Protein AF-0000000081622664 (afdb_homodimer)

Nearest PDB structures (foldseek):
  3owa-assembly2_D  TM=8.105E-01  e=1.044E-22  Bacillus anthracis str. 'Ames Ancestor'
  8sgr-assembly1_A  TM=9.263E-01  e=8.700E-18  Homo sapiens
  2pg0-assembly1_A  TM=8.957E-01  e=1.720E-17  Geobacillus kaustophilus HTA426
  8w0u-assembly1_B  TM=8.775E-01  e=6.999E-16  Homo sapiens
  8w0z-assembly2_H  TM=8.684E-01  e=8.660E-16  Homo sapiens

pLDDT: mean 84.76, std 18.82, range [15.02, 98.69]

Foldseek 3Di:
DPPPDPPDDDDPPPPDPDDDDPPPPPDPPPPPPPPQPQEADDWDDFAAADPAALLCLLVLDHDLVVLAQFDRGDPRRVVSLVVLCVVVLVVLVPDDLVPDDPVNLVVVCLVSLNLQQCADVVQPHHVQFLLSLLQSLLRNLSNPLRLVQCVFFGNLVRVLCVVFNDPVSSNPVSVCRSNPVFGEGEFEADPPAGLNLQDAAWAWEADPVRWKIWIWDKTWQIKPPVVGFKYKYKHFYDDPPDGSLQGIWIFIAGCVLDQKDWDDWDADDLSRNITITMIGHDRRIGTNSRTTHDGSNSNVSSCVLLQAARLSLLSSLLSLLVVLLVVLVVVQQPDDDDPGRSCPDPLNVVLSLVSVLLSLLLSLLSSSLSSSPSRHDPYPCSLSRLLNLLSSLVVSLVSLVSSCVSVPPQCVDPPDPSVSSNSSSVCSQVPSDDSLVSLLVNLVVSLVSVVVVLVVVLVVPVVNVPCVVVSLVVSLPQDQNDPQSCVSFPVLCNLLVVLLSVLSSLSNNLSSVLCNLQPPNSSVVSVLSNLSSLSSSLSSSLSSLRSVLRNCVVVVHPPSVVSSVSSNVSSVVSSVSSVVSSVVSVCCSPVVVCVVVVVLVVQQVVVVHDDDDDPVDDPD/DACPVNPDDPPPPPPDPDDPDPPPPPDPPPPPPPPQPQEADDWDDFAAADPAALLCLLVLDHDLVVLAQFDRGDPRRVVSLVVLCVVVLVVLVPDDLVPDDPVNLVVVCLVSQNLQQCADVVQPHHVQFLLSLLVSLLRNLSNPLRLVQCVFFGNLVRVLCVVFNDPVSSNPVSVCRSNPNFGEGEFEADPPAGLNLQDAAWEWEADPVRWKIWIWDKTWQIKPPVVGFKYKYKHFYDDPPDGSLQGIWIFIAGCVLDQKDWDDFDADDLSRNITITMIGHDRRIGTNSRTTHDGSNRNVSSCVLLQAARLSLLSSLLSLLVVLLVVLVVVQQPDDDDPGRSCPDPLNVVLSLVSVLLSLLLSLLSSSLSSSPSRHDPYPCSLSRLLNLLSSLVVSLVSLVSSCVSVPPQCVDPPDPSVSSNSSSVCSQVPSDDSLVSLLVNLVVSLVSVVVVLVVVLVPPVVNPPCVLVSLVVSLPQDQNDPCSCVSFPVLCNLLSVLLSVLSSLSNNLSSVLCNLQPPNSSVVSVLSNLSSLSSSLSSSLSSLRSVLRNCVVVVHPPSVVSSVSSNVSSVVSSVSSVVSSVVSVCCSPVVVCVVVVVLVVQCVVVVHDDDDDPVDDPD

Organism: Polistes dominula (NCBI:txid743375)

Secondary structure (DSSP, 8-state):
-TTSSTT--------------------TT-----------PPPPPPEEPPPPHHHHHTTT---GGGGSPP----HHHHHHHHHHHHHHHHHHHH--TTT--HHHHHHHHHHTT-TTTTS-GGGT-----HHHHHHHHHHHTTSHHHHHHHIIIIIHHHHHHHHH--HHHHHHHHHHHHTTS--EEEE--BTTTBT-GGG---EEEE-TTSSEEEEEEEEEEEETGGG-SEEEEEEE-S-TTS-GGGTEEEEEEEGGGS-EEEEEEEEBSS-TT-EEEEEEEEEEEEEGGGEESSTT-HHHHHHHHH-S--HHHHHHHHHHHHHHHHHHHHHHHT-EETTEEGGGSHHHHHHHHHHHHHHHHHHHHHHHHHHHHHHEET---HHHHHHHHHHHHHHHHHHHHHHHHHHGGGGGBTT-HHHHHHHHHHHHHHHS--HHHHHHHHHHHHHHHHHHHHHHHHHH-TTTTS-HHHHHHHHTS-------GGGGS-GGGHHHHHHHHHHHHHHHHHHHHHHHHHGGGGGG-HHHHHHHHHHHHHHHHHHHHHHHHHHHHHHT-TTHHHHHHHHHHHHHHHHHHHHHHHHHHHHHHHH-THHHHHHHHHHHHHTTS--SPPTT----/-TT-BTBS-------------------TT-----------PPPPPPEEPPPPHHHHHTTT---GGGGSPP----HHHHHHHHHHHHHHHHHHHH--TTT--HHHHHHHHHHTT-TTTTS-GGGT-----HHHHHHHHHHHTTSHHHHHHHIIIIIHHHHHHHHH--HHHHHHHHHHHHTTS--EEEE--BTTTBT-GGG---EEEE-TTSSEEEEEEEEEEEETGGG-SEEEEEEE-S-TTS-GGGTEEEEEEEGGGS-EEEEEEEEBSS-TT-EEEEEEEEEEEEEGGGEESSTT-HHHHHHHHH-S--HHHHHHHHHHHHHHHHHHHHHHHT-EETTEEGGGSHHHHHHHHHHHHHHHHHHHHHHHHHHHHHHEET---HHHHHHHHHHHHHHHHHHHHHHHHHHGGGGGBTT-HHHHHHHHHHHHHHHS--HHHHHHHHHHHHHHHHHHHHHHHHHH-TTTTS-HHHHHHHHTS-------GGGGS-GGGHHHHHHHHHHHHHHHHHHHHHHHHHGGGGGG-HHHHHHHHHHHHHHHHHHHHHHHHHHHHHHT-TTHHHHHHHHHHHHHHHHHHHHHHHHHHHHHHHH-THHHHHHHHHHHHHTTS--SPPTT----

Sequence (1240 aa):
MLTRKICHNGRRYIPTCIYMSKRNIQNIDDIDVYEAKTKLSVPSAKLTKREPFVKNLFLGKFDFELMAFPEPQSVDRYNQFFEWIKPIENYMSSVNRNELSKKEAFQALKDLDVLRARINSKYGGLDMSDAETVKVLEILVSVPWLATCFIKNNLMPIDLISKFGNEWQKEYYLPKIGNGELLPTVCITEILTGPNMKNIETEASLSKCDKYWTINGRKEFVTNGIDSNLFLIVARSEEKNLPMHQSLSAFLVESKHGGITCSNAINTMNQREIHLCTVDFKDTCIPKENLLSELCDGNNVLLDVYAPGTNRIAGESIGILRNFLSLMNKNILGRKHLDKNMHEFEAIQEIVGHISSRLYCMESVALFTSSLNDIYDGQDLEIEKAITENYCSNECVKQIQKGLQVIGVESYMENNPYMQLYQDALGLSLFDGSSIDEKIFIALLGLQYVGKDIHEDIKKSRNILQNPLYMFKQFMSHKKVNLNLFEYAHLSLKVACTAIEEAIEILVNTSALLLDVYGSEISSKHIVLQKFADIVIQLYVAITVVSRASRSYCTGMRNNDQERYIAVYVARQMHKSIQLLKDDIQECCVLYSDRALDTVSKSAFENKGYMCEHPLIRNVMLTRKICHNGRRYIPTCIYMSKRNIQNIDDIDVYEAKTKLSVPSAKLTKREPFVKNLFLGKFDFELMAFPEPQSVDRYNQFFEWIKPIENYMSSVNRNELSKKEAFQALKDLDVLRARINSKYGGLDMSDAETVKVLEILVSVPWLATCFIKNNLMPIDLISKFGNEWQKEYYLPKIGNGELLPTVCITEILTGPNMKNIETEASLSKCDKYWTINGRKEFVTNGIDSNLFLIVARSEEKNLPMHQSLSAFLVESKHGGITCSNAINTMNQREIHLCTVDFKDTCIPKENLLSELCDGNNVLLDVYAPGTNRIAGESIGILRNFLSLMNKNILGRKHLDKNMHEFEAIQEIVGHISSRLYCMESVALFTSSLNDIYDGQDLEIEKAITENYCSNECVKQIQKGLQVIGVESYMENNPYMQLYQDALGLSLFDGSSIDEKIFIALLGLQYVGKDIHEDIKKSRNILQNPLYMFKQFMSHKKVNLNLFEYAHLSLKVACTAIEEAIEILVNTSALLLDVYGSEISSKHIVLQKFADIVIQLYVAITVVSRASRSYCTGMRNNDQERYIAVYVARQMHKSIQLLKDDIQECCVLYSDRALDTVSKSAFENKGYMCEHPLIRNV

Radius of gyration: 33.2 Å; Cα contacts (8 Å, |Δi|>4): 2131; chains: 2; bounding box: 66×108×94 Å

Structure (mmCIF, N/CA/C/O backbone):
data_AF-0000000081622664-model_v1
#
loop_
_entity.id
_entity.type
_entity.pdbx_description
1 polymer 'Acyl-CoA dehydrogenase family member 9, mitochondrial'
#
loop_
_atom_site.group_PDB
_atom_site.id
_atom_site.type_symbol
_atom_site.label_atom_id
_atom_site.label_alt_id
_atom_site.label_comp_id
_atom_site.label_asym_id
_atom_site.label_entity_id
_atom_site.label_seq_id
_atom_site.pdbx_PDB_ins_code
_atom_site.Cartn_x
_atom_site.Cartn_y
_atom_site.Cartn_z
_atom_site.occupancy
_atom_site.B_iso_or_equiv
_atom_site.auth_seq_id
_atom_site.auth_comp_id
_atom_site.auth_asym_id
_atom_site.auth_atom_id
_atom_site.pdbx_PDB_model_num
ATOM 1 N N . MET A 1 1 ? -26.531 4.637 -28.203 1 16.61 1 MET A N 1
ATOM 2 C CA . MET A 1 1 ? -26.531 5.086 -29.594 1 16.61 1 MET A CA 1
ATOM 3 C C . MET A 1 1 ? -26.125 6.555 -29.688 1 16.61 1 MET A C 1
ATOM 5 O O . MET A 1 1 ? -25.969 7.09 -30.781 1 16.61 1 MET A O 1
ATOM 9 N N . LEU A 1 2 ? -26.219 7.195 -28.609 1 16.48 2 LEU A N 1
ATOM 10 C CA . LEU A 1 2 ? -26.453 8.633 -28.578 1 16.48 2 LEU A CA 1
ATOM 11 C C . LEU A 1 2 ? -25.188 9.406 -28.938 1 16.48 2 LEU A C 1
ATOM 13 O O . LEU A 1 2 ? -25.156 10.633 -28.828 1 16.48 2 LEU A O 1
ATOM 17 N N . THR A 1 3 ? -23.984 8.656 -29.375 1 17.17 3 THR A N 1
ATOM 18 C CA . THR A 1 3 ? -22.641 9.109 -29.703 1 17.17 3 THR A CA 1
ATOM 19 C C . THR A 1 3 ? -22.656 9.906 -31.016 1 17.17 3 THR A C 1
ATOM 21 O O . THR A 1 3 ? -21.609 10.344 -31.484 1 17.17 3 THR A O 1
ATOM 24 N N . ARG A 1 4 ? -23.797 9.875 -31.703 1 18.7 4 ARG A N 1
ATOM 25 C CA . ARG A 1 4 ? -23.656 10.008 -33.156 1 18.7 4 ARG A CA 1
ATOM 26 C C . ARG A 1 4 ? -23.344 11.453 -33.531 1 18.7 4 ARG A C 1
ATOM 28 O O . ARG A 1 4 ? -22.484 11.695 -34.375 1 18.7 4 ARG A O 1
ATOM 35 N N . LYS A 1 5 ? -24.219 12.406 -33.219 1 18.28 5 LYS A N 1
ATOM 36 C CA . LYS A 1 5 ? -24.516 13.43 -34.219 1 18.28 5 LYS A CA 1
ATOM 37 C C . LYS A 1 5 ? -23.594 14.648 -34.062 1 18.28 5 LYS A C 1
ATOM 39 O O . LYS A 1 5 ? -23.688 15.609 -34.844 1 18.28 5 LYS A O 1
ATOM 44 N N . ILE A 1 6 ? -22.984 14.93 -32.906 1 19.47 6 ILE A N 1
ATOM 45 C CA . ILE A 1 6 ? -22.859 16.359 -32.625 1 19.47 6 ILE A CA 1
ATOM 46 C C . ILE A 1 6 ? -21.656 16.922 -33.375 1 19.47 6 ILE A C 1
ATOM 48 O O . ILE A 1 6 ? -21 17.859 -32.875 1 19.47 6 ILE A O 1
ATOM 52 N N . CYS A 1 7 ? -21.188 16.188 -34.562 1 21.09 7 CYS A N 1
ATOM 53 C CA . CYS A 1 7 ? -19.938 16.5 -35.25 1 21.09 7 CYS A CA 1
ATOM 54 C C . CYS A 1 7 ? -20.062 17.797 -36.031 1 21.09 7 CYS A C 1
ATOM 56 O O . CYS A 1 7 ? -19.172 18.156 -36.812 1 21.09 7 CYS A O 1
ATOM 58 N N . HIS A 1 8 ? -21.266 18.328 -36.188 1 18.47 8 HIS A N 1
ATOM 59 C CA . HIS A 1 8 ? -21.297 18.984 -37.5 1 18.47 8 HIS A CA 1
ATOM 60 C C . HIS A 1 8 ? -20.312 20.141 -37.562 1 18.47 8 HIS A C 1
ATOM 62 O O . HIS A 1 8 ? -19.5 20.219 -38.469 1 18.47 8 HIS A O 1
ATOM 68 N N . ASN A 1 9 ? -20.828 21.375 -37.594 1 18.86 9 ASN A N 1
ATOM 69 C CA . ASN A 1 9 ? -20.438 22.562 -38.375 1 18.86 9 ASN A CA 1
ATOM 70 C C . ASN A 1 9 ? -19.266 23.297 -37.75 1 18.86 9 ASN A C 1
ATOM 72 O O . ASN A 1 9 ? -19.156 23.359 -36.531 1 18.86 9 ASN A O 1
ATOM 76 N N . GLY A 1 10 ? -18.125 23.547 -38.406 1 21.03 10 GLY A N 1
ATOM 77 C CA . GLY A 1 10 ? -16.719 23.906 -38.344 1 21.03 10 GLY A CA 1
ATOM 78 C C . GLY A 1 10 ? -16.484 25.266 -37.688 1 21.03 10 GLY A C 1
ATOM 79 O O . GLY A 1 10 ? -15.336 25.641 -37.438 1 21.03 10 GLY A O 1
ATOM 80 N N . ARG A 1 11 ? -17.328 26.203 -37.969 1 20.42 11 ARG A N 1
ATOM 81 C CA . ARG A 1 11 ? -16.875 27.594 -38.062 1 20.42 11 ARG A CA 1
ATOM 82 C C . ARG A 1 11 ? -16.547 28.125 -36.688 1 20.42 11 ARG A C 1
ATOM 84 O O . ARG A 1 11 ? -17.359 28.062 -35.75 1 20.42 11 ARG A O 1
ATOM 91 N N . ARG A 1 12 ? -15.289 28.328 -36.469 1 21.52 12 ARG A N 1
ATOM 92 C CA . ARG A 1 12 ? -14.477 28.719 -35.312 1 21.52 12 ARG A CA 1
ATOM 93 C C . ARG A 1 12 ? -14.867 30.109 -34.812 1 21.52 12 ARG A C 1
ATOM 95 O O . ARG A 1 12 ? -14.516 31.109 -35.438 1 21.52 12 ARG A O 1
ATOM 102 N N . TYR A 1 13 ? -16.219 30.422 -34.594 1 18.19 13 TYR A N 1
ATOM 103 C CA . TYR A 1 13 ? -16.531 31.844 -34.438 1 18.19 13 TYR A CA 1
ATOM 104 C C . TYR A 1 13 ? -15.664 32.469 -33.344 1 18.19 13 TYR A C 1
ATOM 106 O O . TYR A 1 13 ? -15.594 31.953 -32.219 1 18.19 13 TYR A O 1
ATOM 114 N N . ILE A 1 14 ? -14.594 33.156 -33.781 1 20.34 14 ILE A N 1
ATOM 115 C CA . ILE A 1 14 ? -13.555 33.938 -33.125 1 20.34 14 ILE A CA 1
ATOM 116 C C . ILE A 1 14 ? -14.188 35.094 -32.344 1 20.34 14 ILE A C 1
ATOM 118 O O . ILE A 1 14 ? -14.758 36 -32.938 1 20.34 14 ILE A O 1
ATOM 122 N N . PRO A 1 15 ? -15.016 34.906 -31.328 1 19.44 15 PRO A N 1
ATOM 123 C CA . PRO A 1 15 ? -15.719 36.094 -30.875 1 19.44 15 PRO A CA 1
ATOM 124 C C . PRO A 1 15 ? -14.758 37.219 -30.5 1 19.44 15 PRO A C 1
ATOM 126 O O . PRO A 1 15 ? -13.75 37 -29.844 1 19.44 15 PRO A O 1
ATOM 129 N N . THR A 1 16 ? -14.562 38.25 -31.312 1 19.25 16 THR A N 1
ATOM 130 C CA . THR A 1 16 ? -13.812 39.5 -31.281 1 19.25 16 THR A CA 1
ATOM 131 C C . THR A 1 16 ? -14.102 40.25 -30 1 19.25 16 THR A C 1
ATOM 133 O O . THR A 1 16 ? -15.266 40.531 -29.688 1 19.25 16 THR A O 1
ATOM 136 N N . CYS A 1 17 ? -13.391 40.094 -28.938 1 19.19 17 CYS A N 1
ATOM 137 C CA . CYS A 1 17 ? -13.531 40.781 -27.656 1 19.19 17 CYS A CA 1
ATOM 138 C C . CYS A 1 17 ? -13.469 42.312 -27.859 1 19.19 17 CYS A C 1
ATOM 140 O O . CYS A 1 17 ? -12.414 42.844 -28.203 1 19.19 17 CYS A O 1
ATOM 142 N N . ILE A 1 18 ? -14.477 42.969 -28.375 1 18.7 18 ILE A N 1
ATOM 143 C CA . ILE A 1 18 ? -14.656 44.375 -28.609 1 18.7 18 ILE A CA 1
ATOM 144 C C . ILE A 1 18 ? -14.117 45.188 -27.438 1 18.7 18 ILE A C 1
ATOM 146 O O . ILE A 1 18 ? -13.93 44.656 -26.344 1 18.7 18 ILE A O 1
ATOM 150 N N . TYR A 1 19 ? -14.758 46.5 -27.125 1 17.92 19 TYR A N 1
ATOM 151 C CA . TYR A 1 19 ? -14.516 47.906 -26.844 1 17.92 19 TYR A CA 1
ATOM 152 C C . TYR A 1 19 ? -14.461 48.156 -25.344 1 17.92 19 TYR A C 1
ATOM 154 O O . TYR A 1 19 ? -14.375 49.312 -24.891 1 17.92 19 TYR A O 1
ATOM 162 N N . MET A 1 20 ? -14.383 47.375 -24.359 1 19.64 20 MET A N 1
ATOM 163 C CA . MET A 1 20 ? -14.898 48.031 -23.141 1 19.64 20 MET A CA 1
ATOM 164 C C . MET A 1 20 ? -14.062 49.25 -22.781 1 19.64 20 MET A C 1
ATOM 166 O O . MET A 1 20 ? -12.844 49.156 -22.641 1 19.64 20 MET A O 1
ATOM 170 N N . SER A 1 21 ? -14.477 50.438 -22.969 1 19.78 21 SER A N 1
ATOM 171 C CA . SER A 1 21 ? -14.055 51.812 -22.656 1 19.78 21 SER A CA 1
ATOM 172 C C . SER A 1 21 ? -13.703 51.938 -21.188 1 19.78 21 SER A C 1
ATOM 174 O O . SER A 1 21 ? -14.211 51.219 -20.344 1 19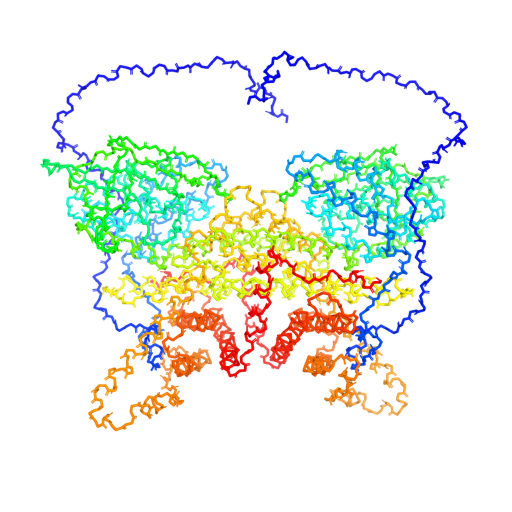.78 21 SER A O 1
ATOM 176 N N . LYS A 1 22 ? -12.672 52.781 -20.734 1 21.95 22 LYS A N 1
ATOM 177 C CA . LYS A 1 22 ? -12 53.344 -19.562 1 21.95 22 LYS A CA 1
ATOM 178 C C . LYS A 1 22 ? -12.992 54.031 -18.625 1 21.95 22 LYS A C 1
ATOM 180 O O . LYS A 1 22 ? -13.219 55.219 -18.734 1 21.95 22 LYS A O 1
ATOM 185 N N . ARG A 1 23 ? -14.219 53.438 -18.484 1 22.66 23 ARG A N 1
ATOM 186 C CA . ARG A 1 23 ? -15 54.281 -17.578 1 22.66 23 ARG A CA 1
ATOM 187 C C . ARG A 1 23 ? -14.281 54.469 -16.25 1 22.66 23 ARG A C 1
ATOM 189 O O . ARG A 1 23 ? -13.75 53.5 -15.688 1 22.66 23 ARG A O 1
ATOM 196 N N . ASN A 1 24 ? -13.93 55.688 -15.922 1 21.75 24 ASN A N 1
ATOM 197 C CA . ASN A 1 24 ? -13.312 56.344 -14.773 1 21.75 24 ASN A CA 1
ATOM 198 C C . ASN A 1 24 ? -13.984 55.938 -13.469 1 21.75 24 ASN A C 1
ATOM 200 O O . ASN A 1 24 ? -15.141 56.281 -13.234 1 21.75 24 ASN A O 1
ATOM 204 N N . ILE A 1 25 ? -13.977 54.688 -13.109 1 24.64 25 ILE A N 1
ATOM 205 C CA . ILE A 1 25 ? -14.758 54.281 -11.938 1 24.64 25 ILE A CA 1
ATOM 206 C C . ILE A 1 25 ? -14.406 55.188 -10.766 1 24.64 25 ILE A C 1
ATOM 208 O O . ILE A 1 25 ? -13.258 55.25 -10.32 1 24.64 25 ILE A O 1
ATOM 212 N N . GLN A 1 26 ? -15.156 56.219 -10.562 1 25.02 26 GLN A N 1
ATOM 213 C CA . GLN A 1 26 ? -15.148 57.188 -9.469 1 25.02 26 GLN A CA 1
ATOM 214 C C . GLN A 1 26 ? -14.945 56.5 -8.125 1 25.02 26 GLN A C 1
ATOM 216 O O . GLN A 1 26 ? -14.953 55.281 -8.047 1 25.02 26 GLN A O 1
ATOM 221 N N . ASN A 1 27 ? -15.812 57 -7.066 1 25.34 27 ASN A N 1
ATOM 222 C CA . ASN A 1 27 ? -15.617 56.969 -5.621 1 25.34 27 ASN A CA 1
ATOM 223 C C . ASN A 1 27 ? -15.773 55.562 -5.047 1 25.34 27 ASN A C 1
ATOM 225 O O . ASN A 1 27 ? -16.797 54.906 -5.266 1 25.34 27 ASN A O 1
ATOM 229 N N . ILE A 1 28 ? -14.844 54.781 -4.859 1 29.41 28 ILE A N 1
ATOM 230 C CA . ILE A 1 28 ? -14.594 53.438 -4.34 1 29.41 28 ILE A CA 1
ATOM 231 C C . ILE A 1 28 ? -15.32 53.25 -3.006 1 29.41 28 ILE A C 1
ATOM 233 O O . ILE A 1 28 ? -15.117 52.25 -2.311 1 29.41 28 ILE A O 1
ATOM 237 N N . ASP A 1 29 ? -16.062 54.281 -2.477 1 28.97 29 ASP A N 1
ATOM 238 C CA . ASP A 1 29 ? -16.672 54.219 -1.148 1 28.97 29 ASP A CA 1
ATOM 239 C C . ASP A 1 29 ? -17.703 53.125 -1.061 1 28.97 29 ASP A C 1
ATOM 241 O O . ASP A 1 29 ? -18.141 52.75 0.034 1 28.97 29 ASP A O 1
ATOM 245 N N . ASP A 1 30 ? -18.5 52.969 -2.104 1 28.16 30 ASP A N 1
ATOM 246 C CA . ASP A 1 30 ? -19.688 52.125 -1.873 1 28.16 30 ASP A CA 1
ATOM 247 C C . ASP A 1 30 ? -19.328 50.656 -1.851 1 28.16 30 ASP A C 1
ATOM 249 O O . ASP A 1 30 ? -19.5 49.938 -2.848 1 28.16 30 ASP A O 1
ATOM 253 N N . ILE A 1 31 ? -18.203 50.188 -1.471 1 31.28 31 ILE A N 1
ATOM 254 C CA . ILE A 1 31 ? -18 48.75 -1.342 1 31.28 31 ILE A CA 1
ATOM 255 C C . ILE A 1 31 ? -19.188 48.125 -0.604 1 31.28 31 ILE A C 1
ATOM 257 O O . ILE A 1 31 ? -19.453 48.469 0.555 1 31.28 31 ILE A O 1
ATOM 261 N N . ASP A 1 32 ? -20.203 47.875 -1.269 1 32.44 32 ASP A N 1
ATOM 262 C CA . ASP A 1 32 ? -21.297 47.062 -0.737 1 32.44 32 ASP A CA 1
ATOM 263 C C . ASP A 1 32 ? -20.781 45.938 0.136 1 32.44 32 ASP A C 1
ATOM 265 O O . ASP A 1 32 ? -20.031 45.062 -0.336 1 32.44 32 ASP A O 1
ATOM 269 N N . VAL A 1 33 ? -20.484 46.094 1.37 1 34.16 33 VAL A N 1
ATOM 270 C CA . VAL A 1 33 ? -20.25 45.125 2.416 1 34.16 33 VAL A CA 1
ATOM 271 C C . VAL A 1 33 ? -21.156 43.906 2.178 1 34.16 33 VAL A C 1
ATOM 273 O O . VAL A 1 33 ? -22.375 44.031 2.098 1 34.16 33 VAL A O 1
ATOM 276 N N . TYR A 1 34 ? -20.781 42.938 1.366 1 36.38 34 TYR A N 1
ATOM 277 C CA . TYR A 1 34 ? -21.422 41.625 1.339 1 36.38 34 TYR A CA 1
ATOM 278 C C . TYR A 1 34 ? -22.078 41.312 2.68 1 36.38 34 TYR A C 1
ATOM 280 O O . TYR A 1 34 ? -21.406 41.25 3.707 1 36.38 34 TYR A O 1
ATOM 288 N N . GLU A 1 35 ? -23.25 41.75 2.924 1 42.78 35 GLU A N 1
ATOM 289 C CA . GLU A 1 35 ? -24.016 41.375 4.105 1 42.78 35 GLU A CA 1
ATOM 290 C C . GLU A 1 35 ? -23.953 39.875 4.34 1 42.78 35 GLU A C 1
ATOM 292 O O . GLU A 1 35 ? -24.578 39.094 3.617 1 42.78 35 GLU A O 1
ATOM 297 N N . ALA A 1 36 ? -22.891 39.406 4.824 1 53.12 36 ALA A N 1
ATOM 298 C CA . ALA A 1 36 ? -22.594 38.031 5.27 1 53.12 36 ALA A CA 1
ATOM 299 C C . ALA A 1 36 ? -23.75 37.5 6.105 1 53.12 36 ALA A C 1
ATOM 301 O O . ALA A 1 36 ? -24.094 38.062 7.148 1 53.12 36 ALA A O 1
ATOM 302 N N . LYS A 1 37 ? -24.641 36.656 5.473 1 60.5 37 LYS A N 1
ATOM 303 C CA . LYS A 1 37 ? -25.844 36.125 6.105 1 60.5 37 LYS A CA 1
ATOM 304 C C . LYS A 1 37 ? -25.484 35.219 7.285 1 60.5 37 LYS A C 1
ATOM 306 O O . LYS A 1 37 ? -26.109 35.281 8.344 1 60.5 37 LYS A O 1
ATOM 311 N N . THR A 1 38 ? -24.344 34.375 7.145 1 75.44 38 THR A N 1
ATOM 312 C CA . THR A 1 38 ? -24.078 33.438 8.227 1 75.44 38 THR A CA 1
ATOM 313 C C . THR A 1 38 ? -23.094 34.031 9.227 1 75.44 38 THR A C 1
ATOM 315 O O . THR A 1 38 ? -22.094 34.625 8.836 1 75.44 38 THR A O 1
ATOM 318 N N . LYS A 1 39 ? -23.531 34.125 10.406 1 83.25 39 LYS A N 1
ATOM 319 C CA . LYS A 1 39 ? -22.625 34.5 11.492 1 83.25 39 LYS A CA 1
ATOM 320 C C . LYS A 1 39 ? -22.531 33.406 12.547 1 83.25 39 LYS A C 1
ATOM 322 O O . LYS A 1 39 ? -23.547 32.812 12.93 1 83.25 39 LYS A O 1
ATOM 327 N N . LEU A 1 40 ? -21.234 33.031 12.828 1 89.44 40 LEU A N 1
ATOM 328 C CA . LEU A 1 40 ? -20.984 32.094 13.93 1 89.44 40 LEU A CA 1
ATOM 329 C C . LEU A 1 40 ? -20.391 32.844 15.133 1 89.44 40 LEU A C 1
ATOM 331 O O . LEU A 1 40 ? -19.688 33.844 14.969 1 89.44 40 LEU A O 1
ATOM 335 N N . SER A 1 41 ? -20.719 32.344 16.281 1 86.94 41 SER A N 1
ATOM 336 C CA . SER A 1 41 ? -20.156 32.938 17.484 1 86.94 41 SER A CA 1
ATOM 337 C C . SER A 1 41 ? -18.625 32.906 17.469 1 86.94 41 SER A C 1
ATOM 339 O O . SER A 1 41 ? -18.031 31.938 16.984 1 86.94 41 SER A O 1
ATOM 341 N N . VAL A 1 42 ? -18.109 34 17.984 1 86.06 42 VAL A N 1
ATOM 342 C CA . VAL A 1 42 ? -16.641 34.062 18.062 1 86.06 42 VAL A CA 1
ATOM 343 C C . VAL A 1 42 ? -16.125 33.031 19.047 1 86.06 42 VAL A C 1
ATOM 345 O O . VAL A 1 42 ? -16.734 32.781 20.094 1 86.06 42 VAL A O 1
ATOM 348 N N . PRO A 1 43 ? -15.078 32.406 18.641 1 87.44 43 PRO A N 1
ATOM 349 C CA . PRO A 1 43 ? -14.5 31.406 19.531 1 87.44 43 PRO A CA 1
ATOM 350 C C . PRO A 1 43 ? -14.062 31.984 20.875 1 87.44 43 PRO A C 1
ATOM 352 O O . PRO A 1 43 ? -13.773 33.188 20.969 1 87.44 43 PRO A O 1
ATOM 355 N N . SER A 1 44 ? -14.031 31.141 21.844 1 85.62 44 SER A N 1
ATOM 356 C CA . SER A 1 44 ? -13.578 31.531 23.172 1 85.62 44 SER A CA 1
ATOM 357 C C . SER A 1 44 ? -12.133 32 23.141 1 85.62 44 SER A C 1
ATOM 359 O O . SER A 1 44 ? -11.344 31.578 22.297 1 85.62 44 SER A O 1
ATOM 361 N N . ALA A 1 45 ? -11.867 32.906 24.062 1 89.62 45 ALA A N 1
ATOM 362 C CA . ALA A 1 45 ? -10.484 33.375 24.188 1 89.62 45 ALA A CA 1
ATOM 363 C C . ALA A 1 45 ? -9.555 32.188 24.5 1 89.62 45 ALA A C 1
ATOM 365 O O . ALA A 1 45 ? -9.898 31.312 25.281 1 89.62 45 ALA A O 1
ATOM 366 N N . LYS A 1 46 ? -8.461 32.219 23.891 1 93.56 46 LYS A N 1
ATOM 367 C CA . LYS A 1 46 ? -7.512 31.125 24.094 1 93.56 46 LYS A CA 1
ATOM 368 C C . LYS A 1 46 ? -6.879 31.203 25.484 1 93.56 46 LYS A C 1
ATOM 370 O O . LYS A 1 46 ? -6.672 32.281 26.016 1 93.56 46 LYS A O 1
ATOM 375 N N . LEU A 1 47 ? -6.578 30.062 26 1 95.06 47 LEU A N 1
ATOM 376 C CA . LEU A 1 47 ? -5.91 29.938 27.297 1 95.06 47 LEU A CA 1
ATOM 377 C C . LEU A 1 47 ? -4.398 30.031 27.125 1 95.06 47 LEU A C 1
ATOM 379 O O . LEU A 1 47 ? -3.879 29.938 26.016 1 95.06 47 LEU A O 1
ATOM 383 N N . THR A 1 48 ? -3.76 30.312 28.234 1 95.38 48 THR A N 1
ATOM 384 C CA . THR A 1 48 ? -2.301 30.344 28.234 1 95.38 48 THR A CA 1
ATOM 385 C C . THR A 1 48 ? -1.731 28.984 27.875 1 95.38 48 THR A C 1
ATOM 387 O O . THR A 1 48 ? -2.254 27.953 28.297 1 95.38 48 THR A O 1
ATOM 390 N N . LYS A 1 49 ? -0.706 29 27.172 1 94.81 49 LYS A N 1
ATOM 391 C CA . LYS A 1 49 ? -0.116 27.75 26.688 1 94.81 49 LYS A CA 1
ATOM 392 C C . LYS A 1 49 ? 0.344 26.875 27.844 1 94.81 49 LYS A C 1
ATOM 394 O O . LYS A 1 49 ? 0.733 27.375 28.906 1 94.81 49 LYS A O 1
ATOM 399 N N . ARG A 1 50 ? 0.324 25.656 27.578 1 95.25 50 ARG A N 1
ATOM 400 C CA . ARG A 1 50 ? 0.848 24.656 28.484 1 95.25 50 ARG A CA 1
ATOM 401 C C . ARG A 1 50 ? 2.252 24.219 28.078 1 95.25 50 ARG A C 1
ATOM 403 O O . ARG A 1 50 ? 2.748 24.609 27.031 1 95.25 50 ARG A O 1
ATOM 410 N N . GLU A 1 51 ? 2.848 23.453 28.969 1 95.88 51 GLU A N 1
ATOM 411 C CA . GLU A 1 51 ? 4.113 22.844 28.562 1 95.88 51 GLU A CA 1
ATOM 412 C C . GLU A 1 51 ? 3.924 21.938 27.344 1 95.88 51 GLU A C 1
ATOM 414 O O . GLU A 1 51 ? 2.848 21.375 27.141 1 95.88 51 GLU A O 1
ATOM 419 N N . PRO A 1 52 ? 5.02 21.906 26.578 1 96.31 52 PRO A N 1
ATOM 420 C CA . PRO A 1 52 ? 4.891 20.984 25.453 1 96.31 52 PRO A CA 1
ATOM 421 C C . PRO A 1 52 ? 4.527 19.562 25.875 1 96.31 52 PRO A C 1
ATOM 423 O O . PRO A 1 52 ? 5.113 19.031 26.828 1 96.31 52 PRO A O 1
ATOM 426 N N . PHE A 1 53 ? 3.656 18.938 25.188 1 97.19 53 PHE A N 1
ATOM 427 C CA . PHE A 1 53 ? 3.121 17.672 25.656 1 97.19 53 PHE A CA 1
ATOM 428 C C . PHE A 1 53 ? 3.992 16.516 25.188 1 97.19 53 PHE A C 1
ATOM 430 O O . PHE A 1 53 ? 4.648 15.852 26 1 97.19 53 PHE A O 1
ATOM 437 N N . VAL A 1 54 ? 4.078 16.281 23.922 1 98 54 VAL A N 1
ATOM 438 C CA . VAL A 1 54 ? 4.797 15.125 23.391 1 98 54 VAL A CA 1
ATOM 439 C C . VAL A 1 54 ? 6.281 15.242 23.734 1 98 54 VAL A C 1
ATOM 441 O O . VAL A 1 54 ? 6.93 14.242 24.062 1 98 54 VAL A O 1
ATOM 444 N N . LYS A 1 55 ? 6.863 16.469 23.594 1 97.31 55 LYS A N 1
ATOM 445 C CA . LYS A 1 55 ? 8.266 16.656 23.953 1 97.31 55 LYS A CA 1
ATOM 446 C C . LYS A 1 55 ? 8.531 16.219 25.391 1 97.31 55 LYS A C 1
ATOM 448 O O . LYS A 1 55 ? 9.57 15.617 25.688 1 97.31 55 LYS A O 1
ATOM 453 N N . ASN A 1 56 ? 7.621 16.5 26.25 1 96.56 56 ASN A N 1
ATOM 454 C CA . ASN A 1 56 ? 7.797 16.141 27.656 1 96.56 56 ASN A CA 1
ATOM 455 C C . ASN A 1 56 ? 7.676 14.633 27.875 1 96.56 56 ASN A C 1
ATOM 457 O O . ASN A 1 56 ? 8.195 14.094 28.859 1 96.56 56 ASN A O 1
ATOM 461 N N . LEU A 1 57 ? 6.977 13.922 27 1 97.38 57 LEU A N 1
ATOM 462 C CA . LEU A 1 57 ? 6.918 12.469 27.094 1 97.38 57 LEU A CA 1
ATOM 463 C C . LEU A 1 57 ? 8.312 11.859 26.984 1 97.38 57 LEU A C 1
ATOM 465 O O . LEU A 1 57 ? 8.594 10.828 27.594 1 97.38 57 LEU A O 1
ATOM 469 N N . PHE A 1 58 ? 9.148 12.492 26.156 1 96.69 58 PHE A N 1
ATOM 470 C CA . PHE A 1 58 ? 10.523 12.016 26 1 96.69 58 PHE A CA 1
ATOM 471 C C . PHE A 1 58 ? 11.266 12.07 27.328 1 96.69 58 PHE A C 1
ATOM 473 O O . PHE A 1 58 ? 12.289 11.398 27.5 1 96.69 58 PHE A O 1
ATOM 480 N N . LEU A 1 59 ? 10.836 12.93 28.25 1 93.5 59 LEU A N 1
ATOM 481 C CA . LEU A 1 59 ? 11.453 13.094 29.562 1 93.5 59 LEU A CA 1
ATOM 482 C C . LEU A 1 59 ? 10.711 12.281 30.625 1 93.5 59 LEU A C 1
ATOM 484 O O . LEU A 1 59 ? 11.031 12.359 31.812 1 93.5 59 LEU A O 1
ATOM 488 N N . GLY A 1 60 ? 9.664 11.562 30.203 1 93.56 60 GLY A N 1
ATOM 489 C CA . GLY A 1 60 ? 8.875 10.758 31.125 1 93.56 60 GLY A CA 1
ATOM 490 C C . GLY A 1 60 ? 7.84 11.562 31.891 1 93.56 60 GLY A C 1
ATOM 491 O O . GLY A 1 60 ? 7.324 11.109 32.906 1 93.56 60 GLY A O 1
ATOM 492 N N . LYS A 1 61 ? 7.586 12.719 31.453 1 94.31 61 LYS A N 1
ATOM 493 C CA . LYS A 1 61 ? 6.582 13.586 32.062 1 94.31 61 LYS A CA 1
ATOM 494 C C . LYS A 1 61 ? 5.262 13.531 31.297 1 94.31 61 LYS A C 1
ATOM 496 O O . LYS A 1 61 ? 5.258 13.359 30.078 1 94.31 61 LYS A O 1
ATOM 501 N N . PHE A 1 62 ? 4.184 13.617 32.031 1 96.12 62 PHE A N 1
ATOM 502 C CA . PHE A 1 62 ? 2.865 13.523 31.422 1 96.12 62 PHE A CA 1
ATOM 503 C C . PHE A 1 62 ? 1.947 14.633 31.938 1 96.12 62 PHE A C 1
ATOM 505 O O . PHE A 1 62 ? 1.904 14.898 33.156 1 96.12 62 PHE A O 1
ATOM 512 N N . ASP A 1 63 ? 1.313 15.328 31.016 1 95.69 63 ASP A N 1
ATOM 513 C CA . ASP A 1 63 ? 0.281 16.281 31.391 1 95.69 63 ASP A CA 1
ATOM 514 C C . ASP A 1 63 ? -1.063 15.602 31.594 1 95.69 63 ASP A C 1
ATOM 516 O O . ASP A 1 63 ? -1.788 15.328 30.641 1 95.69 63 ASP A O 1
ATOM 520 N N . PHE A 1 64 ? -1.508 15.445 32.781 1 94.12 64 PHE A N 1
ATOM 521 C CA . PHE A 1 64 ? -2.656 14.625 33.156 1 94.12 64 PHE A CA 1
ATOM 522 C C . PHE A 1 64 ? -3.957 15.281 32.688 1 94.12 64 PHE A C 1
ATOM 524 O O . PHE A 1 64 ? -4.984 14.617 32.562 1 94.12 64 PHE A O 1
ATOM 531 N N . GLU A 1 65 ? -3.977 16.547 32.469 1 92 65 GLU A N 1
ATOM 532 C CA . GLU A 1 65 ? -5.16 17.25 32 1 92 65 GLU A CA 1
ATOM 533 C C . GLU A 1 65 ? -5.574 16.75 30.609 1 92 65 GLU A C 1
ATOM 535 O O . GLU A 1 65 ? -6.746 16.828 30.234 1 92 65 GLU A O 1
ATOM 540 N N . LEU A 1 66 ? -4.664 16.219 30 1 94 66 LEU A N 1
ATOM 541 C CA . LEU A 1 66 ? -4.902 15.82 28.625 1 94 66 LEU A CA 1
ATOM 542 C C . LEU A 1 66 ? -5.492 14.414 28.547 1 94 66 LEU A C 1
ATOM 544 O O . LEU A 1 66 ? -5.816 13.922 27.469 1 94 66 LEU A O 1
ATOM 548 N N . MET A 1 67 ? -5.672 13.797 29.641 1 93.06 67 MET A N 1
ATOM 549 C CA . MET A 1 67 ? -6.445 12.555 29.688 1 93.06 67 MET A CA 1
ATOM 550 C C . MET A 1 67 ? -7.93 12.836 29.469 1 93.06 67 MET A C 1
ATOM 552 O O . MET A 1 67 ? -8.703 11.922 29.188 1 93.06 67 MET A O 1
ATOM 556 N N . ALA A 1 68 ? -8.281 14.047 29.656 1 91.62 68 ALA A N 1
ATOM 557 C CA . ALA A 1 68 ? -9.578 14.516 29.188 1 91.62 68 ALA A CA 1
ATOM 558 C C . ALA A 1 68 ? -9.5 15.023 27.75 1 91.62 68 ALA A C 1
ATOM 560 O O . ALA A 1 68 ? -8.742 15.945 27.453 1 91.62 68 ALA A O 1
ATOM 561 N N . PHE A 1 69 ? -10.195 14.367 26.906 1 95.06 69 PHE A N 1
ATOM 562 C CA . PHE A 1 69 ? -10.156 14.742 25.5 1 95.06 69 PHE A CA 1
ATOM 563 C C . PHE A 1 69 ? -10.578 16.188 25.312 1 95.06 69 PHE A C 1
ATOM 565 O O . PHE A 1 69 ? -11.648 16.594 25.766 1 95.06 69 PHE A O 1
ATOM 572 N N . PRO A 1 70 ? -9.805 17 24.672 1 94.94 70 PRO A N 1
ATOM 573 C CA . PRO A 1 70 ? -10.078 18.438 24.594 1 94.94 70 PRO A CA 1
ATOM 574 C C . PRO A 1 70 ? -11.336 18.766 23.797 1 94.94 70 PRO A C 1
ATOM 576 O O . PRO A 1 70 ? -11.609 18.109 22.781 1 94.94 70 PRO A O 1
ATOM 579 N N . GLU A 1 71 ? -12.055 19.719 24.25 1 92.44 71 GLU A N 1
ATOM 580 C CA . GLU A 1 71 ? -13.242 20.25 23.578 1 92.44 71 GLU A CA 1
ATOM 581 C C . GLU A 1 71 ? -13.102 21.75 23.297 1 92.44 71 GLU A C 1
ATOM 583 O O . GLU A 1 71 ? -13.391 22.578 24.172 1 92.44 71 GLU A O 1
ATOM 588 N N . PRO A 1 72 ? -12.859 22.094 22.109 1 93.12 72 PRO A N 1
ATOM 589 C CA . PRO A 1 72 ? -12.453 23.469 21.797 1 93.12 72 PRO A CA 1
ATOM 590 C C . PRO A 1 72 ? -13.641 24.406 21.641 1 93.12 72 PRO A C 1
ATOM 592 O O . PRO A 1 72 ? -13.477 25.625 21.719 1 93.12 72 PRO A O 1
ATOM 595 N N . GLN A 1 73 ? -14.867 23.969 21.484 1 93.12 73 GLN A N 1
ATOM 596 C CA . GLN A 1 73 ? -16 24.812 21.156 1 93.12 73 GLN A CA 1
ATOM 597 C C . GLN A 1 73 ? -16.828 25.125 22.391 1 93.12 73 GLN A C 1
ATOM 599 O O . GLN A 1 73 ? -17.047 24.266 23.234 1 93.12 73 GLN A O 1
ATOM 604 N N . SER A 1 74 ? -17.266 26.438 22.453 1 92.38 74 SER A N 1
ATOM 605 C CA . SER A 1 74 ? -18.359 26.719 23.375 1 92.38 74 SER A CA 1
ATOM 606 C C . SER A 1 74 ? -19.656 26.062 22.922 1 92.38 74 SER A C 1
ATOM 608 O O . SER A 1 74 ? -19.766 25.625 21.781 1 92.38 74 SER A O 1
ATOM 610 N N . VAL A 1 75 ? -20.625 25.953 23.797 1 91.19 75 VAL A N 1
ATOM 611 C CA . VAL A 1 75 ? -21.906 25.328 23.484 1 91.19 75 VAL A CA 1
ATOM 612 C C . VAL A 1 75 ? -22.578 26.078 22.328 1 91.19 75 VAL A C 1
ATOM 614 O O . VAL A 1 75 ? -23.109 25.453 21.406 1 91.19 75 VAL A O 1
ATOM 617 N N . ASP A 1 76 ? -22.547 27.406 22.422 1 92.5 76 ASP A N 1
ATOM 618 C CA . ASP A 1 76 ? -23.156 28.234 21.391 1 92.5 76 ASP A CA 1
ATOM 619 C C . ASP A 1 76 ? -22.469 28.016 20.047 1 92.5 76 ASP A C 1
ATOM 621 O O . ASP A 1 76 ? -23.125 27.859 19.016 1 92.5 76 ASP A O 1
ATOM 625 N N . ARG A 1 77 ? -21.156 28.016 20.078 1 94.31 77 ARG A N 1
ATOM 626 C CA . ARG A 1 77 ? -20.391 27.812 18.859 1 94.31 77 ARG A CA 1
ATOM 627 C C . ARG A 1 77 ? -20.656 26.438 18.266 1 94.31 77 ARG A C 1
ATOM 629 O O . ARG A 1 77 ? -20.797 26.297 17.047 1 94.31 77 ARG A O 1
ATOM 636 N N . TYR A 1 78 ? -20.703 25.469 19.109 1 94 78 TYR A N 1
ATOM 637 C CA . TYR A 1 78 ? -20.984 24.094 18.703 1 94 78 TYR A CA 1
ATOM 638 C C . TYR A 1 78 ? -22.312 24.016 17.953 1 94 78 TYR A C 1
ATOM 640 O O . TYR A 1 78 ? -22.375 23.5 16.844 1 94 78 TYR A O 1
ATOM 648 N N . ASN A 1 79 ? -23.375 24.531 18.484 1 94.56 79 ASN A N 1
ATOM 649 C CA . ASN A 1 79 ? -24.703 24.469 17.875 1 94.56 79 ASN A CA 1
ATOM 650 C C . ASN A 1 79 ? -24.766 25.203 16.547 1 94.56 79 ASN A C 1
ATOM 652 O O . ASN A 1 79 ? -25.312 24.703 15.57 1 94.56 79 ASN A O 1
ATOM 656 N N . GLN A 1 80 ? -24.188 26.375 16.531 1 95.19 80 GLN A N 1
ATOM 657 C CA . GLN A 1 80 ? -24.188 27.172 15.312 1 95.19 80 GLN A CA 1
ATOM 658 C C . GLN A 1 80 ? -23.391 26.516 14.203 1 95.19 80 GLN A C 1
ATOM 660 O O . GLN A 1 80 ? -23.797 26.531 13.039 1 95.19 80 GLN A O 1
ATOM 665 N N . PHE A 1 81 ? -22.25 26.016 14.547 1 95.88 81 PHE A N 1
ATOM 666 C CA . PHE A 1 81 ? -21.391 25.359 13.57 1 95.88 81 PHE A CA 1
ATOM 667 C C . PHE A 1 81 ? -22.094 24.172 12.93 1 95.88 81 PHE A C 1
ATOM 669 O O . PHE A 1 81 ? -22.094 24.031 11.703 1 95.88 81 PHE A O 1
ATOM 676 N N . PHE A 1 82 ? -22.75 23.312 13.688 1 95.62 82 PHE A N 1
ATOM 677 C CA . PHE A 1 82 ? -23.375 22.109 13.172 1 95.62 82 PHE A CA 1
ATOM 678 C C . PHE A 1 82 ? -24.641 22.453 12.391 1 95.62 82 PHE A C 1
ATOM 680 O O . PHE A 1 82 ? -25.062 21.688 11.508 1 95.62 82 PHE A O 1
ATOM 687 N N . GLU A 1 83 ? -25.203 23.547 12.719 1 95.38 83 GLU A N 1
ATOM 688 C CA . GLU A 1 83 ? -26.297 24.031 11.875 1 95.38 83 GLU A CA 1
ATOM 689 C C . GLU A 1 83 ? -25.766 24.516 10.523 1 95.38 83 GLU A C 1
ATOM 691 O O . GLU A 1 83 ? -26.375 24.25 9.484 1 95.38 83 GLU A O 1
ATOM 696 N N . TRP A 1 84 ? -24.656 25.188 10.555 1 96.56 84 TRP A N 1
ATOM 697 C CA . TRP A 1 84 ? -24.062 25.781 9.352 1 96.56 84 TRP A CA 1
ATOM 698 C C . TRP A 1 84 ? -23.594 24.688 8.391 1 96.56 84 TRP A C 1
ATOM 700 O O . TRP A 1 84 ? -23.672 24.859 7.176 1 96.56 84 TRP A O 1
ATOM 710 N N . ILE A 1 85 ? -23.094 23.594 8.859 1 96.75 85 ILE A N 1
ATOM 711 C CA . ILE A 1 85 ? -22.453 22.625 7.973 1 96.75 85 ILE A CA 1
ATOM 712 C C . ILE A 1 85 ? -23.531 21.766 7.316 1 96.75 85 ILE A C 1
ATOM 714 O O . ILE A 1 85 ? -23.25 21.062 6.344 1 96.75 85 ILE A O 1
ATOM 718 N N . LYS A 1 86 ? -24.75 21.75 7.773 1 96.38 86 LYS A N 1
ATOM 719 C CA . LYS A 1 86 ? -25.812 20.891 7.246 1 96.38 86 LYS A CA 1
ATOM 720 C C . LYS A 1 86 ? -26.031 21.141 5.754 1 96.38 86 LYS A C 1
ATOM 722 O O . LYS A 1 86 ? -26.047 20.203 4.961 1 96.38 86 LYS A O 1
ATOM 727 N N . PRO A 1 87 ? -26.203 22.406 5.379 1 96.5 87 PRO A N 1
ATOM 728 C CA . PRO A 1 87 ? -26.375 22.641 3.943 1 96.5 87 PRO A CA 1
ATOM 729 C C . PRO A 1 87 ? -25.156 22.234 3.125 1 96.5 87 PRO A C 1
ATOM 731 O O . PRO A 1 87 ? -25.281 21.859 1.959 1 96.5 87 PRO A O 1
ATOM 734 N N . ILE A 1 88 ? -24 22.375 3.678 1 97.38 88 ILE A N 1
ATOM 735 C CA . ILE A 1 88 ? -22.781 21.938 2.998 1 97.38 88 ILE A CA 1
ATOM 736 C C . ILE A 1 88 ? -22.812 20.438 2.777 1 97.38 88 ILE A C 1
ATOM 738 O O . ILE A 1 88 ? -22.516 19.953 1.682 1 97.38 88 ILE A O 1
ATOM 742 N N . GLU A 1 89 ? -23.141 19.688 3.828 1 96.44 89 GLU A N 1
ATOM 743 C CA . GLU A 1 89 ? -23.266 18.234 3.734 1 96.44 89 GLU A CA 1
ATOM 744 C C . GLU A 1 89 ? -24.281 17.844 2.654 1 96.44 89 GLU A C 1
ATOM 746 O O . GLU A 1 89 ? -24.031 16.922 1.879 1 96.44 89 GLU A O 1
ATOM 751 N N . ASN A 1 90 ? -25.391 18.516 2.637 1 96.06 90 ASN A N 1
ATOM 752 C CA . ASN A 1 90 ? -26.438 18.234 1.65 1 96.06 90 ASN A CA 1
ATOM 753 C C . ASN A 1 90 ? -25.938 18.484 0.229 1 96.06 90 ASN A C 1
ATOM 755 O O . ASN A 1 90 ? -26.188 17.688 -0.669 1 96.06 90 ASN A O 1
ATOM 759 N N . TYR A 1 91 ? -25.281 19.562 0.074 1 96 91 TYR A N 1
ATOM 760 C CA . TYR A 1 91 ? -24.734 19.875 -1.244 1 96 91 TYR A CA 1
ATOM 761 C C . TYR A 1 91 ? -23.734 18.797 -1.689 1 96 91 TYR A C 1
ATOM 763 O O . TYR A 1 91 ? -23.828 18.297 -2.812 1 96 91 TYR A O 1
ATOM 771 N N . MET A 1 92 ? -22.859 18.453 -0.844 1 95.88 92 MET A N 1
ATOM 772 C CA . MET A 1 92 ? -21.812 17.516 -1.188 1 95.88 92 MET A CA 1
ATOM 773 C C . MET A 1 92 ? -22.391 16.125 -1.484 1 95.88 92 MET A C 1
ATOM 775 O O . MET A 1 92 ? -21.844 15.383 -2.295 1 95.88 92 MET A O 1
ATOM 779 N N . SER A 1 93 ? -23.453 15.797 -0.84 1 92.31 93 SER A N 1
ATOM 780 C CA . SER A 1 93 ? -24.125 14.523 -1.088 1 92.31 93 SER A CA 1
ATOM 781 C C . SER A 1 93 ? -24.828 14.523 -2.439 1 92.31 93 SER A C 1
ATOM 783 O O . SER A 1 93 ? -25.125 13.461 -2.996 1 92.31 93 SER A O 1
ATOM 785 N N . SER A 1 94 ? -25.047 15.672 -2.996 1 93.12 94 SER A N 1
ATOM 786 C CA . SER A 1 94 ? -25.844 15.789 -4.215 1 93.12 94 SER A CA 1
ATOM 787 C C . SER A 1 94 ? -24.953 15.875 -5.449 1 93.12 94 SER A C 1
ATOM 789 O O . SER A 1 94 ? -25.438 15.75 -6.578 1 93.12 94 SER A O 1
ATOM 791 N N . VAL A 1 95 ? -23.734 16.031 -5.281 1 93 95 VAL A N 1
ATOM 792 C CA . VAL A 1 95 ? -22.859 16.234 -6.43 1 93 95 VAL A CA 1
ATOM 793 C C . VAL A 1 95 ? -22 14.992 -6.656 1 93 95 VAL A C 1
ATOM 795 O O . VAL A 1 95 ? -21.828 14.18 -5.75 1 93 95 VAL A O 1
ATOM 798 N N . ASN A 1 96 ? -21.562 14.914 -7.953 1 88.44 96 ASN A N 1
ATOM 799 C CA . ASN A 1 96 ? -20.688 13.82 -8.375 1 88.44 96 ASN A CA 1
ATOM 800 C C . ASN A 1 96 ? -19.297 14.328 -8.734 1 88.44 96 ASN A C 1
ATOM 802 O O . ASN A 1 96 ? -19.141 15.227 -9.562 1 88.44 96 ASN A O 1
ATOM 806 N N . ARG A 1 97 ? -18.312 13.695 -8.203 1 85.94 97 ARG A N 1
ATOM 807 C CA . ARG A 1 97 ? -16.938 14.125 -8.359 1 85.94 97 ARG A CA 1
ATOM 808 C C . ARG A 1 97 ? -16.531 14.164 -9.828 1 85.94 97 ARG A C 1
ATOM 810 O O . ARG A 1 97 ? -15.672 14.953 -10.219 1 85.94 97 ARG A O 1
ATOM 817 N N . ASN A 1 98 ? -17.047 13.305 -10.633 1 82.38 98 ASN A N 1
ATOM 818 C CA . ASN A 1 98 ? -16.609 13.164 -12.023 1 82.38 98 ASN A CA 1
ATOM 819 C C . ASN A 1 98 ? -17.344 14.156 -12.93 1 82.38 98 ASN A C 1
ATOM 821 O O . ASN A 1 98 ? -16.906 14.391 -14.062 1 82.38 98 ASN A O 1
ATOM 825 N N . GLU A 1 99 ? -18.375 14.836 -12.43 1 87.12 99 GLU A N 1
ATOM 826 C CA . GLU A 1 99 ? -19.188 15.719 -13.25 1 87.12 99 GLU A CA 1
ATOM 827 C C . GLU A 1 99 ? -19.109 17.156 -12.773 1 87.12 99 GLU A C 1
ATOM 829 O O . GLU A 1 99 ? -19.406 18.094 -13.523 1 87.12 99 GLU A O 1
ATOM 834 N N . LEU A 1 100 ? -18.688 17.344 -11.602 1 91.06 100 LEU A N 1
ATOM 835 C CA . LEU A 1 100 ? -18.656 18.672 -10.992 1 91.06 100 LEU A CA 1
ATOM 836 C C . LEU A 1 100 ? -17.484 19.484 -11.539 1 91.06 100 LEU A C 1
ATOM 838 O O . LEU A 1 100 ? -16.344 19.031 -11.5 1 91.06 100 LEU A O 1
ATOM 842 N N . SER A 1 101 ? -17.797 20.609 -12.07 1 90.44 101 SER A N 1
ATOM 843 C CA . SER A 1 101 ? -16.75 21.5 -12.555 1 90.44 101 SER A CA 1
ATOM 844 C C . SER A 1 101 ? -16.172 22.359 -11.43 1 90.44 101 SER A C 1
ATOM 846 O O . SER A 1 101 ? -16.859 22.609 -10.43 1 90.44 101 SER A O 1
ATOM 848 N N . LYS A 1 102 ? -15.047 22.859 -11.625 1 89.62 102 LYS A N 1
ATOM 849 C CA . LYS A 1 102 ? -14.391 23.719 -10.633 1 89.62 102 LYS A CA 1
ATOM 850 C C . LYS A 1 102 ? -15.18 25 -10.406 1 89.62 102 LYS A C 1
ATOM 852 O O . LYS A 1 102 ? -15.352 25.438 -9.273 1 89.62 102 LYS A O 1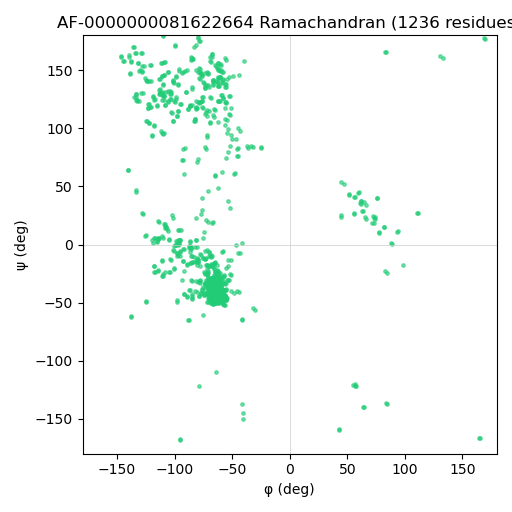
ATOM 857 N N . LYS A 1 103 ? -15.602 25.594 -11.453 1 89.94 103 LYS A N 1
ATOM 858 C CA . LYS A 1 103 ? -16.344 26.844 -11.375 1 89.94 103 LYS A CA 1
ATOM 859 C C . LYS A 1 103 ? -17.625 26.672 -10.562 1 89.94 103 LYS A C 1
ATOM 861 O O . LYS A 1 103 ? -17.922 27.484 -9.68 1 89.94 103 LYS A O 1
ATOM 866 N N . GLU A 1 104 ? -18.312 25.625 -10.852 1 93.31 104 GLU A N 1
ATOM 867 C CA . GLU A 1 104 ? -19.547 25.344 -10.133 1 93.31 104 GLU A CA 1
ATOM 868 C C . GLU A 1 104 ? -19.266 25.062 -8.656 1 93.31 104 GLU A C 1
ATOM 870 O O . GLU A 1 104 ? -20 25.531 -7.785 1 93.31 104 GLU A O 1
ATOM 875 N N . ALA A 1 105 ? -18.297 24.359 -8.422 1 94 105 ALA A N 1
ATOM 876 C CA . ALA A 1 105 ? -17.953 23.969 -7.051 1 94 105 ALA A CA 1
ATOM 877 C C . ALA A 1 105 ? -17.578 25.203 -6.219 1 94 105 ALA A C 1
ATOM 879 O O . ALA A 1 105 ? -18.047 25.344 -5.086 1 94 105 ALA A O 1
ATOM 880 N N . PHE A 1 106 ? -16.797 26.109 -6.758 1 93.25 106 PHE A N 1
ATOM 881 C CA . PHE A 1 106 ? -16.344 27.281 -6.02 1 93.25 106 PHE A CA 1
ATOM 882 C C . PHE A 1 106 ? -17.5 28.266 -5.801 1 93.25 106 PHE A C 1
ATOM 884 O O . PHE A 1 106 ? -17.562 28.922 -4.766 1 93.25 106 PHE A O 1
ATOM 891 N N . GLN A 1 107 ? -18.297 28.328 -6.738 1 94.94 107 GLN A N 1
ATOM 892 C CA . GLN A 1 107 ? -19.484 29.141 -6.551 1 94.94 107 GLN A CA 1
ATOM 893 C C . GLN A 1 107 ? -20.344 28.625 -5.406 1 94.94 107 GLN A C 1
ATOM 895 O O . GLN A 1 107 ? -20.828 29.391 -4.578 1 94.94 107 GLN A O 1
ATOM 900 N N . ALA A 1 108 ? -20.531 27.328 -5.43 1 95.88 108 ALA A N 1
ATOM 901 C CA . ALA A 1 108 ? -21.312 26.734 -4.352 1 95.88 108 ALA A CA 1
ATOM 902 C C . ALA A 1 108 ? -20.656 26.984 -2.996 1 95.88 108 ALA A C 1
ATOM 904 O O . ALA A 1 108 ? -21.344 27.266 -2.014 1 95.88 108 ALA A O 1
ATOM 905 N N . LEU A 1 109 ? -19.344 26.875 -2.902 1 96.88 109 LEU A N 1
ATOM 906 C CA . LEU A 1 109 ? -18.625 27.094 -1.652 1 96.88 109 LEU A CA 1
ATOM 907 C C . LEU A 1 109 ? -18.766 28.547 -1.206 1 96.88 109 LEU A C 1
ATOM 909 O O . LEU A 1 109 ? -18.859 28.828 -0.009 1 96.88 109 LEU A O 1
ATOM 913 N N . LYS A 1 110 ? -18.703 29.406 -2.158 1 96.31 110 LYS A N 1
ATOM 914 C CA . LYS A 1 110 ? -18.906 30.828 -1.864 1 96.31 110 LYS A CA 1
ATOM 915 C C . LYS A 1 110 ? -20.297 31.062 -1.285 1 96.31 110 LYS A C 1
ATOM 917 O O . LYS A 1 110 ? -20.438 31.688 -0.234 1 96.31 110 LYS A O 1
ATOM 922 N N . ASP A 1 111 ? -21.266 30.469 -1.941 1 96.31 111 ASP A N 1
ATOM 923 C CA . ASP A 1 111 ? -22.656 30.672 -1.547 1 96.31 111 ASP A CA 1
ATOM 924 C C . ASP A 1 111 ? -22.938 30.078 -0.166 1 96.31 111 ASP A C 1
ATOM 926 O O . ASP A 1 111 ? -23.797 30.578 0.568 1 96.31 111 ASP A O 1
ATOM 930 N N . LEU A 1 112 ? -22.188 29.109 0.173 1 97.06 112 LEU A N 1
ATOM 931 C CA . LEU A 1 112 ? -22.375 28.422 1.442 1 97.06 112 LEU A CA 1
ATOM 932 C C . LEU A 1 112 ? -21.438 28.969 2.512 1 97.06 112 LEU A C 1
ATOM 934 O O . LEU A 1 112 ? -21.344 28.406 3.605 1 97.06 112 LEU A O 1
ATOM 938 N N . ASP A 1 113 ? -20.656 30.031 2.189 1 97 113 ASP A N 1
ATOM 939 C CA . ASP A 1 113 ? -19.781 30.766 3.094 1 97 113 ASP A CA 1
ATOM 940 C C . ASP A 1 113 ? -18.562 29.938 3.486 1 97 113 ASP A C 1
ATOM 942 O O . ASP A 1 113 ? -17.938 30.203 4.516 1 97 113 ASP A O 1
ATOM 946 N N . VAL A 1 114 ? -18.297 28.953 2.723 1 98.12 114 VAL A N 1
ATOM 947 C CA . VAL A 1 114 ? -17.172 28.078 3.037 1 98.12 114 VAL A CA 1
ATOM 948 C C . VAL A 1 114 ? -15.859 28.797 2.725 1 98.12 114 VAL A C 1
ATOM 950 O O . VAL A 1 114 ? -14.883 28.672 3.469 1 98.12 114 VAL A O 1
ATOM 953 N N . LEU A 1 115 ? -15.781 29.625 1.725 1 98 115 LEU A N 1
ATOM 954 C CA . LEU A 1 115 ? -14.547 30.266 1.283 1 98 115 LEU A CA 1
ATOM 955 C C . LEU A 1 115 ? -14.07 31.281 2.318 1 98 115 LEU A C 1
ATOM 957 O O . LEU A 1 115 ? -12.867 31.531 2.441 1 98 115 LEU A O 1
ATOM 961 N N . ARG A 1 116 ? -14.945 31.875 3.053 1 97.75 116 ARG A N 1
ATOM 962 C CA . ARG A 1 116 ? -14.555 32.875 4.02 1 97.75 116 ARG A CA 1
ATOM 963 C C . ARG A 1 116 ? -14.477 32.312 5.43 1 97.75 116 ARG A C 1
ATOM 965 O O . ARG A 1 116 ? -14.219 33.031 6.391 1 97.75 116 ARG A O 1
ATOM 972 N N . ALA A 1 117 ? -14.773 31.047 5.57 1 97.75 117 ALA A N 1
ATOM 973 C CA . ALA A 1 117 ? -14.969 30.438 6.883 1 97.75 117 ALA A CA 1
ATOM 974 C C . ALA A 1 117 ? -13.711 30.578 7.742 1 97.75 117 ALA A C 1
ATOM 976 O O . ALA A 1 117 ? -13.805 30.828 8.945 1 97.75 117 ALA A O 1
ATOM 977 N N . ARG A 1 118 ? -12.555 30.453 7.121 1 96.94 118 ARG A N 1
ATOM 978 C CA . ARG A 1 118 ? -11.289 30.438 7.852 1 96.94 118 ARG A CA 1
ATOM 979 C C . ARG A 1 118 ? -10.844 31.859 8.195 1 96.94 118 ARG A C 1
ATOM 981 O O . ARG A 1 118 ? -9.992 32.062 9.062 1 96.94 118 ARG A O 1
ATOM 988 N N . ILE A 1 119 ? -11.422 32.844 7.66 1 97.75 119 ILE A N 1
ATOM 989 C CA . ILE A 1 119 ? -11.047 34.25 7.832 1 97.75 119 ILE A CA 1
ATOM 990 C C . ILE A 1 119 ? -11.578 34.75 9.172 1 97.75 119 ILE A C 1
ATOM 992 O O . ILE A 1 119 ? -12.688 34.438 9.578 1 97.75 119 ILE A O 1
ATOM 996 N N . ASN A 1 120 ? -10.773 35.594 9.789 1 96.25 120 ASN A N 1
ATOM 997 C CA . ASN A 1 120 ? -11.195 36.25 11.023 1 96.25 120 ASN A CA 1
ATOM 998 C C . ASN A 1 120 ? -12.445 37.094 10.812 1 96.25 120 ASN A C 1
ATOM 1000 O O . ASN A 1 120 ? -12.586 37.75 9.781 1 96.25 120 ASN A O 1
ATOM 1004 N N . SER A 1 121 ? -13.273 37.094 11.828 1 94.75 121 SER A N 1
ATOM 1005 C CA . SER A 1 121 ? -14.531 37.812 11.734 1 94.75 121 SER A CA 1
ATOM 1006 C C . SER A 1 121 ? -14.297 39.312 11.539 1 94.75 121 SER A C 1
ATOM 1008 O O . SER A 1 121 ? -15.117 40 10.93 1 94.75 121 SER A O 1
ATOM 1010 N N . LYS A 1 122 ? -13.148 39.812 12.016 1 94.38 122 LYS A N 1
ATOM 1011 C CA . LYS A 1 122 ? -12.758 41.219 11.797 1 94.38 122 LYS A CA 1
ATOM 1012 C C . LYS A 1 122 ? -12.719 41.531 10.312 1 94.38 122 LYS A C 1
ATOM 1014 O O . LYS A 1 122 ? -12.969 42.688 9.914 1 94.38 122 LYS A O 1
ATOM 1019 N N . TYR A 1 123 ? -12.469 40.531 9.531 1 96.75 123 TYR A N 1
ATOM 1020 C CA . TYR A 1 123 ? -12.344 40.75 8.094 1 96.75 123 TYR A CA 1
ATOM 1021 C C . TYR A 1 123 ? -13.477 40.062 7.344 1 96.75 123 TYR A C 1
ATOM 1023 O O . TYR A 1 123 ? -13.32 39.688 6.18 1 96.75 123 TYR A O 1
ATOM 1031 N N . GLY A 1 124 ? -14.516 39.781 8.086 1 94.62 124 GLY A N 1
ATOM 1032 C CA . GLY A 1 124 ? -15.719 39.281 7.438 1 94.62 124 GLY A CA 1
ATOM 1033 C C . GLY A 1 124 ? -15.797 37.781 7.398 1 94.62 124 GLY A C 1
ATOM 1034 O O . GLY A 1 124 ? -16.641 37.219 6.695 1 94.62 124 GLY A O 1
ATOM 1035 N N . GLY A 1 125 ? -15 37.094 8.086 1 97.19 125 GLY A N 1
ATOM 1036 C CA . GLY A 1 125 ? -15.008 35.656 8.07 1 97.19 125 GLY A CA 1
ATOM 1037 C C . GLY A 1 125 ? -15.828 35.031 9.195 1 97.19 125 GLY A C 1
ATOM 1038 O O . GLY A 1 125 ? -16.703 35.719 9.758 1 97.19 125 GLY A O 1
ATOM 1039 N N . LEU A 1 126 ? -15.648 33.688 9.367 1 97.25 126 LEU A N 1
ATOM 1040 C CA . LEU A 1 126 ? -16.438 32.969 10.359 1 97.25 126 LEU A CA 1
ATOM 1041 C C . LEU A 1 126 ? -15.562 32.438 11.492 1 97.25 126 LEU A C 1
ATOM 1043 O O . LEU A 1 126 ? -16.031 31.703 12.359 1 97.25 126 LEU A O 1
ATOM 1047 N N . ASP A 1 127 ? -14.32 32.75 11.508 1 96.81 127 ASP A N 1
ATOM 1048 C CA . ASP A 1 127 ? -13.375 32.344 12.539 1 96.81 127 ASP A CA 1
ATOM 1049 C C . ASP A 1 127 ? -13.352 30.812 12.688 1 96.81 127 ASP A C 1
ATOM 1051 O O . ASP A 1 127 ? -13.344 30.281 13.797 1 96.81 127 ASP A O 1
ATOM 1055 N N . MET A 1 128 ? -13.391 30.141 11.578 1 96.19 128 MET A N 1
ATOM 1056 C CA . MET A 1 128 ? -13.367 28.688 11.625 1 96.19 128 MET A CA 1
ATOM 1057 C C . MET A 1 128 ? -12.062 28.188 12.242 1 96.19 128 MET A C 1
ATOM 1059 O O . MET A 1 128 ? -10.977 28.531 11.773 1 96.19 128 MET A O 1
ATOM 1063 N N . SER A 1 129 ? -12.203 27.406 13.305 1 95.19 129 SER A N 1
ATOM 1064 C CA . SER A 1 129 ? -11.055 26.906 14.055 1 95.19 129 SER A CA 1
ATOM 1065 C C . SER A 1 129 ? -10.398 25.734 13.344 1 95.19 129 SER A C 1
ATOM 1067 O O . SER A 1 129 ? -10.875 25.297 12.289 1 95.19 129 SER A O 1
ATOM 1069 N N . ASP A 1 130 ? -9.258 25.25 13.906 1 95.06 130 ASP A N 1
ATOM 1070 C CA . ASP A 1 130 ? -8.555 24.109 13.328 1 95.06 130 ASP A CA 1
ATOM 1071 C C . ASP A 1 130 ? -9.414 22.844 13.414 1 95.06 130 ASP A C 1
ATOM 1073 O O . ASP A 1 130 ? -9.484 22.078 12.461 1 95.06 130 ASP A O 1
ATOM 1077 N N . ALA A 1 131 ? -10.031 22.594 14.523 1 96.06 131 ALA A N 1
ATOM 1078 C CA . ALA A 1 131 ? -10.875 21.406 14.703 1 96.06 131 ALA A CA 1
ATOM 1079 C C . ALA A 1 131 ? -12.07 21.438 13.75 1 96.06 131 ALA A C 1
ATOM 1081 O O . ALA A 1 131 ? -12.445 20.422 13.18 1 96.06 131 ALA A O 1
ATOM 1082 N N . GLU A 1 132 ? -12.672 22.625 13.633 1 96.5 132 GLU A N 1
ATOM 1083 C CA . GLU A 1 132 ? -13.789 22.797 12.703 1 96.5 132 GLU A CA 1
ATOM 1084 C C . GLU A 1 132 ? -13.344 22.578 11.258 1 96.5 132 GLU A C 1
ATOM 1086 O O . GLU A 1 132 ? -14.102 22.047 10.445 1 96.5 132 GLU A O 1
ATOM 1091 N N . THR A 1 133 ? -12.148 23.047 10.984 1 96.62 133 THR A N 1
ATOM 1092 C CA . THR A 1 133 ? -11.586 22.859 9.648 1 96.62 133 THR A CA 1
ATOM 1093 C C . THR A 1 133 ? -11.469 21.375 9.32 1 96.62 133 THR A C 1
ATOM 1095 O O . THR A 1 133 ? -11.766 20.969 8.195 1 96.62 133 THR A O 1
ATOM 1098 N N . VAL A 1 134 ? -11.008 20.562 10.234 1 96.75 134 VAL A N 1
ATOM 1099 C CA . VAL A 1 134 ? -10.914 19.125 10.047 1 96.75 134 VAL A CA 1
ATOM 1100 C C . VAL A 1 134 ? -12.273 18.562 9.641 1 96.75 134 VAL A C 1
ATOM 1102 O O . VAL A 1 134 ? -12.383 17.797 8.68 1 96.75 134 VAL A O 1
ATOM 1105 N N . LYS A 1 135 ? -13.32 18.969 10.336 1 96.81 135 LYS A N 1
ATOM 1106 C CA . LYS A 1 135 ? -14.672 18.469 10.086 1 96.81 135 LYS A CA 1
ATOM 1107 C C . LYS A 1 135 ? -15.156 18.891 8.703 1 96.81 135 LYS A C 1
ATOM 1109 O O . LYS A 1 135 ? -15.758 18.094 7.98 1 96.81 135 LYS A O 1
ATOM 1114 N N . VAL A 1 136 ? -14.938 20.109 8.352 1 97.38 136 VAL A N 1
ATOM 1115 C CA . VAL A 1 136 ? -15.391 20.609 7.062 1 97.38 136 VAL A CA 1
ATOM 1116 C C . VAL A 1 136 ? -14.672 19.859 5.938 1 97.38 136 VAL A C 1
ATOM 1118 O O . VAL A 1 136 ? -15.289 19.531 4.922 1 97.38 136 VAL A O 1
ATOM 1121 N N . LEU A 1 137 ? -13.414 19.609 6.113 1 96.94 137 LEU A N 1
ATOM 1122 C CA . LEU A 1 137 ? -12.648 18.891 5.105 1 96.94 137 LEU A CA 1
ATOM 1123 C C . LEU A 1 137 ? -13.148 17.453 4.961 1 96.94 137 LEU A C 1
ATOM 1125 O O . LEU A 1 137 ? -13.172 16.906 3.855 1 96.94 137 LEU A O 1
ATOM 1129 N N . GLU A 1 138 ? -13.555 16.812 6.07 1 96.38 138 GLU A N 1
ATOM 1130 C CA . GLU A 1 138 ? -14.156 15.477 6.012 1 96.38 138 GLU A CA 1
ATOM 1131 C C . GLU A 1 138 ? -15.383 15.469 5.105 1 96.38 138 GLU A C 1
ATOM 1133 O O . GLU A 1 138 ? -15.664 14.461 4.453 1 96.38 138 GLU A O 1
ATOM 1138 N N . ILE A 1 139 ? -16.078 16.578 5.102 1 96.44 139 ILE A N 1
ATOM 1139 C CA . ILE A 1 139 ? -17.297 16.688 4.312 1 96.44 139 ILE A CA 1
ATOM 1140 C C . ILE A 1 139 ? -16.953 16.938 2.848 1 96.44 139 ILE A C 1
ATOM 1142 O O . ILE A 1 139 ? -17.469 16.266 1.954 1 96.44 139 ILE A O 1
ATOM 1146 N N . LEU A 1 140 ? -16.031 17.812 2.605 1 96.75 140 LEU A N 1
ATOM 1147 C CA . LEU A 1 140 ? -15.703 18.234 1.253 1 96.75 140 LEU A CA 1
ATOM 1148 C C . LEU A 1 140 ? -15.039 17.109 0.468 1 96.75 140 LEU A C 1
ATOM 1150 O O . LEU A 1 140 ? -15.07 17.109 -0.765 1 96.75 140 LEU A O 1
ATOM 1154 N N . VAL A 1 141 ? -14.547 16.156 1.104 1 94.88 141 VAL A N 1
ATOM 1155 C CA . VAL A 1 141 ? -13.703 15.141 0.466 1 94.88 141 VAL A CA 1
ATOM 1156 C C . VAL A 1 141 ? -14.578 14.164 -0.315 1 94.88 141 VAL A C 1
ATOM 1158 O O . VAL A 1 141 ? -14.062 13.328 -1.069 1 94.88 141 VAL A O 1
ATOM 1161 N N . SER A 1 142 ? -15.914 14.266 -0.137 1 93.38 142 SER A N 1
ATOM 1162 C CA . SER A 1 142 ? -16.75 13.531 -1.087 1 93.38 142 SER A CA 1
ATOM 1163 C C . SER A 1 142 ? -16.344 13.852 -2.525 1 93.38 142 SER A C 1
ATOM 1165 O O . SER A 1 142 ? -16.562 13.039 -3.426 1 93.38 142 SER A O 1
ATOM 1167 N N . VAL A 1 143 ? -15.805 14.961 -2.699 1 93.69 143 VAL A N 1
ATOM 1168 C CA . VAL A 1 143 ? -15.102 15.359 -3.91 1 93.69 143 VAL A CA 1
ATOM 1169 C C . VAL A 1 143 ? -13.648 15.688 -3.574 1 93.69 143 VAL A C 1
ATOM 1171 O O . VAL A 1 143 ? -13.305 16.844 -3.336 1 93.69 143 VAL A O 1
ATOM 1174 N N . PRO A 1 144 ? -12.773 14.719 -3.717 1 91.94 144 PRO A N 1
ATOM 1175 C CA . PRO A 1 144 ? -11.422 14.852 -3.168 1 91.94 144 PRO A CA 1
ATOM 1176 C C . PRO A 1 144 ? -10.648 16.016 -3.791 1 91.94 144 PRO A C 1
ATOM 1178 O O . PRO A 1 144 ? -9.93 16.719 -3.088 1 91.94 144 PRO A O 1
ATOM 1181 N N . TRP A 1 145 ? -10.781 16.219 -5.066 1 91.5 145 TRP A N 1
ATOM 1182 C CA . TRP A 1 145 ? -10.047 17.312 -5.684 1 91.5 145 TRP A CA 1
ATOM 1183 C C . TRP A 1 145 ? -10.516 18.656 -5.137 1 91.5 145 TRP A C 1
ATOM 1185 O O . TRP A 1 145 ? -9.734 19.609 -5.043 1 91.5 145 TRP A O 1
ATOM 1195 N N . LEU A 1 146 ? -11.742 18.828 -4.777 1 94.81 146 LEU A N 1
ATOM 1196 C CA . LEU A 1 146 ? -12.273 20.062 -4.199 1 94.81 146 LEU A CA 1
ATOM 1197 C C . LEU A 1 146 ? -11.672 20.312 -2.826 1 94.81 146 LEU A C 1
ATOM 1199 O O . LEU A 1 146 ? -11.336 21.453 -2.5 1 94.81 146 LEU A O 1
ATOM 1203 N N . ALA A 1 147 ? -11.586 19.25 -2.008 1 94.31 147 ALA A N 1
ATOM 1204 C CA . ALA A 1 147 ? -10.945 19.391 -0.7 1 94.31 147 ALA A CA 1
ATOM 1205 C C . ALA A 1 147 ? -9.492 19.828 -0.84 1 94.31 147 ALA A C 1
ATOM 1207 O O . ALA A 1 147 ? -9.016 20.688 -0.086 1 94.31 147 ALA A O 1
ATOM 1208 N N . THR A 1 148 ? -8.836 19.266 -1.793 1 91.88 148 THR A N 1
ATOM 1209 C CA . THR A 1 148 ? -7.445 19.625 -2.037 1 91.88 148 THR A CA 1
ATOM 1210 C C . THR A 1 148 ? -7.336 21.078 -2.48 1 91.88 148 THR A C 1
ATOM 1212 O O . THR A 1 148 ? -6.449 21.797 -2.029 1 91.88 148 THR A O 1
ATOM 1215 N N . CYS A 1 149 ? -8.195 21.5 -3.32 1 92.88 149 CYS A N 1
ATOM 1216 C CA . CYS A 1 149 ? -8.219 22.906 -3.746 1 92.88 149 CYS A CA 1
ATOM 1217 C C . CYS A 1 149 ? -8.477 23.828 -2.564 1 92.88 149 CYS A C 1
ATOM 1219 O O . CYS A 1 149 ? -7.859 24.891 -2.455 1 92.88 149 CYS A O 1
ATOM 1221 N N . PHE A 1 150 ? -9.406 23.422 -1.791 1 95.38 150 PHE A N 1
ATOM 1222 C CA . PHE A 1 150 ? -9.742 24.219 -0.616 1 95.38 150 PHE A CA 1
ATOM 1223 C C . PHE A 1 150 ? -8.531 24.359 0.299 1 95.38 150 PHE A C 1
ATOM 1225 O O . PHE A 1 150 ? -8.289 25.438 0.855 1 95.38 150 PHE A O 1
ATOM 1232 N N . ILE A 1 151 ? -7.746 23.328 0.409 1 93.31 151 ILE A N 1
ATOM 1233 C CA . ILE A 1 151 ? -6.566 23.344 1.267 1 93.31 151 ILE A CA 1
ATOM 1234 C C . ILE A 1 151 ? -5.492 24.234 0.652 1 93.31 151 ILE A C 1
ATOM 1236 O O . ILE A 1 151 ? -4.969 25.125 1.317 1 93.31 151 ILE A O 1
ATOM 1240 N N . LYS A 1 152 ? -5.23 24.031 -0.582 1 91.94 152 LYS A N 1
ATOM 1241 C CA . LYS A 1 152 ? -4.051 24.609 -1.214 1 91.94 152 LYS A CA 1
ATOM 1242 C C . LYS A 1 152 ? -4.34 26.031 -1.697 1 91.94 152 LYS A C 1
ATOM 1244 O O . LYS A 1 152 ? -3.449 26.891 -1.701 1 91.94 152 LYS A O 1
ATOM 1249 N N . ASN A 1 153 ? -5.574 26.312 -2.078 1 95.12 153 ASN A N 1
ATOM 1250 C CA . ASN A 1 153 ? -5.879 27.578 -2.736 1 95.12 153 ASN A CA 1
ATOM 1251 C C . ASN A 1 153 ? -6.797 28.438 -1.878 1 95.12 153 ASN A C 1
ATOM 1253 O O . ASN A 1 153 ? -7.27 29.484 -2.328 1 95.12 153 ASN A O 1
ATOM 1257 N N . ASN A 1 154 ? -7.055 28.016 -0.729 1 96.44 154 ASN A N 1
ATOM 1258 C CA . ASN A 1 154 ? -7.902 28.812 0.154 1 96.44 154 ASN A CA 1
ATOM 1259 C C . ASN A 1 154 ? -7.359 28.828 1.581 1 96.44 154 ASN A C 1
ATOM 1261 O O . ASN A 1 154 ? -6.836 29.844 2.037 1 96.44 154 ASN A O 1
ATOM 1265 N N . LEU A 1 155 ? -7.273 27.688 2.23 1 95.56 155 LEU A N 1
ATOM 1266 C CA . LEU A 1 155 ? -6.883 27.609 3.635 1 95.56 155 LEU A CA 1
ATOM 1267 C C . LEU A 1 155 ? -5.438 28.062 3.82 1 95.56 155 LEU A C 1
ATOM 1269 O O . LEU A 1 155 ? -5.156 28.922 4.668 1 95.56 155 LEU A O 1
ATOM 1273 N N . MET A 1 156 ? -4.59 27.547 3.053 1 93.56 156 MET A N 1
ATOM 1274 C CA . MET A 1 156 ? -3.168 27.812 3.238 1 93.56 156 MET A CA 1
ATOM 1275 C C . MET A 1 156 ? -2.859 29.281 2.99 1 93.56 156 MET A C 1
ATOM 1277 O O . MET A 1 156 ? -2.26 29.953 3.838 1 93.56 156 MET A O 1
ATOM 1281 N N . PRO A 1 157 ? -3.277 29.859 1.921 1 96.12 157 PRO A N 1
ATOM 1282 C CA . PRO A 1 157 ? -3.016 31.281 1.7 1 96.12 157 PRO A CA 1
ATOM 1283 C C . PRO A 1 157 ? -3.65 32.156 2.768 1 96.12 157 PRO A C 1
ATOM 1285 O O . PRO A 1 157 ? -3.039 33.156 3.205 1 96.12 157 PRO A O 1
ATOM 1288 N N . ILE A 1 158 ? -4.84 31.859 3.15 1 97.06 158 ILE A N 1
ATOM 1289 C CA . ILE A 1 158 ? -5.523 32.656 4.172 1 97.06 158 ILE A CA 1
ATOM 1290 C C . ILE A 1 158 ? -4.719 32.625 5.469 1 97.06 158 ILE A C 1
ATOM 1292 O O . ILE A 1 158 ? -4.523 33.656 6.109 1 97.06 158 ILE A O 1
ATOM 1296 N N . ASP A 1 159 ? -4.238 31.469 5.852 1 94.88 159 ASP A N 1
ATOM 1297 C CA . ASP A 1 159 ? -3.475 31.344 7.09 1 94.88 159 ASP A CA 1
ATOM 1298 C C . ASP A 1 159 ? -2.164 32.125 7.012 1 94.88 159 ASP A C 1
ATOM 1300 O O . ASP A 1 159 ? -1.741 32.719 7.992 1 94.88 159 ASP A O 1
ATOM 1304 N N . LEU A 1 160 ? -1.544 32.094 5.891 1 95.5 160 LEU A N 1
ATOM 1305 C CA . LEU A 1 160 ? -0.273 32.781 5.719 1 95.5 160 LEU A CA 1
ATOM 1306 C C . LEU A 1 160 ? -0.468 34.281 5.766 1 95.5 160 LEU A C 1
ATOM 1308 O O . LEU A 1 160 ? 0.294 35 6.43 1 95.5 160 LEU A O 1
ATOM 1312 N N . ILE A 1 161 ? -1.465 34.781 5.086 1 97.62 161 ILE A N 1
ATOM 1313 C CA . ILE A 1 161 ? -1.735 36.219 5.082 1 97.62 161 ILE A CA 1
ATOM 1314 C C . ILE A 1 161 ? -2.17 36.656 6.477 1 97.62 161 ILE A C 1
ATOM 1316 O O . ILE A 1 161 ? -1.803 37.75 6.93 1 97.62 161 ILE A O 1
ATOM 1320 N N . SER A 1 162 ? -2.926 35.844 7.082 1 96.94 162 SER A N 1
ATOM 1321 C CA . SER A 1 162 ? -3.379 36.156 8.438 1 96.94 162 SER A CA 1
ATOM 1322 C C . SER A 1 162 ? -2.205 36.25 9.406 1 96.94 162 SER A C 1
ATOM 1324 O O . SER A 1 162 ? -2.195 37.094 10.297 1 96.94 162 SER A O 1
ATOM 1326 N N . LYS A 1 163 ? -1.272 35.406 9.281 1 94.44 163 LYS A N 1
ATOM 1327 C CA . LYS A 1 163 ? -0.151 35.312 10.211 1 94.44 163 LYS A CA 1
ATOM 1328 C C . LYS A 1 163 ? 0.907 36.375 9.883 1 94.44 163 LYS A C 1
ATOM 1330 O O . LYS A 1 163 ? 1.458 37 10.781 1 94.44 163 LYS A O 1
ATOM 1335 N N . PHE A 1 164 ? 1.185 36.594 8.641 1 96.81 164 PHE A N 1
ATOM 1336 C CA . PHE A 1 164 ? 2.367 37.344 8.266 1 96.81 164 PHE A CA 1
ATOM 1337 C C . PHE A 1 164 ? 1.974 38.688 7.668 1 96.81 164 PHE A C 1
ATOM 1339 O O . PHE A 1 164 ? 2.812 39.594 7.531 1 96.81 164 PHE A O 1
ATOM 1346 N N . GLY A 1 165 ? 0.742 38.875 7.312 1 97.5 165 GLY A N 1
ATOM 1347 C CA . GLY A 1 165 ? 0.299 40.094 6.691 1 97.5 165 GLY A CA 1
ATOM 1348 C C . GLY A 1 165 ? 0.133 41.25 7.68 1 97.5 165 GLY A C 1
ATOM 1349 O O . GLY A 1 165 ? -0.196 41 8.844 1 97.5 165 GLY A O 1
ATOM 1350 N N . ASN A 1 166 ? 0.377 42.406 7.203 1 95.88 166 ASN A N 1
ATOM 1351 C CA . ASN A 1 166 ? 0.039 43.562 8.008 1 95.88 166 ASN A CA 1
ATOM 1352 C C . ASN A 1 166 ? -1.451 43.906 7.934 1 95.88 166 ASN A C 1
ATOM 1354 O O . ASN A 1 166 ? -2.199 43.219 7.219 1 95.88 166 ASN A O 1
ATOM 1358 N N . GLU A 1 167 ? -1.845 44.875 8.625 1 96.5 167 GLU A N 1
ATOM 1359 C CA . GLU A 1 167 ? -3.271 45.156 8.742 1 96.5 167 GLU A CA 1
ATOM 1360 C C . GLU A 1 167 ? -3.869 45.531 7.391 1 96.5 167 GLU A C 1
ATOM 1362 O O . GLU A 1 167 ? -4.988 45.125 7.066 1 96.5 167 GLU A O 1
ATOM 1367 N N . TRP A 1 168 ? -3.186 46.344 6.676 1 96.06 168 TRP A N 1
ATOM 1368 C CA . TRP A 1 168 ? -3.676 46.75 5.355 1 96.06 168 TRP A CA 1
ATOM 1369 C C . TRP A 1 168 ? -3.846 45.531 4.457 1 96.06 168 TRP A C 1
ATOM 1371 O O . TRP A 1 168 ? -4.852 45.406 3.754 1 96.06 168 TRP A O 1
ATOM 1381 N N . GLN A 1 169 ? -2.885 44.719 4.391 1 97.75 169 GLN A N 1
ATOM 1382 C CA . GLN A 1 169 ? -2.924 43.5 3.555 1 97.75 169 GLN A CA 1
ATOM 1383 C C . GLN A 1 169 ? -4.086 42.594 3.945 1 97.75 169 GLN A C 1
ATOM 1385 O O . GLN A 1 169 ? -4.777 42.062 3.078 1 97.75 169 GLN A O 1
ATOM 1390 N N . LYS A 1 170 ? -4.277 42.375 5.23 1 98.19 170 LYS A N 1
ATOM 1391 C CA . LYS A 1 170 ? -5.383 41.531 5.699 1 98.19 170 LYS A CA 1
ATOM 1392 C C . LYS A 1 170 ? -6.727 42.125 5.266 1 98.19 170 LYS A C 1
ATOM 1394 O O . LYS A 1 170 ? -7.586 41.375 4.766 1 98.19 170 LYS A O 1
ATOM 1399 N N . GLU A 1 171 ? -6.852 43.406 5.418 1 97.38 171 GLU A N 1
ATOM 1400 C CA . GLU A 1 171 ? -8.094 44.062 5.062 1 97.38 171 GLU A CA 1
ATOM 1401 C C . GLU A 1 171 ? -8.344 44.031 3.559 1 97.38 171 GLU A C 1
ATOM 1403 O O . GLU A 1 171 ? -9.492 43.969 3.115 1 97.38 171 GLU A O 1
ATOM 1408 N N . TYR A 1 172 ? -7.289 44.031 2.838 1 97.12 172 TYR A N 1
ATOM 1409 C CA . TYR A 1 172 ? -7.406 44.094 1.385 1 97.12 172 TYR A CA 1
ATOM 1410 C C . TYR A 1 172 ? -7.613 42.688 0.805 1 97.12 172 TYR A C 1
ATOM 1412 O O . TYR A 1 172 ? -8.492 42.5 -0.041 1 97.12 172 TYR A O 1
ATOM 1420 N N . TYR A 1 173 ? -6.891 41.75 1.186 1 98.19 173 TYR A N 1
ATOM 1421 C CA . TYR A 1 173 ? -6.812 40.469 0.492 1 98.19 173 TYR A CA 1
ATOM 1422 C C . TYR A 1 173 ? -7.82 39.469 1.06 1 98.19 173 TYR A C 1
ATOM 1424 O O . TYR A 1 173 ? -8.445 38.719 0.312 1 98.19 173 TYR A O 1
ATOM 1432 N N . LEU A 1 174 ? -8.016 39.344 2.355 1 98.56 174 LEU A N 1
ATOM 1433 C CA . LEU A 1 174 ? -8.781 38.281 2.986 1 98.56 174 LEU A CA 1
ATOM 1434 C C . LEU A 1 174 ? -10.234 38.312 2.547 1 98.56 174 LEU A C 1
ATOM 1436 O O . LEU A 1 174 ? -10.789 37.281 2.127 1 98.56 174 LEU A O 1
ATOM 1440 N N . PRO A 1 175 ? -10.906 39.469 2.582 1 97.75 175 PRO A N 1
ATOM 1441 C CA . PRO A 1 175 ? -12.297 39.5 2.113 1 97.75 175 PRO A CA 1
ATOM 1442 C C . PRO A 1 175 ? -12.43 39.125 0.638 1 97.75 175 PRO A C 1
ATOM 1444 O O . PRO A 1 175 ? -13.406 38.5 0.24 1 97.75 175 PRO A O 1
ATOM 1447 N N . LYS A 1 176 ? -11.453 39.5 -0.145 1 97.81 176 LYS A N 1
ATOM 1448 C CA . LYS A 1 176 ? -11.484 39.219 -1.577 1 97.81 176 LYS A CA 1
ATOM 1449 C C . LYS A 1 176 ? -11.305 37.719 -1.851 1 97.81 176 LYS A C 1
ATOM 1451 O O . LYS A 1 176 ? -11.875 37.188 -2.805 1 97.81 176 LYS A O 1
ATOM 1456 N N . ILE A 1 177 ? -10.531 37.062 -1.036 1 97.94 177 ILE A N 1
ATOM 1457 C CA . ILE A 1 177 ? -10.414 35.625 -1.128 1 97.94 177 ILE A CA 1
ATOM 1458 C C . ILE A 1 177 ? -11.727 34.969 -0.699 1 97.94 177 ILE A C 1
ATOM 1460 O O . ILE A 1 177 ? -12.211 34.031 -1.354 1 97.94 177 ILE A O 1
ATOM 1464 N N . GLY A 1 178 ? -12.312 35.469 0.343 1 97.31 178 GLY A N 1
ATOM 1465 C CA . GLY A 1 178 ? -13.539 34.906 0.896 1 97.31 178 GLY A CA 1
ATOM 1466 C C . GLY A 1 178 ? -14.719 35.031 -0.047 1 97.31 178 GLY A C 1
ATOM 1467 O O . GLY A 1 178 ? -15.633 34.188 -0.009 1 97.31 178 GLY A O 1
ATOM 1468 N N . ASN A 1 179 ? -14.703 36.031 -0.862 1 95.19 179 ASN A N 1
ATOM 1469 C CA . ASN A 1 179 ? -15.828 36.219 -1.77 1 95.19 179 ASN A CA 1
ATOM 1470 C C . ASN A 1 179 ? -15.531 35.656 -3.158 1 95.19 179 ASN A C 1
ATOM 1472 O O . ASN A 1 179 ? -16.328 35.812 -4.082 1 95.19 179 ASN A O 1
ATOM 1476 N N . GLY A 1 180 ? -14.359 35.062 -3.305 1 94.81 180 GLY A N 1
ATOM 1477 C CA . GLY A 1 180 ? -14.039 34.344 -4.523 1 94.81 180 GLY A CA 1
ATOM 1478 C C . GLY A 1 180 ? -13.438 35.219 -5.602 1 94.81 180 GLY A C 1
ATOM 1479 O O . GLY A 1 180 ? -13.117 34.75 -6.691 1 94.81 180 GLY A O 1
ATOM 1480 N N . GLU A 1 181 ? -13.242 36.5 -5.32 1 95.19 181 GLU A N 1
ATOM 1481 C CA . GLU A 1 181 ? -12.609 37.406 -6.281 1 95.19 181 GLU A CA 1
ATOM 1482 C C . GLU A 1 181 ? -11.148 37.031 -6.52 1 95.19 181 GLU A C 1
ATOM 1484 O O . GLU A 1 181 ? -10.664 37.062 -7.652 1 95.19 181 GLU A O 1
ATOM 1489 N N . LEU A 1 182 ? -10.484 36.75 -5.484 1 97.12 182 LEU A N 1
ATOM 1490 C CA . LEU A 1 182 ? -9.102 36.312 -5.578 1 97.12 182 LEU A CA 1
ATOM 1491 C C . LEU A 1 182 ? -9.008 34.812 -5.348 1 97.12 182 LEU A C 1
ATOM 1493 O O . LEU A 1 182 ? -9.641 34.281 -4.426 1 97.12 182 LEU A O 1
ATOM 1497 N N . LEU A 1 183 ? -8.359 34.156 -6.23 1 96.88 183 LEU A N 1
ATOM 1498 C CA . LEU A 1 183 ? -8.031 32.75 -6.129 1 96.88 183 LEU A CA 1
ATOM 1499 C C . LEU A 1 183 ? -6.527 32.531 -5.922 1 96.88 183 LEU A C 1
ATOM 1501 O O . LEU A 1 183 ? -5.781 32.375 -6.891 1 96.88 183 LEU A O 1
ATOM 1505 N N . PRO A 1 184 ? -6.145 32.375 -4.703 1 97.75 184 PRO A N 1
ATOM 1506 C CA . PRO A 1 184 ? -4.711 32.375 -4.398 1 97.75 184 PRO A CA 1
ATOM 1507 C C . PRO A 1 184 ? -4.062 31 -4.586 1 97.75 184 PRO A C 1
ATOM 1509 O O . PRO A 1 184 ? -4.762 29.984 -4.633 1 97.75 184 PRO A O 1
ATOM 1512 N N . THR A 1 185 ? -2.797 30.953 -4.742 1 96.44 185 THR A N 1
ATOM 1513 C CA . THR A 1 185 ? -1.94 29.781 -4.672 1 96.44 185 THR A CA 1
ATOM 1514 C C . THR A 1 185 ? -0.568 30.141 -4.113 1 96.44 185 THR A C 1
ATOM 1516 O O . THR A 1 185 ? -0.249 31.328 -3.949 1 96.44 185 THR A O 1
ATOM 1519 N N . VAL A 1 186 ? 0.144 29.141 -3.67 1 93.94 186 VAL A N 1
ATOM 1520 C CA . VAL A 1 186 ? 1.469 29.344 -3.088 1 93.94 186 VAL A CA 1
ATOM 1521 C C . VAL A 1 186 ? 2.533 28.781 -4.031 1 93.94 186 VAL A C 1
ATOM 1523 O O . VAL A 1 186 ? 2.455 27.625 -4.457 1 93.94 186 VAL A O 1
ATOM 1526 N N . CYS A 1 187 ? 3.514 29.562 -4.359 1 92.19 187 CYS A N 1
ATOM 1527 C CA . CYS A 1 187 ? 4.566 29.234 -5.309 1 92.19 187 CYS A CA 1
ATOM 1528 C C . CYS A 1 187 ? 5.934 29.219 -4.633 1 92.19 187 CYS A C 1
ATOM 1530 O O . CYS A 1 187 ? 6.602 30.25 -4.57 1 92.19 187 CYS A O 1
ATOM 1532 N N . ILE A 1 188 ? 6.422 28.062 -4.355 1 87.19 188 ILE A N 1
ATOM 1533 C CA . ILE A 1 188 ? 7.676 28.016 -3.607 1 87.19 188 ILE A CA 1
ATOM 1534 C C . ILE A 1 188 ? 8.703 27.188 -4.375 1 87.19 188 ILE A C 1
ATOM 1536 O O . ILE A 1 188 ? 9.82 27.656 -4.625 1 87.19 188 ILE A O 1
ATOM 1540 N N . THR A 1 189 ? 8.344 26.016 -4.809 1 82 189 THR A N 1
ATOM 1541 C CA . THR A 1 189 ? 9.258 24.984 -5.293 1 82 189 THR A CA 1
ATOM 1542 C C . THR A 1 189 ? 9.867 25.391 -6.629 1 82 189 THR A C 1
ATOM 1544 O O . THR A 1 189 ? 9.188 25.953 -7.488 1 82 189 THR A O 1
ATOM 1547 N N . GLU A 1 190 ? 11.172 25.172 -6.738 1 82.38 190 GLU A N 1
ATOM 1548 C CA . GLU A 1 190 ? 11.922 25.391 -7.977 1 82.38 190 GLU A CA 1
ATOM 1549 C C . GLU A 1 190 ? 12.68 24.125 -8.391 1 82.38 190 GLU A C 1
ATOM 1551 O O . GLU A 1 190 ? 12.922 23.25 -7.559 1 82.38 190 GLU A O 1
ATOM 1556 N N . ILE A 1 191 ? 12.789 23.75 -9.719 1 64.88 191 ILE A N 1
ATOM 1557 C CA . ILE A 1 191 ? 13.266 22.5 -10.305 1 64.88 191 ILE A CA 1
ATOM 1558 C C . ILE A 1 191 ? 14.5 22.016 -9.555 1 64.88 191 ILE A C 1
ATOM 1560 O O . ILE A 1 191 ? 14.609 20.828 -9.227 1 64.88 191 ILE A O 1
ATOM 1564 N N . LEU A 1 192 ? 15.578 22.797 -9.617 1 53.69 192 LEU A N 1
ATOM 1565 C CA . LEU A 1 192 ? 16.875 22.219 -9.273 1 53.69 192 LEU A CA 1
ATOM 1566 C C . LEU A 1 192 ? 16.938 21.859 -7.789 1 53.69 192 LEU A C 1
ATOM 1568 O O . LEU A 1 192 ? 17.766 21.047 -7.371 1 53.69 192 LEU A O 1
ATOM 1572 N N . THR A 1 193 ? 16.078 22.391 -7.086 1 50.38 193 THR A N 1
ATOM 1573 C CA . THR A 1 193 ? 16.453 22.406 -5.676 1 50.38 193 THR A CA 1
ATOM 1574 C C . THR A 1 193 ? 15.484 21.547 -4.855 1 50.38 193 THR A C 1
ATOM 1576 O O . THR A 1 193 ? 15.828 21.094 -3.766 1 50.38 193 THR A O 1
ATOM 1579 N N . GLY A 1 194 ? 14.547 20.922 -5.465 1 53.41 194 GLY A N 1
ATOM 1580 C CA . GLY A 1 194 ? 13.57 20.312 -4.582 1 53.41 194 GLY A CA 1
ATOM 1581 C C . GLY A 1 194 ? 13.156 21.203 -3.434 1 53.41 194 GLY A C 1
ATOM 1582 O O . GLY A 1 194 ? 13.219 22.438 -3.543 1 53.41 194 GLY A O 1
ATOM 1583 N N . PRO A 1 195 ? 12.609 20.688 -2.328 1 51.12 195 PRO A N 1
ATOM 1584 C CA . PRO A 1 195 ? 12.203 21.484 -1.167 1 51.12 195 PRO A CA 1
ATOM 1585 C C . PRO A 1 195 ? 13.391 22.125 -0.444 1 51.12 195 PRO A C 1
ATOM 1587 O O . PRO A 1 195 ? 13.25 22.609 0.678 1 51.12 195 PRO A O 1
ATOM 1590 N N . ASN A 1 196 ? 14.477 22.188 -1.187 1 54.81 196 ASN A N 1
ATOM 1591 C CA . ASN A 1 196 ? 15.641 22.719 -0.49 1 54.81 196 ASN A CA 1
ATOM 1592 C C . ASN A 1 196 ? 15.633 24.25 -0.467 1 54.81 196 ASN A C 1
ATOM 1594 O O . ASN A 1 196 ? 15.711 24.891 -1.517 1 54.81 196 ASN A O 1
ATOM 1598 N N . MET A 1 197 ? 15.375 24.781 0.691 1 59.06 197 MET A N 1
ATOM 1599 C CA . MET A 1 197 ? 15.289 26.219 0.979 1 59.06 197 MET A CA 1
ATOM 1600 C C . MET A 1 197 ? 16.594 26.922 0.642 1 59.06 197 MET A C 1
ATOM 1602 O O . MET A 1 197 ? 16.641 28.156 0.555 1 59.06 197 MET A O 1
ATOM 1606 N N . LYS A 1 198 ? 17.562 26.094 0.301 1 61.47 198 LYS A N 1
ATOM 1607 C CA . LYS A 1 198 ? 18.859 26.75 0.203 1 61.47 198 LYS A CA 1
ATOM 1608 C C . LYS A 1 198 ? 19.125 27.234 -1.221 1 61.47 198 LYS A C 1
ATOM 1610 O O . LYS A 1 198 ? 20.062 28 -1.454 1 61.47 198 LYS A O 1
ATOM 1615 N N . ASN A 1 199 ? 18.188 26.891 -2.088 1 71.88 199 ASN A N 1
ATOM 1616 C CA . ASN A 1 199 ? 18.609 27.234 -3.445 1 71.88 199 ASN A CA 1
ATOM 1617 C C . ASN A 1 199 ? 17.484 27.938 -4.207 1 71.88 199 ASN A C 1
ATOM 1619 O O . ASN A 1 199 ? 17.312 27.734 -5.41 1 71.88 199 ASN A O 1
ATOM 1623 N N . ILE A 1 200 ? 16.922 28.828 -3.605 1 82.75 200 ILE A N 1
ATOM 1624 C CA . ILE A 1 200 ? 15.891 29.594 -4.309 1 82.75 200 ILE A CA 1
ATOM 1625 C C . ILE A 1 200 ? 16.547 30.578 -5.27 1 82.75 200 ILE A C 1
ATOM 1627 O O . ILE A 1 200 ? 17.406 31.375 -4.871 1 82.75 200 ILE A O 1
ATOM 1631 N N . GLU A 1 201 ? 16.172 30.578 -6.559 1 85.44 201 GLU A N 1
ATOM 1632 C CA . GLU A 1 201 ? 16.781 31.375 -7.613 1 85.44 201 GLU A CA 1
ATOM 1633 C C . GLU A 1 201 ? 15.906 32.562 -7.984 1 85.44 201 GLU A C 1
ATOM 1635 O O . GLU A 1 201 ? 16.391 33.562 -8.531 1 85.44 201 GLU A O 1
ATOM 1640 N N . THR A 1 202 ? 14.641 32.469 -7.73 1 92.56 202 THR A N 1
ATOM 1641 C CA . THR A 1 202 ? 13.758 33.594 -8 1 92.56 202 THR A CA 1
ATOM 1642 C C . THR A 1 202 ? 14.25 34.844 -7.281 1 92.56 202 THR A C 1
ATOM 1644 O O . THR A 1 202 ? 14.617 34.812 -6.102 1 92.56 202 THR A O 1
ATOM 1647 N N . GLU A 1 203 ? 14.227 35.969 -8.07 1 93.5 203 GLU A N 1
ATOM 1648 C CA . GLU A 1 203 ? 14.773 37.188 -7.512 1 93.5 203 GLU A CA 1
ATOM 1649 C C . GLU A 1 203 ? 13.734 38.312 -7.492 1 93.5 203 GLU A C 1
ATOM 1651 O O . GLU A 1 203 ? 12.93 38.438 -8.422 1 93.5 203 GLU A O 1
ATOM 1656 N N . ALA A 1 204 ? 13.766 39.062 -6.418 1 95.56 204 ALA A N 1
ATOM 1657 C CA . ALA A 1 204 ? 13 40.281 -6.285 1 95.56 204 ALA A CA 1
ATOM 1658 C C . ALA A 1 204 ? 13.914 41.5 -6.043 1 95.56 204 ALA A C 1
ATOM 1660 O O . ALA A 1 204 ? 14.656 41.531 -5.059 1 95.56 204 ALA A O 1
ATOM 1661 N N . SER A 1 205 ? 13.891 42.438 -6.938 1 94.56 205 SER A N 1
ATOM 1662 C CA . SER A 1 205 ? 14.742 43.594 -6.824 1 94.56 205 SER A CA 1
ATOM 1663 C C . SER A 1 205 ? 13.922 44.875 -6.59 1 94.56 205 SER A C 1
ATOM 1665 O O . SER A 1 205 ? 12.945 45.125 -7.305 1 94.56 205 SER A O 1
ATOM 1667 N N . LEU A 1 206 ? 14.367 45.562 -5.566 1 93.88 206 LEU A N 1
ATOM 1668 C CA . LEU A 1 206 ? 13.695 46.844 -5.285 1 93.88 206 LEU A CA 1
ATOM 1669 C C . LEU A 1 206 ? 14.102 47.906 -6.289 1 93.88 206 LEU A C 1
ATOM 1671 O O . LEU A 1 206 ? 15.273 48 -6.641 1 93.88 206 LEU A O 1
ATOM 1675 N N . SER A 1 207 ? 13.109 48.656 -6.676 1 92.25 207 SER A N 1
ATOM 1676 C CA . SER A 1 207 ? 13.383 49.719 -7.633 1 92.25 207 SER A CA 1
ATOM 1677 C C . SER A 1 207 ? 14.227 50.844 -7.008 1 92.25 207 SER A C 1
ATOM 1679 O O . SER A 1 207 ? 14.211 51.031 -5.789 1 92.25 207 SER A O 1
ATOM 1681 N N . LYS A 1 208 ? 14.82 51.625 -7.918 1 90.81 208 LYS A N 1
ATOM 1682 C CA . LYS A 1 208 ? 15.648 52.75 -7.453 1 90.81 208 LYS A CA 1
ATOM 1683 C C . LYS A 1 208 ? 14.797 53.812 -6.773 1 90.81 208 LYS A C 1
ATOM 1685 O O . LYS A 1 208 ? 15.25 54.469 -5.832 1 90.81 208 LYS A O 1
ATOM 1690 N N . CYS A 1 209 ? 13.594 53.906 -7.195 1 92.62 209 CYS A N 1
ATOM 1691 C CA . CYS A 1 209 ? 12.695 54.906 -6.625 1 92.62 209 CYS A CA 1
ATOM 1692 C C . CYS A 1 209 ? 12.016 54.375 -5.363 1 92.62 209 CYS A C 1
ATOM 1694 O O . CYS A 1 209 ? 11.227 55.094 -4.734 1 92.62 209 CYS A O 1
ATOM 1696 N N . ASP A 1 210 ? 12.25 53.125 -5 1 92 210 ASP A N 1
ATOM 1697 C CA . ASP A 1 210 ? 11.789 52.5 -3.768 1 92 210 ASP A CA 1
ATOM 1698 C C . ASP A 1 210 ? 10.266 52.375 -3.74 1 92 210 ASP A C 1
ATOM 1700 O O . ASP A 1 210 ? 9.648 52.562 -2.693 1 92 210 ASP A O 1
ATOM 1704 N N . LYS A 1 211 ? 9.711 52.156 -4.871 1 92.5 211 LYS A N 1
ATOM 1705 C CA . LYS A 1 211 ? 8.258 52.125 -4.922 1 92.5 211 LYS A CA 1
ATOM 1706 C C . LYS A 1 211 ? 7.746 50.75 -5.359 1 92.5 211 LYS A C 1
ATOM 1708 O O . LYS A 1 211 ? 6.586 50.406 -5.125 1 92.5 211 LYS A O 1
ATOM 1713 N N . TYR A 1 212 ? 8.594 50.094 -6.016 1 95.12 212 TYR A N 1
ATOM 1714 C CA . TYR A 1 212 ? 8.102 48.812 -6.496 1 95.12 212 TYR A CA 1
ATOM 1715 C C . TYR A 1 212 ? 9.211 47.75 -6.469 1 95.12 212 TYR A C 1
ATOM 1717 O O . TYR A 1 212 ? 10.391 48.094 -6.402 1 95.12 212 TYR A O 1
ATOM 1725 N N . TRP A 1 213 ? 8.812 46.469 -6.441 1 96.44 213 TRP A N 1
ATOM 1726 C CA . TRP A 1 213 ? 9.68 45.281 -6.625 1 96.44 213 TRP A CA 1
ATOM 1727 C C . TRP A 1 213 ? 9.547 44.719 -8.031 1 96.44 213 TRP A C 1
ATOM 1729 O O . TRP A 1 213 ? 8.453 44.719 -8.602 1 96.44 213 TRP A O 1
ATOM 1739 N N . THR A 1 214 ? 10.641 44.312 -8.57 1 97.31 214 THR A N 1
ATOM 1740 C CA . THR A 1 214 ? 10.625 43.531 -9.812 1 97.31 214 THR A CA 1
ATOM 1741 C C . THR A 1 214 ? 11.016 42.094 -9.57 1 97.31 214 THR A C 1
ATOM 1743 O O . THR A 1 214 ? 12.094 41.812 -9.039 1 97.31 214 THR A O 1
ATOM 1746 N N . ILE A 1 215 ? 10.133 41.219 -9.977 1 97.25 215 ILE A N 1
ATOM 1747 C CA . ILE A 1 215 ? 10.336 39.812 -9.688 1 97.25 215 ILE A CA 1
ATOM 1748 C C . ILE A 1 215 ? 10.648 39.062 -10.984 1 97.25 215 ILE A C 1
ATOM 1750 O O . ILE A 1 215 ? 9.969 39.25 -11.992 1 97.25 215 ILE A O 1
ATOM 1754 N N . ASN A 1 216 ? 11.695 38.25 -11.016 1 96.88 216 ASN A N 1
ATOM 1755 C CA . ASN A 1 216 ? 12.094 37.344 -12.086 1 96.88 216 ASN A CA 1
ATOM 1756 C C . ASN A 1 216 ? 12.398 35.938 -11.555 1 96.88 216 ASN A C 1
ATOM 1758 O O . ASN A 1 216 ? 13.125 35.812 -10.57 1 96.88 216 ASN A O 1
ATOM 1762 N N . GLY A 1 217 ? 11.75 35.031 -12.07 1 94.81 217 GLY A N 1
ATOM 1763 C CA . GLY A 1 217 ? 12.031 33.656 -11.641 1 94.81 217 GLY A CA 1
ATOM 1764 C C . GLY A 1 217 ? 11.008 32.656 -12.148 1 94.81 217 GLY A C 1
ATOM 1765 O O . GLY A 1 217 ? 10.133 33 -12.945 1 94.81 217 GLY A O 1
ATOM 1766 N N . ARG A 1 218 ? 11.258 31.391 -11.836 1 93.06 218 ARG A N 1
ATOM 1767 C CA . ARG A 1 218 ? 10.422 30.281 -12.273 1 93.06 218 ARG A CA 1
ATOM 1768 C C . ARG A 1 218 ? 10.109 29.344 -11.109 1 93.06 218 ARG A C 1
ATOM 1770 O O . ARG A 1 218 ? 11.016 28.906 -10.398 1 93.06 218 ARG A O 1
ATOM 1777 N N . LYS A 1 219 ? 8.844 29.125 -10.883 1 91.88 219 LYS A N 1
ATOM 1778 C CA . LYS A 1 219 ? 8.375 28.188 -9.867 1 91.88 219 LYS A CA 1
ATOM 1779 C C . LYS A 1 219 ? 7.727 26.969 -10.508 1 91.88 219 LYS A C 1
ATOM 1781 O O . LYS A 1 219 ? 7.047 27.078 -11.531 1 91.88 219 LYS A O 1
ATOM 1786 N N . GLU A 1 220 ? 7.918 25.797 -9.859 1 87.12 220 GLU A N 1
ATOM 1787 C CA . GLU A 1 220 ? 7.43 24.531 -10.406 1 87.12 220 GLU A CA 1
ATOM 1788 C C . GLU A 1 220 ? 6.461 23.859 -9.438 1 87.12 220 GLU A C 1
ATOM 1790 O O . GLU A 1 220 ? 6.48 24.125 -8.242 1 87.12 220 GLU A O 1
ATOM 1795 N N . PHE A 1 221 ? 5.562 23.016 -10 1 85.56 221 PHE A N 1
ATOM 1796 C CA . PHE A 1 221 ? 4.602 22.203 -9.266 1 85.56 221 PHE A CA 1
ATOM 1797 C C . PHE A 1 221 ? 3.639 23.094 -8.477 1 85.56 221 PHE A C 1
ATOM 1799 O O . PHE A 1 221 ? 3.354 22.812 -7.309 1 85.56 221 PHE A O 1
ATOM 1806 N N . VAL A 1 222 ? 3.311 24.156 -9.062 1 91.75 222 VAL A N 1
ATOM 1807 C CA . VAL A 1 222 ? 2.361 25.062 -8.43 1 91.75 222 VAL A CA 1
ATOM 1808 C C . VAL A 1 222 ? 0.939 24.547 -8.617 1 91.75 222 VAL A C 1
ATOM 1810 O O . VAL A 1 222 ? 0.499 24.328 -9.742 1 91.75 222 VAL A O 1
ATOM 1813 N N . THR A 1 223 ? 0.283 24.328 -7.504 1 90.25 223 THR A N 1
ATOM 1814 C CA . THR A 1 223 ? -1.062 23.766 -7.547 1 90.25 223 THR A CA 1
ATOM 1815 C C . THR A 1 223 ? -2.055 24.781 -8.102 1 90.25 223 THR A C 1
ATOM 1817 O O . THR A 1 223 ? -2.246 25.859 -7.52 1 90.25 223 THR A O 1
ATOM 1820 N N . ASN A 1 224 ? -2.635 24.5 -9.25 1 92.12 224 ASN A N 1
ATOM 1821 C CA . ASN A 1 224 ? -3.707 25.266 -9.891 1 92.12 224 ASN A CA 1
ATOM 1822 C C . ASN A 1 224 ? -3.268 26.688 -10.227 1 92.12 224 ASN A C 1
ATOM 1824 O O . ASN A 1 224 ? -4.047 27.625 -10.086 1 92.12 224 ASN A O 1
ATOM 1828 N N . GLY A 1 225 ? -2.033 26.828 -10.586 1 92.56 225 GLY A N 1
ATOM 1829 C CA . GLY A 1 225 ? -1.521 28.125 -10.984 1 92.56 225 GLY A CA 1
ATOM 1830 C C . GLY A 1 225 ? -2.27 28.734 -12.156 1 92.56 225 GLY A C 1
ATOM 1831 O O . GLY A 1 225 ? -2.428 29.953 -12.234 1 92.56 225 GLY A O 1
ATOM 1832 N N . ILE A 1 226 ? -2.812 27.938 -12.969 1 89.94 226 ILE A N 1
ATOM 1833 C CA . ILE A 1 226 ? -3.479 28.375 -14.188 1 89.94 226 ILE A CA 1
ATOM 1834 C C . ILE A 1 226 ? -4.777 29.094 -13.836 1 89.94 226 ILE A C 1
ATOM 1836 O O . ILE A 1 226 ? -5.188 30.031 -14.531 1 89.94 226 ILE A O 1
ATOM 1840 N N . ASP A 1 227 ? -5.383 28.703 -12.789 1 90.12 227 ASP A N 1
ATOM 1841 C CA . ASP A 1 227 ? -6.672 29.25 -12.383 1 90.12 227 ASP A CA 1
ATOM 1842 C C . ASP A 1 227 ? -6.496 30.375 -11.367 1 90.12 227 ASP A C 1
ATOM 1844 O O . ASP A 1 227 ? -7.453 31.078 -11.031 1 90.12 227 ASP A O 1
ATOM 1848 N N . SER A 1 228 ? -5.27 30.562 -10.953 1 95.31 228 SER A N 1
ATOM 1849 C CA . SER A 1 228 ? -5.043 31.469 -9.836 1 95.31 228 SER A CA 1
ATOM 1850 C C . SER A 1 228 ? -4.75 32.875 -10.328 1 95.31 228 SER A C 1
ATOM 1852 O O . SER A 1 228 ? -4.23 33.062 -11.43 1 95.31 228 SER A O 1
ATOM 1854 N N . ASN A 1 229 ? -5.172 33.875 -9.5 1 97.12 229 ASN A N 1
ATOM 1855 C CA . ASN A 1 229 ? -4.859 35.25 -9.828 1 97.12 229 ASN A CA 1
ATOM 1856 C C . ASN A 1 229 ? -4.156 35.938 -8.664 1 97.12 229 ASN A C 1
ATOM 1858 O O . ASN A 1 229 ? -3.986 37.156 -8.68 1 97.12 229 ASN A O 1
ATOM 1862 N N . LEU A 1 230 ? -3.814 35.281 -7.672 1 98.19 230 LEU A N 1
ATOM 1863 C CA . LEU A 1 230 ? -2.971 35.719 -6.566 1 98.19 230 LEU A CA 1
ATOM 1864 C C . LEU A 1 230 ? -1.91 34.688 -6.238 1 98.19 230 LEU A C 1
ATOM 1866 O O . LEU A 1 230 ? -2.232 33.5 -6 1 98.19 230 LEU A O 1
ATOM 1870 N N . PHE A 1 231 ? -0.672 35.125 -6.203 1 98.19 231 PHE A N 1
ATOM 1871 C CA . PHE A 1 231 ? 0.46 34.219 -6.016 1 98.19 231 PHE A CA 1
ATOM 1872 C C . PHE A 1 231 ? 1.289 34.625 -4.809 1 98.19 231 PHE A C 1
ATOM 1874 O O . PHE A 1 231 ? 1.802 35.75 -4.758 1 98.19 231 PHE A O 1
ATOM 1881 N N . LEU A 1 232 ? 1.367 33.812 -3.848 1 97.38 232 LEU A N 1
ATOM 1882 C CA . LEU A 1 232 ? 2.318 34 -2.758 1 97.38 232 LEU A CA 1
ATOM 1883 C C . LEU A 1 232 ? 3.67 33.375 -3.102 1 97.38 232 LEU A C 1
ATOM 1885 O O . LEU A 1 232 ? 3.775 32.156 -3.293 1 97.38 232 LEU A O 1
ATOM 1889 N N . ILE A 1 233 ? 4.711 34.219 -3.133 1 95.75 233 ILE A N 1
ATOM 1890 C CA . ILE A 1 233 ? 6.004 33.75 -3.615 1 95.75 233 ILE A CA 1
ATOM 1891 C C . ILE A 1 233 ? 7.09 34.094 -2.6 1 95.75 233 ILE A C 1
ATOM 1893 O O . ILE A 1 233 ? 6.957 35.031 -1.838 1 95.75 233 ILE A O 1
ATOM 1897 N N . VAL A 1 234 ? 8.078 33.25 -2.539 1 92.88 234 VAL A N 1
ATOM 1898 C CA . VAL A 1 234 ? 9.312 33.531 -1.814 1 92.88 234 VAL A CA 1
ATOM 1899 C C . VAL A 1 234 ? 10.461 33.75 -2.805 1 92.88 234 VAL A C 1
ATOM 1901 O O . VAL A 1 234 ? 10.641 32.938 -3.717 1 92.88 234 VAL A O 1
ATOM 1904 N N . ALA A 1 235 ? 11.133 34.812 -2.652 1 92.94 235 ALA A N 1
ATOM 1905 C CA . ALA A 1 235 ? 12.211 35.188 -3.574 1 92.94 235 ALA A CA 1
ATOM 1906 C C . ALA A 1 235 ? 13.406 35.781 -2.824 1 92.94 235 ALA A C 1
ATOM 1908 O O . ALA A 1 235 ? 13.266 36.219 -1.691 1 92.94 235 ALA A O 1
ATOM 1909 N N . ARG A 1 236 ? 14.469 35.75 -3.549 1 91.75 236 ARG A N 1
ATOM 1910 C CA . ARG A 1 236 ? 15.664 36.406 -3.039 1 91.75 236 ARG A CA 1
ATOM 1911 C C . ARG A 1 236 ? 15.57 37.906 -3.23 1 91.75 236 ARG A C 1
ATOM 1913 O O . ARG A 1 236 ? 15.367 38.406 -4.348 1 91.75 236 ARG A O 1
ATOM 1920 N N . SER A 1 237 ? 15.672 38.719 -2.162 1 89 237 SER A N 1
ATOM 1921 C CA . SER A 1 237 ? 15.484 40.156 -2.23 1 89 237 SER A CA 1
ATOM 1922 C C . SER A 1 237 ? 16.781 40.906 -1.911 1 89 237 SER A C 1
ATOM 1924 O O . SER A 1 237 ? 16.844 42.125 -2.051 1 89 237 SER A O 1
ATOM 1926 N N . GLU A 1 238 ? 17.625 40.375 -1.294 1 75.75 238 GLU A N 1
ATOM 1927 C CA . GLU A 1 238 ? 18.859 41.062 -0.981 1 75.75 238 GLU A CA 1
ATOM 1928 C C . GLU A 1 238 ? 20.031 40.469 -1.752 1 75.75 238 GLU A C 1
ATOM 1930 O O . GLU A 1 238 ? 19.891 39.469 -2.449 1 75.75 238 GLU A O 1
ATOM 1935 N N . GLU A 1 239 ? 21.062 41.125 -1.428 1 65.94 239 GLU A N 1
ATOM 1936 C CA . GLU A 1 239 ? 22.281 40.812 -2.164 1 65.94 239 GLU A CA 1
ATOM 1937 C C . GLU A 1 239 ? 22.703 39.375 -1.937 1 65.94 239 GLU A C 1
ATOM 1939 O O . GLU A 1 239 ? 22.531 38.844 -0.842 1 65.94 239 GLU A O 1
ATOM 1944 N N . LYS A 1 240 ? 23.078 38.875 -2.957 1 62.19 240 LYS A N 1
ATOM 1945 C CA . LYS A 1 240 ? 23.484 37.5 -3.154 1 62.19 240 LYS A CA 1
ATOM 1946 C C . LYS A 1 240 ? 24.562 37.094 -2.152 1 62.19 240 LYS A C 1
ATOM 1948 O O . LYS A 1 240 ? 24.766 35.906 -1.89 1 62.19 240 LYS A O 1
ATOM 1953 N N . ASN A 1 241 ? 25.141 38.094 -1.486 1 65 241 ASN A N 1
ATOM 1954 C CA . ASN A 1 241 ? 26.266 37.719 -0.639 1 65 241 ASN A CA 1
ATOM 1955 C C . ASN A 1 241 ? 25.812 37.312 0.753 1 65 241 ASN A C 1
ATOM 1957 O O . ASN A 1 241 ? 26.625 36.844 1.559 1 65 241 ASN A O 1
ATOM 1961 N N . LEU A 1 242 ? 24.656 37.375 1.04 1 72.88 242 LEU A N 1
ATOM 1962 C CA . LEU A 1 242 ? 24.156 36.938 2.33 1 72.88 242 LEU A CA 1
ATOM 1963 C C . LEU A 1 242 ? 23.75 35.469 2.266 1 72.88 242 LEU A C 1
ATOM 1965 O O . LEU A 1 242 ? 23.422 34.938 1.192 1 72.88 242 LEU A O 1
ATOM 1969 N N . PRO A 1 243 ? 23.938 34.875 3.506 1 77.81 243 PRO A N 1
ATOM 1970 C CA . PRO A 1 243 ? 23.391 33.531 3.539 1 77.81 243 PRO A CA 1
ATOM 1971 C C . PRO A 1 243 ? 21.938 33.469 3.094 1 77.81 243 PRO A C 1
ATOM 1973 O O . PRO A 1 243 ? 21.188 34.406 3.297 1 77.81 243 PRO A O 1
ATOM 1976 N N . MET A 1 244 ? 21.594 32.438 2.428 1 74.69 244 MET A N 1
ATOM 1977 C CA . MET A 1 244 ? 20.281 32.281 1.803 1 74.69 244 MET A CA 1
ATOM 1978 C C . MET A 1 244 ? 19.172 32.562 2.797 1 74.69 244 MET A C 1
ATOM 1980 O O . MET A 1 244 ? 18.188 33.219 2.453 1 74.69 244 MET A O 1
ATOM 1984 N N . HIS A 1 245 ? 19.328 32.125 4.012 1 75.88 245 HIS A N 1
ATOM 1985 C CA . HIS A 1 245 ? 18.266 32.281 4.988 1 75.88 245 HIS A CA 1
ATOM 1986 C C . HIS A 1 245 ? 18.094 33.719 5.387 1 75.88 245 HIS A C 1
ATOM 1988 O O . HIS A 1 245 ? 17.031 34.125 5.898 1 75.88 245 HIS A O 1
ATOM 1994 N N . GLN A 1 246 ? 19 34.531 4.973 1 79.69 246 GLN A N 1
ATOM 1995 C CA . GLN A 1 246 ? 18.922 35.938 5.312 1 79.69 246 GLN A CA 1
ATOM 1996 C C . GLN A 1 246 ? 18.609 36.781 4.078 1 79.69 246 GLN A C 1
ATOM 1998 O O . GLN A 1 246 ? 18.547 38 4.164 1 79.69 246 GLN A O 1
ATOM 2003 N N . SER A 1 247 ? 18.344 36.062 3.049 1 87.25 247 SER A N 1
ATOM 2004 C CA . SER A 1 247 ? 18.172 36.812 1.819 1 87.25 247 SER A CA 1
ATOM 2005 C C . SER A 1 247 ? 16.766 36.625 1.248 1 87.25 247 SER A C 1
ATOM 2007 O O . SER A 1 247 ? 16.406 37.219 0.228 1 87.25 247 SER A O 1
ATOM 2009 N N . LEU A 1 248 ? 15.953 35.875 1.933 1 91.5 248 LEU A N 1
ATOM 2010 C CA . LEU A 1 248 ? 14.656 35.5 1.366 1 91.5 248 LEU A CA 1
ATOM 2011 C C . LEU A 1 248 ? 13.562 36.438 1.883 1 91.5 248 LEU A C 1
ATOM 2013 O O . LEU A 1 248 ? 13.57 36.812 3.053 1 91.5 248 LEU A O 1
ATOM 2017 N N . SER A 1 249 ? 12.742 36.812 1.037 1 94.19 249 SER A N 1
ATOM 2018 C CA . SER A 1 249 ? 11.531 37.562 1.374 1 94.19 249 SER A CA 1
ATOM 2019 C C . SER A 1 249 ? 10.305 36.969 0.698 1 94.19 249 SER A C 1
ATOM 2021 O O . SER A 1 249 ? 10.422 36.219 -0.293 1 94.19 249 SER A O 1
ATOM 2023 N N . ALA A 1 250 ? 9.156 37.219 1.284 1 96.25 250 ALA A N 1
ATOM 2024 C CA . ALA A 1 250 ? 7.895 36.719 0.734 1 96.25 250 ALA A CA 1
ATOM 2025 C C . ALA A 1 250 ? 7.062 37.844 0.152 1 96.25 250 ALA A C 1
ATOM 2027 O O . ALA A 1 250 ? 7.105 39 0.652 1 96.25 250 ALA A O 1
ATOM 2028 N N . PHE A 1 251 ? 6.324 37.562 -0.926 1 97.75 251 PHE A N 1
ATOM 2029 C CA . PHE A 1 251 ? 5.574 38.625 -1.631 1 97.75 251 PHE A CA 1
ATOM 2030 C C . PHE A 1 251 ? 4.191 38.094 -2.023 1 97.75 251 PHE A C 1
ATOM 2032 O O . PHE A 1 251 ? 4.008 36.906 -2.256 1 97.75 251 PHE A O 1
ATOM 2039 N N . LEU A 1 252 ? 3.207 39 -2.035 1 98.25 252 LEU A N 1
ATOM 2040 C CA . LEU A 1 252 ? 1.903 38.781 -2.652 1 98.25 252 LEU A CA 1
ATOM 2041 C C . LEU A 1 252 ? 1.856 39.375 -4.051 1 98.25 252 LEU A C 1
ATOM 2043 O O . LEU A 1 252 ? 1.953 40.594 -4.211 1 98.25 252 LEU A O 1
ATOM 2047 N N . VAL A 1 253 ? 1.711 38.562 -5.051 1 98.19 253 VAL A N 1
ATOM 2048 C CA . VAL A 1 253 ? 1.748 39 -6.441 1 98.19 253 VAL A CA 1
ATOM 2049 C C . VAL A 1 253 ? 0.403 38.719 -7.109 1 98.19 253 VAL A C 1
ATOM 2051 O O . VAL A 1 253 ? -0.079 37.594 -7.102 1 98.19 253 VAL A O 1
ATOM 2054 N N . GLU A 1 254 ? -0.231 39.688 -7.672 1 97.88 254 GLU A N 1
ATOM 2055 C CA . GLU A 1 254 ? -1.489 39.5 -8.391 1 97.88 254 GLU A CA 1
ATOM 2056 C C . GLU A 1 254 ? -1.253 39.344 -9.891 1 97.88 254 GLU A C 1
ATOM 2058 O O . GLU A 1 254 ? -0.318 39.938 -10.438 1 97.88 254 GLU A O 1
ATOM 2063 N N . SER A 1 255 ? -2.119 38.625 -10.516 1 96.12 255 SER A N 1
ATOM 2064 C CA . SER A 1 255 ? -1.991 38.406 -11.953 1 96.12 255 SER A CA 1
ATOM 2065 C C . SER A 1 255 ? -2.031 39.719 -12.711 1 96.12 255 SER A C 1
ATOM 2067 O O . SER A 1 255 ? -1.412 39.844 -13.766 1 96.12 255 SER A O 1
ATOM 2069 N N . LYS A 1 256 ? -2.701 40.688 -12.266 1 94 256 LYS A N 1
ATOM 2070 C CA . LYS A 1 256 ? -2.881 41.969 -12.938 1 94 256 LYS A CA 1
ATOM 2071 C C . LYS A 1 256 ? -1.56 42.719 -13.047 1 94 256 LYS A C 1
ATOM 2073 O O . LYS A 1 256 ? -1.435 43.656 -13.836 1 94 256 LYS A O 1
ATOM 2078 N N . HIS A 1 257 ? -0.6 42.375 -12.219 1 95.25 257 HIS A N 1
ATOM 2079 C CA . HIS A 1 257 ? 0.687 43.062 -12.234 1 95.25 257 HIS A CA 1
ATOM 2080 C C . HIS A 1 257 ? 1.459 42.75 -13.516 1 95.25 257 HIS A C 1
ATOM 2082 O O . HIS A 1 257 ? 2.426 43.438 -13.844 1 95.25 257 HIS A O 1
ATOM 2088 N N . GLY A 1 258 ? 1.066 41.656 -14.273 1 94.56 258 GLY A N 1
ATOM 2089 C CA . GLY A 1 258 ? 1.672 41.312 -15.547 1 94.56 258 GLY A CA 1
ATOM 2090 C C . GLY A 1 258 ? 2.961 40.531 -15.414 1 94.56 258 GLY A C 1
ATOM 2091 O O . GLY A 1 258 ? 3.504 40.406 -14.312 1 94.56 258 GLY A O 1
ATOM 2092 N N . GLY A 1 259 ? 3.391 39.938 -16.547 1 96.75 259 GLY A N 1
ATOM 2093 C CA . GLY A 1 259 ? 4.641 39.188 -16.594 1 96.75 259 GLY A CA 1
ATOM 2094 C C . GLY A 1 259 ? 4.527 37.812 -15.984 1 96.75 259 GLY A C 1
ATOM 2095 O O . GLY A 1 259 ? 5.543 37.188 -15.664 1 96.75 259 GLY A O 1
ATOM 2096 N N . ILE A 1 260 ? 3.377 37.406 -15.711 1 97.12 260 ILE A N 1
ATOM 2097 C CA . ILE A 1 260 ? 3.152 36.094 -15.102 1 97.12 260 ILE A CA 1
ATOM 2098 C C . ILE A 1 260 ? 2.596 35.125 -16.141 1 97.12 260 ILE A C 1
ATOM 2100 O O . ILE A 1 260 ? 1.58 35.438 -16.781 1 97.12 260 ILE A O 1
ATOM 2104 N N . THR A 1 261 ? 3.293 34 -16.359 1 95.44 261 THR A N 1
ATOM 2105 C CA . THR A 1 261 ? 2.834 32.969 -17.297 1 95.44 261 THR A CA 1
ATOM 2106 C C . THR A 1 261 ? 2.803 31.594 -16.625 1 95.44 261 THR A C 1
ATOM 2108 O O . THR A 1 261 ? 3.74 31.219 -15.922 1 95.44 261 THR A O 1
ATOM 2111 N N . CYS A 1 262 ? 1.697 30.953 -16.797 1 92.31 262 CYS A N 1
ATOM 2112 C CA . CYS A 1 262 ? 1.55 29.578 -16.328 1 92.31 262 CYS A CA 1
ATOM 2113 C C . CYS A 1 262 ? 1.639 28.594 -17.484 1 92.31 262 CYS A C 1
ATOM 2115 O O . CYS A 1 262 ? 0.925 28.734 -18.484 1 92.31 262 CYS A O 1
ATOM 2117 N N . SER A 1 263 ? 2.551 27.594 -17.422 1 88.12 263 SER A N 1
ATOM 2118 C CA . SER A 1 263 ? 2.75 26.609 -18.484 1 88.12 263 SER A CA 1
ATOM 2119 C C . SER A 1 263 ? 2.877 25.203 -17.922 1 88.12 263 SER A C 1
ATOM 2121 O O . SER A 1 263 ? 2.873 25 -16.703 1 88.12 263 SER A O 1
ATOM 2123 N N . ASN A 1 264 ? 2.846 24.188 -18.812 1 75.94 264 ASN A N 1
ATOM 2124 C CA . ASN A 1 264 ? 3.121 22.797 -18.531 1 75.94 264 ASN A CA 1
ATOM 2125 C C . ASN A 1 264 ? 2.154 22.234 -17.484 1 75.94 264 ASN A C 1
ATOM 2127 O O . ASN A 1 264 ? 2.578 21.625 -16.5 1 75.94 264 ASN A O 1
ATOM 2131 N N . ALA A 1 265 ? 0.979 22.578 -17.734 1 76.31 265 ALA A N 1
ATOM 2132 C CA . ALA A 1 265 ? -0.013 22.047 -16.797 1 76.31 265 ALA A CA 1
ATOM 2133 C C . ALA A 1 265 ? -0.123 20.531 -16.922 1 76.31 265 ALA A C 1
ATOM 2135 O O . ALA A 1 265 ? -0.415 20.016 -18 1 76.31 265 ALA A O 1
ATOM 2136 N N . ILE A 1 266 ? 0.367 19.859 -15.805 1 78.88 266 ILE A N 1
ATOM 2137 C CA . ILE A 1 266 ? 0.282 18.406 -15.773 1 78.88 266 ILE A CA 1
ATOM 2138 C C . ILE A 1 266 ? -0.799 17.969 -14.781 1 78.88 266 ILE A C 1
ATOM 2140 O O . ILE A 1 266 ? -0.836 18.453 -13.648 1 78.88 266 ILE A O 1
ATOM 2144 N N . ASN A 1 267 ? -1.572 17.109 -15.312 1 80.38 267 ASN A N 1
ATOM 2145 C CA . ASN A 1 267 ? -2.623 16.594 -14.453 1 80.38 267 ASN A CA 1
ATOM 2146 C C . ASN A 1 267 ? -2.068 15.586 -13.445 1 80.38 267 ASN A C 1
ATOM 2148 O O . ASN A 1 267 ? -1.071 14.914 -13.719 1 80.38 267 ASN A O 1
ATOM 2152 N N . THR A 1 268 ? -2.682 15.625 -12.297 1 82.62 268 THR A N 1
ATOM 2153 C CA . THR A 1 268 ? -2.383 14.594 -11.312 1 82.62 268 THR A CA 1
ATOM 2154 C C . THR A 1 268 ? -3.197 13.336 -11.586 1 82.62 268 THR A C 1
ATOM 2156 O O . THR A 1 268 ? -4.117 13.352 -12.406 1 82.62 268 THR A O 1
ATOM 2159 N N . MET A 1 269 ? -2.738 12.359 -10.797 1 79.38 269 MET A N 1
ATOM 2160 C CA . MET A 1 269 ? -3.451 11.102 -10.977 1 79.38 269 MET A CA 1
ATOM 2161 C C . MET A 1 269 ? -4.852 11.18 -10.375 1 79.38 269 MET A C 1
ATOM 2163 O O . MET A 1 269 ? -5.008 11.438 -9.18 1 79.38 269 MET A O 1
ATOM 2167 N N . ASN A 1 270 ? -5.871 11.125 -11.062 1 74.88 270 ASN A N 1
ATOM 2168 C CA . ASN A 1 270 ? -7.266 10.922 -10.68 1 74.88 270 ASN A CA 1
ATOM 2169 C C . ASN A 1 270 ? -7.914 12.227 -10.227 1 74.88 270 ASN A C 1
ATOM 2171 O O . ASN A 1 270 ? -9.133 12.297 -10.078 1 74.88 270 ASN A O 1
ATOM 2175 N N . GLN A 1 271 ? -7.102 13.172 -9.797 1 80.44 271 GLN A N 1
ATOM 2176 C CA . GLN A 1 271 ? -7.691 14.469 -9.477 1 80.44 271 GLN A CA 1
ATOM 2177 C C . GLN A 1 271 ? -7.641 15.414 -10.672 1 80.44 271 GLN A C 1
ATOM 2179 O O . GLN A 1 271 ? -6.805 16.312 -10.727 1 80.44 271 GLN A O 1
ATOM 2184 N N . ARG A 1 272 ? -8.539 15.273 -11.492 1 75.88 272 ARG A N 1
ATOM 2185 C CA . ARG A 1 272 ? -8.523 15.875 -12.82 1 75.88 272 ARG A CA 1
ATOM 2186 C C . ARG A 1 272 ? -8.562 17.391 -12.734 1 75.88 272 ARG A C 1
ATOM 2188 O O . ARG A 1 272 ? -8.125 18.078 -13.648 1 75.88 272 ARG A O 1
ATOM 2195 N N . GLU A 1 273 ? -9.078 17.875 -11.625 1 81.88 273 GLU A N 1
ATOM 2196 C CA . GLU A 1 273 ? -9.227 19.328 -11.523 1 81.88 273 GLU A CA 1
ATOM 2197 C C . GLU A 1 273 ? -8.047 19.953 -10.789 1 81.88 273 GLU A C 1
ATOM 2199 O O . GLU A 1 273 ? -8.031 21.156 -10.555 1 81.88 273 GLU A O 1
ATOM 2204 N N . ILE A 1 274 ? -7.105 19.172 -10.383 1 87.25 274 ILE A N 1
ATOM 2205 C CA . ILE A 1 274 ? -5.879 19.656 -9.766 1 87.25 274 ILE A CA 1
ATOM 2206 C C . ILE A 1 274 ? -4.734 19.609 -10.773 1 87.25 274 ILE A C 1
ATOM 2208 O O . ILE A 1 274 ? -4.254 18.531 -11.117 1 87.25 274 ILE A O 1
ATOM 2212 N N . HIS A 1 275 ? -4.301 20.766 -11.117 1 87.81 275 HIS A N 1
ATOM 2213 C CA . HIS A 1 275 ? -3.205 20.875 -12.07 1 87.81 275 HIS A CA 1
ATOM 2214 C C . HIS A 1 275 ? -1.952 21.438 -11.414 1 87.81 275 HIS A C 1
ATOM 2216 O O . HIS A 1 275 ? -2.037 22.375 -10.609 1 87.81 275 HIS A O 1
ATOM 2222 N N . LEU A 1 276 ? -0.872 20.766 -11.711 1 87.25 276 LEU A N 1
ATOM 2223 C CA . LEU A 1 276 ? 0.426 21.312 -11.328 1 87.25 276 LEU A CA 1
ATOM 2224 C C . LEU A 1 276 ? 1.087 22.016 -12.508 1 87.25 276 LEU A C 1
ATOM 2226 O O . LEU A 1 276 ? 1.144 21.469 -13.609 1 87.25 276 LEU A O 1
ATOM 2230 N N . CYS A 1 277 ? 1.457 23.219 -12.273 1 90.62 277 CYS A N 1
ATOM 2231 C CA . CYS A 1 277 ? 1.992 23.953 -13.414 1 90.62 277 CYS A CA 1
ATOM 2232 C C . CYS A 1 277 ? 3.268 24.688 -13.039 1 90.62 277 CYS A C 1
ATOM 2234 O O . CYS A 1 277 ? 3.646 24.734 -11.867 1 90.62 277 CYS A O 1
ATOM 2236 N N . THR A 1 278 ? 3.934 25.094 -14.07 1 92.62 278 THR A N 1
ATOM 2237 C CA . THR A 1 278 ? 5.059 26.016 -13.945 1 92.62 278 THR A CA 1
ATOM 2238 C C . THR A 1 278 ? 4.59 27.469 -14.031 1 92.62 278 THR A C 1
ATOM 2240 O O . THR A 1 278 ? 3.787 27.812 -14.898 1 92.62 278 THR A O 1
ATOM 2243 N N . VAL A 1 279 ? 5.031 28.266 -13.109 1 95.69 279 VAL A N 1
ATOM 2244 C CA . VAL A 1 279 ? 4.707 29.688 -13.133 1 95.69 279 VAL A CA 1
ATOM 2245 C C . VAL A 1 279 ? 5.98 30.5 -13.336 1 95.69 279 VAL A C 1
ATOM 2247 O O . VAL A 1 279 ? 6.902 30.438 -12.523 1 95.69 279 VAL A O 1
ATOM 2250 N N . ASP A 1 280 ? 5.977 31.219 -14.406 1 96.31 280 ASP A N 1
ATOM 2251 C CA . ASP A 1 280 ? 7.102 32.094 -14.727 1 96.31 280 ASP A CA 1
ATOM 2252 C C . ASP A 1 280 ? 6.781 33.562 -14.422 1 96.31 280 ASP A C 1
ATOM 2254 O O . ASP A 1 280 ? 5.691 34.031 -14.742 1 96.31 280 ASP A O 1
ATOM 2258 N N . PHE A 1 281 ? 7.715 34.156 -13.742 1 97.38 281 PHE A N 1
ATOM 2259 C CA . PHE A 1 281 ? 7.68 35.625 -13.523 1 97.38 281 PHE A CA 1
ATOM 2260 C C . PHE A 1 281 ? 8.758 36.312 -14.344 1 97.38 281 PHE A C 1
ATOM 2262 O O . PHE A 1 281 ? 9.945 36.031 -14.188 1 97.38 281 PHE A O 1
ATOM 2269 N N . LYS A 1 282 ? 8.32 37.188 -15.203 1 97.69 282 LYS A N 1
ATOM 2270 C CA . LYS A 1 282 ? 9.242 37.938 -16.047 1 97.69 282 LYS A CA 1
ATOM 2271 C C . LYS A 1 282 ? 9.023 39.438 -15.875 1 97.69 282 LYS A C 1
ATOM 2273 O O . LYS A 1 282 ? 8.109 40.031 -16.469 1 97.69 282 LYS A O 1
ATOM 2278 N N . ASP A 1 283 ? 9.883 40 -15.242 1 97.06 283 ASP A N 1
ATOM 2279 C CA . ASP A 1 283 ? 9.844 41.438 -14.984 1 97.06 283 ASP A CA 1
ATOM 2280 C C . ASP A 1 283 ? 8.492 41.875 -14.406 1 97.06 283 ASP A C 1
ATOM 2282 O O . ASP A 1 283 ? 7.875 42.812 -14.891 1 97.06 283 ASP A O 1
ATOM 2286 N N . THR A 1 284 ? 8.031 41.094 -13.523 1 97.81 284 THR A N 1
ATOM 2287 C CA . THR A 1 284 ? 6.773 41.406 -12.844 1 97.81 284 THR A CA 1
ATOM 2288 C C . THR A 1 284 ? 6.965 42.5 -11.812 1 97.81 284 THR A C 1
ATOM 2290 O O . THR A 1 284 ? 7.691 42.344 -10.836 1 97.81 284 THR A O 1
ATOM 2293 N N . CYS A 1 285 ? 6.285 43.594 -12.039 1 96.81 285 CYS A N 1
ATOM 2294 C CA . CYS A 1 285 ? 6.422 44.75 -11.164 1 96.81 285 CYS A CA 1
ATOM 2295 C C . CYS A 1 285 ? 5.273 44.812 -10.164 1 96.81 285 CYS A C 1
ATOM 2297 O O . CYS A 1 285 ? 4.105 44.875 -10.555 1 96.81 285 CYS A O 1
ATOM 2299 N N . ILE A 1 286 ? 5.613 44.812 -8.914 1 97.25 286 ILE A N 1
ATOM 2300 C CA . ILE A 1 286 ? 4.582 44.875 -7.883 1 97.25 286 ILE A CA 1
ATOM 2301 C C . ILE A 1 286 ? 4.871 46.031 -6.93 1 97.25 286 ILE A C 1
ATOM 2303 O O . ILE A 1 286 ? 6.027 46.406 -6.738 1 97.25 286 ILE A O 1
ATOM 2307 N N . PRO A 1 287 ? 3.863 46.531 -6.328 1 96.25 287 PRO A N 1
ATOM 2308 C CA . PRO A 1 287 ? 4.082 47.625 -5.371 1 96.25 287 PRO A CA 1
ATOM 2309 C C . PRO A 1 287 ? 4.945 47.219 -4.184 1 96.25 287 PRO A C 1
ATOM 2311 O O . PRO A 1 287 ? 4.938 46.031 -3.801 1 96.25 287 PRO A O 1
ATOM 2314 N N . LYS A 1 288 ? 5.586 48.156 -3.555 1 95.44 288 LYS A N 1
ATOM 2315 C CA . LYS A 1 288 ? 6.457 47.906 -2.408 1 95.44 288 LYS A CA 1
ATOM 2316 C C . LYS A 1 288 ? 5.676 47.281 -1.246 1 95.44 288 LYS A C 1
ATOM 2318 O O . LYS A 1 288 ? 6.199 46.469 -0.505 1 95.44 288 LYS A O 1
ATOM 2323 N N . GLU A 1 289 ? 4.414 47.656 -1.106 1 94.12 289 GLU A N 1
ATOM 2324 C CA . GLU A 1 289 ? 3.559 47.25 0.004 1 94.12 289 GLU A CA 1
ATOM 2325 C C . GLU A 1 289 ? 3.172 45.781 -0.113 1 94.12 289 GLU A C 1
ATOM 2327 O O . GLU A 1 289 ? 2.662 45.188 0.841 1 94.12 289 GLU A O 1
ATOM 2332 N N . ASN A 1 290 ? 3.568 45.188 -1.201 1 96.69 290 ASN A N 1
ATOM 2333 C CA . ASN A 1 290 ? 3.209 43.781 -1.416 1 96.69 290 ASN A CA 1
ATOM 2334 C C . ASN A 1 290 ? 4.219 42.844 -0.771 1 96.69 290 ASN A C 1
ATOM 2336 O O . ASN A 1 290 ? 4.062 41.625 -0.832 1 96.69 290 ASN A O 1
ATOM 2340 N N . LEU A 1 291 ? 5.18 43.375 -0.115 1 96.56 291 LEU A N 1
ATOM 2341 C CA . LEU A 1 291 ? 6.066 42.594 0.746 1 96.56 291 LEU A CA 1
ATOM 2342 C C . LEU A 1 291 ? 5.301 42 1.927 1 96.56 291 LEU A C 1
ATOM 2344 O O . LEU A 1 291 ? 4.664 42.75 2.688 1 96.56 291 LEU A O 1
ATOM 2348 N N . LEU A 1 292 ? 5.262 40.719 1.934 1 96.62 292 LEU A N 1
ATOM 2349 C CA . LEU A 1 292 ? 4.613 40.031 3.033 1 96.62 292 LEU A CA 1
ATOM 2350 C C . LEU A 1 292 ? 5.57 39.844 4.203 1 96.62 292 LEU A C 1
ATOM 2352 O O . LEU A 1 292 ? 6.695 39.375 4.023 1 96.62 292 LEU A O 1
ATOM 2356 N N . SER A 1 293 ? 5.145 40.094 5.34 1 95 293 SER A N 1
ATOM 2357 C CA . SER A 1 293 ? 6.004 40.094 6.516 1 95 293 SER A CA 1
ATOM 2358 C C . SER A 1 293 ? 7.062 41.188 6.41 1 95 293 SER A C 1
ATOM 2360 O O . SER A 1 293 ? 6.766 42.312 6.008 1 95 293 SER A O 1
ATOM 2362 N N . GLU A 1 294 ? 8.32 40.875 6.848 1 93.69 294 GLU A N 1
ATOM 2363 C CA . GLU A 1 294 ? 9.406 41.844 6.781 1 93.69 294 GLU A CA 1
ATOM 2364 C C . GLU A 1 294 ? 10.445 41.438 5.742 1 93.69 294 GLU A C 1
ATOM 2366 O O . GLU A 1 294 ? 10.469 40.312 5.289 1 93.69 294 GLU A O 1
ATOM 2371 N N . LEU A 1 295 ? 11.141 42.531 5.301 1 92.5 295 LEU A N 1
ATOM 2372 C CA . LEU A 1 295 ? 12.25 42.281 4.391 1 92.5 295 LEU A CA 1
ATOM 2373 C C . LEU A 1 295 ? 13.195 41.219 4.977 1 92.5 295 LEU A C 1
ATOM 2375 O O . LEU A 1 295 ? 13.539 41.281 6.156 1 92.5 295 LEU A O 1
ATOM 2379 N N . CYS A 1 296 ? 13.539 40.156 4.254 1 90.38 296 CYS A N 1
ATOM 2380 C CA . CYS A 1 296 ? 14.469 39.094 4.605 1 90.38 296 CYS A CA 1
ATOM 2381 C C . CYS A 1 296 ? 13.859 38.156 5.645 1 90.38 296 CYS A C 1
ATOM 2383 O O . CYS A 1 296 ? 14.578 37.5 6.375 1 90.38 296 CYS A O 1
ATOM 2385 N N . ASP A 1 297 ? 12.578 38.188 5.676 1 91.62 297 ASP A N 1
ATOM 2386 C CA . ASP A 1 297 ? 11.898 37.312 6.609 1 91.62 297 ASP A CA 1
ATOM 2387 C C . ASP A 1 297 ? 11.219 36.156 5.875 1 91.62 297 ASP A C 1
ATOM 2389 O O . ASP A 1 297 ? 10.312 35.5 6.414 1 91.62 297 ASP A O 1
ATOM 2393 N N . GLY A 1 298 ? 11.609 36 4.691 1 90.19 298 GLY A N 1
ATOM 2394 C CA . GLY A 1 298 ? 11.016 34.969 3.854 1 90.19 298 GLY A CA 1
ATOM 2395 C C . GLY A 1 298 ? 11.227 33.562 4.387 1 90.19 298 GLY A C 1
ATOM 2396 O O . GLY A 1 298 ? 10.406 32.656 4.16 1 90.19 298 GLY A O 1
ATOM 2397 N N . ASN A 1 299 ? 12.281 33.406 5.105 1 87.06 299 ASN A N 1
ATOM 2398 C CA . ASN A 1 299 ? 12.57 32.094 5.68 1 87.06 299 ASN A CA 1
ATOM 2399 C C . ASN A 1 299 ? 11.508 31.656 6.684 1 87.06 299 ASN A C 1
ATOM 2401 O O . ASN A 1 299 ? 11.148 30.484 6.754 1 87.06 299 ASN A O 1
ATOM 2405 N N . ASN A 1 300 ? 11.062 32.562 7.426 1 87.12 300 ASN A N 1
ATOM 2406 C CA . ASN A 1 300 ? 10.016 32.25 8.391 1 87.12 300 ASN A CA 1
ATOM 2407 C C . ASN A 1 300 ? 8.711 31.844 7.699 1 87.12 300 ASN A C 1
ATOM 2409 O O . ASN A 1 300 ? 7.996 30.953 8.18 1 87.12 300 ASN A O 1
ATOM 2413 N N . VAL A 1 301 ? 8.445 32.438 6.648 1 88.75 301 VAL A N 1
ATOM 2414 C CA . VAL A 1 301 ? 7.266 32.094 5.859 1 88.75 301 VAL A CA 1
ATOM 2415 C C . VAL A 1 301 ? 7.414 30.688 5.297 1 88.75 301 VAL A C 1
ATOM 2417 O O . VAL A 1 301 ? 6.477 29.891 5.352 1 88.75 301 VAL A O 1
ATOM 2420 N N . LEU A 1 302 ? 8.625 30.453 4.887 1 85.44 302 LEU A N 1
ATOM 2421 C CA . LEU A 1 302 ? 8.906 29.125 4.32 1 85.44 302 LEU A CA 1
ATOM 2422 C C . LEU A 1 302 ? 8.75 28.047 5.371 1 85.44 302 LEU A C 1
ATOM 2424 O O . LEU A 1 302 ? 8.227 26.953 5.078 1 85.44 302 LEU A O 1
ATOM 2428 N N . LEU A 1 303 ? 9.234 28.328 6.473 1 79.25 303 LEU A N 1
ATOM 2429 C CA . LEU A 1 303 ? 9.141 27.359 7.559 1 79.25 303 LEU A CA 1
ATOM 2430 C C . LEU A 1 303 ? 7.684 27.062 7.898 1 79.25 303 LEU A C 1
ATOM 2432 O O . LEU A 1 303 ? 7.34 25.922 8.234 1 79.25 303 LEU A O 1
ATOM 2436 N N . ASP A 1 304 ? 6.914 28.031 7.812 1 82.25 304 ASP A N 1
ATOM 2437 C CA . ASP A 1 304 ? 5.496 27.844 8.094 1 82.25 304 ASP A CA 1
ATOM 2438 C C . ASP A 1 304 ? 4.816 27.031 6.996 1 82.25 304 ASP A C 1
ATOM 2440 O O . ASP A 1 304 ? 3.938 26.219 7.273 1 82.25 304 ASP A O 1
ATOM 2444 N N . VAL A 1 305 ? 5.207 27.219 5.824 1 79.38 305 VAL A N 1
ATOM 2445 C CA . VAL A 1 305 ? 4.645 26.516 4.676 1 79.38 305 VAL A CA 1
ATOM 2446 C C . VAL A 1 305 ? 5.027 25.047 4.738 1 79.38 305 VAL A C 1
ATOM 2448 O O . VAL A 1 305 ? 4.207 24.172 4.449 1 79.38 305 VAL A O 1
ATOM 2451 N N . TYR A 1 306 ? 6.211 24.797 5.137 1 74.5 306 TYR A N 1
ATOM 2452 C CA . TYR A 1 306 ? 6.727 23.438 5.078 1 74.5 306 TYR A CA 1
ATOM 2453 C C . TYR A 1 306 ? 6.48 22.703 6.391 1 74.5 306 TYR A C 1
ATOM 2455 O O . TYR A 1 306 ? 6.684 21.484 6.477 1 74.5 306 TYR A O 1
ATOM 2463 N N . ALA A 1 307 ? 6.16 23.453 7.352 1 73 307 ALA A N 1
ATOM 2464 C CA . ALA A 1 307 ? 5.926 22.781 8.625 1 73 307 ALA A CA 1
ATOM 2465 C C . ALA A 1 307 ? 4.875 21.688 8.477 1 73 307 ALA A C 1
ATOM 2467 O O . ALA A 1 307 ? 3.82 21.906 7.875 1 73 307 ALA A O 1
ATOM 2468 N N . PRO A 1 308 ? 5.527 20.438 8.914 1 59.97 308 PRO A N 1
ATOM 2469 C CA . PRO A 1 308 ? 4.527 19.359 8.828 1 59.97 308 PRO A CA 1
ATOM 2470 C C . PRO A 1 308 ? 3.273 19.672 9.648 1 59.97 308 PRO A C 1
ATOM 2472 O O . PRO A 1 308 ? 3.324 20.469 10.594 1 59.97 308 PRO A O 1
ATOM 2475 N N . GLY A 1 309 ? 2.178 18.984 9.32 1 61.44 309 GLY A N 1
ATOM 2476 C CA . GLY A 1 309 ? 1.195 18.875 10.383 1 61.44 309 GLY A CA 1
ATOM 2477 C C . GLY A 1 309 ? -0.068 19.672 10.109 1 61.44 309 GLY A C 1
ATOM 2478 O O . GLY A 1 309 ? -0.716 20.156 11.039 1 61.44 309 GLY A O 1
ATOM 2479 N N . THR A 1 310 ? -0.162 19.734 8.82 1 64.62 310 THR A N 1
ATOM 2480 C CA . THR A 1 310 ? -1.422 20.469 8.758 1 64.62 310 THR A CA 1
ATOM 2481 C C . THR A 1 310 ? -2.605 19.531 8.961 1 64.62 310 THR A C 1
ATOM 2483 O O . THR A 1 310 ? -2.662 18.453 8.359 1 64.62 310 THR A O 1
ATOM 2486 N N . ASN A 1 311 ? -3.273 19.781 9.969 1 83.12 311 ASN A N 1
ATOM 2487 C CA . ASN A 1 311 ? -4.523 19.094 10.273 1 83.12 311 ASN A CA 1
ATOM 2488 C C . ASN A 1 311 ? -5.414 18.984 9.039 1 83.12 311 ASN A C 1
ATOM 2490 O O . ASN A 1 311 ? -6.371 18.203 9.023 1 83.12 311 ASN A O 1
ATOM 2494 N N . ARG A 1 312 ? -4.961 19.625 8.047 1 90 312 ARG A N 1
ATOM 2495 C CA . ARG A 1 312 ? -5.777 19.641 6.832 1 90 312 ARG A CA 1
ATOM 2496 C C . ARG A 1 312 ? -5.711 18.297 6.105 1 90 312 ARG A C 1
ATOM 2498 O O . ARG A 1 312 ? -6.746 17.734 5.742 1 90 312 ARG A O 1
ATOM 2505 N N . ILE A 1 313 ? -4.488 17.781 6.027 1 91.69 313 ILE A N 1
ATOM 2506 C CA . ILE A 1 313 ? -4.301 16.5 5.363 1 91.69 313 ILE A CA 1
ATOM 2507 C C . ILE A 1 313 ? -5 15.398 6.164 1 91.69 313 ILE A C 1
ATOM 2509 O O . ILE A 1 313 ? -5.551 14.461 5.586 1 91.69 313 ILE A O 1
ATOM 2513 N N . ALA A 1 314 ? -4.973 15.594 7.441 1 94.88 314 ALA A N 1
ATOM 2514 C CA . ALA A 1 314 ? -5.637 14.617 8.305 1 94.88 314 ALA A CA 1
ATOM 2515 C C . ALA A 1 314 ? -7.141 14.594 8.039 1 94.88 314 ALA A C 1
ATOM 2517 O O . ALA A 1 314 ? -7.742 13.523 7.957 1 94.88 314 ALA A O 1
ATOM 2518 N N . GLY A 1 315 ? -7.746 15.766 7.93 1 96.12 315 GLY A N 1
ATOM 2519 C CA . GLY A 1 315 ? -9.172 15.828 7.641 1 96.12 315 GLY A CA 1
ATOM 2520 C C . GLY A 1 315 ? -9.547 15.141 6.344 1 96.12 315 GLY A C 1
ATOM 2521 O O . GLY A 1 315 ? -10.531 14.398 6.293 1 96.12 315 GLY A O 1
ATOM 2522 N N . GLU A 1 316 ? -8.797 15.383 5.359 1 95.06 316 GLU A N 1
ATOM 2523 C CA . GLU A 1 316 ? -9.031 14.75 4.066 1 95.06 316 GLU A CA 1
ATOM 2524 C C . GLU A 1 316 ? -8.875 13.234 4.156 1 95.06 316 GLU A C 1
ATOM 2526 O O . GLU A 1 316 ? -9.688 12.484 3.609 1 95.06 316 GLU A O 1
ATOM 2531 N N . SER A 1 317 ? -7.828 12.766 4.805 1 96.25 317 SER A N 1
ATOM 2532 C CA . SER A 1 317 ? -7.555 11.344 4.949 1 96.25 317 SER A CA 1
ATOM 2533 C C . SER A 1 317 ? -8.695 10.625 5.668 1 96.25 317 SER A C 1
ATOM 2535 O O . SER A 1 317 ? -9.086 9.523 5.281 1 96.25 317 SER A O 1
ATOM 2537 N N . ILE A 1 318 ? -9.188 11.281 6.707 1 97.25 318 ILE A N 1
ATOM 2538 C CA . ILE A 1 318 ? -10.273 10.719 7.5 1 97.25 318 ILE A CA 1
ATOM 2539 C C . ILE A 1 318 ? -11.516 10.547 6.629 1 97.25 318 ILE A C 1
ATOM 2541 O O . ILE A 1 318 ? -12.148 9.492 6.641 1 97.25 318 ILE A O 1
ATOM 2545 N N . GLY A 1 319 ? -11.836 11.602 5.895 1 96.56 319 GLY A N 1
ATOM 2546 C CA . GLY A 1 319 ? -13 11.531 5.023 1 96.56 319 GLY A CA 1
ATOM 2547 C C . GLY A 1 319 ? -12.875 10.469 3.949 1 96.56 319 GLY A C 1
ATOM 2548 O O . GLY A 1 319 ? -13.836 9.758 3.66 1 96.56 319 GLY A O 1
ATOM 2549 N N . ILE A 1 320 ? -11.703 10.344 3.383 1 96.38 320 ILE A N 1
ATOM 2550 C CA . ILE A 1 320 ? -11.461 9.359 2.336 1 96.38 320 ILE A CA 1
ATOM 2551 C C . ILE A 1 320 ? -11.656 7.949 2.898 1 96.38 320 ILE A C 1
ATOM 2553 O O . ILE A 1 320 ? -12.352 7.129 2.299 1 96.38 320 ILE A O 1
ATOM 2557 N N . LEU A 1 321 ? -11.039 7.66 4.027 1 97.12 321 LEU A N 1
ATOM 2558 C CA . LEU A 1 321 ? -11.141 6.324 4.609 1 97.12 321 LEU A CA 1
ATOM 2559 C C . LEU A 1 321 ? -12.578 6.02 5.016 1 97.12 321 LEU A C 1
ATOM 2561 O O . LEU A 1 321 ? -13.047 4.891 4.852 1 97.12 321 LEU A O 1
ATOM 2565 N N . ARG A 1 322 ? -13.258 7.016 5.602 1 95.44 322 ARG A N 1
ATOM 2566 C CA . ARG A 1 322 ? -14.648 6.844 5.992 1 95.44 322 ARG A CA 1
ATOM 2567 C C . ARG A 1 322 ? -15.516 6.496 4.785 1 95.44 322 ARG A C 1
ATOM 2569 O O . ARG A 1 322 ? -16.359 5.594 4.859 1 95.44 322 ARG A O 1
ATOM 2576 N N . ASN A 1 323 ? -15.375 7.25 3.734 1 94.12 323 ASN A N 1
ATOM 2577 C CA . ASN A 1 323 ? -16.125 6.984 2.51 1 94.12 323 ASN A CA 1
ATOM 2578 C C . ASN A 1 323 ? -15.805 5.598 1.953 1 94.12 323 ASN A C 1
ATOM 2580 O O . ASN A 1 323 ? -16.703 4.898 1.477 1 94.12 323 ASN A O 1
ATOM 2584 N N . PHE A 1 324 ? -14.531 5.188 1.958 1 95.69 324 PHE A N 1
ATOM 2585 C CA . PHE A 1 324 ? -14.133 3.865 1.486 1 95.69 324 PHE A CA 1
ATOM 2586 C C . PHE A 1 324 ? -14.805 2.771 2.307 1 95.69 324 PHE A C 1
ATOM 2588 O O . PHE A 1 324 ? -15.336 1.807 1.748 1 95.69 324 PHE A O 1
ATOM 2595 N N . LEU A 1 325 ? -14.734 2.934 3.643 1 94.19 325 LEU A N 1
ATOM 2596 C CA . LEU A 1 325 ? -15.344 1.956 4.535 1 94.19 325 LEU A CA 1
ATOM 2597 C C . LEU A 1 325 ? -16.844 1.813 4.25 1 94.19 325 LEU A C 1
ATOM 2599 O O . LEU A 1 325 ? -17.375 0.701 4.238 1 94.19 325 LEU A O 1
ATOM 2603 N N . SER A 1 326 ? -17.484 2.922 4.07 1 92.25 326 SER A N 1
ATOM 2604 C CA . SER A 1 326 ? -18.906 2.912 3.77 1 92.25 326 SER A CA 1
ATOM 2605 C C . SER A 1 326 ? -19.203 2.145 2.482 1 92.25 326 SER A C 1
ATOM 2607 O O . SER A 1 326 ? -20.109 1.315 2.438 1 92.25 326 SER A O 1
ATOM 2609 N N . LEU A 1 327 ? -18.484 2.416 1.452 1 91.38 327 LEU A N 1
ATOM 2610 C CA . LEU A 1 327 ? -18.656 1.735 0.173 1 91.38 327 LEU A CA 1
ATOM 2611 C C . LEU A 1 327 ? -18.375 0.243 0.311 1 91.38 327 LEU A C 1
ATOM 2613 O O . LEU A 1 327 ? -19.094 -0.585 -0.255 1 91.38 327 LEU A O 1
ATOM 2617 N N . MET A 1 328 ? -17.266 -0.095 0.939 1 92.12 328 MET A N 1
ATOM 2618 C CA . MET A 1 328 ? -16.875 -1.487 1.133 1 92.12 328 MET A CA 1
ATOM 2619 C C . MET A 1 328 ? -17.953 -2.262 1.878 1 92.12 328 MET A C 1
ATOM 2621 O O . MET A 1 328 ? -18.281 -3.389 1.504 1 92.12 328 MET A O 1
ATOM 2625 N N . ASN A 1 329 ? -18.5 -1.65 2.955 1 90.69 329 ASN A N 1
ATOM 2626 C CA . ASN A 1 329 ? -19.547 -2.305 3.738 1 90.69 329 ASN A CA 1
ATOM 2627 C C . ASN A 1 329 ? -20.781 -2.586 2.896 1 90.69 329 ASN A C 1
ATOM 2629 O O . ASN A 1 329 ? -21.391 -3.646 3.023 1 90.69 329 ASN A O 1
ATOM 2633 N N . LYS A 1 330 ? -21.156 -1.657 2.107 1 87.81 330 LYS A N 1
ATOM 2634 C CA . LYS A 1 330 ? -22.297 -1.853 1.214 1 87.81 330 LYS A CA 1
ATOM 2635 C C . LYS A 1 330 ? -22.047 -3.02 0.262 1 87.81 330 LYS A C 1
ATOM 2637 O O . LYS A 1 330 ? -22.969 -3.787 -0.033 1 87.81 330 LYS A O 1
ATOM 2642 N N . ASN A 1 331 ? -20.891 -3.102 -0.257 1 86.38 331 ASN A N 1
ATOM 2643 C CA . ASN A 1 331 ? -20.5 -4.191 -1.151 1 86.38 331 ASN A CA 1
ATOM 2644 C C . ASN A 1 331 ? -20.547 -5.539 -0.444 1 86.38 331 ASN A C 1
ATOM 2646 O O . ASN A 1 331 ? -21.047 -6.523 -1.001 1 86.38 331 ASN A O 1
ATOM 2650 N N . ILE A 1 332 ? -20.078 -5.625 0.755 1 87.12 332 ILE A N 1
ATOM 2651 C CA . ILE A 1 332 ? -19.953 -6.855 1.525 1 87.12 332 ILE A CA 1
ATOM 2652 C C . ILE A 1 332 ? -21.344 -7.371 1.9 1 87.12 332 ILE A C 1
ATOM 2654 O O . ILE A 1 332 ? -21.625 -8.57 1.799 1 87.12 332 ILE A O 1
ATOM 2658 N N . LEU A 1 333 ? -22.203 -6.539 2.422 1 84.38 333 LEU A N 1
ATOM 2659 C CA . LEU A 1 333 ? -23.5 -6.934 2.936 1 84.38 333 LEU A CA 1
ATOM 2660 C C . LEU A 1 333 ? -24.391 -7.469 1.815 1 84.38 333 LEU A C 1
ATOM 2662 O O . LEU A 1 333 ? -25.281 -8.273 2.061 1 84.38 333 LEU A O 1
ATOM 2666 N N . GLY A 1 334 ? -24.141 -7.293 0.65 1 75.75 334 GLY A N 1
ATOM 2667 C CA . GLY A 1 334 ? -24.969 -7.754 -0.461 1 75.75 334 GLY A CA 1
ATOM 2668 C C . GLY A 1 334 ? -24.359 -8.938 -1.192 1 75.75 334 GLY A C 1
ATOM 2669 O O . GLY A 1 334 ? -24.891 -9.383 -2.211 1 75.75 334 GLY A O 1
ATOM 2670 N N . ARG A 1 335 ? -23.328 -9.578 -0.595 1 78.38 335 ARG A N 1
ATOM 2671 C CA . ARG A 1 335 ? -22.609 -10.586 -1.371 1 78.38 335 ARG A CA 1
ATOM 2672 C C . ARG A 1 335 ? -22.453 -11.875 -0.576 1 78.38 335 ARG A C 1
ATOM 2674 O O . ARG A 1 335 ? -22.422 -11.852 0.656 1 78.38 335 ARG A O 1
ATOM 2681 N N . LYS A 1 336 ? -22.422 -12.875 -1.29 1 75.31 336 LYS A N 1
ATOM 2682 C CA . LYS A 1 336 ? -22.141 -14.188 -0.722 1 75.31 336 LYS A CA 1
ATOM 2683 C C . LYS A 1 336 ? -20.812 -14.727 -1.216 1 75.31 336 LYS A C 1
ATOM 2685 O O . LYS A 1 336 ? -20.344 -14.367 -2.303 1 75.31 336 LYS A O 1
ATOM 2690 N N . HIS A 1 337 ? -20.109 -15.375 -0.362 1 71.81 337 HIS A N 1
ATOM 2691 C CA . HIS A 1 337 ? -18.906 -16.141 -0.68 1 71.81 337 HIS A CA 1
ATOM 2692 C C . HIS A 1 337 ? -19.062 -17.609 -0.26 1 71.81 337 HIS A C 1
ATOM 2694 O O . HIS A 1 337 ? -19.312 -17.891 0.913 1 71.81 337 HIS A O 1
ATOM 2700 N N . LEU A 1 338 ? -18.922 -18.391 -1.313 1 67.19 338 LEU A N 1
ATOM 2701 C CA . LEU A 1 338 ? -19.219 -19.797 -1.084 1 67.19 338 LEU A CA 1
ATOM 2702 C C . LEU A 1 338 ? -20.641 -19.969 -0.536 1 67.19 338 LEU A C 1
ATOM 2704 O O . LEU A 1 338 ? -21.594 -19.516 -1.15 1 67.19 338 LEU A O 1
ATOM 2708 N N . ASP A 1 339 ? -20.859 -20.547 0.674 1 68.56 339 ASP A N 1
ATOM 2709 C CA . ASP A 1 339 ? -22.203 -20.844 1.173 1 68.56 339 ASP A CA 1
ATOM 2710 C C . ASP A 1 339 ? -22.578 -19.922 2.324 1 68.56 339 ASP A C 1
ATOM 2712 O O . ASP A 1 339 ? -23.547 -20.172 3.043 1 68.56 339 ASP A O 1
ATOM 2716 N N . LYS A 1 340 ? -21.828 -18.875 2.369 1 79.06 340 LYS A N 1
ATOM 2717 C CA . LYS A 1 340 ? -22.109 -17.953 3.475 1 79.06 340 LYS A CA 1
ATOM 2718 C C . LYS A 1 340 ? -22.062 -16.5 3.014 1 79.06 340 LYS A C 1
ATOM 2720 O O . LYS A 1 340 ? -21.484 -16.203 1.96 1 79.06 340 LYS A O 1
ATOM 2725 N N . ASN A 1 341 ? -22.766 -15.742 3.857 1 83.94 341 ASN A N 1
ATOM 2726 C CA . ASN A 1 341 ? -22.656 -14.312 3.594 1 83.94 341 ASN A CA 1
ATOM 2727 C C . ASN A 1 341 ? -21.234 -13.805 3.861 1 83.94 341 ASN A C 1
ATOM 2729 O O . ASN A 1 341 ? -20.578 -14.25 4.809 1 83.94 341 ASN A O 1
ATOM 2733 N N . MET A 1 342 ? -20.797 -12.969 3.059 1 85.38 342 MET A N 1
ATOM 2734 C CA . MET A 1 342 ? -19.422 -12.492 3.123 1 85.38 342 MET A CA 1
ATOM 2735 C C . MET A 1 342 ? -19.109 -11.906 4.496 1 85.38 342 MET A C 1
ATOM 2737 O O . MET A 1 342 ? -18 -12.055 5.008 1 85.38 342 MET A O 1
ATOM 2741 N N . HIS A 1 343 ? -20.094 -11.172 5.094 1 87.06 343 HIS A N 1
ATOM 2742 C CA . HIS A 1 343 ? -19.844 -10.484 6.355 1 87.06 343 HIS A CA 1
ATOM 2743 C C . HIS A 1 343 ? -19.703 -11.477 7.508 1 87.06 343 HIS A C 1
ATOM 2745 O O . HIS A 1 343 ? -19.266 -11.102 8.602 1 87.06 343 HIS A O 1
ATOM 2751 N N . GLU A 1 344 ? -19.938 -12.758 7.262 1 86.31 344 GLU A N 1
ATOM 2752 C CA . GLU A 1 344 ? -19.875 -13.781 8.297 1 86.31 344 GLU A CA 1
ATOM 2753 C C . GLU A 1 344 ? -18.469 -14.359 8.414 1 86.31 344 GLU A C 1
ATOM 2755 O O . GLU A 1 344 ? -18.125 -15.008 9.406 1 86.31 344 GLU A O 1
ATOM 2760 N N . PHE A 1 345 ? -17.719 -14.148 7.438 1 85.69 345 PHE A N 1
ATOM 2761 C CA . PHE A 1 345 ? -16.359 -14.68 7.461 1 85.69 345 PHE A CA 1
ATOM 2762 C C . PHE A 1 345 ? -15.477 -13.883 8.414 1 85.69 345 PHE A C 1
ATOM 2764 O O . PHE A 1 345 ? -15.477 -12.648 8.383 1 85.69 345 PHE A O 1
ATOM 2771 N N . GLU A 1 346 ? -14.703 -14.617 9.219 1 88.25 346 GLU A N 1
ATOM 2772 C CA . GLU A 1 346 ? -13.844 -13.984 10.219 1 88.25 346 GLU A CA 1
ATOM 2773 C C . GLU A 1 346 ? -12.805 -13.078 9.555 1 88.25 346 GLU A C 1
ATOM 2775 O O . GLU A 1 346 ? -12.469 -12.016 10.086 1 88.25 346 GLU A O 1
ATOM 2780 N N . ALA A 1 347 ? -12.328 -13.461 8.445 1 87.88 347 ALA A N 1
ATOM 2781 C CA . ALA A 1 347 ? -11.32 -12.664 7.742 1 87.88 347 ALA A CA 1
ATOM 2782 C C . ALA A 1 347 ? -11.875 -11.297 7.355 1 87.88 347 ALA A C 1
ATOM 2784 O O . ALA A 1 347 ? -11.172 -10.289 7.43 1 87.88 347 ALA A O 1
ATOM 2785 N N . ILE A 1 348 ? -13.078 -11.305 6.941 1 89.44 348 ILE A N 1
ATOM 2786 C CA . ILE A 1 348 ? -13.742 -10.078 6.523 1 89.44 348 ILE A CA 1
ATOM 2787 C C . ILE A 1 348 ? -14.023 -9.203 7.742 1 89.44 348 ILE A C 1
ATOM 2789 O O . ILE A 1 348 ? -13.805 -7.984 7.707 1 89.44 348 ILE A O 1
ATOM 2793 N N . GLN A 1 349 ? -14.453 -9.836 8.758 1 88.75 349 GLN A N 1
ATOM 2794 C CA . GLN A 1 349 ? -14.719 -9.117 10 1 88.75 349 GLN A CA 1
ATOM 2795 C C . GLN A 1 349 ? -13.453 -8.461 10.539 1 88.75 349 GLN A C 1
ATOM 2797 O O . GLN A 1 349 ? -13.5 -7.34 11.047 1 88.75 349 GLN A O 1
ATOM 2802 N N . GLU A 1 350 ? -12.391 -9.133 10.398 1 88.31 350 GLU A N 1
ATOM 2803 C CA . GLU A 1 350 ? -11.109 -8.602 10.867 1 88.31 350 GLU A CA 1
ATOM 2804 C C . GLU A 1 350 ? -10.734 -7.332 10.102 1 88.31 350 GLU A C 1
ATOM 2806 O O . GLU A 1 350 ? -10.297 -6.352 10.711 1 88.31 350 GLU A O 1
ATOM 2811 N N . ILE A 1 351 ? -10.898 -7.391 8.844 1 91.38 351 ILE A N 1
ATOM 2812 C CA . ILE A 1 351 ? -10.5 -6.266 8.008 1 91.38 351 ILE A CA 1
ATOM 2813 C C . ILE A 1 351 ? -11.406 -5.066 8.297 1 91.38 351 ILE A C 1
ATOM 2815 O O . ILE A 1 351 ? -10.922 -3.945 8.469 1 91.38 351 ILE A O 1
ATOM 2819 N N . VAL A 1 352 ? -12.695 -5.297 8.422 1 91.94 352 VAL A N 1
ATOM 2820 C CA . VAL A 1 352 ? -13.641 -4.223 8.695 1 91.94 352 VAL A CA 1
ATOM 2821 C C . VAL A 1 352 ? -13.383 -3.656 10.094 1 91.94 352 VAL A C 1
ATOM 2823 O O . VAL A 1 352 ? -13.422 -2.439 10.289 1 91.94 352 VAL A O 1
ATOM 2826 N N . GLY A 1 353 ? -13.102 -4.57 11.031 1 90.69 353 GLY A N 1
ATOM 2827 C CA . GLY A 1 353 ? -12.789 -4.133 12.375 1 90.69 353 GLY A CA 1
ATOM 2828 C C . GLY A 1 353 ? -11.516 -3.307 12.453 1 90.69 353 GLY A C 1
ATOM 2829 O O . GLY A 1 353 ? -11.461 -2.307 13.172 1 90.69 353 GLY A O 1
ATOM 2830 N N . HIS A 1 354 ? -10.539 -3.721 11.75 1 91.75 354 HIS A N 1
ATOM 2831 C CA . HIS A 1 354 ? -9.273 -3.008 11.719 1 91.75 354 HIS A CA 1
ATOM 2832 C C . HIS A 1 354 ? -9.43 -1.62 11.109 1 91.75 354 HIS A C 1
ATOM 2834 O O . HIS A 1 354 ? -8.945 -0.632 11.664 1 91.75 354 HIS A O 1
ATOM 2840 N N . ILE A 1 355 ? -10.102 -1.552 9.992 1 94.25 355 ILE A N 1
ATOM 2841 C CA . ILE A 1 355 ? -10.281 -0.275 9.312 1 94.25 355 ILE A CA 1
ATOM 2842 C C . ILE A 1 355 ? -11.078 0.676 10.203 1 94.25 355 ILE A C 1
ATOM 2844 O O . ILE A 1 355 ? -10.734 1.854 10.328 1 94.25 355 ILE A O 1
ATOM 2848 N N . SER A 1 356 ? -12.094 0.176 10.836 1 93.62 356 SER A N 1
ATOM 2849 C CA . SER A 1 356 ? -12.914 0.994 11.727 1 93.62 356 SER A CA 1
ATOM 2850 C C . SER A 1 356 ? -12.094 1.508 12.914 1 93.62 356 SER A C 1
ATOM 2852 O O . SER A 1 356 ? -12.211 2.676 13.289 1 93.62 356 SER A O 1
ATOM 2854 N N . SER A 1 357 ? -11.305 0.627 13.469 1 93.88 357 SER A N 1
ATOM 2855 C CA . SER A 1 357 ? -10.477 1.007 14.609 1 93.88 357 SER A CA 1
ATOM 2856 C C . SER A 1 357 ? -9.453 2.07 14.219 1 93.88 357 SER A C 1
ATOM 2858 O O . SER A 1 357 ? -9.203 3.006 14.977 1 93.88 357 SER A O 1
ATOM 2860 N N . ARG A 1 358 ? -8.891 1.901 13.055 1 96.62 358 ARG A N 1
ATOM 2861 C CA . ARG A 1 358 ? -7.871 2.852 12.625 1 96.62 358 ARG A CA 1
ATOM 2862 C C . ARG A 1 358 ? -8.492 4.184 12.227 1 96.62 358 ARG A C 1
ATOM 2864 O O . ARG A 1 358 ? -7.887 5.242 12.422 1 96.62 358 ARG A O 1
ATOM 2871 N N . LEU A 1 359 ? -9.703 4.137 11.68 1 96.38 359 LEU A N 1
ATOM 2872 C CA . LEU A 1 359 ? -10.43 5.383 11.453 1 96.38 359 LEU A CA 1
ATOM 2873 C C . LEU A 1 359 ? -10.656 6.129 12.758 1 96.38 359 LEU A C 1
ATOM 2875 O O . LEU A 1 359 ? -10.484 7.352 12.82 1 96.38 359 LEU A O 1
ATOM 2879 N N . TYR A 1 360 ? -10.992 5.387 13.797 1 96.25 360 TYR A N 1
ATOM 2880 C CA . TYR A 1 360 ? -11.148 5.949 15.133 1 96.25 360 TYR A CA 1
ATOM 2881 C C . TYR A 1 360 ? -9.852 6.598 15.609 1 96.25 360 TYR A C 1
ATOM 2883 O O . TYR A 1 360 ? -9.867 7.684 16.188 1 96.25 360 TYR A O 1
ATOM 2891 N N . CYS A 1 361 ? -8.789 5.918 15.375 1 97.81 361 CYS A N 1
ATOM 2892 C CA . CYS A 1 361 ? -7.48 6.438 15.75 1 97.81 361 CYS A CA 1
ATOM 2893 C C . CYS A 1 361 ? -7.18 7.742 15.023 1 97.81 361 CYS A C 1
ATOM 2895 O O . CYS A 1 361 ? -6.742 8.719 15.633 1 97.81 361 CYS A O 1
ATOM 2897 N N . MET A 1 362 ? -7.445 7.773 13.742 1 97.88 362 MET A N 1
ATOM 2898 C CA . MET A 1 362 ? -7.156 8.945 12.922 1 97.88 362 MET A CA 1
ATOM 2899 C C . MET A 1 362 ? -7.969 10.148 13.383 1 97.88 362 MET A C 1
ATOM 2901 O O . MET A 1 362 ? -7.43 11.25 13.539 1 97.88 362 MET A O 1
ATOM 2905 N N . GLU A 1 363 ? -9.227 9.938 13.609 1 97.31 363 GLU A N 1
ATOM 2906 C CA . GLU A 1 363 ? -10.086 11 14.117 1 97.31 363 GLU A CA 1
ATOM 2907 C C . GLU A 1 363 ? -9.586 11.531 15.453 1 97.31 363 GLU A C 1
ATOM 2909 O O . GLU A 1 363 ? -9.578 12.742 15.688 1 97.31 363 GLU A O 1
ATOM 2914 N N . SER A 1 364 ? -9.211 10.602 16.297 1 97.75 364 SER A N 1
ATOM 2915 C CA . SER A 1 364 ? -8.758 10.969 17.625 1 97.75 364 SER A CA 1
ATOM 2916 C C . SER A 1 364 ? -7.504 11.828 17.578 1 97.75 364 SER A C 1
ATOM 2918 O O . SER A 1 364 ? -7.426 12.867 18.234 1 97.75 364 SER A O 1
ATOM 2920 N N . VAL A 1 365 ? -6.59 11.422 16.797 1 97.75 365 VAL A N 1
ATOM 2921 C CA . VAL A 1 365 ? -5.316 12.125 16.688 1 97.75 365 VAL A CA 1
ATOM 2922 C C . VAL A 1 365 ? -5.539 13.508 16.094 1 97.75 365 VAL A C 1
ATOM 2924 O O . VAL A 1 365 ? -5.031 14.508 16.594 1 97.75 365 VAL A O 1
ATOM 2927 N N . ALA A 1 366 ? -6.273 13.594 15.031 1 97.25 366 ALA A N 1
ATOM 2928 C CA . ALA A 1 366 ? -6.496 14.844 14.305 1 97.25 366 ALA A CA 1
ATOM 2929 C C . ALA A 1 366 ? -7.23 15.859 15.18 1 97.25 366 ALA A C 1
ATOM 2931 O O . ALA A 1 366 ? -6.832 17.031 15.25 1 97.25 366 ALA A O 1
ATOM 2932 N N . LEU A 1 367 ? -8.242 15.422 15.844 1 97.19 367 LEU A N 1
ATOM 2933 C CA . LEU A 1 367 ? -9.07 16.359 16.594 1 97.19 367 LEU A CA 1
ATOM 2934 C C . LEU A 1 367 ? -8.43 16.688 17.938 1 97.19 367 LEU A C 1
ATOM 2936 O O . LEU A 1 367 ? -8.594 17.781 18.453 1 97.19 367 LEU A O 1
ATOM 2940 N N . PHE A 1 368 ? -7.695 15.727 18.531 1 97.62 368 PHE A N 1
ATOM 2941 C CA . PHE A 1 368 ? -6.926 16.016 19.734 1 97.62 368 PHE A CA 1
ATOM 2942 C C . PHE A 1 368 ? -5.918 17.141 19.469 1 97.62 368 PHE A C 1
ATOM 2944 O O . PHE A 1 368 ? -5.883 18.125 20.203 1 97.62 368 PHE A O 1
ATOM 2951 N N . THR A 1 369 ? -5.199 17.031 18.438 1 97.06 369 THR A N 1
ATOM 2952 C CA . THR A 1 369 ? -4.145 17.984 18.094 1 97.06 369 THR A CA 1
ATOM 2953 C C . THR A 1 369 ? -4.734 19.328 17.703 1 97.06 369 THR A C 1
ATOM 2955 O O . THR A 1 369 ? -4.273 20.375 18.172 1 97.06 369 THR A O 1
ATOM 2958 N N . SER A 1 370 ? -5.727 19.328 16.875 1 96.38 370 SER A N 1
ATOM 2959 C CA . SER A 1 370 ? -6.336 20.578 16.438 1 96.38 370 SER A CA 1
ATOM 2960 C C . SER A 1 370 ? -7.016 21.297 17.594 1 96.38 370 SER A C 1
ATOM 2962 O O . SER A 1 370 ? -6.996 22.531 17.656 1 96.38 370 SER A O 1
ATOM 2964 N N . SER A 1 371 ? -7.613 20.578 18.484 1 96.44 371 SER A N 1
ATOM 2965 C CA . SER A 1 371 ? -8.281 21.172 19.641 1 96.44 371 SER A CA 1
ATOM 2966 C C . SER A 1 371 ? -7.277 21.844 20.562 1 96.44 371 SER A C 1
ATOM 2968 O O . SER A 1 371 ? -7.543 22.922 21.109 1 96.44 371 SER A O 1
ATOM 2970 N N . LEU A 1 372 ? -6.191 21.188 20.766 1 96.56 372 LEU A N 1
ATOM 2971 C CA . LEU A 1 372 ? -5.156 21.812 21.578 1 96.56 372 LEU A CA 1
ATOM 2972 C C . LEU A 1 372 ? -4.703 23.125 20.969 1 96.56 372 LEU A C 1
ATOM 2974 O O . LEU A 1 372 ? -4.477 24.109 21.672 1 96.56 372 LEU A O 1
ATOM 2978 N N . ASN A 1 373 ? -4.582 23.109 19.688 1 94.12 373 ASN A N 1
ATOM 2979 C CA . ASN A 1 373 ? -4.188 24.328 18.984 1 94.12 373 ASN A CA 1
ATOM 2980 C C . ASN A 1 373 ? -5.238 25.422 19.125 1 94.12 373 ASN A C 1
ATOM 2982 O O . ASN A 1 373 ? -4.906 26.609 19.141 1 94.12 373 ASN A O 1
ATOM 2986 N N . ASP A 1 374 ? -6.477 25.047 19.188 1 95.38 374 ASP A N 1
ATOM 2987 C CA . ASP A 1 374 ? -7.586 26 19.281 1 95.38 374 ASP A CA 1
ATOM 2988 C C . ASP A 1 374 ? -7.738 26.531 20.703 1 95.38 374 ASP A C 1
ATOM 2990 O O . ASP A 1 374 ? -8.148 27.672 20.906 1 95.38 374 ASP A O 1
ATOM 2994 N N . ILE A 1 375 ? -7.41 25.75 21.672 1 96.12 375 ILE A N 1
ATOM 2995 C CA . ILE A 1 375 ? -7.684 26.078 23.078 1 96.12 375 ILE A CA 1
ATOM 2996 C C . ILE A 1 375 ? -6.551 26.922 23.641 1 96.12 375 ILE A C 1
ATOM 2998 O O . ILE A 1 375 ? -6.789 27.859 24.406 1 96.12 375 ILE A O 1
ATOM 3002 N N . TYR A 1 376 ? -5.375 26.578 23.25 1 95.88 376 TYR A N 1
ATOM 3003 C CA . TYR A 1 376 ? -4.234 27.234 23.891 1 95.88 376 TYR A CA 1
ATOM 3004 C C . TYR A 1 376 ? -3.527 28.172 22.906 1 95.88 376 TYR A C 1
ATOM 3006 O O . TYR A 1 376 ? -3.332 27.828 21.75 1 95.88 376 TYR A O 1
ATOM 3014 N N . ASP A 1 377 ? -3.17 29.297 23.406 1 94.06 377 ASP A N 1
ATOM 3015 C CA . ASP A 1 377 ? -2.484 30.297 22.594 1 94.06 377 ASP A CA 1
ATOM 3016 C C . ASP A 1 377 ? -0.993 29.984 22.484 1 94.06 377 ASP A C 1
ATOM 3018 O O . ASP A 1 377 ? -0.292 29.922 23.5 1 94.06 377 ASP A O 1
ATOM 3022 N N . GLY A 1 378 ? -0.545 29.734 21.297 1 92.06 378 GLY A N 1
ATOM 3023 C CA . GLY A 1 378 ? 0.873 29.516 21.062 1 92.06 378 GLY A CA 1
ATOM 3024 C C . GLY A 1 378 ? 1.363 28.172 21.562 1 92.06 378 GLY A C 1
ATOM 3025 O O . GLY A 1 378 ? 2.543 28.016 21.891 1 92.06 378 GLY A O 1
ATOM 3026 N N . GLN A 1 379 ? 0.538 27.25 21.703 1 94.19 379 GLN A N 1
ATOM 3027 C CA . GLN A 1 379 ? 0.903 25.922 22.188 1 94.19 379 GLN A CA 1
ATOM 3028 C C . GLN A 1 379 ? 1.95 25.266 21.297 1 94.19 379 GLN A C 1
ATOM 3030 O O . GLN A 1 379 ? 1.854 25.344 20.062 1 94.19 379 GLN A O 1
ATOM 3035 N N . ASP A 1 380 ? 3.068 24.766 21.906 1 94.69 380 ASP A N 1
ATOM 3036 C CA . ASP A 1 380 ? 4.062 24 21.156 1 94.69 380 ASP A CA 1
ATOM 3037 C C . ASP A 1 380 ? 3.508 22.641 20.734 1 94.69 380 ASP A C 1
ATOM 3039 O O . ASP A 1 380 ? 3.422 21.719 21.547 1 94.69 380 ASP A O 1
ATOM 3043 N N . LEU A 1 381 ? 3.197 22.578 19.453 1 95.06 381 LEU A N 1
ATOM 3044 C CA . LEU A 1 381 ? 2.609 21.344 18.906 1 95.06 381 LEU A CA 1
ATOM 3045 C C . LEU A 1 381 ? 3.381 20.859 17.688 1 95.06 381 LEU A C 1
ATOM 3047 O O . LEU A 1 381 ? 2.812 20.219 16.812 1 95.06 381 LEU A O 1
ATOM 3051 N N . GLU A 1 382 ? 4.641 21.188 17.594 1 92.38 382 GLU A N 1
ATOM 3052 C CA . GLU A 1 382 ? 5.426 20.875 16.406 1 92.38 382 GLU A CA 1
ATOM 3053 C C . GLU A 1 382 ? 5.445 19.375 16.141 1 92.38 382 GLU A C 1
ATOM 3055 O O . GLU A 1 382 ? 5.184 18.938 15.023 1 92.38 382 GLU A O 1
ATOM 3060 N N . ILE A 1 383 ? 5.695 18.594 17.156 1 95.81 383 ILE A N 1
ATOM 3061 C CA . ILE A 1 383 ? 5.797 17.156 16.984 1 95.81 383 ILE A CA 1
ATOM 3062 C C . ILE A 1 383 ? 4.41 16.562 16.75 1 95.81 383 ILE A C 1
ATOM 3064 O O . ILE A 1 383 ? 4.234 15.695 15.891 1 95.81 383 ILE A O 1
ATOM 3068 N N . GLU A 1 384 ? 3.402 17.016 17.5 1 96.69 384 GLU A N 1
ATOM 3069 C CA . GLU A 1 384 ? 2.039 16.516 17.406 1 96.69 384 GLU A CA 1
ATOM 3070 C C . GLU A 1 384 ? 1.477 16.719 16 1 96.69 384 GLU A C 1
ATOM 3072 O O . GLU A 1 384 ? 0.827 15.836 15.445 1 96.69 384 GLU A O 1
ATOM 3077 N N . LYS A 1 385 ? 1.756 17.891 15.484 1 94.5 385 LYS A N 1
ATOM 3078 C CA . LYS A 1 385 ? 1.278 18.203 14.141 1 94.5 385 LYS A CA 1
ATOM 3079 C C . LYS A 1 385 ? 1.94 17.297 13.102 1 94.5 385 LYS A C 1
ATOM 3081 O O . LYS A 1 385 ? 1.281 16.828 12.172 1 94.5 385 LYS A O 1
ATOM 3086 N N . ALA A 1 386 ? 3.225 17.109 13.242 1 93.25 386 ALA A N 1
ATOM 3087 C CA . ALA A 1 386 ? 3.947 16.203 12.344 1 93.25 386 ALA A CA 1
ATOM 3088 C C . ALA A 1 386 ? 3.404 14.781 12.438 1 93.25 386 ALA A C 1
ATOM 3090 O O . ALA A 1 386 ? 3.238 14.102 11.422 1 93.25 386 ALA A O 1
ATOM 3091 N N . ILE A 1 387 ? 3.104 14.312 13.641 1 96.5 387 ILE A N 1
ATOM 3092 C CA . ILE A 1 387 ? 2.551 12.984 13.867 1 96.5 387 ILE A CA 1
ATOM 3093 C C . ILE A 1 387 ? 1.194 12.867 13.172 1 96.5 387 ILE A C 1
ATOM 3095 O O . ILE A 1 387 ? 0.919 11.867 12.508 1 96.5 387 ILE A O 1
ATOM 3099 N N . THR A 1 388 ? 0.382 13.836 13.352 1 96 388 THR A N 1
ATOM 3100 C CA . THR A 1 388 ? -0.982 13.82 12.836 1 96 388 THR A CA 1
ATOM 3101 C C . THR A 1 388 ? -0.984 13.664 11.32 1 96 388 THR A C 1
ATOM 3103 O O . THR A 1 388 ? -1.7 12.82 10.781 1 96 388 THR A O 1
ATOM 3106 N N . GLU A 1 389 ? -0.212 14.469 10.711 1 93.44 389 GLU A N 1
ATOM 3107 C CA . GLU A 1 389 ? -0.136 14.414 9.258 1 93.44 389 GLU A CA 1
ATOM 3108 C C . GLU A 1 389 ? 0.43 13.078 8.781 1 93.44 389 GLU A C 1
ATOM 3110 O O . GLU A 1 389 ? -0.15 12.422 7.91 1 93.44 389 GLU A O 1
ATOM 3115 N N . ASN A 1 390 ? 1.513 12.656 9.336 1 93.56 390 ASN A N 1
ATOM 3116 C CA . ASN A 1 390 ? 2.189 11.422 8.953 1 93.56 390 ASN A CA 1
ATOM 3117 C C . ASN A 1 390 ? 1.3 10.203 9.172 1 93.56 390 ASN A C 1
ATOM 3119 O O . ASN A 1 390 ? 1.146 9.375 8.273 1 93.56 390 ASN A O 1
ATOM 3123 N N . TYR A 1 391 ? 0.746 10.102 10.328 1 96.44 391 TYR A N 1
ATOM 3124 C CA . TYR A 1 391 ? -0.04 8.93 10.703 1 96.44 391 TYR A CA 1
ATOM 3125 C C . TYR A 1 391 ? -1.298 8.82 9.852 1 96.44 391 TYR A C 1
ATOM 3127 O O . TYR A 1 391 ? -1.598 7.758 9.305 1 96.44 391 TYR A O 1
ATOM 3135 N N . CYS A 1 392 ? -2.039 9.922 9.758 1 96.25 392 CYS A N 1
ATOM 3136 C CA . CYS A 1 392 ? -3.338 9.867 9.094 1 96.25 392 CYS A CA 1
ATOM 3137 C C . CYS A 1 392 ? -3.18 9.57 7.609 1 96.25 392 CYS A C 1
ATOM 3139 O O . CYS A 1 392 ? -3.908 8.75 7.059 1 96.25 392 CYS A O 1
ATOM 3141 N N . SER A 1 393 ? -2.268 10.258 6.957 1 94 393 SER A N 1
ATOM 3142 C CA . SER A 1 393 ? -2.08 10.031 5.527 1 94 393 SER A CA 1
ATOM 3143 C C . SER A 1 393 ? -1.62 8.609 5.25 1 94 393 SER A C 1
ATOM 3145 O O . SER A 1 393 ? -2.168 7.93 4.379 1 94 393 SER A O 1
ATOM 3147 N N . ASN A 1 394 ? -0.696 8.094 5.988 1 93.94 394 ASN A N 1
ATOM 3148 C CA . ASN A 1 394 ? -0.148 6.762 5.758 1 93.94 394 ASN A CA 1
ATOM 3149 C C . ASN A 1 394 ? -1.131 5.668 6.176 1 93.94 394 ASN A C 1
ATOM 3151 O O . ASN A 1 394 ? -1.239 4.637 5.508 1 93.94 394 ASN A O 1
ATOM 3155 N N . GLU A 1 395 ? -1.738 5.902 7.281 1 96.44 395 GLU A N 1
ATOM 3156 C CA . GLU A 1 395 ? -2.703 4.914 7.758 1 96.44 395 GLU A CA 1
ATOM 3157 C C . GLU A 1 395 ? -3.867 4.77 6.781 1 96.44 395 GLU A C 1
ATOM 3159 O O . GLU A 1 395 ? -4.367 3.662 6.57 1 96.44 395 GLU A O 1
ATOM 3164 N N . CYS A 1 396 ? -4.309 5.875 6.254 1 96.69 396 CYS A N 1
ATOM 3165 C CA . CYS A 1 396 ? -5.383 5.852 5.27 1 96.69 396 CYS A CA 1
ATOM 3166 C C . CYS A 1 396 ? -5.031 4.953 4.094 1 96.69 396 CYS A C 1
ATOM 3168 O O . CYS A 1 396 ? -5.816 4.086 3.709 1 96.69 396 CYS A O 1
ATOM 3170 N N . VAL A 1 397 ? -3.867 5.094 3.551 1 95.06 397 VAL A N 1
ATOM 3171 C CA . VAL A 1 397 ? -3.408 4.309 2.412 1 95.06 397 VAL A CA 1
ATOM 3172 C C . VAL A 1 397 ? -3.357 2.828 2.791 1 95.06 397 VAL A C 1
ATOM 3174 O O . VAL A 1 397 ? -3.85 1.974 2.051 1 95.06 397 VAL A O 1
ATOM 3177 N N . LYS A 1 398 ? -2.809 2.582 3.879 1 95 398 LYS A N 1
ATOM 3178 C CA . LYS A 1 398 ? -2.629 1.208 4.336 1 95 398 LYS A CA 1
ATOM 3179 C C . LYS A 1 398 ? -3.971 0.499 4.492 1 95 398 LYS A C 1
ATOM 3181 O O . LYS A 1 398 ? -4.117 -0.659 4.094 1 95 398 LYS A O 1
ATOM 3186 N N . GLN A 1 399 ? -4.898 1.155 5.109 1 96.5 399 GLN A N 1
ATOM 3187 C CA . GLN A 1 399 ? -6.191 0.537 5.387 1 96.5 399 GLN A CA 1
ATOM 3188 C C . GLN A 1 399 ? -6.98 0.308 4.098 1 96.5 399 GLN A C 1
ATOM 3190 O O . GLN A 1 399 ? -7.637 -0.724 3.941 1 96.5 399 GLN A O 1
ATOM 3195 N N . ILE A 1 400 ? -6.922 1.263 3.227 1 96.44 400 ILE A N 1
ATOM 3196 C CA . ILE A 1 400 ? -7.641 1.103 1.966 1 96.44 400 ILE A CA 1
ATOM 3197 C C . ILE A 1 400 ? -7.051 -0.067 1.182 1 96.44 400 ILE A C 1
ATOM 3199 O O . ILE A 1 400 ? -7.785 -0.841 0.563 1 96.44 400 ILE A O 1
ATOM 3203 N N . GLN A 1 401 ? -5.797 -0.169 1.19 1 92.88 401 GLN A N 1
ATOM 3204 C CA . GLN A 1 401 ? -5.156 -1.288 0.51 1 92.88 401 GLN A CA 1
ATOM 3205 C C . GLN A 1 401 ? -5.672 -2.623 1.036 1 92.88 401 GLN A C 1
ATOM 3207 O O . GLN A 1 401 ? -5.922 -3.549 0.26 1 92.88 401 GLN A O 1
ATOM 3212 N N . LYS A 1 402 ? -5.793 -2.764 2.301 1 92.25 402 LYS A N 1
ATOM 3213 C CA . LYS A 1 402 ? -6.348 -3.975 2.9 1 92.25 402 LYS A CA 1
ATOM 3214 C C . LYS A 1 402 ? -7.773 -4.219 2.422 1 92.25 402 LYS A C 1
ATOM 3216 O O . LYS A 1 402 ? -8.156 -5.359 2.145 1 92.25 402 LYS A O 1
ATOM 3221 N N . GLY A 1 403 ? -8.539 -3.152 2.396 1 93.62 403 GLY A N 1
ATOM 3222 C CA . GLY A 1 403 ? -9.922 -3.268 1.966 1 93.62 403 GLY A CA 1
ATOM 3223 C C . GLY A 1 403 ? -10.062 -3.691 0.516 1 93.62 403 GLY A C 1
ATOM 3224 O O . GLY A 1 403 ? -11.016 -4.383 0.155 1 93.62 403 GLY A O 1
ATOM 3225 N N . LEU A 1 404 ? -9.125 -3.279 -0.334 1 91.94 404 LEU A N 1
ATOM 3226 C CA . LEU A 1 404 ? -9.172 -3.643 -1.746 1 91.94 404 LEU A CA 1
ATOM 3227 C C . LEU A 1 404 ? -9.094 -5.156 -1.92 1 91.94 404 LEU A C 1
ATOM 3229 O O . LEU A 1 404 ? -9.688 -5.707 -2.85 1 91.94 404 LEU A O 1
ATOM 3233 N N . GLN A 1 405 ? -8.438 -5.809 -1.002 1 88.62 405 GLN A N 1
ATOM 3234 C CA . GLN A 1 405 ? -8.328 -7.262 -1.066 1 88.62 405 GLN A CA 1
ATOM 3235 C C . GLN A 1 405 ? -9.688 -7.926 -0.861 1 88.62 405 GLN A C 1
ATOM 3237 O O . GLN A 1 405 ? -9.93 -9.023 -1.368 1 88.62 405 GLN A O 1
ATOM 3242 N N . VAL A 1 406 ? -10.492 -7.27 -0.146 1 88.44 406 VAL A N 1
ATOM 3243 C CA . VAL A 1 406 ? -11.82 -7.797 0.123 1 88.44 406 VAL A CA 1
ATOM 3244 C C . VAL A 1 406 ? -12.711 -7.613 -1.106 1 88.44 406 VAL A C 1
ATOM 3246 O O . VAL A 1 406 ? -13.508 -8.492 -1.441 1 88.44 406 VAL A O 1
ATOM 3249 N N . ILE A 1 407 ? -12.539 -6.484 -1.752 1 87.69 407 ILE A N 1
ATOM 3250 C CA . ILE A 1 407 ? -13.352 -6.184 -2.93 1 87.69 407 ILE A CA 1
ATOM 3251 C C . ILE A 1 407 ? -12.922 -7.082 -4.09 1 87.69 407 ILE A C 1
ATOM 3253 O O . ILE A 1 407 ? -13.766 -7.586 -4.832 1 87.69 407 ILE A O 1
ATOM 3257 N N . GLY A 1 408 ? -11.648 -7.254 -4.273 1 82.62 408 GLY A N 1
ATOM 3258 C CA . GLY A 1 408 ? -11.141 -8.156 -5.297 1 82.62 408 GLY A CA 1
ATOM 3259 C C . GLY A 1 408 ? -11.062 -7.508 -6.668 1 82.62 408 GLY A C 1
ATOM 3260 O O . GLY A 1 408 ? -10.633 -6.359 -6.797 1 82.62 408 GLY A O 1
ATOM 3261 N N . VAL A 1 409 ? -11.453 -8.18 -7.672 1 78.5 409 VAL A N 1
ATOM 3262 C CA . VAL A 1 409 ? -11.211 -7.824 -9.062 1 78.5 409 VAL A CA 1
ATOM 3263 C C . VAL A 1 409 ? -12 -6.574 -9.43 1 78.5 409 VAL A C 1
ATOM 3265 O O . VAL A 1 409 ? -11.547 -5.762 -10.242 1 78.5 409 VAL A O 1
ATOM 3268 N N . GLU A 1 410 ? -13.078 -6.363 -8.812 1 81.62 410 GLU A N 1
ATOM 3269 C CA . GLU A 1 410 ? -13.906 -5.195 -9.109 1 81.62 410 GLU A CA 1
ATOM 3270 C C . GLU A 1 410 ? -13.141 -3.9 -8.844 1 81.62 410 GLU A C 1
ATOM 3272 O O . GLU A 1 410 ? -13.406 -2.877 -9.477 1 81.62 410 GLU A O 1
ATOM 3277 N N . SER A 1 411 ? -12.25 -3.986 -7.934 1 86.56 411 SER A N 1
ATOM 3278 C CA . SER A 1 411 ? -11.5 -2.787 -7.562 1 86.56 411 SER A CA 1
ATOM 3279 C C . SER A 1 411 ? -10.492 -2.41 -8.641 1 86.56 411 SER A C 1
ATOM 3281 O O . SER A 1 411 ? -9.969 -1.292 -8.648 1 86.56 411 SER A O 1
ATOM 3283 N N . TYR A 1 412 ? -10.25 -3.27 -9.555 1 83.62 412 TYR A N 1
ATOM 3284 C CA . TYR A 1 412 ? -9.227 -3.02 -10.555 1 83.62 412 TYR A CA 1
ATOM 3285 C C . TYR A 1 412 ? -9.852 -2.65 -11.898 1 83.62 412 TYR A C 1
ATOM 3287 O O . TYR A 1 412 ? -9.141 -2.439 -12.883 1 83.62 412 TYR A O 1
ATOM 3295 N N . MET A 1 413 ? -11.086 -2.537 -11.922 1 83.81 413 MET A N 1
ATOM 3296 C CA . MET A 1 413 ? -11.773 -2.086 -13.133 1 83.81 413 MET A CA 1
ATOM 3297 C C . MET A 1 413 ? -11.664 -0.572 -13.281 1 83.81 413 MET A C 1
ATOM 3299 O O . MET A 1 413 ? -11.5 0.148 -12.297 1 83.81 413 MET A O 1
ATOM 3303 N N . GLU A 1 414 ? -11.703 -0.138 -14.461 1 79.44 414 GLU A N 1
ATOM 3304 C CA . GLU A 1 414 ? -11.578 1.295 -14.711 1 79.44 414 GLU A CA 1
ATOM 3305 C C . GLU A 1 414 ? -12.75 2.062 -14.102 1 79.44 414 GLU A C 1
ATOM 3307 O O . GLU A 1 414 ? -13.883 1.585 -14.109 1 79.44 414 GLU A O 1
ATOM 3312 N N . ASN A 1 415 ? -12.523 3.158 -13.555 1 76.62 415 ASN A N 1
ATOM 3313 C CA . ASN A 1 415 ? -13.477 4.137 -13.047 1 76.62 415 ASN A CA 1
ATOM 3314 C C . ASN A 1 415 ? -14.266 3.588 -11.859 1 76.62 415 ASN A C 1
ATOM 3316 O O . ASN A 1 415 ? -15.438 3.926 -11.672 1 76.62 415 ASN A O 1
ATOM 3320 N N . ASN A 1 416 ? -13.695 2.66 -11.227 1 84.5 416 ASN A N 1
ATOM 3321 C CA . ASN A 1 416 ? -14.367 2.219 -10.008 1 84.5 416 ASN A CA 1
ATOM 3322 C C . ASN A 1 416 ? -14.062 3.145 -8.836 1 84.5 416 ASN A C 1
ATOM 3324 O O . ASN A 1 416 ? -12.969 3.717 -8.758 1 84.5 416 ASN A O 1
ATOM 3328 N N . PRO A 1 417 ? -15.031 3.213 -7.957 1 89.75 417 PRO A N 1
ATOM 3329 C CA . PRO A 1 417 ? -14.859 4.172 -6.859 1 89.75 417 PRO A CA 1
ATOM 3330 C C . PRO A 1 417 ? -13.805 3.725 -5.852 1 89.75 417 PRO A C 1
ATOM 3332 O O . PRO A 1 417 ? -13.219 4.559 -5.152 1 89.75 417 PRO A O 1
ATOM 3335 N N . TYR A 1 418 ? -13.547 2.428 -5.742 1 92.25 418 TYR A N 1
ATOM 3336 C CA . TYR A 1 418 ? -12.609 1.914 -4.754 1 92.25 418 TYR A CA 1
ATOM 3337 C C . TYR A 1 418 ? -11.18 2.332 -5.094 1 92.25 418 TYR A C 1
ATOM 3339 O O . TYR A 1 418 ? -10.477 2.893 -4.254 1 92.25 418 TYR A O 1
ATOM 3347 N N . MET A 1 419 ? -10.82 2.1 -6.289 1 89.25 419 MET A N 1
ATOM 3348 C CA . MET A 1 419 ? -9.477 2.449 -6.738 1 89.25 419 MET A CA 1
ATOM 3349 C C . MET A 1 419 ? -9.297 3.963 -6.781 1 89.25 419 MET A C 1
ATOM 3351 O O . MET A 1 419 ? -8.203 4.473 -6.508 1 89.25 419 MET A O 1
ATOM 3355 N N . GLN A 1 420 ? -10.328 4.633 -7.125 1 89.88 420 GLN A N 1
ATOM 3356 C CA . GLN A 1 420 ? -10.25 6.09 -7.129 1 89.88 420 GLN A CA 1
ATOM 3357 C C . GLN A 1 420 ? -9.922 6.629 -5.738 1 89.88 420 GLN A C 1
ATOM 3359 O O . GLN A 1 420 ? -9.086 7.523 -5.598 1 89.88 420 GLN A O 1
ATOM 3364 N N . LEU A 1 421 ? -10.617 6.133 -4.801 1 93.44 421 LEU A N 1
ATOM 3365 C CA . LEU A 1 421 ? -10.352 6.555 -3.43 1 93.44 421 LEU A CA 1
ATOM 3366 C C . LEU A 1 421 ? -8.938 6.188 -3.004 1 93.44 421 LEU A C 1
ATOM 3368 O O . LEU A 1 421 ? -8.289 6.938 -2.27 1 93.44 421 LEU A O 1
ATOM 3372 N N . TYR A 1 422 ? -8.469 5.047 -3.443 1 92.62 422 TYR A N 1
ATOM 3373 C CA . TYR A 1 422 ? -7.109 4.625 -3.141 1 92.62 422 TYR A CA 1
ATOM 3374 C C . TYR A 1 422 ? -6.094 5.594 -3.736 1 92.62 422 TYR A C 1
ATOM 3376 O O . TYR A 1 422 ? -5.125 5.973 -3.074 1 92.62 422 TYR A O 1
ATOM 3384 N N . GLN A 1 423 ? -6.301 5.93 -4.918 1 89.06 423 GLN A N 1
ATOM 3385 C CA . GLN A 1 423 ? -5.418 6.871 -5.602 1 89.06 423 GLN A CA 1
ATOM 3386 C C . GLN A 1 423 ? -5.445 8.242 -4.93 1 89.06 423 GLN A C 1
ATOM 3388 O O . GLN A 1 423 ? -4.41 8.898 -4.809 1 89.06 423 GLN A O 1
ATOM 3393 N N . ASP A 1 424 ? -6.598 8.656 -4.508 1 91.38 424 ASP A N 1
ATOM 3394 C CA . ASP A 1 424 ? -6.707 9.906 -3.764 1 91.38 424 ASP A CA 1
ATOM 3395 C C . ASP A 1 424 ? -5.883 9.852 -2.479 1 91.38 424 ASP A C 1
ATOM 3397 O O . ASP A 1 424 ? -5.203 10.82 -2.131 1 91.38 424 ASP A O 1
ATOM 3401 N N . ALA A 1 425 ? -6 8.719 -1.799 1 92.88 425 ALA A N 1
ATOM 3402 C CA . ALA A 1 425 ? -5.254 8.547 -0.556 1 92.88 425 ALA A CA 1
ATOM 3403 C C . ALA A 1 425 ? -3.75 8.578 -0.811 1 92.88 425 ALA A C 1
ATOM 3405 O O . ALA A 1 425 ? -2.996 9.172 -0.032 1 92.88 425 ALA A O 1
ATOM 3406 N N . LEU A 1 426 ? -3.35 7.957 -1.876 1 89.69 426 LEU A N 1
ATOM 3407 C CA . LEU A 1 426 ? -1.936 7.934 -2.234 1 89.69 426 LEU A CA 1
ATOM 3408 C C . LEU A 1 426 ? -1.411 9.352 -2.461 1 89.69 426 LEU A C 1
ATOM 3410 O O . LEU A 1 426 ? -0.285 9.664 -2.072 1 89.69 426 LEU A O 1
ATOM 3414 N N . GLY A 1 427 ? -2.199 10.148 -3.041 1 86.81 427 GLY A N 1
ATOM 3415 C CA . GLY A 1 427 ? -1.806 11.523 -3.291 1 86.81 427 GLY A CA 1
ATOM 3416 C C . GLY A 1 427 ? -1.492 12.289 -2.023 1 86.81 427 GLY A C 1
ATOM 3417 O O . GLY A 1 427 ? -0.563 13.102 -1.996 1 86.81 427 GLY A O 1
ATOM 3418 N N . LEU A 1 428 ? -2.207 12.008 -0.977 1 87.5 428 LEU A N 1
ATOM 3419 C CA . LEU A 1 428 ? -2.035 12.727 0.279 1 87.5 428 LEU A CA 1
ATOM 3420 C C . LEU A 1 428 ? -0.716 12.359 0.946 1 87.5 428 LEU A C 1
ATOM 3422 O O . LEU A 1 428 ? -0.127 13.164 1.664 1 87.5 428 LEU A O 1
ATOM 3426 N N . SER A 1 429 ? -0.275 11.18 0.669 1 85.44 429 SER A N 1
ATOM 3427 C CA . SER A 1 429 ? 0.958 10.711 1.291 1 85.44 429 SER A CA 1
ATOM 3428 C C . SER A 1 429 ? 2.18 11.133 0.481 1 85.44 429 SER A C 1
ATOM 3430 O O . SER A 1 429 ? 3.303 11.125 0.991 1 85.44 429 SER A O 1
ATOM 3432 N N . LEU A 1 430 ? 1.937 11.523 -0.721 1 78.5 430 LEU A N 1
ATOM 3433 C CA . LEU A 1 430 ? 3.057 11.773 -1.62 1 78.5 430 LEU A CA 1
ATOM 3434 C C . LEU A 1 430 ? 3.207 13.266 -1.897 1 78.5 430 LEU A C 1
ATOM 3436 O O . LEU A 1 430 ? 4.309 13.742 -2.193 1 78.5 430 LEU A O 1
ATOM 3440 N N . PHE A 1 431 ? 2.109 14.094 -1.785 1 70.12 431 PHE A N 1
ATOM 3441 C CA . PHE A 1 431 ? 2.045 15.469 -2.262 1 70.12 431 PHE A CA 1
ATOM 3442 C C . PHE A 1 431 ? 2.605 16.422 -1.222 1 70.12 431 PHE A C 1
ATOM 3444 O O . PHE A 1 431 ? 3.199 17.453 -1.569 1 70.12 431 PHE A O 1
ATOM 3451 N N . ASP A 1 432 ? 2.312 16.266 -0.038 1 64.25 432 ASP A N 1
ATOM 3452 C CA . ASP A 1 432 ? 2.553 17.297 0.964 1 64.25 432 ASP A CA 1
ATOM 3453 C C . ASP A 1 432 ? 3.797 16.969 1.792 1 64.25 432 ASP A C 1
ATOM 3455 O O . ASP A 1 432 ? 3.994 17.547 2.867 1 64.25 432 ASP A O 1
ATOM 3459 N N . GLY A 1 433 ? 4.641 16.234 1.197 1 67.62 433 GLY A N 1
ATOM 3460 C CA . GLY A 1 433 ? 5.852 15.984 1.966 1 67.62 433 GLY A CA 1
ATOM 3461 C C . GLY A 1 433 ? 6.227 14.516 2.029 1 67.62 433 GLY A C 1
ATOM 3462 O O . GLY A 1 433 ? 5.395 13.641 1.781 1 67.62 433 GLY A O 1
ATOM 3463 N N . SER A 1 434 ? 7.496 14.438 2.395 1 77.88 434 SER A N 1
ATOM 3464 C CA . SER A 1 434 ? 8.031 13.086 2.492 1 77.88 434 SER A CA 1
ATOM 3465 C C . SER A 1 434 ? 7.758 12.484 3.867 1 77.88 434 SER A C 1
ATOM 3467 O O . SER A 1 434 ? 8.102 13.078 4.891 1 77.88 434 SER A O 1
ATOM 3469 N N . SER A 1 435 ? 7.039 11.375 3.861 1 86.81 435 SER A N 1
ATOM 3470 C CA . SER A 1 435 ? 6.805 10.641 5.102 1 86.81 435 SER A CA 1
ATOM 3471 C C . SER A 1 435 ? 8.117 10.32 5.809 1 86.81 435 SER A C 1
ATOM 3473 O O . SER A 1 435 ? 8.172 10.281 7.039 1 86.81 435 SER A O 1
ATOM 3475 N N . ILE A 1 436 ? 9.148 10.148 5.098 1 87.62 436 ILE A N 1
ATOM 3476 C CA . ILE A 1 436 ? 10.461 9.82 5.637 1 87.62 436 ILE A CA 1
ATOM 3477 C C . ILE A 1 436 ? 11.023 11.031 6.387 1 87.62 436 ILE A C 1
ATOM 3479 O O . ILE A 1 436 ? 11.477 10.906 7.527 1 87.62 436 ILE A O 1
ATOM 3483 N N . ASP A 1 437 ? 10.938 12.172 5.766 1 85.62 437 ASP A N 1
ATOM 3484 C CA . ASP A 1 437 ? 11.461 13.391 6.379 1 85.62 437 ASP A CA 1
ATOM 3485 C C . ASP A 1 437 ? 10.672 13.75 7.641 1 85.62 437 ASP A C 1
ATOM 3487 O O . ASP A 1 437 ? 11.25 14.234 8.617 1 85.62 437 ASP A O 1
ATOM 3491 N N . GLU A 1 438 ? 9.438 13.539 7.562 1 89.31 438 GLU A N 1
ATOM 3492 C CA . GLU A 1 438 ? 8.602 13.852 8.719 1 89.31 438 GLU A CA 1
ATOM 3493 C C . GLU A 1 438 ? 8.961 12.977 9.914 1 89.31 438 GLU A C 1
ATOM 3495 O O . GLU A 1 438 ? 8.992 13.445 11.055 1 89.31 438 GLU A O 1
ATOM 3500 N N . LYS A 1 439 ? 9.172 11.727 9.641 1 93.56 439 LYS A N 1
ATOM 3501 C CA . LYS A 1 439 ? 9.562 10.82 10.719 1 93.56 439 LYS A CA 1
ATOM 3502 C C . LYS A 1 439 ? 10.906 11.234 11.32 1 93.56 439 LYS A C 1
ATOM 3504 O O . LYS A 1 439 ? 11.07 11.242 12.539 1 93.56 439 LYS A O 1
ATOM 3509 N N . ILE A 1 440 ? 11.828 11.547 10.453 1 91.06 440 ILE A N 1
ATOM 3510 C CA . ILE A 1 440 ? 13.133 11.992 10.922 1 91.06 440 ILE A CA 1
ATOM 3511 C C . ILE A 1 440 ? 12.984 13.266 11.75 1 91.06 440 ILE A C 1
ATOM 3513 O O . ILE A 1 440 ? 13.609 13.406 12.805 1 91.06 440 ILE A O 1
ATOM 3517 N N . PHE A 1 441 ? 12.133 14.148 11.336 1 90.19 441 PHE A N 1
ATOM 3518 C CA . PHE A 1 441 ? 11.844 15.398 12.031 1 90.19 441 PHE A CA 1
ATOM 3519 C C . PHE A 1 441 ? 11.305 15.125 13.43 1 90.19 441 PHE A C 1
ATOM 3521 O O . PHE A 1 441 ? 11.773 15.711 14.406 1 90.19 441 PHE A O 1
ATOM 3528 N N . ILE A 1 442 ? 10.344 14.25 13.531 1 95.12 442 ILE A N 1
ATOM 3529 C CA . ILE A 1 442 ? 9.719 13.898 14.797 1 95.12 442 ILE A CA 1
ATOM 3530 C C . ILE A 1 442 ? 10.766 13.359 15.766 1 95.12 442 ILE A C 1
ATOM 3532 O O . ILE A 1 442 ? 10.844 13.797 16.922 1 95.12 442 ILE A O 1
ATOM 3536 N N . ALA A 1 443 ? 11.547 12.461 15.273 1 97.12 443 ALA A N 1
ATOM 3537 C CA . ALA A 1 443 ? 12.555 11.805 16.109 1 97.12 443 ALA A CA 1
ATOM 3538 C C . ALA A 1 443 ? 13.617 12.797 16.562 1 97.12 443 ALA A C 1
ATOM 3540 O O . ALA A 1 443 ? 13.977 12.836 17.734 1 97.12 443 ALA A O 1
ATOM 3541 N N . LEU A 1 444 ? 14.102 13.633 15.672 1 94.5 444 LEU A N 1
ATOM 3542 C CA . LEU A 1 444 ? 15.203 14.539 15.977 1 94.5 444 LEU A CA 1
ATOM 3543 C C . LEU A 1 444 ? 14.75 15.641 16.938 1 94.5 444 LEU A C 1
ATOM 3545 O O . LEU A 1 444 ? 15.5 16.047 17.828 1 94.5 444 LEU A O 1
ATOM 3549 N N . LEU A 1 445 ? 13.602 16.156 16.734 1 94.12 445 LEU A N 1
ATOM 3550 C CA . LEU A 1 445 ? 13.102 17.203 17.625 1 94.12 445 LEU A CA 1
ATOM 3551 C C . LEU A 1 445 ? 12.938 16.672 19.047 1 94.12 445 LEU A C 1
ATOM 3553 O O . LEU A 1 445 ? 13.219 17.391 20.016 1 94.12 445 LEU A O 1
ATOM 3557 N N . GLY A 1 446 ? 12.422 15.5 19.141 1 96.56 446 GLY A N 1
ATOM 3558 C CA . GLY A 1 446 ? 12.312 14.891 20.453 1 96.56 446 GLY A CA 1
ATOM 3559 C C . GLY A 1 446 ? 13.656 14.688 21.141 1 96.56 446 GLY A C 1
ATOM 3560 O O . GLY A 1 446 ? 13.82 15.016 22.312 1 96.56 446 GLY A O 1
ATOM 3561 N N . LEU A 1 447 ? 14.602 14.164 20.406 1 95.69 447 LEU A N 1
ATOM 3562 C CA . LEU A 1 447 ? 15.93 13.906 20.953 1 95.69 447 LEU A CA 1
ATOM 3563 C C . LEU A 1 447 ? 16.625 15.211 21.312 1 95.69 447 LEU A C 1
ATOM 3565 O O . LEU A 1 447 ? 17.359 15.273 22.312 1 95.69 447 LEU A O 1
ATOM 3569 N N . GLN A 1 448 ? 16.438 16.203 20.469 1 93.56 448 GLN A N 1
ATOM 3570 C CA . GLN A 1 448 ? 17 17.516 20.766 1 93.56 448 GLN A CA 1
ATOM 3571 C C . GLN A 1 448 ? 16.453 18.078 22.078 1 93.56 448 GLN A C 1
ATOM 3573 O O . GLN A 1 448 ? 17.172 18.719 22.828 1 93.56 448 GLN A O 1
ATOM 3578 N N . TYR A 1 449 ? 15.234 17.844 22.266 1 93.31 449 TYR A N 1
ATOM 3579 C CA . TYR A 1 449 ? 14.609 18.297 23.5 1 93.31 449 TYR A CA 1
ATOM 3580 C C . TYR A 1 449 ? 15.227 17.594 24.703 1 93.31 449 TYR A C 1
ATOM 3582 O O . TYR A 1 449 ? 15.469 18.234 25.734 1 93.31 449 TYR A O 1
ATOM 3590 N N . VAL A 1 450 ? 15.477 16.312 24.625 1 91.94 450 VAL A N 1
ATOM 3591 C CA . VAL A 1 450 ? 16.109 15.539 25.688 1 91.94 450 VAL A CA 1
ATOM 3592 C C . VAL A 1 450 ? 17.531 16.047 25.906 1 91.94 450 VAL A C 1
ATOM 3594 O O . VAL A 1 450 ? 17.969 16.203 27.062 1 91.94 450 VAL A O 1
ATOM 3597 N N . GLY A 1 451 ? 18.219 16.25 24.828 1 86.69 451 GLY A N 1
ATOM 3598 C CA . GLY A 1 451 ? 19.578 16.766 24.938 1 86.69 451 GLY A CA 1
ATOM 3599 C C . GLY A 1 451 ? 19.656 18.094 25.641 1 86.69 451 GLY A C 1
ATOM 3600 O O . GLY A 1 451 ? 20.562 18.312 26.453 1 86.69 451 GLY A O 1
ATOM 3601 N N . LYS A 1 452 ? 18.797 18.953 25.312 1 84.06 452 LYS A N 1
ATOM 3602 C CA . LYS A 1 452 ? 18.766 20.266 25.953 1 84.06 452 LYS A CA 1
ATOM 3603 C C . LYS A 1 452 ? 18.484 20.141 27.453 1 84.06 452 LYS A C 1
ATOM 3605 O O . LYS A 1 452 ? 19.047 20.891 28.266 1 84.06 452 LYS A O 1
ATOM 3610 N N . ASP A 1 453 ? 17.641 19.266 27.75 1 81.5 453 ASP A N 1
ATOM 3611 C CA . ASP A 1 453 ? 17.297 19.031 29.141 1 81.5 453 ASP A CA 1
ATOM 3612 C C . ASP A 1 453 ? 18.5 18.516 29.922 1 81.5 453 ASP A C 1
ATOM 3614 O O . ASP A 1 453 ? 18.734 18.922 31.062 1 81.5 453 ASP A O 1
ATOM 3618 N N . ILE A 1 454 ? 19.188 17.625 29.328 1 75.25 454 ILE A N 1
ATOM 3619 C CA . ILE A 1 454 ? 20.375 17.047 29.953 1 75.25 454 ILE A CA 1
ATOM 3620 C C . ILE A 1 454 ? 21.438 18.125 30.125 1 75.25 454 ILE A C 1
ATOM 3622 O O . ILE A 1 454 ? 22.094 18.203 31.172 1 75.25 454 ILE A O 1
ATOM 3626 N N . HIS A 1 455 ? 21.594 18.891 29.109 1 73.44 455 HIS A N 1
ATOM 3627 C CA . HIS A 1 455 ? 22.578 19.969 29.172 1 73.44 455 HIS A CA 1
ATOM 3628 C C . HIS A 1 455 ? 22.25 20.953 30.281 1 73.44 455 HIS A C 1
ATOM 3630 O O . HIS A 1 455 ? 23.141 21.422 30.984 1 73.44 455 HIS A O 1
ATOM 3636 N N . GLU A 1 456 ? 21.062 21.203 30.406 1 68.75 456 GLU A N 1
ATOM 3637 C CA . GLU A 1 456 ? 20.641 22.125 31.469 1 68.75 456 GLU A CA 1
ATOM 3638 C C . GLU A 1 456 ? 20.844 21.516 32.844 1 68.75 456 GLU A C 1
ATOM 3640 O O . GLU A 1 456 ? 21.219 22.219 33.781 1 68.75 456 GLU A O 1
ATOM 3645 N N . ASP A 1 457 ? 20.609 20.234 32.906 1 64.5 457 ASP A N 1
ATOM 3646 C CA . ASP A 1 457 ? 20.812 19.547 34.188 1 64.5 457 ASP A CA 1
ATOM 3647 C C . ASP A 1 457 ? 22.281 19.516 34.562 1 64.5 457 ASP A C 1
ATOM 3649 O O . ASP A 1 457 ? 22.641 19.641 35.719 1 64.5 457 ASP A O 1
ATOM 3653 N N . ILE A 1 458 ? 23.062 19.281 33.594 1 59.25 458 ILE A N 1
ATOM 3654 C CA . ILE A 1 458 ? 24.5 19.266 33.812 1 59.25 458 ILE A CA 1
ATOM 3655 C C . ILE A 1 458 ? 24.969 20.641 34.25 1 59.25 458 ILE A C 1
ATOM 3657 O O . ILE A 1 458 ? 25.781 20.766 35.188 1 59.25 458 ILE A O 1
ATOM 3661 N N . LYS A 1 459 ? 24.531 21.703 33.625 1 59.62 459 LYS A N 1
ATOM 3662 C CA . LYS A 1 459 ? 24.906 23.062 33.969 1 59.62 459 LYS A CA 1
ATOM 3663 C C . LYS A 1 459 ? 24.453 23.422 35.406 1 59.62 459 LYS A C 1
ATOM 3665 O O . LYS A 1 459 ? 25.172 24.109 36.125 1 59.62 459 LYS A O 1
ATOM 3670 N N . LYS A 1 460 ? 23.406 22.922 35.781 1 59.59 460 LYS A N 1
ATOM 3671 C CA . LYS A 1 460 ? 22.891 23.203 37.094 1 59.59 460 LYS A CA 1
ATOM 3672 C C . LYS A 1 460 ? 23.672 22.453 38.188 1 59.59 460 LYS A C 1
ATOM 3674 O O . LYS A 1 460 ? 23.766 22.906 39.312 1 59.59 460 LYS A O 1
ATOM 3679 N N . SER A 1 461 ? 24.047 21.188 37.75 1 51.09 461 SER A N 1
ATOM 3680 C CA . SER A 1 461 ? 24.797 20.406 38.719 1 51.09 461 SER A CA 1
ATOM 3681 C C . SER A 1 461 ? 26.219 20.922 38.906 1 51.09 461 SER A C 1
ATOM 3683 O O . SER A 1 461 ? 26.922 21.125 37.906 1 51.09 461 SER A O 1
ATOM 3685 N N . ARG A 1 462 ? 26.516 21.953 39.719 1 49.19 462 ARG A N 1
ATOM 3686 C CA . ARG A 1 462 ? 27.734 22.656 40.094 1 49.19 462 ARG A CA 1
ATOM 3687 C C . ARG A 1 462 ? 28.953 21.734 40.094 1 49.19 462 ARG A C 1
ATOM 3689 O O . ARG A 1 462 ? 30.094 22.188 40.062 1 49.19 462 ARG A O 1
ATOM 3696 N N . ASN A 1 463 ? 28.953 20.609 40.812 1 40.5 463 ASN A N 1
ATOM 3697 C CA . ASN A 1 463 ? 30.141 19.812 41.125 1 40.5 463 ASN A CA 1
ATOM 3698 C C . ASN A 1 463 ? 30.641 19.062 39.875 1 40.5 463 ASN A C 1
ATOM 3700 O O . ASN A 1 463 ? 31.281 18.031 40 1 40.5 463 ASN A O 1
ATOM 3704 N N . ILE A 1 464 ? 30.359 19.406 38.75 1 47.44 464 ILE A N 1
ATOM 3705 C CA . ILE A 1 464 ? 30.312 18.812 37.406 1 47.44 464 ILE A CA 1
ATOM 3706 C C . ILE A 1 464 ? 31.719 18.797 36.812 1 47.44 464 ILE A C 1
ATOM 3708 O O . ILE A 1 464 ? 31.922 18.297 35.688 1 47.44 464 ILE A O 1
ATOM 3712 N N . LEU A 1 465 ? 32.562 19.5 37.281 1 43.78 465 LEU A N 1
ATOM 3713 C CA . LEU A 1 465 ? 33.906 19.578 36.719 1 43.78 465 LEU A CA 1
ATOM 3714 C C . LEU A 1 465 ? 34.531 18.188 36.625 1 43.78 465 LEU A C 1
ATOM 3716 O O . LEU A 1 465 ? 35.531 18.016 35.938 1 43.78 465 LEU A O 1
ATOM 3720 N N . GLN A 1 466 ? 34.188 17.312 37.5 1 47.66 466 GLN A N 1
ATOM 3721 C CA . GLN A 1 466 ? 35.156 16.203 37.562 1 47.66 466 GLN A CA 1
ATOM 3722 C C . GLN A 1 466 ? 34.812 15.094 36.594 1 47.66 466 GLN A C 1
ATOM 3724 O O . GLN A 1 466 ? 35.688 14.391 36.094 1 47.66 466 GLN A O 1
ATOM 3729 N N . ASN A 1 467 ? 33.375 14.492 36.344 1 45.12 467 ASN A N 1
ATOM 3730 C CA . ASN A 1 467 ? 33.281 13.398 35.406 1 45.12 467 ASN A CA 1
ATOM 3731 C C . ASN A 1 467 ? 32.031 13.516 34.531 1 45.12 467 ASN A C 1
ATOM 3733 O O . ASN A 1 467 ? 31.031 12.828 34.781 1 45.12 467 ASN A O 1
ATOM 3737 N N . PRO A 1 468 ? 31.875 14.555 33.656 1 49.97 468 PRO A N 1
ATOM 3738 C CA . PRO A 1 468 ? 30.703 14.82 32.844 1 49.97 468 PRO A CA 1
ATOM 3739 C C . PRO A 1 468 ? 30.172 13.57 32.156 1 49.97 468 PRO A C 1
ATOM 3741 O O . PRO A 1 468 ? 28.953 13.391 32.031 1 49.97 468 PRO A O 1
ATOM 3744 N N . LEU A 1 469 ? 31.016 12.82 31.719 1 50.78 469 LEU A N 1
ATOM 3745 C CA . LEU A 1 469 ? 30.625 11.586 31.047 1 50.78 469 LEU A CA 1
ATOM 3746 C C . LEU A 1 469 ? 29.844 10.672 31.984 1 50.78 469 LEU A C 1
ATOM 3748 O O . LEU A 1 469 ? 28.875 10.031 31.578 1 50.78 469 LEU A O 1
ATOM 3752 N N . TYR A 1 470 ? 30.281 10.672 33.25 1 48.47 470 TYR A N 1
ATOM 3753 C CA . TYR A 1 470 ? 29.625 9.828 34.25 1 48.47 470 TYR A CA 1
ATOM 3754 C C . TYR A 1 470 ? 28.203 10.305 34.5 1 48.47 470 TYR A C 1
ATOM 3756 O O . TYR A 1 470 ? 27.281 9.5 34.594 1 48.47 470 TYR A O 1
ATOM 3764 N N . MET A 1 471 ? 28 11.539 34.594 1 48 471 MET A N 1
ATOM 3765 C CA . MET A 1 471 ? 26.688 12.086 34.906 1 48 471 MET A CA 1
ATOM 3766 C C . MET A 1 471 ? 25.719 11.859 33.75 1 48 471 MET A C 1
ATOM 3768 O O . MET A 1 471 ? 24.547 11.562 33.969 1 48 471 MET A O 1
ATOM 3772 N N . PHE A 1 472 ? 26.281 12.008 32.688 1 53.75 472 PHE A N 1
ATOM 3773 C CA . PHE A 1 472 ? 25.484 11.672 31.516 1 53.75 472 PHE A CA 1
ATOM 3774 C C . PHE A 1 472 ? 25 10.227 31.578 1 53.75 472 PHE A C 1
ATOM 3776 O O . PHE A 1 472 ? 23.844 9.945 31.297 1 53.75 472 PHE A O 1
ATOM 3783 N N . LYS A 1 473 ? 25.938 9.438 32.062 1 54.66 473 LYS A N 1
ATOM 3784 C CA . LYS A 1 473 ? 25.609 8.016 32.188 1 54.66 473 LYS A CA 1
ATOM 3785 C C . LYS A 1 473 ? 24.547 7.781 33.25 1 54.66 473 LYS A C 1
ATOM 3787 O O . LYS A 1 473 ? 23.688 6.91 33.094 1 54.66 473 LYS A O 1
ATOM 3792 N N . GLN A 1 474 ? 24.656 8.453 34.344 1 52.75 474 GLN A N 1
ATOM 3793 C CA . GLN A 1 474 ? 23.703 8.289 35.438 1 52.75 474 GLN A CA 1
ATOM 3794 C C . GLN A 1 474 ? 22.312 8.727 35 1 52.75 474 GLN A C 1
ATOM 3796 O O . GLN A 1 474 ? 21.312 8.109 35.406 1 52.75 474 GLN A O 1
ATOM 3801 N N . PHE A 1 475 ? 22.328 9.727 34.219 1 52 475 PHE A N 1
ATOM 3802 C CA . PHE A 1 475 ? 21.062 10.273 33.781 1 52 475 PHE A CA 1
ATOM 3803 C C . PHE A 1 475 ? 20.422 9.359 32.75 1 52 475 PHE A C 1
ATOM 3805 O O . PHE A 1 475 ? 19.188 9.336 32.594 1 52 475 PHE A O 1
ATOM 3812 N N . MET A 1 476 ? 21.375 8.625 32.156 1 55.5 476 MET A N 1
ATOM 3813 C CA . MET A 1 476 ? 20.922 7.738 31.094 1 55.5 476 MET A CA 1
ATOM 3814 C C . MET A 1 476 ? 20.453 6.398 31.656 1 55.5 476 MET A C 1
ATOM 3816 O O . MET A 1 476 ? 20.016 5.523 30.906 1 55.5 476 MET A O 1
ATOM 3820 N N . SER A 1 477 ? 20.594 6.258 33 1 57.91 477 SER A N 1
ATOM 3821 C CA . SER A 1 477 ? 20.188 4.984 33.594 1 57.91 477 SER A CA 1
ATOM 3822 C C . SER A 1 477 ? 18.688 4.762 33.438 1 57.91 477 SER A C 1
ATOM 3824 O O . SER A 1 477 ? 17.922 5.715 33.25 1 57.91 477 SER A O 1
ATOM 3826 N N . HIS A 1 478 ? 18.281 3.533 33.438 1 66.06 478 HIS A N 1
ATOM 3827 C CA . HIS A 1 478 ? 16.906 3.07 33.281 1 66.06 478 HIS A CA 1
ATOM 3828 C C . HIS A 1 478 ? 15.977 3.762 34.281 1 66.06 478 HIS A C 1
ATOM 3830 O O . HIS A 1 478 ? 16.203 3.723 35.469 1 66.06 478 HIS A O 1
ATOM 3836 N N . LYS A 1 479 ? 15.094 4.598 33.781 1 67.75 479 LYS A N 1
ATOM 3837 C CA . LYS A 1 479 ? 14.109 5.305 34.594 1 67.75 479 LYS A CA 1
ATOM 3838 C C . LYS A 1 479 ? 12.75 4.605 34.562 1 67.75 479 LYS A C 1
ATOM 3840 O O . LYS A 1 479 ? 12.234 4.312 33.469 1 67.75 479 LYS A O 1
ATOM 3845 N N . LYS A 1 480 ? 12.453 4.086 35.656 1 75.75 480 LYS A N 1
ATOM 3846 C CA . LYS A 1 480 ? 11.078 3.604 35.781 1 75.75 480 LYS A CA 1
ATOM 3847 C C . LYS A 1 480 ? 10.086 4.762 35.812 1 75.75 480 LYS A C 1
ATOM 3849 O O . LYS A 1 480 ? 10.328 5.777 36.469 1 75.75 480 LYS A O 1
ATOM 3854 N N . VAL A 1 481 ? 9.086 4.766 34.969 1 80.12 481 VAL A N 1
ATOM 3855 C CA . VAL A 1 481 ? 8.062 5.809 34.875 1 80.12 481 VAL A CA 1
ATOM 3856 C C . VAL A 1 481 ? 6.781 5.332 35.562 1 80.12 481 VAL A C 1
ATOM 3858 O O . VAL A 1 481 ? 6.203 4.316 35.156 1 80.12 481 VAL A O 1
ATOM 3861 N N . ASN A 1 482 ? 6.473 5.805 36.656 1 82.88 482 ASN A N 1
ATOM 3862 C CA . ASN A 1 482 ? 5.211 5.527 37.344 1 82.88 482 ASN A CA 1
ATOM 3863 C C . ASN A 1 482 ? 4.301 6.75 37.375 1 82.88 482 ASN A C 1
ATOM 3865 O O . ASN A 1 482 ? 4.371 7.566 38.281 1 82.88 482 ASN A O 1
ATOM 3869 N N . LEU A 1 483 ? 3.414 6.828 36.438 1 87.75 483 LEU A N 1
ATOM 3870 C CA . LEU A 1 483 ? 2.561 8 36.25 1 87.75 483 LEU A CA 1
ATOM 3871 C C . LEU A 1 483 ? 1.153 7.73 36.781 1 87.75 483 LEU A C 1
ATOM 3873 O O . LEU A 1 483 ? 0.381 8.664 37 1 87.75 483 LEU A O 1
ATOM 3877 N N . ASN A 1 484 ? 0.787 6.492 37.062 1 88.88 484 ASN A N 1
ATOM 3878 C CA . ASN A 1 484 ? -0.55 6.098 37.469 1 88.88 484 ASN A CA 1
ATOM 3879 C C . ASN A 1 484 ? -1.632 6.742 36.625 1 88.88 484 ASN A C 1
ATOM 3881 O O . ASN A 1 484 ? -2.555 7.371 37.125 1 88.88 484 ASN A O 1
ATOM 3885 N N . LEU A 1 485 ? -1.538 6.602 35.406 1 89.62 485 LEU A N 1
ATOM 3886 C CA . LEU A 1 485 ? -2.438 7.23 34.469 1 89.62 485 LEU A CA 1
ATOM 3887 C C . LEU A 1 485 ? -3.869 6.746 34.656 1 89.62 485 LEU A C 1
ATOM 3889 O O . LEU A 1 485 ? -4.82 7.453 34.312 1 89.62 485 LEU A O 1
ATOM 3893 N N . PHE A 1 486 ? -3.988 5.551 35.219 1 88.19 486 PHE A N 1
ATOM 3894 C CA . PHE A 1 486 ? -5.305 4.941 35.344 1 88.19 486 PHE A CA 1
ATOM 3895 C C . PHE A 1 486 ? -6.172 5.762 36.312 1 88.19 486 PHE A C 1
ATOM 3897 O O . PHE A 1 486 ? -7.398 5.637 36.281 1 88.19 486 PHE A O 1
ATOM 3904 N N . GLU A 1 487 ? -5.629 6.613 37.094 1 88 487 GLU A N 1
ATOM 3905 C CA . GLU A 1 487 ? -6.375 7.457 38 1 88 487 GLU A CA 1
ATOM 3906 C C . GLU A 1 487 ? -7.07 8.602 37.281 1 88 487 GLU A C 1
ATOM 3908 O O . GLU A 1 487 ? -7.973 9.234 37.844 1 88 487 GLU A O 1
ATOM 3913 N N . TYR A 1 488 ? -6.715 8.781 36.062 1 87.38 488 TYR A N 1
ATOM 3914 C CA . TYR A 1 488 ? -7.223 9.938 35.344 1 87.38 488 TYR A CA 1
ATOM 3915 C C . TYR A 1 488 ? -8.07 9.5 34.156 1 87.38 488 TYR A C 1
ATOM 3917 O O . TYR A 1 488 ? -8.43 10.32 33.281 1 87.38 488 TYR A O 1
ATOM 3925 N N . ALA A 1 489 ? -8.297 8.273 34.031 1 88 489 ALA A N 1
ATOM 3926 C CA . ALA A 1 489 ? -9.18 7.699 33 1 88 489 ALA A CA 1
ATOM 3927 C C . ALA A 1 489 ? -10.211 6.766 33.625 1 88 489 ALA A C 1
ATOM 3929 O O . ALA A 1 489 ? -10.117 6.441 34.812 1 88 489 ALA A O 1
ATOM 3930 N N . HIS A 1 490 ? -11.188 6.473 32.875 1 85.94 490 HIS A N 1
ATOM 3931 C CA . HIS A 1 490 ? -12.156 5.512 33.375 1 85.94 490 HIS A CA 1
ATOM 3932 C C . HIS A 1 490 ? -11.492 4.18 33.719 1 85.94 490 HIS A C 1
ATOM 3934 O O . HIS A 1 490 ? -10.594 3.734 33 1 85.94 490 HIS A O 1
ATOM 3940 N N . LEU A 1 491 ? -11.969 3.506 34.656 1 84.69 491 LEU A N 1
ATOM 3941 C CA . LEU A 1 491 ? -11.359 2.305 35.219 1 84.69 491 LEU A CA 1
ATOM 3942 C C . LEU A 1 491 ? -11.32 1.187 34.188 1 84.69 491 LEU A C 1
ATOM 3944 O O . LEU A 1 491 ? -10.414 0.345 34.219 1 84.69 491 LEU A O 1
ATOM 3948 N N . SER A 1 492 ? -12.234 1.211 33.312 1 86.06 492 SER A N 1
ATOM 3949 C CA . SER A 1 492 ? -12.297 0.184 32.281 1 86.06 492 SER A CA 1
ATOM 3950 C C . SER A 1 492 ? -11.125 0.297 31.312 1 86.06 492 SER A C 1
ATOM 3952 O O . SER A 1 492 ? -10.859 -0.629 30.547 1 86.06 492 SER A O 1
ATOM 3954 N N . LEU A 1 493 ? -10.391 1.337 31.422 1 92.94 493 LEU A N 1
ATOM 3955 C CA . LEU A 1 493 ? -9.266 1.57 30.516 1 92.94 493 LEU A CA 1
ATOM 3956 C C . LEU A 1 493 ? -7.938 1.372 31.234 1 92.94 493 LEU A C 1
ATOM 3958 O O . LEU A 1 493 ? -6.891 1.779 30.734 1 92.94 493 LEU A O 1
ATOM 3962 N N . LYS A 1 494 ? -7.973 0.773 32.375 1 93 494 LYS A N 1
ATOM 3963 C CA . LYS A 1 494 ? -6.789 0.595 33.188 1 93 494 LYS A CA 1
ATOM 3964 C C . LYS A 1 494 ? -5.684 -0.13 32.438 1 93 494 LYS A C 1
ATOM 3966 O O . LYS A 1 494 ? -4.516 0.257 32.5 1 93 494 LYS A O 1
ATOM 3971 N N . VAL A 1 495 ? -6.059 -1.163 31.719 1 91.25 495 VAL A N 1
ATOM 3972 C CA . VAL A 1 495 ? -5.086 -1.95 30.969 1 91.25 495 VAL A CA 1
ATOM 3973 C C . VAL A 1 495 ? -4.438 -1.081 29.891 1 91.25 495 VAL A C 1
ATOM 3975 O O . VAL A 1 495 ? -3.23 -1.175 29.656 1 91.25 495 VAL A O 1
ATOM 3978 N N . ALA A 1 496 ? -5.23 -0.302 29.281 1 94.56 496 ALA A N 1
ATOM 3979 C CA . ALA A 1 496 ? -4.719 0.601 28.25 1 94.56 496 ALA A CA 1
ATOM 3980 C C . ALA A 1 496 ? -3.764 1.631 28.844 1 94.56 496 ALA A C 1
ATOM 3982 O O . ALA A 1 496 ? -2.732 1.95 28.25 1 94.56 496 ALA A O 1
ATOM 3983 N N . CYS A 1 497 ? -4.055 2.133 30 1 95.5 497 CYS A N 1
ATOM 3984 C CA . CYS A 1 497 ? -3.219 3.115 30.672 1 95.5 497 CYS A CA 1
ATOM 3985 C C . CYS A 1 497 ? -1.87 2.514 31.062 1 95.5 497 CYS A C 1
ATOM 3987 O O . CYS A 1 497 ? -0.835 3.172 30.938 1 95.5 497 CYS A O 1
ATOM 3989 N N . THR A 1 498 ? -1.929 1.301 31.5 1 94.62 498 THR A N 1
ATOM 3990 C CA . THR A 1 498 ? -0.689 0.613 31.844 1 94.62 498 THR A CA 1
ATOM 3991 C C . THR A 1 498 ? 0.193 0.439 30.609 1 94.62 498 THR A C 1
ATOM 3993 O O . THR A 1 498 ? 1.409 0.625 30.672 1 94.62 498 THR A O 1
ATOM 3996 N N . ALA A 1 499 ? -0.452 0.041 29.516 1 95.19 499 ALA A N 1
ATOM 3997 C CA . ALA A 1 499 ? 0.28 -0.105 28.266 1 95.19 499 ALA A CA 1
ATOM 3998 C C . ALA A 1 499 ? 0.944 1.208 27.859 1 95.19 499 ALA A C 1
ATOM 4000 O O . ALA A 1 499 ? 2.082 1.215 27.391 1 95.19 499 ALA A O 1
ATOM 4001 N N . ILE A 1 500 ? 0.272 2.287 28.047 1 97.12 500 ILE A N 1
ATOM 4002 C CA . ILE A 1 500 ? 0.792 3.604 27.688 1 97.12 500 ILE A CA 1
ATOM 4003 C C . ILE A 1 500 ? 1.979 3.945 28.578 1 97.12 500 ILE A C 1
ATOM 4005 O O . ILE A 1 500 ? 2.992 4.469 28.109 1 97.12 500 ILE A O 1
ATOM 4009 N N . GLU A 1 501 ? 1.887 3.676 29.859 1 96.19 501 GLU A N 1
ATOM 4010 C CA . GLU A 1 501 ? 2.965 3.959 30.797 1 96.19 501 GLU A CA 1
ATOM 4011 C C . GLU A 1 501 ? 4.227 3.178 30.438 1 96.19 501 GLU A C 1
ATOM 4013 O O . GLU A 1 501 ? 5.332 3.725 30.469 1 96.19 501 GLU A O 1
ATOM 4018 N N . GLU A 1 502 ? 3.982 1.976 30.109 1 95.81 502 GLU A N 1
ATOM 4019 C CA . GLU A 1 502 ? 5.117 1.158 29.703 1 95.81 502 GLU A CA 1
ATOM 4020 C C . GLU A 1 502 ? 5.738 1.687 28.406 1 95.81 502 GLU A C 1
ATOM 4022 O O . GLU A 1 502 ? 6.957 1.649 28.234 1 95.81 502 GLU A O 1
ATOM 4027 N N . ALA A 1 503 ? 4.91 2.111 27.547 1 97.38 503 ALA A N 1
ATOM 4028 C CA . ALA A 1 503 ? 5.391 2.672 26.281 1 97.38 503 ALA A CA 1
ATOM 4029 C C . ALA A 1 503 ? 6.191 3.949 26.531 1 97.38 503 ALA A C 1
ATOM 4031 O O . ALA A 1 503 ? 7.18 4.211 25.828 1 97.38 503 ALA A O 1
ATOM 4032 N N . ILE A 1 504 ? 5.762 4.758 27.438 1 97.38 504 ILE A N 1
ATOM 4033 C CA . ILE A 1 504 ? 6.492 5.973 27.781 1 97.38 504 ILE A CA 1
ATOM 4034 C C . ILE A 1 504 ? 7.871 5.605 28.344 1 97.38 504 ILE A C 1
ATOM 4036 O O . ILE A 1 504 ? 8.867 6.254 28.016 1 97.38 504 ILE A O 1
ATOM 4040 N N . GLU A 1 505 ? 7.914 4.621 29.172 1 96.25 505 GLU A N 1
ATOM 4041 C CA . GLU A 1 505 ? 9.188 4.145 29.719 1 96.25 505 GLU A CA 1
ATOM 4042 C C . GLU A 1 505 ? 10.133 3.721 28.594 1 96.25 505 GLU A C 1
ATOM 4044 O O . GLU A 1 505 ? 11.32 4.039 28.625 1 96.25 505 GLU A O 1
ATOM 4049 N N . ILE A 1 506 ? 9.562 2.998 27.641 1 97.12 506 ILE A N 1
ATOM 4050 C CA . ILE A 1 506 ? 10.359 2.566 26.5 1 97.12 506 ILE A CA 1
ATOM 4051 C C . ILE A 1 506 ? 10.898 3.785 25.75 1 97.12 506 ILE A C 1
ATOM 4053 O O . ILE A 1 506 ? 12.062 3.816 25.344 1 97.12 506 ILE A O 1
ATOM 4057 N N . LEU A 1 507 ? 10.055 4.77 25.578 1 97.5 507 LEU A N 1
ATOM 4058 C CA . LEU A 1 507 ? 10.453 5.984 24.875 1 97.5 507 LEU A CA 1
ATOM 4059 C C . LEU A 1 507 ? 11.625 6.66 25.594 1 97.5 507 LEU A C 1
ATOM 4061 O O . LEU A 1 507 ? 12.609 7.039 24.953 1 97.5 507 LEU A O 1
ATOM 4065 N N . VAL A 1 508 ? 11.539 6.809 26.859 1 95.62 508 VAL A N 1
ATOM 4066 C CA . VAL A 1 508 ? 12.555 7.484 27.656 1 95.62 508 VAL A CA 1
ATOM 4067 C C . VAL A 1 508 ? 13.875 6.727 27.562 1 95.62 508 VAL A C 1
ATOM 4069 O O . VAL A 1 508 ? 14.922 7.324 27.297 1 95.62 508 VAL A O 1
ATOM 4072 N N . ASN A 1 509 ? 13.812 5.453 27.703 1 94.44 509 ASN A N 1
ATOM 4073 C CA . ASN A 1 509 ? 15.023 4.633 27.703 1 94.44 509 ASN A CA 1
ATOM 4074 C C . ASN A 1 509 ? 15.656 4.562 26.312 1 94.44 509 ASN A C 1
ATOM 4076 O O . ASN A 1 509 ? 16.875 4.539 26.188 1 94.44 509 ASN A O 1
ATOM 4080 N N . THR A 1 510 ? 14.828 4.461 25.328 1 95.81 510 THR A N 1
ATOM 4081 C CA . THR A 1 510 ? 15.352 4.41 23.969 1 95.81 510 THR A CA 1
ATOM 4082 C C . THR A 1 510 ? 15.992 5.738 23.594 1 95.81 510 THR A C 1
ATOM 4084 O O . THR A 1 510 ? 17 5.77 22.859 1 95.81 510 THR A O 1
ATOM 4087 N N . SER A 1 511 ? 15.406 6.848 24.062 1 95.06 511 SER A N 1
ATOM 4088 C CA . SER A 1 511 ? 16 8.156 23.844 1 95.06 511 SER A CA 1
ATOM 4089 C C . SER A 1 511 ? 17.406 8.234 24.438 1 95.06 511 SER A C 1
ATOM 4091 O O . SER A 1 511 ? 18.344 8.703 23.781 1 95.06 511 SER A O 1
ATOM 4093 N N . ALA A 1 512 ? 17.484 7.801 25.609 1 91.12 512 ALA A N 1
ATOM 4094 C CA . ALA A 1 512 ? 18.781 7.805 26.297 1 91.12 512 ALA A CA 1
ATOM 4095 C C . ALA A 1 512 ? 19.797 6.934 25.578 1 91.12 512 ALA A C 1
ATOM 4097 O O . ALA A 1 512 ? 20.969 7.312 25.438 1 91.12 512 ALA A O 1
ATOM 4098 N N . LEU A 1 513 ? 19.359 5.809 25.141 1 91.81 513 LEU A N 1
ATOM 4099 C CA . LEU A 1 513 ? 20.219 4.879 24.422 1 91.81 513 LEU A CA 1
ATOM 4100 C C . LEU A 1 513 ? 20.75 5.508 23.141 1 91.81 513 LEU A C 1
ATOM 4102 O O . LEU A 1 513 ? 21.953 5.414 22.859 1 91.81 513 LEU A O 1
ATOM 4106 N N . LEU A 1 514 ? 19.938 6.121 22.375 1 93.38 514 LEU A N 1
ATOM 4107 C CA . LEU A 1 514 ? 20.328 6.695 21.094 1 93.38 514 LEU A CA 1
ATOM 4108 C C . LEU A 1 514 ? 21.328 7.836 21.281 1 93.38 514 LEU A C 1
ATOM 4110 O O . LEU A 1 514 ? 22.281 7.961 20.516 1 93.38 514 LEU A O 1
ATOM 4114 N N . LEU A 1 515 ? 21.078 8.664 22.25 1 90.19 515 LEU A N 1
ATOM 4115 C CA . LEU A 1 515 ? 21.984 9.781 22.516 1 90.19 515 LEU A CA 1
ATOM 4116 C C . LEU A 1 515 ? 23.328 9.281 23.047 1 90.19 515 LEU A C 1
ATOM 4118 O O . LEU A 1 515 ? 24.375 9.875 22.766 1 90.19 515 LEU A O 1
ATOM 4122 N N . ASP A 1 516 ? 23.25 8.195 23.766 1 87.81 516 ASP A N 1
ATOM 4123 C CA . ASP A 1 516 ? 24.469 7.609 24.312 1 87.81 516 ASP A CA 1
ATOM 4124 C C . ASP A 1 516 ? 25.328 6.988 23.203 1 87.81 516 ASP A C 1
ATOM 4126 O O . ASP A 1 516 ? 26.547 7.18 23.172 1 87.81 516 ASP A O 1
ATOM 4130 N N . VAL A 1 517 ? 24.719 6.266 22.344 1 88.69 517 VAL A N 1
ATOM 4131 C CA . VAL A 1 517 ? 25.438 5.492 21.328 1 88.69 517 VAL A CA 1
ATOM 4132 C C . VAL A 1 517 ? 25.906 6.414 20.219 1 88.69 517 VAL A C 1
ATOM 4134 O O . VAL A 1 517 ? 27.047 6.301 19.734 1 88.69 517 VAL A O 1
ATOM 4137 N N . TYR A 1 518 ? 25.109 7.352 19.781 1 89.44 518 TYR A N 1
ATOM 4138 C CA . TYR A 1 518 ? 25.406 8.062 18.531 1 89.44 518 TYR A CA 1
ATOM 4139 C C . TYR A 1 518 ? 25.797 9.508 18.812 1 89.44 518 TYR A C 1
ATOM 4141 O O . TYR A 1 518 ? 26.469 10.148 18.016 1 89.44 518 TYR A O 1
ATOM 4149 N N . GLY A 1 519 ? 25.312 10.086 19.922 1 87.5 519 GLY A N 1
ATOM 4150 C CA . GLY A 1 519 ? 25.578 11.492 20.188 1 87.5 519 GLY A CA 1
ATOM 4151 C C . GLY A 1 519 ? 25.109 12.406 19.062 1 87.5 519 GLY A C 1
ATOM 4152 O O . GLY A 1 519 ? 23.953 12.336 18.641 1 87.5 519 GLY A O 1
ATOM 4153 N N . SER A 1 520 ? 26 13.148 18.516 1 84.62 520 SER A N 1
ATOM 4154 C CA . SER A 1 520 ? 25.672 14.125 17.484 1 84.62 520 SER A CA 1
ATOM 4155 C C . SER A 1 520 ? 25.516 13.461 16.109 1 84.62 520 SER A C 1
ATOM 4157 O O . SER A 1 520 ? 24.891 14.031 15.211 1 84.62 520 SER A O 1
ATOM 4159 N N . GLU A 1 521 ? 25.953 12.32 15.992 1 89.81 521 GLU A N 1
ATOM 4160 C CA . GLU A 1 521 ? 25.891 11.617 14.711 1 89.81 521 GLU A CA 1
ATOM 4161 C C . GLU A 1 521 ? 24.516 11.016 14.477 1 89.81 521 GLU A C 1
ATOM 4163 O O . GLU A 1 521 ? 24.234 10.508 13.391 1 89.81 521 GLU A O 1
ATOM 4168 N N . ILE A 1 522 ? 23.656 11.18 15.461 1 92 522 ILE A N 1
ATOM 4169 C CA . ILE A 1 522 ? 22.328 10.562 15.391 1 92 522 ILE A CA 1
ATOM 4170 C C . ILE A 1 522 ? 21.562 11.133 14.211 1 92 522 ILE A C 1
ATOM 4172 O O . ILE A 1 522 ? 20.703 10.453 13.633 1 92 522 ILE A O 1
ATOM 4176 N N . SER A 1 523 ? 21.906 12.32 13.758 1 90.25 523 SER A N 1
ATOM 4177 C CA . SER A 1 523 ? 21.156 13 12.703 1 90.25 523 SER A CA 1
ATOM 4178 C C . SER A 1 523 ? 21.297 12.266 11.375 1 90.25 523 SER A C 1
ATOM 4180 O O . SER A 1 523 ? 20.453 12.406 10.484 1 90.25 523 SER A O 1
ATOM 4182 N N . SER A 1 524 ? 22.297 11.414 11.211 1 87.75 524 SER A N 1
ATOM 4183 C CA . SER A 1 524 ? 22.547 10.719 9.953 1 87.75 524 SER A CA 1
ATOM 4184 C C . SER A 1 524 ? 22.031 9.289 10.008 1 87.75 524 SER A C 1
ATOM 4186 O O . SER A 1 524 ? 22.047 8.578 9 1 87.75 524 SER A O 1
ATOM 4188 N N . LYS A 1 525 ? 21.547 8.867 11.156 1 91.19 525 LYS A N 1
ATOM 4189 C CA . LYS A 1 525 ? 21.078 7.492 11.32 1 91.19 525 LYS A CA 1
ATOM 4190 C C . LYS A 1 525 ? 19.578 7.391 11.055 1 91.19 525 LYS A C 1
ATOM 4192 O O . LYS A 1 525 ? 18.812 7.078 11.961 1 91.19 525 LYS A O 1
ATOM 4197 N N . HIS A 1 526 ? 19.281 7.508 9.773 1 90.31 526 HIS A N 1
ATOM 4198 C CA . HIS A 1 526 ? 17.891 7.672 9.367 1 90.31 526 HIS A CA 1
ATOM 4199 C C . HIS A 1 526 ? 17.078 6.414 9.648 1 90.31 526 HIS A C 1
ATOM 4201 O O . HIS A 1 526 ? 15.891 6.492 9.953 1 90.31 526 HIS A O 1
ATOM 4207 N N . ILE A 1 527 ? 17.688 5.266 9.625 1 89.25 527 ILE A N 1
ATOM 4208 C CA . ILE A 1 527 ? 16.984 4.012 9.844 1 89.25 527 ILE A CA 1
ATOM 4209 C C . ILE A 1 527 ? 16.469 3.949 11.281 1 89.25 527 ILE A C 1
ATOM 4211 O O . ILE A 1 527 ? 15.289 3.689 11.516 1 89.25 527 ILE A O 1
ATOM 4215 N N . VAL A 1 528 ? 17.375 4.195 12.164 1 92.88 528 VAL A N 1
ATOM 4216 C CA . VAL A 1 528 ? 17.031 4.137 13.578 1 92.88 528 VAL A CA 1
ATOM 4217 C C . VAL A 1 528 ? 16.062 5.27 13.922 1 92.88 528 VAL A C 1
ATOM 4219 O O . VAL A 1 528 ? 15.125 5.078 14.711 1 92.88 528 VAL A O 1
ATOM 4222 N N . LEU A 1 529 ? 16.281 6.406 13.312 1 94.94 529 LEU A N 1
ATOM 4223 C CA . LEU A 1 529 ? 15.422 7.559 13.578 1 94.94 529 LEU A CA 1
ATOM 4224 C C . LEU A 1 529 ? 13.992 7.297 13.125 1 94.94 529 LEU A C 1
ATOM 4226 O O . LEU A 1 529 ? 13.039 7.719 13.781 1 94.94 529 LEU A O 1
ATOM 4230 N N . GLN A 1 530 ? 13.836 6.656 12.039 1 94.56 530 GLN A N 1
ATOM 4231 C CA . GLN A 1 530 ? 12.5 6.344 11.547 1 94.56 530 GLN A CA 1
ATOM 4232 C C . GLN A 1 530 ? 11.781 5.387 12.492 1 94.56 530 GLN A C 1
ATOM 4234 O O . GLN A 1 530 ? 10.594 5.566 12.773 1 94.56 530 GLN A O 1
ATOM 4239 N N . LYS A 1 531 ? 12.461 4.398 12.93 1 95.5 531 LYS A N 1
ATOM 4240 C CA . LYS A 1 531 ? 11.875 3.459 13.883 1 95.5 531 LYS A CA 1
ATOM 4241 C C . LYS A 1 531 ? 11.5 4.156 15.188 1 95.5 531 LYS A C 1
ATOM 4243 O O . LYS A 1 531 ? 10.453 3.881 15.773 1 95.5 531 LYS A O 1
ATOM 4248 N N . PHE A 1 532 ? 12.406 4.98 15.609 1 97.69 532 PHE A N 1
ATOM 4249 C CA . PHE A 1 532 ? 12.18 5.727 16.844 1 97.69 532 PHE A CA 1
ATOM 4250 C C . PHE A 1 532 ? 10.969 6.645 16.688 1 97.69 532 PHE A C 1
ATOM 4252 O O . PHE A 1 532 ? 10.164 6.77 17.625 1 97.69 532 PHE A O 1
ATOM 4259 N N . ALA A 1 533 ? 10.828 7.27 15.555 1 98.19 533 ALA A N 1
ATOM 4260 C CA . ALA A 1 533 ? 9.656 8.102 15.281 1 98.19 533 ALA A CA 1
ATOM 4261 C C . ALA A 1 533 ? 8.375 7.285 15.367 1 98.19 533 ALA A C 1
ATOM 4263 O O . ALA A 1 533 ? 7.348 7.777 15.844 1 98.19 533 ALA A O 1
ATOM 4264 N N . ASP A 1 534 ? 8.422 6.074 14.883 1 98.06 534 ASP A N 1
ATOM 4265 C CA . ASP A 1 534 ? 7.246 5.211 14.93 1 98.06 534 ASP A CA 1
ATOM 4266 C C . ASP A 1 534 ? 6.82 4.941 16.375 1 98.06 534 ASP A C 1
ATOM 4268 O O . ASP A 1 534 ? 5.629 4.805 16.656 1 98.06 534 ASP A O 1
ATOM 4272 N N . ILE A 1 535 ? 7.781 4.812 17.234 1 98.56 535 ILE A N 1
ATOM 4273 C CA . ILE A 1 535 ? 7.469 4.652 18.656 1 98.56 535 ILE A CA 1
ATOM 4274 C C . ILE A 1 535 ? 6.668 5.855 19.141 1 98.56 535 ILE A C 1
ATOM 4276 O O . ILE A 1 535 ? 5.633 5.695 19.781 1 98.56 535 ILE A O 1
ATOM 4280 N N . VAL A 1 536 ? 7.133 7.035 18.812 1 98.69 536 VAL A N 1
ATOM 4281 C CA . VAL A 1 536 ? 6.504 8.273 19.266 1 98.69 536 VAL A CA 1
ATOM 4282 C C . VAL A 1 536 ? 5.102 8.383 18.672 1 98.69 536 VAL A C 1
ATOM 4284 O O . VAL A 1 536 ? 4.152 8.734 19.375 1 98.69 536 VAL A O 1
ATOM 4287 N N . ILE A 1 537 ? 4.973 8.078 17.422 1 98.44 537 ILE A N 1
ATOM 4288 C CA . ILE A 1 537 ? 3.703 8.188 16.703 1 98.44 537 ILE A CA 1
ATOM 4289 C C . ILE A 1 537 ? 2.68 7.246 17.328 1 98.44 537 ILE A C 1
ATOM 4291 O O . ILE A 1 537 ? 1.557 7.652 17.641 1 98.44 537 ILE A O 1
ATOM 4295 N N . GLN A 1 538 ? 3.09 6.02 17.531 1 98.62 538 GLN A N 1
ATOM 4296 C CA . GLN A 1 538 ? 2.174 5.016 18.062 1 98.62 538 GLN A CA 1
ATOM 4297 C C . GLN A 1 538 ? 1.786 5.34 19.516 1 98.62 538 GLN A C 1
ATOM 4299 O O . GLN A 1 538 ? 0.648 5.102 19.922 1 98.62 538 GLN A O 1
ATOM 4304 N N . LEU A 1 539 ? 2.717 5.844 20.234 1 98.69 539 LEU A N 1
ATOM 4305 C CA . LEU A 1 539 ? 2.424 6.254 21.609 1 98.69 539 LEU A CA 1
ATOM 4306 C C . LEU A 1 539 ? 1.39 7.375 21.625 1 98.69 539 LEU A C 1
ATOM 4308 O O . LEU A 1 539 ? 0.438 7.332 22.406 1 98.69 539 LEU A O 1
ATOM 4312 N N . TYR A 1 540 ? 1.622 8.367 20.812 1 98.56 540 TYR A N 1
ATOM 4313 C CA . TYR A 1 540 ? 0.688 9.484 20.734 1 98.56 540 TYR A CA 1
ATOM 4314 C C . TYR A 1 540 ? -0.701 9 20.328 1 98.56 540 TYR A C 1
ATOM 4316 O O . TYR A 1 540 ? -1.708 9.461 20.859 1 98.56 540 TYR A O 1
ATOM 4324 N N . VAL A 1 541 ? -0.789 8.086 19.391 1 98.44 541 VAL A N 1
ATOM 4325 C CA . VAL A 1 541 ? -2.061 7.527 18.953 1 98.44 541 VAL A CA 1
ATOM 4326 C C . VAL A 1 541 ? -2.762 6.852 20.125 1 98.44 541 VAL A C 1
ATOM 4328 O O . VAL A 1 541 ? -3.955 7.066 20.344 1 98.44 541 VAL A O 1
ATOM 4331 N N . ALA A 1 542 ? -2.039 6.035 20.859 1 98.19 542 ALA A N 1
ATOM 4332 C CA . ALA A 1 542 ? -2.617 5.324 21.984 1 98.19 542 ALA A CA 1
ATOM 4333 C C . ALA A 1 542 ? -3.178 6.297 23.016 1 98.19 542 ALA A C 1
ATOM 4335 O O . ALA A 1 542 ? -4.273 6.09 23.547 1 98.19 542 ALA A O 1
ATOM 4336 N N . ILE A 1 543 ? -2.465 7.34 23.266 1 98.12 543 ILE A N 1
ATOM 4337 C CA . ILE A 1 543 ? -2.871 8.312 24.266 1 98.12 543 ILE A CA 1
ATOM 4338 C C . ILE A 1 543 ? -4.172 8.984 23.844 1 98.12 543 ILE A C 1
ATOM 4340 O O . ILE A 1 543 ? -5.113 9.094 24.625 1 98.12 543 ILE A O 1
ATOM 4344 N N . THR A 1 544 ? -4.242 9.422 22.625 1 97.94 544 THR A N 1
ATOM 4345 C CA . THR A 1 544 ? -5.395 10.18 22.156 1 97.94 544 THR A CA 1
ATOM 4346 C C . THR A 1 544 ? -6.637 9.297 22.109 1 97.94 544 THR A C 1
ATOM 4348 O O . THR A 1 544 ? -7.746 9.758 22.391 1 97.94 544 THR A O 1
ATOM 4351 N N . VAL A 1 545 ? -6.461 8.062 21.75 1 97.12 545 VAL A N 1
ATOM 4352 C CA . VAL A 1 545 ? -7.578 7.133 21.656 1 97.12 545 VAL A CA 1
ATOM 4353 C C . VAL A 1 545 ? -8.141 6.859 23.047 1 97.12 545 VAL A C 1
ATOM 4355 O O . VAL A 1 545 ? -9.359 6.812 23.234 1 97.12 545 VAL A O 1
ATOM 4358 N N . VAL A 1 546 ? -7.285 6.672 24 1 96.69 546 VAL A N 1
ATOM 4359 C CA . VAL A 1 546 ? -7.719 6.398 25.359 1 96.69 546 VAL A CA 1
ATOM 4360 C C . VAL A 1 546 ? -8.391 7.637 25.953 1 96.69 546 VAL A C 1
ATOM 4362 O O . VAL A 1 546 ? -9.414 7.527 26.625 1 96.69 546 VAL A O 1
ATOM 4365 N N . SER A 1 547 ? -7.793 8.773 25.719 1 96.12 547 SER A N 1
ATOM 4366 C CA . SER A 1 547 ? -8.391 10.031 26.156 1 96.12 547 SER A CA 1
ATOM 4367 C C . SER A 1 547 ? -9.805 10.195 25.609 1 96.12 547 SER A C 1
ATOM 4369 O O . SER A 1 547 ? -10.727 10.539 26.344 1 96.12 547 SER A O 1
ATOM 4371 N N . ARG A 1 548 ? -9.992 9.93 24.328 1 96.12 548 ARG A N 1
ATOM 4372 C CA . ARG A 1 548 ? -11.289 10.062 23.672 1 96.12 548 ARG A CA 1
ATOM 4373 C C . ARG A 1 548 ? -12.289 9.055 24.234 1 96.12 548 ARG A C 1
ATOM 4375 O O . ARG A 1 548 ? -13.438 9.398 24.516 1 96.12 548 ARG A O 1
ATOM 4382 N N . ALA A 1 549 ? -11.844 7.824 24.328 1 94.69 549 ALA A N 1
ATOM 4383 C CA . ALA A 1 549 ? -12.727 6.777 24.844 1 94.69 549 ALA A CA 1
ATOM 4384 C C . ALA A 1 549 ? -13.18 7.086 26.266 1 94.69 549 ALA A C 1
ATOM 4386 O O . ALA A 1 549 ? -14.336 6.832 26.625 1 94.69 549 ALA A O 1
ATOM 4387 N N . SER A 1 550 ? -12.258 7.57 27.078 1 93.38 550 SER A N 1
ATOM 4388 C CA . SER A 1 550 ? -12.594 7.945 28.438 1 93.38 550 SER A CA 1
ATOM 4389 C C . SER A 1 550 ? -13.664 9.031 28.469 1 93.38 550 SER A C 1
ATOM 4391 O O . SER A 1 550 ? -14.633 8.938 29.234 1 93.38 550 SER A O 1
ATOM 4393 N N . ARG A 1 551 ? -13.5 10.039 27.672 1 91.31 551 ARG A N 1
ATOM 4394 C CA . ARG A 1 551 ? -14.484 11.117 27.594 1 91.31 551 ARG A CA 1
ATOM 4395 C C . ARG A 1 551 ? -15.844 10.578 27.156 1 91.31 551 ARG A C 1
ATOM 4397 O O . ARG A 1 551 ? -16.875 10.961 27.703 1 91.31 551 ARG A O 1
ATOM 4404 N N . SER A 1 552 ? -15.797 9.789 26.125 1 90.94 552 SER A N 1
ATOM 4405 C CA . SER A 1 552 ? -17.031 9.242 25.578 1 90.94 552 SER A CA 1
ATOM 4406 C C . SER A 1 552 ? -17.797 8.438 26.625 1 90.94 552 SER A C 1
ATOM 4408 O O . SER A 1 552 ? -19.016 8.539 26.734 1 90.94 552 SER A O 1
ATOM 4410 N N . TYR A 1 553 ? -17.094 7.637 27.312 1 88.88 553 TYR A N 1
ATOM 4411 C CA . TYR A 1 553 ? -17.719 6.82 28.359 1 88.88 553 TYR A CA 1
ATOM 4412 C C . TYR A 1 553 ? -18.266 7.688 29.469 1 88.88 553 TYR A C 1
ATOM 4414 O O . TYR A 1 553 ? -19.406 7.48 29.922 1 88.88 553 TYR A O 1
ATOM 4422 N N . CYS A 1 554 ? -17.547 8.664 29.938 1 88.75 554 CYS A N 1
ATOM 4423 C CA . CYS A 1 554 ? -17.922 9.523 31.062 1 88.75 554 CYS A CA 1
ATOM 4424 C C . CYS A 1 554 ? -19.094 10.422 30.688 1 88.75 554 CYS A C 1
ATOM 4426 O O . CYS A 1 554 ? -19.922 10.766 31.547 1 88.75 554 CYS A O 1
ATOM 4428 N N . THR A 1 555 ? -19.219 10.797 29.438 1 89.56 555 THR A N 1
ATOM 4429 C CA . THR A 1 555 ? -20.266 11.727 29.016 1 89.56 555 THR A CA 1
ATOM 4430 C C . THR A 1 555 ? -21.453 10.977 28.438 1 89.56 555 THR A C 1
ATOM 4432 O O . THR A 1 555 ? -22.469 11.594 28.078 1 89.56 555 THR A O 1
ATOM 4435 N N . GLY A 1 556 ? -21.312 9.641 28.266 1 87.69 556 GLY A N 1
ATOM 4436 C CA . GLY A 1 556 ? -22.422 8.828 27.812 1 87.69 556 GLY A CA 1
ATOM 4437 C C . GLY A 1 556 ? -22.719 8.977 26.328 1 87.69 556 GLY A C 1
ATOM 4438 O O . GLY A 1 556 ? -23.875 9.086 25.938 1 87.69 556 GLY A O 1
ATOM 4439 N N . MET A 1 557 ? -21.688 9.047 25.578 1 87.88 557 MET A N 1
ATOM 4440 C CA . MET A 1 557 ? -21.859 9.141 24.125 1 87.88 557 MET A CA 1
ATOM 4441 C C . MET A 1 557 ? -22.406 7.84 23.547 1 87.88 557 MET A C 1
ATOM 4443 O O . MET A 1 557 ? -22.281 6.781 24.172 1 87.88 557 MET A O 1
ATOM 4447 N N . ARG A 1 558 ? -23.016 7.93 22.391 1 85.94 558 ARG A N 1
ATOM 4448 C CA . ARG A 1 558 ? -23.5 6.734 21.703 1 85.94 558 ARG A CA 1
ATOM 4449 C C . ARG A 1 558 ? -22.344 5.797 21.359 1 85.94 558 ARG A C 1
ATOM 4451 O O . ARG A 1 558 ? -21.281 6.242 20.922 1 85.94 558 ARG A O 1
ATOM 4458 N N . ASN A 1 559 ? -22.484 4.48 21.562 1 86.38 559 ASN A N 1
ATOM 4459 C CA . ASN A 1 559 ? -21.531 3.426 21.234 1 86.38 559 ASN A CA 1
ATOM 4460 C C . ASN A 1 559 ? -20.234 3.58 22.016 1 86.38 559 ASN A C 1
ATOM 4462 O O . ASN A 1 559 ? -19.156 3.283 21.484 1 86.38 559 ASN A O 1
ATOM 4466 N N . ASN A 1 560 ? -20.344 4.164 23.203 1 89.19 560 ASN A N 1
ATOM 4467 C CA . ASN A 1 560 ? -19.156 4.379 24.016 1 89.19 560 ASN A CA 1
ATOM 4468 C C . ASN A 1 560 ? -18.5 3.059 24.422 1 89.19 560 ASN A C 1
ATOM 4470 O O . ASN A 1 560 ? -17.281 2.998 24.641 1 89.19 560 ASN A O 1
ATOM 4474 N N . ASP A 1 561 ? -19.266 1.959 24.453 1 87 561 ASP A N 1
ATOM 4475 C CA . ASP A 1 561 ? -18.688 0.649 24.734 1 87 561 ASP A CA 1
ATOM 4476 C C . ASP A 1 561 ? -17.75 0.209 23.625 1 87 561 ASP A C 1
ATOM 4478 O O . ASP A 1 561 ? -16.672 -0.328 23.891 1 87 561 ASP A O 1
ATOM 4482 N N . GLN A 1 562 ? -18.219 0.394 22.438 1 87.12 562 GLN A N 1
ATOM 4483 C CA . GLN A 1 562 ? -17.375 0.059 21.297 1 87.12 562 GLN A CA 1
ATOM 4484 C C . GLN A 1 562 ? -16.094 0.88 21.297 1 87.12 562 GLN A C 1
ATOM 4486 O O . GLN A 1 562 ? -15.023 0.373 20.953 1 87.12 562 GLN A O 1
ATOM 4491 N N . GLU A 1 563 ? -16.203 2.125 21.672 1 92.06 563 GLU A N 1
ATOM 4492 C CA . GLU A 1 563 ? -15.031 2.984 21.75 1 92.06 563 GLU A CA 1
ATOM 4493 C C . GLU A 1 563 ? -14.023 2.455 22.766 1 92.06 563 GLU A C 1
ATOM 4495 O O . GLU A 1 563 ? -12.812 2.482 22.531 1 92.06 563 GLU A O 1
ATOM 4500 N N . ARG A 1 564 ? -14.555 2.014 23.891 1 90.56 564 ARG A N 1
ATOM 4501 C CA . ARG A 1 564 ? -13.695 1.462 24.922 1 90.56 564 ARG A CA 1
ATOM 4502 C C . ARG A 1 564 ? -12.953 0.224 24.438 1 90.56 564 ARG A C 1
ATOM 4504 O O . ARG A 1 564 ? -11.758 0.069 24.688 1 90.56 564 ARG A O 1
ATOM 4511 N N . TYR A 1 565 ? -13.672 -0.628 23.703 1 87.38 565 TYR A N 1
ATOM 4512 C CA . TYR A 1 565 ? -13.047 -1.824 23.141 1 87.38 565 TYR A CA 1
ATOM 4513 C C . TYR A 1 565 ? -11.945 -1.456 22.156 1 87.38 565 TYR A C 1
ATOM 4515 O O . TYR A 1 565 ? -10.875 -2.062 22.156 1 87.38 565 TYR A O 1
ATOM 4523 N N . ILE A 1 566 ? -12.219 -0.496 21.328 1 90.75 566 ILE A N 1
ATOM 4524 C CA . ILE A 1 566 ? -11.242 -0.046 20.344 1 90.75 566 ILE A CA 1
ATOM 4525 C C . ILE A 1 566 ? -10.008 0.507 21.047 1 90.75 566 ILE A C 1
ATOM 4527 O O . ILE A 1 566 ? -8.875 0.199 20.672 1 90.75 566 ILE A O 1
ATOM 4531 N N . ALA A 1 567 ? -10.242 1.313 22.078 1 94.06 567 ALA A N 1
ATOM 4532 C CA . ALA A 1 567 ? -9.141 1.964 22.781 1 94.06 567 ALA A CA 1
ATOM 4533 C C . ALA A 1 567 ? -8.211 0.933 23.422 1 94.06 567 ALA A C 1
ATOM 4535 O O . ALA A 1 567 ? -6.988 1.054 23.328 1 94.06 567 ALA A O 1
ATOM 4536 N N . VAL A 1 568 ? -8.805 -0.032 24.078 1 91.19 568 VAL A N 1
ATOM 4537 C CA . VAL A 1 568 ? -8.016 -1.072 24.734 1 91.19 568 VAL A CA 1
ATOM 4538 C C . VAL A 1 568 ? -7.262 -1.879 23.672 1 91.19 568 VAL A C 1
ATOM 4540 O O . VAL A 1 568 ? -6.074 -2.17 23.844 1 91.19 568 VAL A O 1
ATOM 4543 N N . TYR A 1 569 ? -7.934 -2.23 22.625 1 88.06 569 TYR A N 1
ATOM 4544 C CA . TYR A 1 569 ? -7.328 -2.994 21.531 1 88.06 569 TYR A CA 1
ATOM 4545 C C . TYR A 1 569 ? -6.156 -2.238 20.922 1 88.06 569 TYR A C 1
ATOM 4547 O O . TYR A 1 569 ? -5.07 -2.797 20.75 1 88.06 569 TYR A O 1
ATOM 4555 N N . VAL A 1 570 ? -6.348 -1.01 20.625 1 93.88 570 VAL A N 1
ATOM 4556 C CA . VAL A 1 570 ? -5.34 -0.188 19.953 1 93.88 570 VAL A CA 1
ATOM 4557 C C . VAL A 1 570 ? -4.148 0.015 20.891 1 93.88 570 VAL A C 1
ATOM 4559 O O . VAL A 1 570 ? -2.994 -0.082 20.469 1 93.88 570 VAL A O 1
ATOM 4562 N N . ALA A 1 571 ? -4.41 0.331 22.109 1 94.94 571 ALA A N 1
ATOM 4563 C CA . ALA A 1 571 ? -3.33 0.551 23.078 1 94.94 571 ALA A CA 1
ATOM 4564 C C . ALA A 1 571 ? -2.449 -0.688 23.203 1 94.94 571 ALA A C 1
ATOM 4566 O O . ALA A 1 571 ? -1.223 -0.583 23.266 1 94.94 571 ALA A O 1
ATOM 4567 N N . ARG A 1 572 ? -3.068 -1.787 23.25 1 90.12 572 ARG A N 1
ATOM 4568 C CA . ARG A 1 572 ? -2.324 -3.039 23.344 1 90.12 572 ARG A CA 1
ATOM 4569 C C . ARG A 1 572 ? -1.509 -3.295 22.078 1 90.12 572 ARG A C 1
ATOM 4571 O O . ARG A 1 572 ? -0.354 -3.721 22.156 1 90.12 572 ARG A O 1
ATOM 4578 N N . GLN A 1 573 ? -2.15 -3.1 21 1 89.94 573 GLN A N 1
ATOM 4579 C CA . GLN A 1 573 ? -1.466 -3.307 19.719 1 89.94 573 GLN A CA 1
ATOM 4580 C C . GLN A 1 573 ? -0.277 -2.361 19.578 1 89.94 573 GLN A C 1
ATOM 4582 O O . GLN A 1 573 ? 0.788 -2.764 19.109 1 89.94 573 GLN A O 1
ATOM 4587 N N . MET A 1 574 ? -0.504 -1.133 19.938 1 95.56 574 MET A N 1
ATOM 4588 C CA . MET A 1 574 ? 0.575 -0.154 19.844 1 95.56 574 MET A CA 1
ATOM 4589 C C . MET A 1 574 ? 1.715 -0.509 20.797 1 95.56 574 MET A C 1
ATOM 4591 O O . MET A 1 574 ? 2.887 -0.374 20.438 1 95.56 574 MET A O 1
ATOM 4595 N N . HIS A 1 575 ? 1.352 -0.923 21.984 1 95.38 575 HIS A N 1
ATOM 4596 C CA . HIS A 1 575 ? 2.367 -1.303 22.953 1 95.38 575 HIS A CA 1
ATOM 4597 C C . HIS A 1 575 ? 3.232 -2.445 22.438 1 95.38 575 HIS A C 1
ATOM 4599 O O . HIS A 1 575 ? 4.457 -2.41 22.562 1 95.38 575 HIS A O 1
ATOM 4605 N N . LYS A 1 576 ? 2.592 -3.4 21.875 1 91.31 576 LYS A N 1
ATOM 4606 C CA . LYS A 1 576 ? 3.32 -4.531 21.312 1 91.31 576 LYS A CA 1
ATOM 4607 C C . LYS A 1 576 ? 4.258 -4.078 20.203 1 91.31 576 LYS A C 1
ATOM 4609 O O . LYS A 1 576 ? 5.406 -4.512 20.125 1 91.31 576 LYS A O 1
ATOM 4614 N N . SER A 1 577 ? 3.742 -3.328 19.359 1 94.81 577 SER A N 1
ATOM 4615 C CA . SER A 1 577 ? 4.543 -2.803 18.266 1 94.81 577 SER A CA 1
ATOM 4616 C C . SER A 1 577 ? 5.727 -1.992 18.781 1 94.81 577 SER A C 1
ATOM 4618 O O . SER A 1 577 ? 6.836 -2.094 18.25 1 94.81 577 SER A O 1
ATOM 4620 N N . ILE A 1 578 ? 5.508 -1.185 19.734 1 97.44 578 ILE A N 1
ATOM 4621 C CA . ILE A 1 578 ? 6.543 -0.337 20.312 1 97.44 578 ILE A CA 1
ATOM 4622 C C . ILE A 1 578 ? 7.641 -1.207 20.922 1 97.44 578 ILE A C 1
ATOM 4624 O O . ILE A 1 578 ? 8.828 -0.895 20.797 1 97.44 578 ILE A O 1
ATOM 4628 N N . GLN A 1 579 ? 7.266 -2.258 21.578 1 95.06 579 GLN A N 1
ATOM 4629 C CA . GLN A 1 579 ? 8.242 -3.188 22.125 1 95.06 579 GLN A CA 1
ATOM 4630 C C . GLN A 1 579 ? 9.125 -3.775 21.031 1 95.06 579 GLN A C 1
ATOM 4632 O O . GLN A 1 579 ? 10.344 -3.896 21.188 1 95.06 579 GLN A O 1
ATOM 4637 N N . LEU A 1 580 ? 8.492 -4.09 20 1 91.88 580 LEU A N 1
ATOM 4638 C CA . LEU A 1 580 ? 9.234 -4.66 18.875 1 91.88 580 LEU A CA 1
ATOM 4639 C C . LEU A 1 580 ? 10.195 -3.637 18.281 1 91.88 580 LEU A C 1
ATOM 4641 O O . LEU A 1 580 ? 11.328 -3.977 17.938 1 91.88 580 LEU A O 1
ATOM 4645 N N . LEU A 1 581 ? 9.727 -2.484 18.125 1 95.12 581 LEU A N 1
ATOM 4646 C CA . LEU A 1 581 ? 10.57 -1.416 17.594 1 95.12 581 LEU A CA 1
ATOM 4647 C C . LEU A 1 581 ? 11.758 -1.161 18.516 1 95.12 581 LEU A C 1
ATOM 4649 O O . LEU A 1 581 ? 12.875 -0.945 18.047 1 95.12 581 LEU A O 1
ATOM 4653 N N . LYS A 1 582 ? 11.484 -1.141 19.797 1 95.69 582 LYS A N 1
ATOM 4654 C CA . LYS A 1 582 ? 12.547 -0.977 20.781 1 95.69 582 LYS A CA 1
ATOM 4655 C C . LYS A 1 582 ? 13.625 -2.045 20.609 1 95.69 582 LYS A C 1
ATOM 4657 O O . LYS A 1 582 ? 14.82 -1.732 20.578 1 95.69 582 LYS A O 1
ATOM 4662 N N . ASP A 1 583 ? 13.195 -3.262 20.484 1 90.56 583 ASP A N 1
ATOM 4663 C CA . ASP A 1 583 ? 14.133 -4.367 20.328 1 90.56 583 ASP A CA 1
ATOM 4664 C C . ASP A 1 583 ? 14.938 -4.223 19.031 1 90.56 583 ASP A C 1
ATOM 4666 O O . ASP A 1 583 ? 16.141 -4.516 19 1 90.56 583 ASP A O 1
ATOM 4670 N N . ASP A 1 584 ? 14.312 -3.793 18.031 1 89.19 584 ASP A N 1
ATOM 4671 C CA . ASP A 1 584 ? 14.984 -3.59 16.75 1 89.19 584 ASP A CA 1
ATOM 4672 C C . ASP A 1 584 ? 16.047 -2.496 16.859 1 89.19 584 ASP A C 1
ATOM 4674 O O . ASP A 1 584 ? 17.125 -2.619 16.281 1 89.19 584 ASP A O 1
ATOM 4678 N N . ILE A 1 585 ? 15.672 -1.449 17.453 1 93.19 585 ILE A N 1
ATOM 4679 C CA . ILE A 1 585 ? 16.594 -0.334 17.625 1 93.19 585 ILE A CA 1
ATOM 4680 C C . ILE A 1 585 ? 17.797 -0.784 18.453 1 93.19 585 ILE A C 1
ATOM 4682 O O . ILE A 1 585 ? 18.938 -0.447 18.125 1 93.19 585 ILE A O 1
ATOM 4686 N N . GLN A 1 586 ? 17.562 -1.515 19.484 1 89.81 586 GLN A N 1
ATOM 4687 C CA . GLN A 1 586 ? 18.641 -2.021 20.328 1 89.81 586 GLN A CA 1
ATOM 4688 C C . GLN A 1 586 ? 19.594 -2.916 19.531 1 89.81 586 GLN A C 1
ATOM 4690 O O . GLN A 1 586 ? 20.812 -2.836 19.688 1 89.81 586 GLN A O 1
ATOM 4695 N N . GLU A 1 587 ? 19.016 -3.707 18.734 1 83.62 587 GLU A N 1
ATOM 4696 C CA . GLU A 1 587 ? 19.828 -4.59 17.891 1 83.62 587 GLU A CA 1
ATOM 4697 C C . GLU A 1 587 ? 20.656 -3.791 16.891 1 83.62 587 GLU A C 1
ATOM 4699 O O . GLU A 1 587 ? 21.781 -4.168 16.578 1 83.62 587 GLU A O 1
ATOM 4704 N N . CYS A 1 588 ? 20.062 -2.799 16.297 1 80.69 588 CYS A N 1
ATOM 4705 C CA . CYS A 1 588 ? 20.781 -1.943 15.359 1 80.69 588 CYS A CA 1
ATOM 4706 C C . CYS A 1 588 ? 21.969 -1.263 16.031 1 80.69 588 CYS A C 1
ATOM 4708 O O . CYS A 1 588 ? 23.016 -1.083 15.414 1 80.69 588 CYS A O 1
ATOM 4710 N N . CYS A 1 589 ? 21.797 -0.838 17.172 1 78.12 589 CYS A N 1
ATOM 4711 C CA . CYS A 1 589 ? 22.828 -0.101 17.891 1 78.12 589 CYS A CA 1
ATOM 4712 C C . CYS A 1 589 ? 23.953 -1.028 18.344 1 78.12 589 CYS A C 1
ATOM 4714 O O . CYS A 1 589 ? 25.109 -0.641 18.328 1 78.12 589 CYS A O 1
ATOM 4716 N N . VAL A 1 590 ? 23.609 -2.297 18.625 1 68.12 590 VAL A N 1
ATOM 4717 C CA . VAL A 1 590 ? 24.594 -3.191 19.219 1 68.12 590 VAL A CA 1
ATOM 4718 C C . VAL A 1 590 ? 25.234 -4.055 18.141 1 68.12 590 VAL A C 1
ATOM 4720 O O . VAL A 1 590 ? 26.438 -4.285 18.141 1 68.12 590 VAL A O 1
ATOM 4723 N N . LEU A 1 591 ? 24.406 -4.668 17.266 1 61.41 591 LEU A N 1
ATOM 4724 C CA . LEU A 1 591 ? 24.906 -5.711 16.375 1 61.41 591 LEU A CA 1
ATOM 4725 C C . LEU A 1 591 ? 25.234 -5.141 15.008 1 61.41 591 LEU A C 1
ATOM 4727 O O . LEU A 1 591 ? 25.812 -5.836 14.164 1 61.41 591 LEU A O 1
ATOM 4731 N N . TYR A 1 592 ? 25.312 -4.023 14.742 1 55.25 592 TYR A N 1
ATOM 4732 C CA . TYR A 1 592 ? 25.609 -3.41 13.453 1 55.25 592 TYR A CA 1
ATOM 4733 C C . TYR A 1 592 ? 24.828 -4.082 12.336 1 55.25 592 TYR A C 1
ATOM 4735 O O . TYR A 1 592 ? 25.328 -4.254 11.227 1 55.25 592 TYR A O 1
ATOM 4743 N N . SER A 1 593 ? 23.797 -4.652 12.5 1 54.91 593 SER A N 1
ATOM 4744 C CA . SER A 1 593 ? 22.984 -5.434 11.578 1 54.91 593 SER A CA 1
ATOM 4745 C C . SER A 1 593 ? 22.641 -4.625 10.336 1 54.91 593 SER A C 1
ATOM 4747 O O . SER A 1 593 ? 22.438 -5.191 9.258 1 54.91 593 SER A O 1
ATOM 4749 N N . ASP A 1 594 ? 22.703 -3.34 10.312 1 60.88 594 ASP A N 1
ATOM 4750 C CA . ASP A 1 594 ? 22.297 -2.482 9.211 1 60.88 594 ASP A CA 1
ATOM 4751 C C . ASP A 1 594 ? 23.391 -2.41 8.141 1 60.88 594 ASP A C 1
ATOM 4753 O O . ASP A 1 594 ? 23.172 -1.895 7.047 1 60.88 594 ASP A O 1
ATOM 4757 N N . ARG A 1 595 ? 24.469 -3.238 8.43 1 65.12 595 ARG A N 1
ATOM 4758 C CA . ARG A 1 595 ? 25.594 -3.201 7.5 1 65.12 595 ARG A CA 1
ATOM 4759 C C . ARG A 1 595 ? 25.281 -3.998 6.238 1 65.12 595 ARG A C 1
ATOM 4761 O O . ARG A 1 595 ? 25.734 -3.645 5.148 1 65.12 595 ARG A O 1
ATOM 4768 N N . ALA A 1 596 ? 24.469 -5.039 6.488 1 73.44 596 ALA A N 1
ATOM 4769 C CA . ALA A 1 596 ? 24.141 -5.844 5.316 1 73.44 596 ALA A CA 1
ATOM 4770 C C . ALA A 1 596 ? 23.344 -5.031 4.301 1 73.44 596 ALA A C 1
ATOM 4772 O O . ALA A 1 596 ? 23.641 -5.055 3.104 1 73.44 596 ALA A O 1
ATOM 4773 N N . LEU A 1 597 ? 22.453 -4.293 4.797 1 76.69 597 LEU A N 1
ATOM 4774 C CA . LEU A 1 597 ? 21.609 -3.494 3.904 1 76.69 597 LEU A CA 1
ATOM 4775 C C . LEU A 1 597 ? 22.422 -2.375 3.26 1 76.69 597 LEU A C 1
ATOM 4777 O O . LEU A 1 597 ? 22.172 -2.006 2.109 1 76.69 597 LEU A O 1
ATOM 4781 N N . ASP A 1 598 ? 23.312 -1.93 4.051 1 78 598 ASP A N 1
ATOM 4782 C CA . ASP A 1 598 ? 24.172 -0.874 3.518 1 78 598 ASP A CA 1
ATOM 4783 C C . ASP A 1 598 ? 25 -1.38 2.34 1 78 598 ASP A C 1
ATOM 4785 O O . ASP A 1 598 ? 25.109 -0.7 1.317 1 78 598 ASP A O 1
ATOM 4789 N N . THR A 1 599 ? 25.5 -2.549 2.52 1 79.38 599 THR A N 1
ATOM 4790 C CA . THR A 1 599 ? 26.312 -3.135 1.457 1 79.38 599 THR A CA 1
ATOM 4791 C C . THR A 1 599 ? 25.469 -3.414 0.221 1 79.38 599 THR A C 1
ATOM 4793 O O . THR A 1 599 ? 25.906 -3.182 -0.907 1 79.38 599 THR A O 1
ATOM 4796 N N . VAL A 1 600 ? 24.328 -3.859 0.445 1 81.62 600 VAL A N 1
ATOM 4797 C CA . VAL A 1 600 ? 23.438 -4.207 -0.652 1 81.62 600 VAL A CA 1
ATOM 4798 C C . VAL A 1 600 ? 23.016 -2.943 -1.396 1 81.62 600 VAL A C 1
ATOM 4800 O O . VAL A 1 600 ? 22.984 -2.924 -2.629 1 81.62 600 VAL A O 1
ATOM 4803 N N . SER A 1 601 ? 22.734 -1.938 -0.628 1 82.25 601 SER A N 1
ATOM 4804 C CA . SER A 1 601 ? 22.312 -0.689 -1.249 1 82.25 601 SER A CA 1
ATOM 4805 C C . SER A 1 601 ? 23.438 -0.064 -2.066 1 82.25 601 SER A C 1
ATOM 4807 O O . SER A 1 601 ? 23.203 0.433 -3.17 1 82.25 601 SER A O 1
ATOM 4809 N N . LYS A 1 602 ? 24.594 -0.056 -1.509 1 81.06 602 LYS A N 1
ATOM 4810 C CA . LYS A 1 602 ? 25.734 0.5 -2.221 1 81.06 602 LYS A CA 1
ATOM 4811 C C . LYS A 1 602 ? 25.984 -0.249 -3.527 1 81.06 602 LYS A C 1
ATOM 4813 O O . LYS A 1 602 ? 26.266 0.366 -4.559 1 81.06 602 LYS A O 1
ATOM 4818 N N . SER A 1 603 ? 25.812 -1.492 -3.402 1 81.81 603 SER A N 1
ATOM 4819 C CA . SER A 1 603 ? 26.016 -2.305 -4.598 1 81.81 603 SER A CA 1
ATOM 4820 C C . SER A 1 603 ? 24.922 -2.033 -5.633 1 81.81 603 SER A C 1
ATOM 4822 O O . SER A 1 603 ? 25.172 -2.094 -6.84 1 81.81 603 SER A O 1
ATOM 4824 N N . ALA A 1 604 ? 23.797 -1.825 -5.18 1 80.19 604 ALA A N 1
ATOM 4825 C CA . ALA A 1 604 ? 22.688 -1.53 -6.082 1 80.19 604 ALA A CA 1
ATOM 4826 C C . ALA A 1 604 ? 22.922 -0.216 -6.824 1 80.19 604 ALA A C 1
ATOM 4828 O O . ALA A 1 604 ? 22.578 -0.095 -8 1 80.19 604 ALA A O 1
ATOM 4829 N N . PHE A 1 605 ? 23.469 0.742 -6.191 1 79.38 605 PHE A N 1
ATOM 4830 C CA . PHE A 1 605 ? 23.766 2.02 -6.824 1 79.38 605 PHE A CA 1
ATOM 4831 C C . PHE A 1 605 ? 24.922 1.877 -7.805 1 79.38 605 PHE A C 1
ATOM 4833 O O . PHE A 1 605 ? 24.906 2.451 -8.898 1 79.38 605 PHE A O 1
ATOM 4840 N N . GLU A 1 606 ? 25.891 1.122 -7.367 1 79.12 606 GLU A N 1
ATOM 4841 C CA . GLU A 1 606 ? 27.062 0.927 -8.219 1 79.12 606 GLU A CA 1
ATOM 4842 C C . GLU A 1 606 ? 26.688 0.221 -9.523 1 79.12 606 GLU A C 1
ATOM 4844 O O . GLU A 1 606 ? 27.25 0.513 -10.578 1 79.12 606 GLU A O 1
ATOM 4849 N N . ASN A 1 607 ? 25.766 -0.641 -9.383 1 78.06 607 ASN A N 1
ATOM 4850 C CA . ASN A 1 607 ? 25.359 -1.404 -10.555 1 78.06 607 ASN A CA 1
ATOM 4851 C C . ASN A 1 607 ? 24.141 -0.774 -11.242 1 78.06 607 ASN A C 1
ATOM 4853 O O . ASN A 1 607 ? 23.594 -1.342 -12.188 1 78.06 607 ASN A O 1
ATOM 4857 N N . LYS A 1 608 ? 23.688 0.379 -10.75 1 73.25 608 LYS A N 1
ATOM 4858 C CA . LYS A 1 608 ? 22.562 1.135 -11.289 1 73.25 608 LYS A CA 1
ATOM 4859 C C . LYS A 1 608 ? 21.312 0.272 -11.359 1 73.25 608 LYS A C 1
ATOM 4861 O O . LYS A 1 608 ? 20.531 0.373 -12.312 1 73.25 608 LYS A O 1
ATOM 4866 N N . GLY A 1 609 ? 21.312 -0.706 -10.469 1 76.88 609 GLY A N 1
ATOM 4867 C CA . GLY A 1 609 ? 20.156 -1.603 -10.453 1 76.88 609 GLY A CA 1
ATOM 4868 C C . GLY A 1 609 ? 20.406 -2.871 -9.656 1 76.88 609 GLY A C 1
ATOM 4869 O O . GLY A 1 609 ? 21.25 -2.889 -8.758 1 76.88 609 GLY A O 1
ATOM 4870 N N . TYR A 1 610 ? 19.453 -3.793 -9.906 1 82.5 610 TYR A N 1
ATOM 4871 C CA . TYR A 1 610 ? 19.547 -5.098 -9.266 1 82.5 610 TYR A CA 1
ATOM 4872 C C . TYR A 1 610 ? 20.828 -5.812 -9.664 1 82.5 610 TYR A C 1
ATOM 4874 O O . TYR A 1 610 ? 21.109 -5.98 -10.859 1 82.5 610 TYR A O 1
ATOM 4882 N N . MET A 1 611 ? 21.641 -6.199 -8.664 1 82.88 611 MET A N 1
ATOM 4883 C CA . MET A 1 611 ? 23.016 -6.594 -8.969 1 82.88 611 MET A CA 1
ATOM 4884 C C . MET A 1 611 ? 23.156 -8.109 -9 1 82.88 611 MET A C 1
ATOM 4886 O O . MET A 1 611 ? 24.125 -8.641 -9.555 1 82.88 611 MET A O 1
ATOM 4890 N N . CYS A 1 612 ? 22.234 -8.852 -8.383 1 82.81 612 CYS A N 1
ATOM 4891 C CA . CYS A 1 612 ? 22.422 -10.297 -8.266 1 82.81 612 CYS A CA 1
ATOM 4892 C C . CYS A 1 612 ? 22.094 -10.992 -9.578 1 82.81 612 CYS A C 1
ATOM 4894 O O . CYS A 1 612 ? 21.203 -10.555 -10.32 1 82.81 612 CYS A O 1
ATOM 4896 N N . GLU A 1 613 ? 22.797 -12.047 -9.812 1 85.62 613 GLU A N 1
ATOM 4897 C CA . GLU A 1 613 ? 22.547 -12.812 -11.023 1 85.62 613 GLU A CA 1
ATOM 4898 C C . GLU A 1 613 ? 21.219 -13.562 -10.945 1 85.62 613 GLU A C 1
ATOM 4900 O O . GLU A 1 613 ? 20.812 -14.008 -9.875 1 85.62 613 GLU A O 1
ATOM 4905 N N . HIS A 1 614 ? 20.672 -13.648 -12.125 1 85.94 614 HIS A N 1
ATOM 4906 C CA . HIS A 1 614 ? 19.438 -14.414 -12.195 1 85.94 614 HIS A CA 1
ATOM 4907 C C . HIS A 1 614 ? 19.672 -15.875 -11.805 1 85.94 614 HIS A C 1
ATOM 4909 O O . HIS A 1 614 ? 20.688 -16.453 -12.164 1 85.94 614 HIS A O 1
ATOM 4915 N N . PRO A 1 615 ? 18.719 -16.5 -11.125 1 85.81 615 PRO A N 1
ATOM 4916 C CA . PRO A 1 615 ? 18.938 -17.844 -10.609 1 85.81 615 PRO A CA 1
ATOM 4917 C C . PRO A 1 615 ? 19.125 -18.875 -11.727 1 85.81 615 PRO A C 1
ATOM 4919 O O . PRO A 1 615 ? 19.703 -19.938 -11.492 1 85.81 615 PRO A O 1
ATOM 4922 N N . LEU A 1 616 ? 18.641 -18.609 -12.891 1 85 616 LEU A N 1
ATOM 4923 C CA . LEU A 1 616 ? 18.766 -19.562 -13.984 1 85 616 LEU A CA 1
ATOM 4924 C C . LEU A 1 616 ? 20.156 -19.484 -14.617 1 85 616 LEU A C 1
ATOM 4926 O O . LEU A 1 616 ? 20.531 -20.359 -15.391 1 85 616 LEU A O 1
ATOM 4930 N N . ILE A 1 617 ? 20.891 -18.422 -14.289 1 85.62 617 ILE A N 1
ATOM 4931 C CA . ILE A 1 617 ? 22.219 -18.266 -14.859 1 85.62 617 ILE A CA 1
ATOM 4932 C C . ILE A 1 617 ? 23.188 -19.25 -14.211 1 85.62 617 ILE A C 1
ATOM 4934 O O . ILE A 1 617 ? 23.141 -19.469 -13 1 85.62 617 ILE A O 1
ATOM 4938 N N . ARG A 1 618 ? 24.016 -19.875 -15.07 1 83.44 618 ARG A N 1
ATOM 4939 C CA . ARG A 1 618 ? 25 -20.844 -14.609 1 83.44 618 ARG A CA 1
ATOM 4940 C C . ARG A 1 618 ? 26.406 -20.453 -15.047 1 83.44 618 ARG A C 1
ATOM 4942 O O . ARG A 1 618 ? 26.578 -19.766 -16.047 1 83.44 618 ARG A O 1
ATOM 4949 N N . ASN A 1 619 ? 27.328 -20.672 -14.133 1 71.19 619 ASN A N 1
ATOM 4950 C CA . ASN A 1 619 ? 28.734 -20.516 -14.516 1 71.19 619 ASN A CA 1
ATOM 4951 C C . ASN A 1 619 ? 29.234 -21.75 -15.258 1 71.19 619 ASN A C 1
ATOM 4953 O O . ASN A 1 619 ? 29.578 -22.766 -14.633 1 71.19 619 ASN A O 1
ATOM 4957 N N . VAL A 1 620 ? 28.828 -21.953 -16.5 1 57.62 620 VAL A N 1
ATOM 4958 C CA . VAL A 1 620 ? 29.234 -23.125 -17.281 1 57.62 620 VAL A CA 1
ATOM 4959 C C . VAL A 1 620 ? 30.562 -22.828 -17.984 1 57.62 620 VAL A C 1
ATOM 4961 O O . VAL A 1 620 ? 30.828 -21.688 -18.359 1 57.62 620 VAL A O 1
ATOM 4964 N N . MET B 1 1 ? 7.246 17.953 -36.531 1 15.02 1 MET B N 1
ATOM 4965 C CA . MET B 1 1 ? 6.832 18.156 -37.938 1 15.02 1 MET B CA 1
ATOM 4966 C C . MET B 1 1 ? 5.852 17.078 -38.375 1 15.02 1 MET B C 1
ATOM 4968 O O . MET B 1 1 ? 4.973 17.328 -39.188 1 15.02 1 MET B O 1
ATOM 4972 N N . LEU B 1 2 ? 5.98 15.773 -38.062 1 15.53 2 LEU B N 1
ATOM 4973 C CA . LEU B 1 2 ? 5.547 14.625 -38.844 1 15.53 2 LEU B CA 1
ATOM 4974 C C . LEU B 1 2 ? 4.066 14.336 -38.594 1 15.53 2 LEU B C 1
ATOM 4976 O O . LEU B 1 2 ? 3.51 13.406 -39.188 1 15.53 2 LEU B O 1
ATOM 4980 N N . THR B 1 3 ? 3.186 14.797 -37.688 1 16.36 3 THR B N 1
ATOM 4981 C CA . THR B 1 3 ? 1.828 14.508 -37.25 1 16.36 3 THR B CA 1
ATOM 4982 C C . THR B 1 3 ? 0.806 15 -38.25 1 16.36 3 THR B C 1
ATOM 4984 O O . THR B 1 3 ? -0.401 14.953 -38 1 16.36 3 THR B O 1
ATOM 4987 N N . ARG B 1 4 ? 1.152 15.445 -39.5 1 18.34 4 ARG B N 1
ATOM 4988 C CA . ARG B 1 4 ? 0.232 16.359 -40.156 1 18.34 4 ARG B CA 1
ATOM 4989 C C . ARG B 1 4 ? -0.754 15.602 -41.062 1 18.34 4 ARG B C 1
ATOM 4991 O O . ARG B 1 4 ? -1.865 16.078 -41.312 1 18.34 4 ARG B O 1
ATOM 4998 N N . LYS B 1 5 ? -0.458 14.281 -41.812 1 16.42 5 LYS B N 1
ATOM 4999 C CA . LYS B 1 5 ? -1.001 14.273 -43.156 1 16.42 5 LYS B CA 1
ATOM 5000 C C . LYS B 1 5 ? -2.375 13.609 -43.219 1 16.42 5 LYS B C 1
ATOM 5002 O O . LYS B 1 5 ? -3.289 14.102 -43.875 1 16.42 5 LYS B O 1
ATOM 5007 N N . ILE B 1 6 ? -2.805 13.32 -43.031 1 24.88 6 ILE B N 1
ATOM 5008 C CA . ILE B 1 6 ? -1.772 14.172 -42.469 1 24.88 6 ILE B CA 1
ATOM 5009 C C . ILE B 1 6 ? -2.322 15.586 -42.25 1 24.88 6 ILE B C 1
ATOM 5011 O O . ILE B 1 6 ? -1.835 16.344 -41.406 1 24.88 6 ILE B O 1
ATOM 5015 N N . CYS B 1 7 ? -3.389 16.625 -42.562 1 23.56 7 CYS B N 1
ATOM 5016 C CA . CYS B 1 7 ? -4.789 16.703 -42.156 1 23.56 7 CYS B CA 1
ATOM 5017 C C . CYS B 1 7 ? -5.699 16.188 -43.281 1 23.56 7 CYS B C 1
ATOM 5019 O O . CYS B 1 7 ? -6.914 16.391 -43.219 1 23.56 7 CYS B O 1
ATOM 5021 N N . HIS B 1 8 ? -5.344 15.727 -44.5 1 19.25 8 HIS B N 1
ATOM 5022 C CA . HIS B 1 8 ? -6.242 16.094 -45.594 1 19.25 8 HIS B CA 1
ATOM 5023 C C . HIS B 1 8 ? -7.48 15.203 -45.594 1 19.25 8 HIS B C 1
ATOM 5025 O O . HIS B 1 8 ? -8.609 15.703 -45.531 1 19.25 8 HIS B O 1
ATOM 5031 N N . ASN B 1 9 ? -7.816 14.383 -46.781 1 20.81 9 ASN B N 1
ATOM 5032 C CA . ASN B 1 9 ? -9.023 14.062 -47.5 1 20.81 9 ASN B CA 1
ATOM 5033 C C . ASN B 1 9 ? -9.688 12.789 -47 1 20.81 9 ASN B C 1
ATOM 5035 O O . ASN B 1 9 ? -9.156 11.695 -47.156 1 20.81 9 ASN B O 1
ATOM 5039 N N . GLY B 1 10 ? -10.156 12.547 -45.812 1 20.25 10 GLY B N 1
ATOM 5040 C CA . GLY B 1 10 ? -10.172 11.344 -45 1 20.25 10 GLY B CA 1
ATOM 5041 C C . GLY B 1 10 ? -11.211 10.336 -45.438 1 20.25 10 GLY B C 1
ATOM 5042 O O . GLY B 1 10 ? -12.273 10.211 -44.844 1 20.25 10 GLY B O 1
ATOM 5043 N N . ARG B 1 11 ? -11.336 10.211 -46.719 1 19.89 11 ARG B N 1
ATOM 5044 C CA . ARG B 1 11 ? -12.383 9.414 -47.375 1 19.89 11 ARG B CA 1
ATOM 5045 C C . ARG B 1 11 ? -12.414 7.996 -46.781 1 19.89 11 ARG B C 1
ATOM 5047 O O . ARG B 1 11 ? -11.375 7.328 -46.719 1 19.89 11 ARG B O 1
ATOM 5054 N N . ARG B 1 12 ? -13.438 7.59 -46.188 1 21.86 12 ARG B N 1
ATOM 5055 C CA . ARG B 1 12 ? -13.82 6.457 -45.375 1 21.86 12 ARG B CA 1
ATOM 5056 C C . ARG B 1 12 ? -13.914 5.176 -46.188 1 21.86 12 ARG B C 1
ATOM 5058 O O . ARG B 1 12 ? -14.883 4.977 -46.938 1 21.86 12 ARG B O 1
ATOM 5065 N N . TYR B 1 13 ? -12.922 4.812 -47.094 1 18.59 13 TYR B N 1
ATOM 5066 C CA . TYR B 1 13 ? -13.25 3.74 -48.031 1 18.59 13 TYR B CA 1
ATOM 5067 C C . TYR B 1 13 ? -13.719 2.494 -47.281 1 18.59 13 TYR B C 1
ATOM 5069 O O . TYR B 1 13 ? -13.062 2.053 -46.344 1 18.59 13 TYR B O 1
ATOM 5077 N N . ILE B 1 14 ? -14.961 2.234 -47.344 1 21.03 14 ILE B N 1
ATOM 5078 C CA . ILE B 1 14 ? -15.844 1.187 -46.844 1 21.03 14 ILE B CA 1
ATOM 5079 C C . ILE B 1 14 ? -15.484 -0.146 -47.5 1 21.03 14 ILE B C 1
ATOM 5081 O O . ILE B 1 14 ? -15.703 -0.331 -48.688 1 21.03 14 ILE B O 1
ATOM 5085 N N . PRO B 1 15 ? -14.297 -0.742 -47.406 1 19.98 15 PRO B N 1
ATOM 5086 C CA . PRO B 1 15 ? -14.117 -1.862 -48.312 1 19.98 15 PRO B CA 1
ATOM 5087 C C . PRO B 1 15 ? -15.188 -2.939 -48.156 1 19.98 15 PRO B C 1
ATOM 5089 O O . PRO B 1 15 ? -15.594 -3.25 -47.031 1 19.98 15 PRO B O 1
ATOM 5092 N N . THR B 1 16 ? -16.078 -3.08 -49.062 1 19.64 16 THR B N 1
ATOM 5093 C CA . THR B 1 16 ? -17.172 -4.016 -49.312 1 19.64 16 THR B CA 1
ATOM 5094 C C . THR B 1 16 ? -16.672 -5.457 -49.25 1 19.64 16 THR B C 1
ATOM 5096 O O . THR B 1 16 ? -15.75 -5.824 -50 1 19.64 16 THR B O 1
ATOM 5099 N N . CYS B 1 17 ? -16.578 -6.082 -48.156 1 19.22 17 CYS B N 1
ATOM 5100 C CA . CYS B 1 17 ? -16.141 -7.465 -48 1 19.22 17 CYS B CA 1
ATOM 5101 C C . CYS B 1 17 ? -16.953 -8.398 -48.875 1 19.22 17 CYS B C 1
ATOM 5103 O O . CYS B 1 17 ? -18.172 -8.516 -48.719 1 19.22 17 CYS B O 1
ATOM 5105 N N . ILE B 1 18 ? -16.688 -8.523 -50.156 1 19.42 18 ILE B N 1
ATOM 5106 C CA . ILE B 1 18 ? -17.203 -9.406 -51.188 1 19.42 18 ILE B CA 1
ATOM 5107 C C . ILE B 1 18 ? -17.391 -10.812 -50.625 1 19.42 18 ILE B C 1
ATOM 5109 O O . ILE B 1 18 ? -16.734 -11.203 -49.656 1 19.42 18 ILE B O 1
ATOM 5113 N N . TYR B 1 19 ? -18.328 -11.672 -51.312 1 19.28 19 TYR B N 1
ATOM 5114 C CA . TYR B 1 19 ? -19.078 -12.922 -51.25 1 19.28 19 TYR B CA 1
ATOM 5115 C C . TYR B 1 19 ? -18.125 -14.117 -51.25 1 19.28 19 TYR B C 1
ATOM 5117 O O . TYR B 1 19 ? -17.531 -14.445 -52.281 1 19.28 19 TYR B O 1
ATOM 5125 N N . MET B 1 20 ? -17.234 -14.297 -50.375 1 20.3 20 MET B N 1
ATOM 5126 C CA . MET B 1 20 ? -16.359 -15.453 -50.562 1 20.3 20 MET B CA 1
ATOM 5127 C C . MET B 1 20 ? -17.172 -16.734 -50.719 1 20.3 20 MET B C 1
ATOM 5129 O O . MET B 1 20 ? -18 -17.047 -49.875 1 20.3 20 MET B O 1
ATOM 5133 N N . SER B 1 21 ? -17.453 -17.188 -51.875 1 20.27 21 SER B N 1
ATOM 5134 C CA . SER B 1 21 ? -18.031 -18.438 -52.344 1 20.27 21 SER B CA 1
ATOM 5135 C C . SER B 1 21 ? -17.422 -19.641 -51.625 1 20.27 21 SER B C 1
ATOM 5137 O O . SER B 1 21 ? -16.297 -19.562 -51.125 1 20.27 21 SER B O 1
ATOM 5139 N N . LYS B 1 22 ? -18.156 -20.797 -51.312 1 22.58 22 LYS B N 1
ATOM 5140 C CA . LYS B 1 22 ? -18.078 -22.141 -50.75 1 22.58 22 LYS B CA 1
ATOM 5141 C C . LYS B 1 22 ? -16.969 -22.953 -51.406 1 22.58 22 LYS B C 1
ATOM 5143 O O . LYS B 1 22 ? -17.234 -23.719 -52.344 1 22.58 22 LYS B O 1
ATOM 5148 N N . ARG B 1 23 ? -15.891 -22.297 -51.844 1 23.27 23 ARG B N 1
ATOM 5149 C CA . ARG B 1 23 ? -15.055 -23.281 -52.531 1 23.27 23 ARG B CA 1
ATOM 5150 C C . ARG B 1 23 ? -14.711 -24.453 -51.625 1 23.27 23 ARG B C 1
ATOM 5152 O O . ARG B 1 23 ? -14.406 -24.25 -50.438 1 23.27 23 ARG B O 1
ATOM 5159 N N . ASN B 1 24 ? -15.039 -25.656 -52 1 21.61 24 ASN B N 1
ATOM 5160 C CA . ASN B 1 24 ? -14.906 -27.031 -51.531 1 21.61 24 ASN B CA 1
ATOM 5161 C C . ASN B 1 24 ? -13.469 -27.344 -51.094 1 21.61 24 ASN B C 1
ATOM 5163 O O . ASN B 1 24 ? -12.562 -27.344 -51.938 1 21.61 24 ASN B O 1
ATOM 5167 N N . ILE B 1 25 ? -12.969 -26.672 -50.125 1 24.59 25 ILE B N 1
ATOM 5168 C CA . ILE B 1 25 ? -11.555 -26.859 -49.781 1 24.59 25 ILE B CA 1
ATOM 5169 C C . ILE B 1 25 ? -11.242 -28.344 -49.719 1 24.59 25 ILE B C 1
ATOM 5171 O O . ILE B 1 25 ? -11.797 -29.062 -48.875 1 24.59 25 ILE B O 1
ATOM 5175 N N . GLN B 1 26 ? -10.828 -28.938 -50.812 1 25.06 26 GLN B N 1
ATOM 5176 C CA . GLN B 1 26 ? -10.336 -30.297 -51 1 25.06 26 GLN B CA 1
ATOM 5177 C C . GLN B 1 26 ? -9.438 -30.719 -49.844 1 25.06 26 GLN B C 1
ATOM 5179 O O . GLN B 1 26 ? -9.062 -29.875 -49 1 25.06 26 GLN B O 1
ATOM 5184 N N . ASN B 1 27 ? -8.344 -31.562 -50.188 1 25.19 27 ASN B N 1
ATOM 5185 C CA . ASN B 1 27 ? -7.574 -32.531 -49.406 1 25.19 27 ASN B CA 1
ATOM 5186 C C . ASN B 1 27 ? -6.668 -31.812 -48.406 1 25.19 27 ASN B C 1
ATOM 5188 O O . ASN B 1 27 ? -5.871 -30.953 -48.781 1 25.19 27 ASN B O 1
ATOM 5192 N N . ILE B 1 28 ? -7 -31.562 -47.219 1 29.44 28 ILE B N 1
ATOM 5193 C CA . ILE B 1 28 ? -6.43 -31 -46 1 29.44 28 ILE B CA 1
ATOM 5194 C C . ILE B 1 28 ? -5.008 -31.516 -45.812 1 29.44 28 ILE B C 1
ATOM 5196 O O . ILE B 1 28 ? -4.406 -31.297 -44.75 1 29.44 28 ILE B O 1
ATOM 5200 N N . ASP B 1 29 ? -4.445 -32.344 -46.719 1 29.08 29 ASP B N 1
ATOM 5201 C CA . ASP B 1 29 ? -3.145 -33 -46.531 1 29.08 29 ASP B CA 1
ATOM 5202 C C . ASP B 1 29 ? -2.027 -31.953 -46.5 1 29.08 29 ASP B C 1
ATOM 5204 O O . ASP B 1 29 ? -0.907 -32.25 -46.094 1 29.08 29 ASP B O 1
ATOM 5208 N N . ASP B 1 30 ? -2.1 -30.953 -47.344 1 27.92 30 ASP B N 1
ATOM 5209 C CA . ASP B 1 30 ? -0.874 -30.172 -47.5 1 27.92 30 ASP B CA 1
ATOM 5210 C C . ASP B 1 30 ? -0.686 -29.219 -46.312 1 27.92 30 ASP B C 1
ATOM 5212 O O . ASP B 1 30 ? -0.956 -28.016 -46.438 1 27.92 30 ASP B O 1
ATOM 5216 N N . ILE B 1 31 ? -1.144 -29.406 -45.156 1 31.16 31 ILE B N 1
ATOM 5217 C CA . ILE B 1 31 ? -0.805 -28.531 -44.062 1 31.16 31 ILE B CA 1
ATOM 5218 C C . ILE B 1 31 ? 0.699 -28.25 -44.062 1 31.16 31 ILE B C 1
ATOM 5220 O O . ILE B 1 31 ? 1.5 -29.172 -43.906 1 31.16 31 ILE B O 1
ATOM 5224 N N . ASP B 1 32 ? 1.122 -27.344 -44.812 1 32.34 32 ASP B N 1
ATOM 5225 C CA . ASP B 1 32 ? 2.486 -26.828 -44.719 1 32.34 32 ASP B CA 1
ATOM 5226 C C . ASP B 1 32 ? 2.967 -26.766 -43.281 1 32.34 32 ASP B C 1
ATOM 5228 O O . ASP B 1 32 ? 2.373 -26.062 -42.469 1 32.34 32 ASP B O 1
ATOM 5232 N N . VAL B 1 33 ? 3.484 -27.766 -42.656 1 34.12 33 VAL B N 1
ATOM 5233 C CA . VAL B 1 33 ? 4.254 -27.828 -41.438 1 34.12 33 VAL B CA 1
ATOM 5234 C C . VAL B 1 33 ? 5.098 -26.562 -41.281 1 34.12 33 VAL B C 1
ATOM 5236 O O . VAL B 1 33 ? 5.91 -26.25 -42.125 1 34.12 33 VAL B O 1
ATOM 5239 N N . TYR B 1 34 ? 4.59 -25.469 -40.75 1 36.41 34 TYR B N 1
ATOM 5240 C CA . TYR B 1 34 ? 5.414 -24.359 -40.281 1 36.41 34 TYR B CA 1
ATOM 5241 C C . TYR B 1 34 ? 6.812 -24.844 -39.906 1 36.41 34 TYR B C 1
ATOM 5243 O O . TYR B 1 34 ? 6.973 -25.672 -39 1 36.41 34 TYR B O 1
ATOM 5251 N N . GLU B 1 35 ? 7.684 -24.984 -40.844 1 42.53 35 GLU B N 1
ATOM 5252 C CA . GLU B 1 35 ? 9.086 -25.281 -40.531 1 42.53 35 GLU B CA 1
ATOM 5253 C C . GLU B 1 35 ? 9.609 -24.422 -39.406 1 42.53 35 GLU B C 1
ATOM 5255 O O . GLU B 1 35 ? 9.867 -23.219 -39.594 1 42.53 35 GLU B O 1
ATOM 5260 N N . ALA B 1 36 ? 9.25 -24.719 -38.25 1 52.88 36 ALA B N 1
ATOM 5261 C CA . ALA B 1 36 ? 9.703 -24.172 -36.969 1 52.88 36 ALA B CA 1
ATOM 5262 C C . ALA B 1 36 ? 11.219 -24.016 -36.938 1 52.88 36 ALA B C 1
ATOM 5264 O O . ALA B 1 36 ? 11.953 -24.984 -37.062 1 52.88 36 ALA B O 1
ATOM 5265 N N . LYS B 1 37 ? 11.727 -22.766 -37.219 1 60.59 37 LYS B N 1
ATOM 5266 C CA . LYS B 1 37 ? 13.156 -22.469 -37.312 1 60.59 37 LYS B CA 1
ATOM 5267 C C . LYS B 1 37 ? 13.859 -22.719 -35.969 1 60.59 37 LYS B C 1
ATOM 5269 O O . LYS B 1 37 ? 14.953 -23.281 -35.938 1 60.59 37 LYS B O 1
ATOM 5274 N N . THR B 1 38 ? 13.141 -22.375 -34.781 1 75.62 38 THR B N 1
ATOM 5275 C CA . THR B 1 38 ? 13.875 -22.5 -33.531 1 75.62 38 THR B CA 1
ATOM 5276 C C . THR B 1 38 ? 13.586 -23.859 -32.875 1 75.62 38 THR B C 1
ATOM 5278 O O . THR B 1 38 ? 12.438 -24.297 -32.844 1 75.62 38 THR B O 1
ATOM 5281 N N . LYS B 1 39 ? 14.602 -24.578 -32.688 1 83.19 39 LYS B N 1
ATOM 5282 C CA . LYS B 1 39 ? 14.492 -25.812 -31.938 1 83.19 39 LYS B CA 1
ATOM 5283 C C . LYS B 1 39 ? 15.367 -25.766 -30.688 1 83.19 39 LYS B C 1
ATOM 5285 O O . LYS B 1 39 ? 16.516 -25.328 -30.734 1 83.19 39 LYS B O 1
ATOM 5290 N N . LEU B 1 40 ? 14.672 -26.062 -29.516 1 89.25 40 LEU B N 1
ATOM 5291 C CA . LEU B 1 40 ? 15.422 -26.219 -28.281 1 89.25 40 LEU B CA 1
ATOM 5292 C C . LEU B 1 40 ? 15.516 -27.688 -27.875 1 89.25 40 LEU B C 1
ATOM 5294 O O . LEU B 1 40 ? 14.617 -28.469 -28.188 1 89.25 40 LEU B O 1
ATOM 5298 N N . SER B 1 41 ? 16.594 -28.016 -27.25 1 86.88 41 SER B N 1
ATOM 5299 C CA . SER B 1 41 ? 16.734 -29.391 -26.766 1 86.88 41 SER B CA 1
ATOM 5300 C C . SER B 1 41 ? 15.609 -29.766 -25.812 1 86.88 41 SER B C 1
ATOM 5302 O O . SER B 1 41 ? 15.148 -28.953 -25.016 1 86.88 41 SER B O 1
ATOM 5304 N N . VAL B 1 42 ? 15.227 -31.016 -25.984 1 85.81 42 VAL B N 1
ATOM 5305 C CA . VAL B 1 42 ? 14.172 -31.531 -25.109 1 85.81 42 VAL B CA 1
ATOM 5306 C C . VAL B 1 42 ? 14.688 -31.594 -23.672 1 85.81 42 VAL B C 1
ATOM 5308 O O . VAL B 1 42 ? 15.836 -31.953 -23.438 1 85.81 42 VAL B O 1
ATOM 5311 N N . PRO B 1 43 ? 13.836 -31.188 -22.812 1 87.06 43 PRO B N 1
ATOM 5312 C CA . PRO B 1 43 ? 14.242 -31.234 -21.406 1 87.06 43 PRO B CA 1
ATOM 5313 C C . PRO B 1 43 ? 14.578 -32.656 -20.938 1 87.06 43 PRO B C 1
ATOM 5315 O O . PRO B 1 43 ? 14.086 -33.625 -21.5 1 87.06 43 PRO B O 1
ATOM 5318 N N . SER B 1 44 ? 15.375 -32.688 -19.938 1 85.12 44 SER B N 1
ATOM 5319 C CA . SER B 1 44 ? 15.742 -33.969 -19.344 1 85.12 44 SER B CA 1
ATOM 5320 C C . SER B 1 44 ? 14.523 -34.688 -18.781 1 85.12 44 SER B C 1
ATOM 5322 O O . SER B 1 44 ? 13.547 -34.062 -18.391 1 85.12 44 SER B O 1
ATOM 5324 N N . ALA B 1 45 ? 14.641 -36 -18.812 1 89.44 45 ALA B N 1
ATOM 5325 C CA . ALA B 1 45 ? 13.57 -36.781 -18.203 1 89.44 45 ALA B CA 1
ATOM 5326 C C . ALA B 1 45 ? 13.398 -36.438 -16.719 1 89.44 45 ALA B C 1
ATOM 5328 O O . ALA B 1 45 ? 14.391 -36.25 -16.016 1 89.44 45 ALA B O 1
ATOM 5329 N N . LYS B 1 46 ? 12.227 -36.375 -16.328 1 93.44 46 LYS B N 1
ATOM 5330 C CA . LYS B 1 46 ? 11.953 -36 -14.945 1 93.44 46 LYS B CA 1
ATOM 5331 C C . LYS B 1 46 ? 12.312 -37.156 -13.992 1 93.44 46 LYS B C 1
ATOM 5333 O O . LYS B 1 46 ? 12.188 -38.312 -14.352 1 93.44 46 LYS B O 1
ATOM 5338 N N . LEU B 1 47 ? 12.734 -36.781 -12.836 1 95 47 LEU B N 1
ATOM 5339 C CA . LEU B 1 47 ? 13.062 -37.719 -11.781 1 95 47 LEU B CA 1
ATOM 5340 C C . LEU B 1 47 ? 11.812 -38.094 -10.992 1 95 47 LEU B C 1
ATOM 5342 O O . LEU B 1 47 ? 10.781 -37.438 -11.086 1 95 47 LEU B O 1
ATOM 5346 N N . THR B 1 48 ? 11.922 -39.219 -10.312 1 95.38 48 THR B N 1
ATOM 5347 C CA . THR B 1 48 ? 10.828 -39.625 -9.438 1 95.38 48 THR B CA 1
ATOM 5348 C C . THR B 1 48 ? 10.578 -38.594 -8.352 1 95.38 48 THR B C 1
ATOM 5350 O O . THR B 1 48 ? 11.516 -38.031 -7.805 1 95.38 48 THR B O 1
ATOM 5353 N N . LYS B 1 49 ? 9.391 -38.438 -8.031 1 94.81 49 LYS B N 1
ATOM 5354 C CA . LYS B 1 49 ? 9.016 -37.406 -7.059 1 94.81 49 LYS B CA 1
ATOM 5355 C C . LYS B 1 49 ? 9.633 -37.688 -5.691 1 94.81 49 LYS B C 1
ATOM 5357 O O . LYS B 1 49 ? 9.844 -38.844 -5.324 1 94.81 49 LYS B O 1
ATOM 5362 N N . ARG B 1 50 ? 9.836 -36.656 -5.023 1 95.19 50 ARG B N 1
ATOM 5363 C CA . ARG B 1 50 ? 10.289 -36.719 -3.639 1 95.19 50 ARG B CA 1
ATOM 5364 C C . ARG B 1 50 ? 9.125 -36.531 -2.674 1 95.19 50 ARG B C 1
ATOM 5366 O O . ARG B 1 50 ? 7.996 -36.25 -3.096 1 95.19 50 ARG B O 1
ATOM 5373 N N . GLU B 1 51 ? 9.43 -36.75 -1.418 1 95.94 51 GLU B N 1
ATOM 5374 C CA . GLU B 1 51 ? 8.414 -36.406 -0.423 1 95.94 51 GLU B CA 1
ATOM 5375 C C . GLU B 1 51 ? 8.062 -34.938 -0.474 1 95.94 51 GLU B C 1
ATOM 5377 O O . GLU B 1 51 ? 8.891 -34.094 -0.85 1 95.94 51 GLU B O 1
ATOM 5382 N N . PRO B 1 52 ? 6.805 -34.719 -0.105 1 96.38 52 PRO B N 1
ATOM 5383 C CA . PRO B 1 52 ? 6.457 -33.281 -0.073 1 96.38 52 PRO B CA 1
ATOM 5384 C C . PRO B 1 52 ? 7.387 -32.469 0.826 1 96.38 52 PRO B C 1
ATOM 5386 O O . PRO B 1 52 ? 7.672 -32.875 1.954 1 96.38 52 PRO B O 1
ATOM 5389 N N . PHE B 1 53 ? 7.781 -31.328 0.406 1 97.12 53 PHE B N 1
ATOM 5390 C CA . PHE B 1 53 ? 8.828 -30.609 1.122 1 97.12 53 PHE B CA 1
ATOM 5391 C C . PHE B 1 53 ? 8.219 -29.734 2.215 1 97.12 53 PHE B C 1
ATOM 5393 O O . PHE B 1 53 ? 8.414 -30 3.404 1 97.12 53 PHE B O 1
ATOM 5400 N N . VAL B 1 54 ? 7.457 -28.766 1.854 1 97.94 54 VAL B N 1
ATOM 5401 C CA . VAL B 1 54 ? 6.93 -27.812 2.824 1 97.94 54 VAL B CA 1
ATOM 5402 C C . VAL B 1 54 ? 6.004 -28.531 3.805 1 97.94 54 VAL B C 1
ATOM 5404 O O . VAL B 1 54 ? 6.004 -28.234 5 1 97.94 54 VAL B O 1
ATOM 5407 N N . LYS B 1 55 ? 5.145 -29.453 3.299 1 97.31 55 LYS B N 1
ATOM 5408 C CA . LYS B 1 55 ? 4.266 -30.219 4.188 1 97.31 55 LYS B CA 1
ATOM 5409 C C . LYS B 1 55 ? 5.07 -30.938 5.266 1 97.31 55 LYS B C 1
ATOM 5411 O O . LYS B 1 55 ? 4.645 -31 6.422 1 97.31 55 LYS B O 1
ATOM 5416 N N . ASN B 1 56 ? 6.191 -31.438 4.902 1 96.56 56 ASN B N 1
ATOM 5417 C CA . ASN B 1 56 ? 7.023 -32.156 5.859 1 96.56 56 ASN B CA 1
ATOM 5418 C C . ASN B 1 56 ? 7.664 -31.219 6.875 1 96.56 56 ASN B C 1
ATOM 5420 O O . ASN B 1 56 ? 8.023 -31.641 7.977 1 96.56 56 ASN B O 1
ATOM 5424 N N . LEU B 1 57 ? 7.848 -29.953 6.531 1 97.31 57 LEU B N 1
ATOM 5425 C CA . LEU B 1 57 ? 8.359 -28.984 7.492 1 97.31 57 LEU B CA 1
ATOM 5426 C C . LEU B 1 57 ? 7.434 -28.875 8.695 1 97.31 57 LEU B C 1
ATOM 5428 O O . LEU B 1 57 ? 7.891 -28.641 9.82 1 97.31 57 LEU B O 1
ATOM 5432 N N . PHE B 1 58 ? 6.129 -29.016 8.43 1 96.62 58 PHE B N 1
ATOM 5433 C CA . PHE B 1 58 ? 5.156 -28.953 9.516 1 96.62 58 PHE B CA 1
ATOM 5434 C C . PHE B 1 58 ? 5.395 -30.078 10.523 1 96.62 58 PHE B C 1
ATOM 5436 O O . PHE B 1 58 ? 4.934 -30.016 11.664 1 96.62 58 PHE B O 1
ATOM 5443 N N . LEU B 1 59 ? 6.047 -31.156 10.094 1 93.44 59 LEU B N 1
ATOM 5444 C CA . LEU B 1 59 ? 6.344 -32.312 10.938 1 93.44 59 LEU B CA 1
ATOM 5445 C C . LEU B 1 59 ? 7.77 -32.219 11.484 1 93.44 59 LEU B C 1
ATOM 5447 O O . LEU B 1 59 ? 8.234 -33.156 12.148 1 93.44 59 LEU B O 1
ATOM 5451 N N . GLY B 1 60 ? 8.484 -31.172 11.133 1 93.44 60 GLY B N 1
ATOM 5452 C CA . GLY B 1 60 ? 9.859 -30.984 11.586 1 93.44 60 GLY B CA 1
ATOM 5453 C C . GLY B 1 60 ? 10.859 -31.766 10.758 1 93.44 60 GLY B C 1
ATOM 5454 O O . GLY B 1 60 ? 11.992 -31.984 11.188 1 93.44 60 GLY B O 1
ATOM 5455 N N . LYS B 1 61 ? 10.453 -32.219 9.648 1 94.31 61 LYS B N 1
ATOM 5456 C CA . LYS B 1 61 ? 11.336 -32.938 8.734 1 94.31 61 LYS B CA 1
ATOM 5457 C C . LYS B 1 61 ? 11.852 -32.031 7.629 1 94.31 61 LYS B C 1
ATOM 5459 O O . LYS B 1 61 ? 11.164 -31.109 7.203 1 94.31 61 LYS B O 1
ATOM 5464 N N . PHE B 1 62 ? 13.086 -32.281 7.227 1 96 62 PHE B N 1
ATOM 5465 C CA . PHE B 1 62 ? 13.711 -31.438 6.215 1 96 62 PHE B CA 1
ATOM 5466 C C . PHE B 1 62 ? 14.398 -32.281 5.152 1 96 62 PHE B C 1
ATOM 5468 O O . PHE B 1 62 ? 15.086 -33.25 5.477 1 96 62 PHE B O 1
ATOM 5475 N N . ASP B 1 63 ? 14.109 -32 3.906 1 95.62 63 ASP B N 1
ATOM 5476 C CA . ASP B 1 63 ? 14.828 -32.625 2.801 1 95.62 63 ASP B CA 1
ATOM 5477 C C . ASP B 1 63 ? 16.141 -31.906 2.525 1 95.62 63 ASP B C 1
ATOM 5479 O O . ASP B 1 63 ? 16.172 -30.875 1.84 1 95.62 63 ASP B O 1
ATOM 5483 N N . PHE B 1 64 ? 17.25 -32.438 2.863 1 94 64 PHE B N 1
ATOM 5484 C CA . PHE B 1 64 ? 18.547 -31.797 2.857 1 94 64 PHE B CA 1
ATOM 5485 C C . PHE B 1 64 ? 19.047 -31.594 1.432 1 94 64 PHE B C 1
ATOM 5487 O O . PHE B 1 64 ? 19.906 -30.75 1.183 1 94 64 PHE B O 1
ATOM 5494 N N . GLU B 1 65 ? 18.562 -32.312 0.499 1 91.75 65 GLU B N 1
ATOM 5495 C CA . GLU B 1 65 ? 18.953 -32.156 -0.901 1 91.75 65 GLU B CA 1
ATOM 5496 C C . GLU B 1 65 ? 18.547 -30.781 -1.432 1 91.75 65 GLU B C 1
ATOM 5498 O O . GLU B 1 65 ? 19.172 -30.266 -2.367 1 91.75 65 GLU B O 1
ATOM 5503 N N . LEU B 1 66 ? 17.641 -30.281 -0.789 1 93.88 66 LEU B N 1
ATOM 5504 C CA . LEU B 1 66 ? 17.078 -29.016 -1.278 1 93.88 66 LEU B CA 1
ATOM 5505 C C . LEU B 1 66 ? 17.875 -27.828 -0.738 1 93.88 66 LEU B C 1
ATOM 5507 O O . LEU B 1 66 ? 17.578 -26.672 -1.078 1 93.88 66 LEU B O 1
ATOM 5511 N N . MET B 1 67 ? 18.859 -28.062 0.038 1 93 67 MET B N 1
ATOM 5512 C CA . MET B 1 67 ? 19.797 -27 0.395 1 93 67 MET B CA 1
ATOM 5513 C C . MET B 1 67 ? 20.672 -26.641 -0.794 1 93 67 MET B C 1
ATOM 5515 O O . MET B 1 67 ? 21.328 -25.594 -0.786 1 93 67 MET B O 1
ATOM 5519 N N . ALA B 1 68 ? 20.703 -27.516 -1.734 1 91.62 68 ALA B N 1
ATOM 5520 C CA . ALA B 1 68 ? 21.25 -27.172 -3.045 1 91.62 68 ALA B CA 1
ATOM 5521 C C . ALA B 1 68 ? 20.172 -26.594 -3.951 1 91.62 68 ALA B C 1
ATOM 5523 O O . ALA B 1 68 ? 19.156 -27.25 -4.223 1 91.62 68 ALA B O 1
ATOM 5524 N N . PHE B 1 69 ? 20.359 -25.375 -4.32 1 95 69 PHE B N 1
ATOM 5525 C CA . PHE B 1 69 ? 19.359 -24.734 -5.164 1 95 69 PHE B CA 1
ATOM 5526 C C . PHE B 1 69 ? 19.141 -25.5 -6.457 1 95 69 PHE B C 1
ATOM 5528 O O . PHE B 1 69 ? 20.109 -25.781 -7.184 1 95 69 PHE B O 1
ATOM 5535 N N . PRO B 1 70 ? 17.969 -25.859 -6.797 1 94.94 70 PRO B N 1
ATOM 5536 C CA . PRO B 1 70 ? 17.719 -26.734 -7.938 1 94.94 70 PRO B CA 1
ATOM 5537 C C . PRO B 1 70 ? 18.062 -26.094 -9.273 1 94.94 70 PRO B C 1
ATOM 5539 O O . PRO B 1 70 ? 17.828 -24.891 -9.461 1 94.94 70 PRO B O 1
ATOM 5542 N N . GLU B 1 71 ? 18.594 -26.859 -10.141 1 92.38 71 GLU B N 1
ATOM 5543 C CA . GLU B 1 71 ? 18.922 -26.469 -11.508 1 92.38 71 GLU B CA 1
ATOM 5544 C C . GLU B 1 71 ? 18.219 -27.359 -12.523 1 92.38 71 GLU B C 1
ATOM 5546 O O . GLU B 1 71 ? 18.734 -28.438 -12.867 1 92.38 71 GLU B O 1
ATOM 5551 N N . PRO B 1 72 ? 17.219 -26.875 -13.133 1 93.06 72 PRO B N 1
ATOM 5552 C CA . PRO B 1 72 ? 16.359 -27.75 -13.922 1 93.06 72 PRO B CA 1
ATOM 5553 C C . PRO B 1 72 ? 16.875 -27.984 -15.336 1 93.06 72 PRO B C 1
ATOM 5555 O O . PRO B 1 72 ? 16.438 -28.922 -16.016 1 93.06 72 PRO B O 1
ATOM 5558 N N . GLN B 1 73 ? 17.812 -27.219 -15.859 1 93.06 73 GLN B N 1
ATOM 5559 C CA . GLN B 1 73 ? 18.203 -27.281 -17.266 1 93.06 73 GLN B CA 1
ATOM 5560 C C . GLN B 1 73 ? 19.5 -28.078 -17.438 1 93.06 73 GLN B C 1
ATOM 5562 O O . GLN B 1 73 ? 20.422 -27.969 -16.625 1 93.06 73 GLN B O 1
ATOM 5567 N N . SER B 1 74 ? 19.5 -28.891 -18.531 1 92.25 74 SER B N 1
ATOM 5568 C CA . SER B 1 74 ? 20.781 -29.391 -18.984 1 92.25 74 SER B CA 1
ATOM 5569 C C . SER B 1 74 ? 21.656 -28.266 -19.547 1 92.25 74 SER B C 1
ATOM 5571 O O . SER B 1 74 ? 21.156 -27.172 -19.812 1 92.25 74 SER B O 1
ATOM 5573 N N . VAL B 1 75 ? 22.938 -28.5 -19.688 1 91.06 75 VAL B N 1
ATOM 5574 C CA . VAL B 1 75 ? 23.859 -27.5 -20.203 1 91.06 75 VAL B CA 1
ATOM 5575 C C . VAL B 1 75 ? 23.438 -27.078 -21.609 1 91.06 75 VAL B C 1
ATOM 5577 O O . VAL B 1 75 ? 23.438 -25.891 -21.922 1 91.06 75 VAL B O 1
ATOM 5580 N N . ASP B 1 76 ? 23.094 -28.078 -22.422 1 92.44 76 ASP B N 1
ATOM 5581 C CA . ASP B 1 76 ? 22.688 -27.797 -23.781 1 92.44 76 ASP B CA 1
ATOM 5582 C C . ASP B 1 76 ? 21.406 -26.953 -23.812 1 92.44 76 ASP B C 1
ATOM 5584 O O . ASP B 1 76 ? 21.312 -25.984 -24.562 1 92.44 76 ASP B O 1
ATOM 5588 N N . ARG B 1 77 ? 20.469 -27.344 -23 1 94.25 77 ARG B N 1
ATOM 5589 C CA . ARG B 1 77 ? 19.203 -26.625 -22.922 1 94.25 77 ARG B CA 1
ATOM 5590 C C . ARG B 1 77 ? 19.422 -25.188 -22.438 1 94.25 77 ARG B C 1
ATOM 5592 O O . ARG B 1 77 ? 18.812 -24.25 -22.969 1 94.25 77 ARG B O 1
ATOM 5599 N N . TYR B 1 78 ? 20.25 -25.062 -21.469 1 93.94 78 TYR B N 1
ATOM 5600 C CA . TYR B 1 78 ? 20.594 -23.766 -20.922 1 93.94 78 TYR B CA 1
ATOM 5601 C C . TYR B 1 78 ? 21.141 -22.844 -22 1 93.94 78 TYR B C 1
ATOM 5603 O O . TYR B 1 78 ? 20.656 -21.719 -22.188 1 93.94 78 TYR B O 1
ATOM 5611 N N . ASN B 1 79 ? 22.109 -23.234 -22.766 1 94.44 79 ASN B N 1
ATOM 5612 C CA . ASN B 1 79 ? 22.734 -22.438 -23.797 1 94.44 79 ASN B CA 1
ATOM 5613 C C . ASN B 1 79 ? 21.75 -22.062 -24.906 1 94.44 79 ASN B C 1
ATOM 5615 O O . ASN B 1 79 ? 21.719 -20.906 -25.344 1 94.44 79 ASN B O 1
ATOM 5619 N N . GLN B 1 80 ? 20.984 -23.016 -25.328 1 95.19 80 GLN B N 1
ATOM 5620 C CA . GLN B 1 80 ? 20.031 -22.781 -26.391 1 95.19 80 GLN B CA 1
ATOM 5621 C C . GLN B 1 80 ? 18.938 -21.812 -25.953 1 95.19 80 GLN B C 1
ATOM 5623 O O . GLN B 1 80 ? 18.531 -20.938 -26.719 1 95.19 80 GLN B O 1
ATOM 5628 N N . PHE B 1 81 ? 18.453 -22 -24.781 1 95.88 81 PHE B N 1
ATOM 5629 C CA . PHE B 1 81 ? 17.406 -21.141 -24.25 1 95.88 81 PHE B CA 1
ATOM 5630 C C . PHE B 1 81 ? 17.859 -19.688 -24.188 1 95.88 81 PHE B C 1
ATOM 5632 O O . PHE B 1 81 ? 17.141 -18.797 -24.625 1 95.88 81 PHE B O 1
ATOM 5639 N N . PHE B 1 82 ? 19.047 -19.422 -23.672 1 95.56 82 PHE B N 1
ATOM 5640 C CA . PHE B 1 82 ? 19.547 -18.062 -23.5 1 95.56 82 PHE B CA 1
ATOM 5641 C C . PHE B 1 82 ? 19.906 -17.422 -24.828 1 95.56 82 PHE B C 1
ATOM 5643 O O . PHE B 1 82 ? 19.891 -16.203 -24.969 1 95.56 82 PHE B O 1
ATOM 5650 N N . GLU B 1 83 ? 20.203 -18.25 -25.75 1 95.31 83 GLU B N 1
ATOM 5651 C CA . GLU B 1 83 ? 20.359 -17.734 -27.109 1 95.31 83 GLU B CA 1
ATOM 5652 C C . GLU B 1 83 ? 19 -17.328 -27.703 1 95.31 83 GLU B C 1
ATOM 5654 O O . GLU B 1 83 ? 18.891 -16.297 -28.359 1 95.31 83 GLU B O 1
ATOM 5659 N N . TRP B 1 84 ? 18.016 -18.125 -27.453 1 96.56 84 TRP B N 1
ATOM 5660 C CA . TRP B 1 84 ? 16.672 -17.922 -28 1 96.56 84 TRP B CA 1
ATOM 5661 C C . TRP B 1 84 ? 16.047 -16.656 -27.422 1 96.56 84 TRP B C 1
ATOM 5663 O O . TRP B 1 84 ? 15.312 -15.953 -28.109 1 96.56 84 TRP B O 1
ATOM 5673 N N . ILE B 1 85 ? 16.266 -16.344 -26.188 1 96.75 85 ILE B N 1
ATOM 5674 C CA . ILE B 1 85 ? 15.523 -15.258 -25.547 1 96.75 85 ILE B CA 1
ATOM 5675 C C . ILE B 1 85 ? 16.156 -13.914 -25.922 1 96.75 85 ILE B C 1
ATOM 5677 O O . ILE B 1 85 ? 15.555 -12.859 -25.719 1 96.75 85 ILE B O 1
ATOM 5681 N N . LYS B 1 86 ? 17.344 -13.867 -26.469 1 96.31 86 LYS B N 1
ATOM 5682 C CA . LYS B 1 86 ? 18.047 -12.633 -26.781 1 96.31 86 LYS B CA 1
ATOM 5683 C C . LYS B 1 86 ? 17.219 -11.766 -27.734 1 96.31 86 LYS B C 1
ATOM 5685 O O . LYS B 1 86 ? 17.016 -10.578 -27.469 1 96.31 86 LYS B O 1
ATOM 5690 N N . PRO B 1 87 ? 16.766 -12.344 -28.828 1 96.5 87 PRO B N 1
ATOM 5691 C CA . PRO B 1 87 ? 15.945 -11.516 -29.719 1 96.5 87 PRO B CA 1
ATOM 5692 C C . PRO B 1 87 ? 14.656 -11.039 -29.062 1 96.5 87 PRO B C 1
ATOM 5694 O O . PRO B 1 87 ? 14.141 -9.969 -29.406 1 96.5 87 PRO B O 1
ATOM 5697 N N . ILE B 1 88 ? 14.109 -11.82 -28.203 1 97.38 88 ILE B N 1
ATOM 5698 C CA . ILE B 1 88 ? 12.914 -11.414 -27.469 1 97.38 88 ILE B CA 1
ATOM 5699 C C . ILE B 1 88 ? 13.219 -10.203 -26.594 1 97.38 88 ILE B C 1
ATOM 5701 O O . ILE B 1 88 ? 12.469 -9.234 -26.578 1 97.38 88 ILE B O 1
ATOM 5705 N N . GLU B 1 89 ? 14.32 -10.289 -25.844 1 96.44 89 GLU B N 1
ATOM 5706 C CA . GLU B 1 89 ? 14.766 -9.172 -25.016 1 96.44 89 GLU B CA 1
ATOM 5707 C C . GLU B 1 89 ? 14.961 -7.91 -25.844 1 96.44 89 GLU B C 1
ATOM 5709 O O . GLU B 1 89 ? 14.562 -6.82 -25.438 1 96.44 89 GLU B O 1
ATOM 5714 N N . ASN B 1 90 ? 15.578 -8.047 -26.969 1 96.06 90 ASN B N 1
ATOM 5715 C CA . ASN B 1 90 ? 15.82 -6.918 -27.859 1 96.06 90 ASN B CA 1
ATOM 5716 C C . ASN B 1 90 ? 14.516 -6.293 -28.344 1 96.06 90 ASN B C 1
ATOM 5718 O O . ASN B 1 90 ? 14.375 -5.07 -28.359 1 96.06 90 ASN B O 1
ATOM 5722 N N . TYR B 1 91 ? 13.633 -7.129 -28.719 1 95.94 91 TYR B N 1
ATOM 5723 C CA . TYR B 1 91 ? 12.336 -6.633 -29.172 1 95.94 91 TYR B CA 1
ATOM 5724 C C . TYR B 1 91 ? 11.625 -5.867 -28.047 1 95.94 91 TYR B C 1
ATOM 5726 O O . TYR B 1 91 ? 11.141 -4.754 -28.266 1 95.94 91 TYR B O 1
ATOM 5734 N N . MET B 1 92 ? 11.602 -6.43 -26.906 1 95.81 92 MET B N 1
ATOM 5735 C CA . MET B 1 92 ? 10.875 -5.832 -25.797 1 95.81 92 MET B CA 1
ATOM 5736 C C . MET B 1 92 ? 11.508 -4.508 -25.375 1 95.81 92 MET B C 1
ATOM 5738 O O . MET B 1 92 ? 10.82 -3.605 -24.906 1 95.81 92 MET B O 1
ATOM 5742 N N . SER B 1 93 ? 12.773 -4.406 -25.531 1 92.31 93 SER B N 1
ATOM 5743 C CA . SER B 1 93 ? 13.469 -3.166 -25.203 1 92.31 93 SER B CA 1
ATOM 5744 C C . SER B 1 93 ? 13.164 -2.082 -26.234 1 92.31 93 SER B C 1
ATOM 5746 O O . SER B 1 93 ? 13.344 -0.893 -25.953 1 92.31 93 SER B O 1
ATOM 5748 N N . SER B 1 94 ? 12.672 -2.471 -27.375 1 93.12 94 SER B N 1
ATOM 5749 C CA . SER B 1 94 ? 12.477 -1.531 -28.469 1 93.12 94 SER B CA 1
ATOM 5750 C C . SER B 1 94 ? 11.039 -1.03 -28.531 1 93.12 94 SER B C 1
ATOM 5752 O O . SER B 1 94 ? 10.742 -0.068 -29.234 1 93.12 94 SER B O 1
ATOM 5754 N N . VAL B 1 95 ? 10.195 -1.586 -27.797 1 93.06 95 VAL B N 1
ATOM 5755 C CA . VAL B 1 95 ? 8.781 -1.221 -27.906 1 93.06 95 VAL B CA 1
ATOM 5756 C C . VAL B 1 95 ? 8.359 -0.44 -26.656 1 93.06 95 VAL B C 1
ATOM 5758 O O . VAL B 1 95 ? 9.016 -0.516 -25.625 1 93.06 95 VAL B O 1
ATOM 5761 N N . ASN B 1 96 ? 7.262 0.336 -26.906 1 88.44 96 ASN B N 1
ATOM 5762 C CA . ASN B 1 96 ? 6.664 1.137 -25.844 1 88.44 96 ASN B CA 1
ATOM 5763 C C . ASN B 1 96 ? 5.273 0.635 -25.469 1 88.44 96 ASN B C 1
ATOM 5765 O O . ASN B 1 96 ? 4.406 0.508 -26.344 1 88.44 96 ASN B O 1
ATOM 5769 N N . ARG B 1 97 ? 5.055 0.456 -24.234 1 86.12 97 ARG B N 1
ATOM 5770 C CA . ARG B 1 97 ? 3.814 -0.132 -23.734 1 86.12 97 ARG B CA 1
ATOM 5771 C C . ARG B 1 97 ? 2.607 0.696 -24.156 1 86.12 97 ARG B C 1
ATOM 5773 O O . ARG B 1 97 ? 1.51 0.162 -24.328 1 86.12 97 ARG B O 1
ATOM 5780 N N . ASN B 1 98 ? 2.746 1.971 -24.25 1 82.44 98 ASN B N 1
ATOM 5781 C CA . ASN B 1 98 ? 1.615 2.855 -24.516 1 82.44 98 ASN B CA 1
ATOM 5782 C C . ASN B 1 98 ? 1.321 2.965 -26 1 82.44 98 ASN B C 1
ATOM 5784 O O . ASN B 1 98 ? 0.249 3.426 -26.406 1 82.44 98 ASN B O 1
ATOM 5788 N N . GLU B 1 99 ? 2.203 2.445 -26.875 1 87.19 99 GLU B N 1
ATOM 5789 C CA . GLU B 1 99 ? 2.062 2.602 -28.312 1 87.19 99 GLU B CA 1
ATOM 5790 C C . GLU B 1 99 ? 1.888 1.249 -29 1 87.19 99 GLU B C 1
ATOM 5792 O O . GLU B 1 99 ? 1.391 1.179 -30.125 1 87.19 99 GLU B O 1
ATOM 5797 N N . LEU B 1 100 ? 2.236 0.251 -28.344 1 91.06 100 LEU B N 1
ATOM 5798 C CA . LEU B 1 100 ? 2.211 -1.086 -28.922 1 91.06 100 LEU B CA 1
ATOM 5799 C C . LEU B 1 100 ? 0.785 -1.625 -28.984 1 91.06 100 LEU B C 1
ATOM 5801 O O . LEU B 1 100 ? 0.083 -1.647 -27.969 1 91.06 100 LEU B O 1
ATOM 5805 N N . SER B 1 101 ? 0.374 -1.988 -30.156 1 90.62 101 SER B N 1
ATOM 5806 C CA . SER B 1 101 ? -0.951 -2.582 -30.312 1 90.62 101 SER B CA 1
ATOM 5807 C C . SER B 1 101 ? -0.917 -4.082 -30.031 1 90.62 101 SER B C 1
ATOM 5809 O O . SER B 1 101 ? 0.127 -4.723 -30.172 1 90.62 101 SER B O 1
ATOM 5811 N N . LYS B 1 102 ? -2.012 -4.625 -29.766 1 89.62 102 LYS B N 1
ATOM 5812 C CA . LYS B 1 102 ? -2.123 -6.055 -29.484 1 89.62 102 LYS B CA 1
ATOM 5813 C C . LYS B 1 102 ? -1.764 -6.887 -30.703 1 89.62 102 LYS B C 1
ATOM 5815 O O . LYS B 1 102 ? -1.061 -7.891 -30.594 1 89.62 102 LYS B O 1
ATOM 5820 N N . LYS B 1 103 ? -2.273 -6.496 -31.812 1 89.88 103 LYS B N 1
ATOM 5821 C CA . LYS B 1 103 ? -2.027 -7.219 -33.062 1 89.88 103 LYS B CA 1
ATOM 5822 C C . LYS B 1 103 ? -0.535 -7.281 -33.375 1 89.88 103 LYS B C 1
ATOM 5824 O O . LYS B 1 103 ? -0.008 -8.344 -33.688 1 89.88 103 LYS B O 1
ATOM 5829 N N . GLU B 1 104 ? 0.084 -6.156 -33.219 1 93.38 104 GLU B N 1
ATOM 5830 C CA . GLU B 1 104 ? 1.52 -6.086 -33.469 1 93.38 104 GLU B CA 1
ATOM 5831 C C . GLU B 1 104 ? 2.299 -6.934 -32.469 1 93.38 104 GLU B C 1
ATOM 5833 O O . GLU B 1 104 ? 3.25 -7.625 -32.844 1 93.38 104 GLU B O 1
ATOM 5838 N N . ALA B 1 105 ? 1.924 -6.855 -31.312 1 94 105 ALA B N 1
ATOM 5839 C CA . ALA B 1 105 ? 2.619 -7.586 -30.266 1 94 105 ALA B CA 1
ATOM 5840 C C . ALA B 1 105 ? 2.508 -9.094 -30.469 1 94 105 ALA B C 1
ATOM 5842 O O . ALA B 1 105 ? 3.5 -9.82 -30.359 1 94 105 ALA B O 1
ATOM 5843 N N . PHE B 1 106 ? 1.354 -9.602 -30.828 1 93.25 106 PHE B N 1
ATOM 5844 C CA . PHE B 1 106 ? 1.145 -11.031 -31 1 93.25 106 PHE B CA 1
ATOM 5845 C C . PHE B 1 106 ? 1.855 -11.531 -32.25 1 93.25 106 PHE B C 1
ATOM 5847 O O . PHE B 1 106 ? 2.348 -12.664 -32.281 1 93.25 106 PHE B O 1
ATOM 5854 N N . GLN B 1 107 ? 1.845 -10.742 -33.188 1 95 107 GLN B N 1
ATOM 5855 C CA . GLN B 1 107 ? 2.611 -11.102 -34.375 1 95 107 GLN 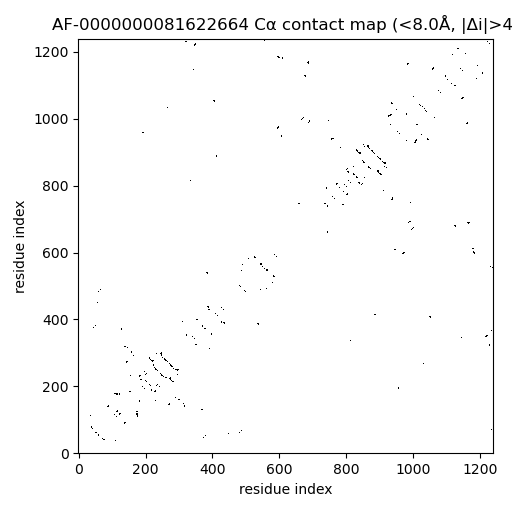B CA 1
ATOM 5856 C C . GLN B 1 107 ? 4.094 -11.25 -34.062 1 95 107 GLN B C 1
ATOM 5858 O O . GLN B 1 107 ? 4.742 -12.195 -34.5 1 95 107 GLN B O 1
ATOM 5863 N N . ALA B 1 108 ? 4.578 -10.281 -33.344 1 95.88 108 ALA B N 1
ATOM 5864 C CA . ALA B 1 108 ? 5.98 -10.344 -32.969 1 95.88 108 ALA B CA 1
ATOM 5865 C C . ALA B 1 108 ? 6.258 -11.594 -32.125 1 95.88 108 ALA B C 1
ATOM 5867 O O . ALA B 1 108 ? 7.289 -12.25 -32.312 1 95.88 108 ALA B O 1
ATOM 5868 N N . LEU B 1 109 ? 5.383 -11.953 -31.219 1 96.94 109 LEU B N 1
ATOM 5869 C CA . LEU B 1 109 ? 5.555 -13.133 -30.375 1 96.94 109 LEU B CA 1
ATOM 5870 C C . LEU B 1 109 ? 5.52 -14.406 -31.219 1 96.94 109 LEU B C 1
ATOM 5872 O O . LEU B 1 109 ? 6.246 -15.359 -30.922 1 96.94 109 LEU B O 1
ATOM 5876 N N . LYS B 1 110 ? 4.652 -14.398 -32.156 1 96.31 110 LYS B N 1
ATOM 5877 C CA . LYS B 1 110 ? 4.594 -15.523 -33.094 1 96.31 110 LYS B CA 1
ATOM 5878 C C . LYS B 1 110 ? 5.914 -15.68 -33.844 1 96.31 110 LYS B C 1
ATOM 5880 O O . LYS B 1 110 ? 6.484 -16.766 -33.875 1 96.31 110 LYS B O 1
ATOM 5885 N N . ASP B 1 111 ? 6.383 -14.562 -34.344 1 96.31 111 ASP B N 1
ATOM 5886 C CA . ASP B 1 111 ? 7.598 -14.57 -35.156 1 96.31 111 ASP B CA 1
ATOM 5887 C C . ASP B 1 111 ? 8.805 -14.984 -34.312 1 96.31 111 ASP B C 1
ATOM 5889 O O . ASP B 1 111 ? 9.758 -15.57 -34.844 1 96.31 111 ASP B O 1
ATOM 5893 N N . LEU B 1 112 ? 8.734 -14.742 -33.062 1 97.06 112 LEU B N 1
ATOM 5894 C CA . LEU B 1 112 ? 9.852 -15.031 -32.188 1 97.06 112 LEU B CA 1
ATOM 5895 C C . LEU B 1 112 ? 9.656 -16.391 -31.5 1 97.06 112 LEU B C 1
ATOM 5897 O O . LEU B 1 112 ? 10.414 -16.734 -30.594 1 97.06 112 LEU B O 1
ATOM 5901 N N . ASP B 1 113 ? 8.586 -17.125 -31.844 1 97 113 ASP B N 1
ATOM 5902 C CA . ASP B 1 113 ? 8.289 -18.484 -31.406 1 97 113 ASP B CA 1
ATOM 5903 C C . ASP B 1 113 ? 7.852 -18.516 -29.953 1 97 113 ASP B C 1
ATOM 5905 O O . ASP B 1 113 ? 7.938 -19.547 -29.281 1 97 113 ASP B O 1
ATOM 5909 N N . VAL B 1 114 ? 7.461 -17.391 -29.469 1 98.12 114 VAL B N 1
ATOM 5910 C CA . VAL B 1 114 ? 7.062 -17.312 -28.078 1 98.12 114 VAL B CA 1
ATOM 5911 C C . VAL B 1 114 ? 5.699 -17.969 -27.875 1 98.12 114 VAL B C 1
ATOM 5913 O O . VAL B 1 114 ? 5.469 -18.656 -26.875 1 98.12 114 VAL B O 1
ATOM 5916 N N . LEU B 1 115 ? 4.805 -17.906 -28.812 1 98 115 LEU B N 1
ATOM 5917 C CA . LEU B 1 115 ? 3.441 -18.422 -28.672 1 98 115 LEU B CA 1
ATOM 5918 C C . LEU B 1 115 ? 3.436 -19.938 -28.594 1 98 115 LEU B C 1
ATOM 5920 O O . LEU B 1 115 ? 2.551 -20.531 -27.969 1 98 115 LEU B O 1
ATOM 5924 N N . ARG B 1 116 ? 4.371 -20.578 -29.188 1 97.81 116 ARG B N 1
ATOM 5925 C CA . ARG B 1 116 ? 4.387 -22.047 -29.203 1 97.81 116 ARG B CA 1
ATOM 5926 C C . ARG B 1 116 ? 5.359 -22.578 -28.156 1 97.81 116 ARG B C 1
ATOM 5928 O O . ARG B 1 116 ? 5.551 -23.797 -28.047 1 97.81 116 ARG B O 1
ATOM 5935 N N . ALA B 1 117 ? 6.016 -21.719 -27.453 1 97.75 117 ALA B N 1
ATOM 5936 C CA . ALA B 1 117 ? 7.133 -22.109 -26.594 1 97.75 117 ALA B CA 1
ATOM 5937 C C . ALA B 1 117 ? 6.695 -23.125 -25.547 1 97.75 117 ALA B C 1
ATOM 5939 O O . ALA B 1 117 ? 7.434 -24.062 -25.234 1 97.75 117 ALA B O 1
ATOM 5940 N N . ARG B 1 118 ? 5.488 -22.938 -25.016 1 96.94 118 ARG B N 1
ATOM 5941 C CA . ARG B 1 118 ? 5.004 -23.766 -23.922 1 96.94 118 ARG B CA 1
ATOM 5942 C C . ARG B 1 118 ? 4.492 -25.109 -24.422 1 96.94 118 ARG B C 1
ATOM 5944 O O . ARG B 1 118 ? 4.336 -26.062 -23.656 1 96.94 118 ARG B O 1
ATOM 5951 N N . ILE B 1 119 ? 4.309 -25.297 -25.656 1 97.75 119 ILE B N 1
ATOM 5952 C CA . ILE B 1 119 ? 3.748 -26.484 -26.281 1 97.75 119 ILE B CA 1
ATOM 5953 C C . ILE B 1 119 ? 4.812 -27.578 -26.344 1 97.75 119 ILE B C 1
ATOM 5955 O O . ILE B 1 119 ? 5.984 -27.297 -26.625 1 97.75 119 ILE B O 1
ATOM 5959 N N . ASN B 1 120 ? 4.371 -28.781 -26.141 1 96.25 120 ASN B N 1
ATOM 5960 C CA . ASN B 1 120 ? 5.25 -29.938 -26.281 1 96.25 120 ASN B CA 1
ATOM 5961 C C . ASN B 1 120 ? 5.809 -30.031 -27.703 1 96.25 120 ASN B C 1
ATOM 5963 O O . ASN B 1 120 ? 5.098 -29.781 -28.672 1 96.25 120 ASN B O 1
ATOM 5967 N N . SER B 1 121 ? 7.039 -30.469 -27.766 1 94.75 121 SER B N 1
ATOM 5968 C CA . SER B 1 121 ? 7.711 -30.562 -29.047 1 94.75 121 SER B CA 1
ATOM 5969 C C . SER B 1 121 ? 6.996 -31.547 -29.984 1 94.75 121 SER B C 1
ATOM 5971 O O . SER B 1 121 ? 7.035 -31.406 -31.203 1 94.75 121 SER B O 1
ATOM 5973 N N . LYS B 1 122 ? 6.293 -32.531 -29.391 1 94.31 122 LYS B N 1
ATOM 5974 C CA . LYS B 1 122 ? 5.48 -33.469 -30.172 1 94.31 122 LYS B CA 1
ATOM 5975 C C . LYS B 1 122 ? 4.445 -32.75 -31.016 1 94.31 122 LYS B C 1
ATOM 5977 O O . LYS B 1 122 ? 4.066 -33.188 -32.094 1 94.31 122 LYS B O 1
ATOM 5982 N N . TYR B 1 123 ? 4.074 -31.594 -30.547 1 96.75 123 TYR B N 1
ATOM 5983 C CA . TYR B 1 123 ? 3.041 -30.828 -31.234 1 96.75 123 TYR B CA 1
ATOM 5984 C C . TYR B 1 123 ? 3.609 -29.531 -31.797 1 96.75 123 TYR B C 1
ATOM 5986 O O . TYR B 1 123 ? 2.885 -28.547 -31.953 1 96.75 123 TYR B O 1
ATOM 5994 N N . GLY B 1 124 ? 4.91 -29.531 -31.938 1 94.62 124 GLY B N 1
ATOM 5995 C CA . GLY B 1 124 ? 5.543 -28.422 -32.625 1 94.62 124 GLY B CA 1
ATOM 5996 C C . GLY B 1 124 ? 6.008 -27.328 -31.703 1 94.62 124 GLY B C 1
ATOM 5997 O O . GLY B 1 124 ? 6.363 -26.234 -32.156 1 94.62 124 GLY B O 1
ATOM 5998 N N . GLY B 1 125 ? 6.02 -27.531 -30.469 1 97.19 125 GLY B N 1
ATOM 5999 C CA . GLY B 1 125 ? 6.422 -26.5 -29.531 1 97.19 125 GLY B CA 1
ATOM 6000 C C . GLY B 1 125 ? 7.887 -26.594 -29.141 1 97.19 125 GLY B C 1
ATOM 6001 O O . GLY B 1 125 ? 8.688 -27.188 -29.859 1 97.19 125 GLY B O 1
ATOM 6002 N N . LEU B 1 126 ? 8.25 -25.812 -28.047 1 97.25 126 LEU B N 1
ATOM 6003 C CA . LEU B 1 126 ? 9.648 -25.734 -27.641 1 97.25 126 LEU B CA 1
ATOM 6004 C C . LEU B 1 126 ? 9.836 -26.359 -26.266 1 97.25 126 LEU B C 1
ATOM 6006 O O . LEU B 1 126 ? 10.93 -26.281 -25.688 1 97.25 126 LEU B O 1
ATOM 6010 N N . ASP B 1 127 ? 8.836 -26.938 -25.688 1 96.81 127 ASP B N 1
ATOM 6011 C CA . ASP B 1 127 ? 8.891 -27.594 -24.375 1 96.81 127 ASP B CA 1
ATOM 6012 C C . ASP B 1 127 ? 9.383 -26.625 -23.297 1 96.81 127 ASP B C 1
ATOM 6014 O O . ASP B 1 127 ? 10.211 -27 -22.469 1 96.81 127 ASP B O 1
ATOM 6018 N N . MET B 1 128 ? 8.914 -25.438 -23.375 1 96.12 128 MET B N 1
ATOM 6019 C CA . MET B 1 128 ? 9.336 -24.453 -22.375 1 96.12 128 MET B CA 1
ATOM 6020 C C . MET B 1 128 ? 8.898 -24.875 -20.969 1 96.12 128 MET B C 1
ATOM 6022 O O . MET B 1 128 ? 7.711 -25.109 -20.734 1 96.12 128 MET B O 1
ATOM 6026 N N . SER B 1 129 ? 9.883 -24.984 -20.078 1 95.12 129 SER B N 1
ATOM 6027 C CA . SER B 1 129 ? 9.641 -25.453 -18.719 1 95.12 129 SER B CA 1
ATOM 6028 C C . SER B 1 129 ? 9.047 -24.344 -17.859 1 95.12 129 SER B C 1
ATOM 6030 O O . SER B 1 129 ? 8.875 -23.203 -18.328 1 95.12 129 SER B O 1
ATOM 6032 N N . ASP B 1 130 ? 8.68 -24.703 -16.594 1 95.06 130 ASP B N 1
ATOM 6033 C CA . ASP B 1 130 ? 8.125 -23.719 -15.672 1 95.06 130 ASP B CA 1
ATOM 6034 C C . ASP B 1 130 ? 9.156 -22.656 -15.32 1 95.06 130 ASP B C 1
ATOM 6036 O O . ASP B 1 130 ? 8.844 -21.453 -15.273 1 95.06 130 ASP B O 1
ATOM 6040 N N . ALA B 1 131 ? 10.359 -23.031 -15.047 1 96.12 131 ALA B N 1
ATOM 6041 C CA . ALA B 1 131 ? 11.43 -22.078 -14.711 1 96.12 131 ALA B CA 1
ATOM 6042 C C . ALA B 1 131 ? 11.719 -21.141 -15.883 1 96.12 131 ALA B C 1
ATOM 6044 O O . ALA B 1 131 ? 11.93 -19.953 -15.688 1 96.12 131 ALA B O 1
ATOM 6045 N N . GLU B 1 132 ? 11.758 -21.719 -17.078 1 96.5 132 GLU B N 1
ATOM 6046 C CA . GLU B 1 132 ? 11.969 -20.922 -18.281 1 96.5 132 GLU B CA 1
ATOM 6047 C C . GLU B 1 132 ? 10.812 -19.938 -18.5 1 96.5 132 GLU B C 1
ATOM 6049 O O . GLU B 1 132 ? 11.023 -18.812 -18.969 1 96.5 132 GLU B O 1
ATOM 6054 N N . THR B 1 133 ? 9.625 -20.422 -18.203 1 96.62 133 THR B N 1
ATOM 6055 C CA . THR B 1 133 ? 8.445 -19.578 -18.312 1 96.62 133 THR B CA 1
ATOM 6056 C C . THR B 1 133 ? 8.57 -18.359 -17.406 1 96.62 133 THR B C 1
ATOM 6058 O O . THR B 1 133 ? 8.219 -17.25 -17.812 1 96.62 133 THR B O 1
ATOM 6061 N N . VAL B 1 134 ? 9.031 -18.516 -16.188 1 96.75 134 VAL B N 1
ATOM 6062 C CA . VAL B 1 134 ? 9.25 -17.406 -15.266 1 96.75 134 VAL B CA 1
ATOM 6063 C C . VAL B 1 134 ? 10.164 -16.375 -15.906 1 96.75 134 VAL B C 1
ATOM 6065 O O . VAL B 1 134 ? 9.867 -15.172 -15.891 1 96.75 134 VAL B O 1
ATOM 6068 N N . LYS B 1 135 ? 11.234 -16.812 -16.516 1 96.81 135 LYS B N 1
ATOM 6069 C CA . LYS B 1 135 ? 12.219 -15.93 -17.125 1 96.81 135 LYS B CA 1
ATOM 6070 C C . LYS B 1 135 ? 11.617 -15.172 -18.297 1 96.81 135 LYS B C 1
ATOM 6072 O O . LYS B 1 135 ? 11.844 -13.969 -18.453 1 96.81 135 LYS B O 1
ATOM 6077 N N . VAL B 1 136 ? 10.906 -15.867 -19.109 1 97.38 136 VAL B N 1
ATOM 6078 C CA . VAL B 1 136 ? 10.305 -15.242 -20.297 1 97.38 136 VAL B CA 1
ATOM 6079 C C . VAL B 1 136 ? 9.297 -14.18 -19.859 1 97.38 136 VAL B C 1
ATOM 6081 O O . VAL B 1 136 ? 9.219 -13.102 -20.453 1 97.38 136 VAL B O 1
ATOM 6084 N N . LEU B 1 137 ? 8.555 -14.461 -18.828 1 96.88 137 LEU B N 1
ATOM 6085 C CA . LEU B 1 137 ? 7.574 -13.516 -18.328 1 96.88 137 LEU B CA 1
ATOM 6086 C C . LEU B 1 137 ? 8.258 -12.273 -17.75 1 96.88 137 LEU B C 1
ATOM 6088 O O . LEU B 1 137 ? 7.75 -11.156 -17.891 1 96.88 137 LEU B O 1
ATOM 6092 N N . GLU B 1 138 ? 9.414 -12.438 -17.094 1 96.44 138 GLU B N 1
ATOM 6093 C CA . GLU B 1 138 ? 10.195 -11.297 -16.625 1 96.44 138 GLU B CA 1
ATOM 6094 C C . GLU B 1 138 ? 10.547 -10.352 -17.766 1 96.44 138 GLU B C 1
ATOM 6096 O O . GLU B 1 138 ? 10.641 -9.141 -17.562 1 96.44 138 GLU B O 1
ATOM 6101 N N . ILE B 1 139 ? 10.75 -10.93 -18.922 1 96.44 139 ILE B N 1
ATOM 6102 C CA . ILE B 1 139 ? 11.133 -10.148 -20.094 1 96.44 139 ILE B CA 1
ATOM 6103 C C . ILE B 1 139 ? 9.906 -9.461 -20.672 1 96.44 139 ILE B C 1
ATOM 6105 O O . ILE B 1 139 ? 9.93 -8.258 -20.938 1 96.44 139 ILE B O 1
ATOM 6109 N N . LEU B 1 140 ? 8.836 -10.156 -20.781 1 96.75 140 LEU B N 1
ATOM 6110 C CA . LEU B 1 140 ? 7.645 -9.664 -21.469 1 96.75 140 LEU B CA 1
ATOM 6111 C C . LEU B 1 140 ? 6.984 -8.547 -20.656 1 96.75 140 LEU B C 1
ATOM 6113 O O . LEU B 1 140 ? 6.258 -7.723 -21.219 1 96.75 140 LEU B O 1
ATOM 6117 N N . VAL B 1 141 ? 7.281 -8.445 -19.438 1 94.88 141 VAL B N 1
ATOM 6118 C CA . VAL B 1 141 ? 6.547 -7.555 -18.547 1 94.88 141 VAL B CA 1
ATOM 6119 C C . VAL B 1 141 ? 6.992 -6.113 -18.766 1 94.88 141 VAL B C 1
ATOM 6121 O O . VAL B 1 141 ? 6.383 -5.18 -18.234 1 94.88 141 VAL B O 1
ATOM 6124 N N . SER B 1 142 ? 8.055 -5.93 -19.578 1 93.38 142 SER B N 1
ATOM 6125 C CA . SER B 1 142 ? 8.297 -4.562 -20.016 1 93.38 142 SER B CA 1
ATOM 6126 C C . SER B 1 142 ? 7.039 -3.945 -20.625 1 93.38 142 SER B C 1
ATOM 6128 O O . SER B 1 142 ? 6.875 -2.725 -20.625 1 93.38 142 SER B O 1
ATOM 6130 N N . VAL B 1 143 ? 6.215 -4.762 -21.109 1 93.69 143 VAL B N 1
ATOM 6131 C CA . VAL B 1 143 ? 4.84 -4.445 -21.469 1 93.69 143 VAL B CA 1
ATOM 6132 C C . VAL B 1 143 ? 3.877 -5.301 -20.656 1 93.69 143 VAL B C 1
ATOM 6134 O O . VAL B 1 143 ? 3.441 -6.363 -21.094 1 93.69 143 VAL B O 1
ATOM 6137 N N . PRO B 1 144 ? 3.422 -4.766 -19.531 1 91.88 144 PRO B N 1
ATOM 6138 C CA . PRO B 1 144 ? 2.717 -5.598 -18.562 1 91.88 144 PRO B CA 1
ATOM 6139 C C . PRO B 1 144 ? 1.44 -6.215 -19.125 1 91.88 144 PRO B C 1
ATOM 6141 O O . PRO B 1 144 ? 1.137 -7.379 -18.844 1 91.88 144 PRO B O 1
ATOM 6144 N N . TRP B 1 145 ? 0.698 -5.48 -19.891 1 91.5 145 TRP B N 1
ATOM 6145 C CA . TRP B 1 145 ? -0.53 -6.047 -20.438 1 91.5 145 TRP B CA 1
ATOM 6146 C C . TRP B 1 145 ? -0.222 -7.215 -21.375 1 91.5 145 TRP B C 1
ATOM 6148 O O . TRP B 1 145 ? -1.011 -8.156 -21.484 1 91.5 145 TRP B O 1
ATOM 6158 N N . LEU B 1 146 ? 0.862 -7.223 -22.078 1 94.75 146 LEU B N 1
ATOM 6159 C CA . LEU B 1 146 ? 1.264 -8.312 -22.953 1 94.75 146 LEU B CA 1
ATOM 6160 C C . LEU B 1 146 ? 1.585 -9.57 -22.156 1 94.75 146 LEU B C 1
ATOM 6162 O O . LEU B 1 146 ? 1.212 -10.672 -22.562 1 94.75 146 LEU B O 1
ATOM 6166 N N . ALA B 1 147 ? 2.32 -9.391 -21.047 1 94.25 147 ALA B N 1
ATOM 6167 C CA . ALA B 1 147 ? 2.613 -10.523 -20.172 1 94.25 147 ALA B CA 1
ATOM 6168 C C . ALA B 1 147 ? 1.33 -11.148 -19.641 1 94.25 147 ALA B C 1
ATOM 6170 O O . ALA B 1 147 ? 1.204 -12.367 -19.578 1 94.25 147 ALA B O 1
ATOM 6171 N N . THR B 1 148 ? 0.419 -10.297 -19.281 1 91.81 148 THR B N 1
ATOM 6172 C CA . THR B 1 148 ? -0.858 -10.781 -18.766 1 91.81 148 THR B CA 1
ATOM 6173 C C . THR B 1 148 ? -1.62 -11.547 -19.859 1 91.81 148 THR B C 1
ATOM 6175 O O . THR B 1 148 ? -2.201 -12.602 -19.594 1 91.81 148 THR B O 1
ATOM 6178 N N . CYS B 1 149 ? -1.62 -11.047 -21.031 1 92.81 149 CYS B N 1
ATOM 6179 C CA . CYS B 1 149 ? -2.25 -11.734 -22.156 1 92.81 149 CYS B CA 1
ATOM 6180 C C . CYS B 1 149 ? -1.595 -13.086 -22.391 1 92.81 149 CYS B C 1
ATOM 6182 O O . CYS B 1 149 ? -2.281 -14.078 -22.656 1 92.81 149 CYS B O 1
ATOM 6184 N N . PHE B 1 150 ? -0.323 -13.047 -22.359 1 95.31 150 PHE B N 1
ATOM 6185 C CA . PHE B 1 150 ? 0.42 -14.281 -22.578 1 95.31 150 PHE B CA 1
ATOM 6186 C C . PHE B 1 150 ? 0.045 -15.328 -21.531 1 95.31 150 PHE B C 1
ATOM 6188 O O . PHE B 1 150 ? -0.095 -16.516 -21.844 1 95.31 150 PHE B O 1
ATOM 6195 N N . ILE B 1 151 ? -0.176 -14.898 -20.312 1 93.25 151 ILE B N 1
ATOM 6196 C CA . ILE B 1 151 ? -0.527 -15.805 -19.219 1 93.25 151 ILE B CA 1
ATOM 6197 C C . ILE B 1 151 ? -1.947 -16.328 -19.422 1 93.25 151 ILE B C 1
ATOM 6199 O O . ILE B 1 151 ? -2.18 -17.547 -19.406 1 93.25 151 ILE B O 1
ATOM 6203 N N . LYS B 1 152 ? -2.838 -15.445 -19.672 1 91.88 152 LYS B N 1
ATOM 6204 C CA . LYS B 1 152 ? -4.258 -15.773 -19.625 1 91.88 152 LYS B CA 1
ATOM 6205 C C . LYS B 1 152 ? -4.738 -16.359 -20.953 1 91.88 152 LYS B C 1
ATOM 6207 O O . LYS B 1 152 ? -5.637 -17.203 -20.969 1 91.88 152 LYS B O 1
ATOM 6212 N N . ASN B 1 153 ? -4.137 -15.953 -22.047 1 95.06 153 ASN B N 1
ATOM 6213 C CA . ASN B 1 153 ? -4.664 -16.312 -23.359 1 95.06 153 ASN B CA 1
ATOM 6214 C C . ASN B 1 153 ? -3.703 -17.234 -24.109 1 95.06 153 ASN B C 1
ATOM 6216 O O . ASN B 1 153 ? -3.912 -17.516 -25.297 1 95.06 153 ASN B O 1
ATOM 6220 N N . ASN B 1 154 ? -2.695 -17.625 -23.484 1 96.38 154 ASN B N 1
ATOM 6221 C CA . ASN B 1 154 ? -1.751 -18.531 -24.125 1 96.38 154 ASN B CA 1
ATOM 6222 C C . ASN B 1 154 ? -1.279 -19.625 -23.188 1 96.38 154 ASN B C 1
ATOM 6224 O O . ASN B 1 154 ? -1.676 -20.781 -23.328 1 96.38 154 ASN B O 1
ATOM 6228 N N . LEU B 1 155 ? -0.623 -19.281 -22.109 1 95.5 155 LEU B N 1
ATOM 6229 C CA . LEU B 1 155 ? -0.033 -20.266 -21.203 1 95.5 155 LEU B CA 1
ATOM 6230 C C . LEU B 1 155 ? -1.114 -21.109 -20.531 1 95.5 155 LEU B C 1
ATOM 6232 O O . LEU B 1 155 ? -1.043 -22.328 -20.547 1 95.5 155 LEU B O 1
ATOM 6236 N N . MET B 1 156 ? -2.062 -20.469 -20 1 93.5 156 MET B N 1
ATOM 6237 C CA . MET B 1 156 ? -3.076 -21.188 -19.234 1 93.5 156 MET B CA 1
ATOM 6238 C C . MET B 1 156 ? -3.869 -22.141 -20.125 1 93.5 156 MET B C 1
ATOM 6240 O O . MET B 1 156 ? -3.982 -23.328 -19.812 1 93.5 156 MET B O 1
ATOM 6244 N N . PRO B 1 157 ? -4.375 -21.703 -21.219 1 96.06 157 PRO B N 1
ATOM 6245 C CA . PRO B 1 157 ? -5.105 -22.641 -22.094 1 96.06 157 PRO B CA 1
ATOM 6246 C C . PRO B 1 157 ? -4.23 -23.781 -22.594 1 96.06 157 PRO B C 1
ATOM 6248 O O . PRO B 1 157 ? -4.691 -24.922 -22.672 1 96.06 157 PRO B O 1
ATOM 6251 N N . ILE B 1 158 ? -3.031 -23.484 -22.953 1 97.06 158 ILE B N 1
ATOM 6252 C CA . ILE B 1 158 ? -2.121 -24.516 -23.438 1 97.06 158 ILE B CA 1
ATOM 6253 C C . ILE B 1 158 ? -1.913 -25.562 -22.359 1 97.06 158 ILE B C 1
ATOM 6255 O O . ILE B 1 158 ? -1.957 -26.766 -22.641 1 97.06 158 ILE B O 1
ATOM 6259 N N . ASP B 1 159 ? -1.713 -25.156 -21.141 1 94.88 159 ASP B N 1
ATOM 6260 C CA . ASP B 1 159 ? -1.483 -26.094 -20.047 1 94.88 159 ASP B CA 1
ATOM 6261 C C . ASP B 1 159 ? -2.719 -26.953 -19.797 1 94.88 159 ASP B C 1
ATOM 6263 O O . ASP B 1 159 ? -2.602 -28.141 -19.516 1 94.88 159 ASP B O 1
ATOM 6267 N N . LEU B 1 160 ? -3.857 -26.359 -19.875 1 95.5 160 LEU B N 1
ATOM 6268 C CA . LEU B 1 160 ? -5.098 -27.094 -19.625 1 95.5 160 LEU B CA 1
ATOM 6269 C C . LEU B 1 160 ? -5.348 -28.125 -20.719 1 95.5 160 LEU B C 1
ATOM 6271 O O . LEU B 1 160 ? -5.699 -29.266 -20.422 1 95.5 160 LEU B O 1
ATOM 6275 N N . ILE B 1 161 ? -5.164 -27.734 -21.953 1 97.62 161 ILE B N 1
ATOM 6276 C CA . ILE B 1 161 ? -5.367 -28.656 -23.062 1 97.62 161 ILE B CA 1
ATOM 6277 C C . ILE B 1 161 ? -4.316 -29.766 -23 1 97.62 161 ILE B C 1
ATOM 6279 O O . ILE B 1 161 ? -4.617 -30.922 -23.297 1 97.62 161 ILE B O 1
ATOM 6283 N N . SER B 1 162 ? -3.154 -29.375 -22.672 1 96.94 162 SER B N 1
ATOM 6284 C CA . SER B 1 162 ? -2.078 -30.359 -22.562 1 96.94 162 SER B CA 1
ATOM 6285 C C . SER B 1 162 ? -2.379 -31.391 -21.484 1 96.94 162 SER B C 1
ATOM 6287 O O . SER B 1 162 ? -2.078 -32.562 -21.656 1 96.94 162 SER B O 1
ATOM 6289 N N . LYS B 1 163 ? -2.916 -30.984 -20.406 1 94.5 163 LYS B N 1
ATOM 6290 C CA . LYS B 1 163 ? -3.15 -31.859 -19.266 1 94.5 163 LYS B CA 1
ATOM 6291 C C . LYS B 1 163 ? -4.426 -32.656 -19.453 1 94.5 163 LYS B C 1
ATOM 6293 O O . LYS B 1 163 ? -4.457 -33.875 -19.141 1 94.5 163 LYS B O 1
ATOM 6298 N N . PHE B 1 164 ? -5.461 -32.062 -19.969 1 96.75 164 PHE B N 1
ATOM 6299 C CA . PHE B 1 164 ? -6.777 -32.688 -19.906 1 96.75 164 PHE B CA 1
ATOM 6300 C C . PHE B 1 164 ? -7.23 -33.125 -21.297 1 96.75 164 PHE B C 1
ATOM 6302 O O . PHE B 1 164 ? -8.188 -33.906 -21.422 1 96.75 164 PHE B O 1
ATOM 6309 N N . GLY B 1 165 ? -6.582 -32.688 -22.312 1 97.44 165 GLY B N 1
ATOM 6310 C CA . GLY B 1 165 ? -6.984 -33 -23.672 1 97.44 165 GLY B CA 1
ATOM 6311 C C . GLY B 1 165 ? -6.578 -34.406 -24.078 1 97.44 165 GLY B C 1
ATOM 6312 O O . GLY B 1 165 ? -5.555 -34.938 -23.625 1 97.44 165 GLY B O 1
ATOM 6313 N N . ASN B 1 166 ? -7.379 -34.969 -24.922 1 95.88 166 ASN B N 1
ATOM 6314 C CA . ASN B 1 166 ? -6.965 -36.219 -25.547 1 95.88 166 ASN B CA 1
ATOM 6315 C C . ASN B 1 166 ? -6 -35.969 -26.703 1 95.88 166 ASN B C 1
ATOM 6317 O O . ASN B 1 166 ? -5.703 -34.812 -27.031 1 95.88 166 ASN B O 1
ATOM 6321 N N . GLU B 1 167 ? -5.559 -37 -27.281 1 96.44 167 GLU B N 1
ATOM 6322 C CA . GLU B 1 167 ? -4.512 -36.875 -28.297 1 96.44 167 GLU B CA 1
ATOM 6323 C C . GLU B 1 167 ? -5.004 -36.094 -29.5 1 96.44 167 GLU B C 1
ATOM 6325 O O . GLU B 1 167 ? -4.262 -35.281 -30.062 1 96.44 167 GLU B O 1
ATOM 6330 N N . TRP B 1 168 ? -6.172 -36.375 -29.938 1 96.12 168 TRP B N 1
ATOM 6331 C CA . TRP B 1 168 ? -6.727 -35.656 -31.062 1 96.12 168 TRP B CA 1
ATOM 6332 C C . TRP B 1 168 ? -6.812 -34.156 -30.766 1 96.12 168 TRP B C 1
ATOM 6334 O O . TRP B 1 168 ? -6.461 -33.312 -31.609 1 96.12 168 TRP B O 1
ATOM 6344 N N . GLN B 1 169 ? -7.324 -33.812 -29.672 1 97.69 169 GLN B N 1
ATOM 6345 C CA . GLN B 1 169 ? -7.473 -32.438 -29.266 1 97.69 169 GLN B CA 1
ATOM 6346 C C . GLN B 1 169 ? -6.121 -31.719 -29.219 1 97.69 169 GLN B C 1
ATOM 6348 O O . GLN B 1 169 ? -5.988 -30.578 -29.672 1 97.69 169 GLN B O 1
ATOM 6353 N N . LYS B 1 170 ? -5.129 -32.344 -28.609 1 98.19 170 LYS B N 1
ATOM 6354 C CA . LYS B 1 170 ? -3.793 -31.766 -28.547 1 98.19 170 LYS B CA 1
ATOM 6355 C C . LYS B 1 170 ? -3.227 -31.516 -29.938 1 98.19 170 LYS B C 1
ATOM 6357 O O . LYS B 1 170 ? -2.691 -30.438 -30.203 1 98.19 170 LYS B O 1
ATOM 6362 N N . GLU B 1 171 ? -3.404 -32.469 -30.781 1 97.44 171 GLU B N 1
ATOM 6363 C CA . GLU B 1 171 ? -2.893 -32.344 -32.156 1 97.44 171 GLU B CA 1
ATOM 6364 C C . GLU B 1 171 ? -3.613 -31.266 -32.938 1 97.44 171 GLU B C 1
ATOM 6366 O O . GLU B 1 171 ? -3.018 -30.609 -33.781 1 97.44 171 GLU B O 1
ATOM 6371 N N . TYR B 1 172 ? -4.836 -31.094 -32.594 1 97.06 172 TYR B N 1
ATOM 6372 C CA . TYR B 1 172 ? -5.648 -30.141 -33.344 1 97.06 172 TYR B CA 1
ATOM 6373 C C . TYR B 1 172 ? -5.461 -28.719 -32.812 1 97.06 172 TYR B C 1
ATOM 6375 O O . TYR B 1 172 ? -5.27 -27.781 -33.562 1 97.06 172 TYR B O 1
ATOM 6383 N N . TYR B 1 173 ? -5.496 -28.5 -31.562 1 98.19 173 TYR B N 1
ATOM 6384 C CA . TYR B 1 173 ? -5.621 -27.172 -30.984 1 98.19 173 TYR B CA 1
ATOM 6385 C C . TYR B 1 173 ? -4.25 -26.578 -30.703 1 98.19 173 TYR B C 1
ATOM 6387 O O . TYR B 1 173 ? -4.035 -25.375 -30.922 1 98.19 173 TYR B O 1
ATOM 6395 N N . LEU B 1 174 ? -3.279 -27.297 -30.172 1 98.56 174 LEU B N 1
ATOM 6396 C CA . LEU B 1 174 ? -2.029 -26.75 -29.656 1 98.56 174 LEU B CA 1
ATOM 6397 C C . LEU B 1 174 ? -1.229 -26.078 -30.766 1 98.56 174 LEU B C 1
ATOM 6399 O O . LEU B 1 174 ? -0.794 -24.922 -30.625 1 98.56 174 LEU B O 1
ATOM 6403 N N . PRO B 1 175 ? -1.036 -26.734 -31.938 1 97.75 175 PRO B N 1
ATOM 6404 C CA . PRO B 1 175 ? -0.303 -26.047 -33 1 97.75 175 PRO B CA 1
ATOM 6405 C C . PRO B 1 175 ? -1.007 -24.781 -33.5 1 97.75 175 PRO B C 1
ATOM 6407 O O . PRO B 1 175 ? -0.347 -23.797 -33.844 1 97.75 175 PRO B O 1
ATOM 6410 N N . LYS B 1 176 ? -2.307 -24.781 -33.469 1 97.81 176 LYS B N 1
ATOM 6411 C CA . LYS B 1 176 ? -3.078 -23.641 -33.938 1 97.81 176 LYS B CA 1
ATOM 6412 C C . LYS B 1 176 ? -2.959 -22.469 -32.969 1 97.81 176 LYS B C 1
ATOM 6414 O O . LYS B 1 176 ? -2.975 -21.312 -33.375 1 97.81 176 LYS B O 1
ATOM 6419 N N . ILE B 1 177 ? -2.848 -22.781 -31.703 1 97.94 177 ILE B N 1
ATOM 6420 C CA . ILE B 1 177 ? -2.58 -21.734 -30.719 1 97.94 177 ILE B CA 1
ATOM 6421 C C . ILE B 1 177 ? -1.163 -21.203 -30.906 1 97.94 177 ILE B C 1
ATOM 6423 O O . ILE B 1 177 ? -0.944 -19.984 -30.875 1 97.94 177 ILE B O 1
ATOM 6427 N N . GLY B 1 178 ? -0.237 -22.062 -31.125 1 97.38 178 GLY B N 1
ATOM 6428 C CA . GLY B 1 178 ? 1.164 -21.703 -31.281 1 97.38 178 GLY B CA 1
ATOM 6429 C C . GLY B 1 178 ? 1.429 -20.828 -32.5 1 97.38 178 GLY B C 1
ATOM 6430 O O . GLY B 1 178 ? 2.357 -20.016 -32.469 1 97.38 178 GLY B O 1
ATOM 6431 N N . ASN B 1 179 ? 0.624 -21 -33.5 1 95.19 179 ASN B N 1
ATOM 6432 C CA . ASN B 1 179 ? 0.852 -20.219 -34.719 1 95.19 179 ASN B CA 1
ATOM 6433 C C . ASN B 1 179 ? -0.065 -19 -34.781 1 95.19 179 ASN B C 1
ATOM 6435 O O . ASN B 1 179 ? -0.087 -18.281 -35.781 1 95.19 179 ASN B O 1
ATOM 6439 N N . GLY B 1 180 ? -0.851 -18.812 -33.719 1 94.81 180 GLY B N 1
ATOM 6440 C CA . GLY B 1 180 ? -1.628 -17.578 -33.594 1 94.81 180 GLY B CA 1
ATOM 6441 C C . GLY B 1 180 ? -2.984 -17.656 -34.25 1 94.81 180 GLY B C 1
ATOM 6442 O O . GLY B 1 180 ? -3.752 -16.703 -34.25 1 94.81 180 GLY B O 1
ATOM 6443 N N . GLU B 1 181 ? -3.314 -18.797 -34.844 1 95.25 181 GLU B N 1
ATOM 6444 C CA . GLU B 1 181 ? -4.621 -18.969 -35.469 1 95.25 181 GLU B CA 1
ATOM 6445 C C . GLU B 1 181 ? -5.738 -18.953 -34.438 1 95.25 181 GLU B C 1
ATOM 6447 O O . GLU B 1 181 ? -6.797 -18.375 -34.656 1 95.25 181 GLU B O 1
ATOM 6452 N N . LEU B 1 182 ? -5.523 -19.641 -33.406 1 97.12 182 LEU B N 1
ATOM 6453 C CA . LEU B 1 182 ? -6.477 -19.656 -32.312 1 97.12 182 LEU B CA 1
ATOM 6454 C C . LEU B 1 182 ? -5.98 -18.781 -31.156 1 97.12 182 LEU B C 1
ATOM 6456 O O . LEU B 1 182 ? -4.809 -18.844 -30.781 1 97.12 182 LEU B O 1
ATOM 6460 N N . LEU B 1 183 ? -6.824 -17.938 -30.719 1 96.81 183 LEU B N 1
ATOM 6461 C CA . LEU B 1 183 ? -6.609 -17.109 -29.531 1 96.81 183 LEU B CA 1
ATOM 6462 C C . LEU B 1 183 ? -7.539 -17.516 -28.406 1 96.81 183 LEU B C 1
ATOM 6464 O O . LEU B 1 183 ? -8.641 -16.984 -28.266 1 96.81 183 LEU B O 1
ATOM 6468 N N . PRO B 1 184 ? -7.031 -18.312 -27.516 1 97.75 184 PRO B N 1
ATOM 6469 C CA . PRO B 1 184 ? -7.906 -18.922 -26.5 1 97.75 184 PRO B CA 1
ATOM 6470 C C . PRO B 1 184 ? -8.109 -18.016 -25.297 1 97.75 184 PRO B C 1
ATOM 6472 O O . PRO B 1 184 ? -7.336 -17.078 -25.062 1 97.75 184 PRO B O 1
ATOM 6475 N N . THR B 1 185 ? -9.141 -18.234 -24.562 1 96.38 185 THR B N 1
ATOM 6476 C CA . THR B 1 185 ? -9.398 -17.688 -23.234 1 96.38 185 THR B CA 1
ATOM 6477 C C . THR B 1 185 ? -10.172 -18.688 -22.375 1 96.38 185 THR B C 1
ATOM 6479 O O . THR B 1 185 ? -10.641 -19.719 -22.891 1 96.38 185 THR B O 1
ATOM 6482 N N . VAL B 1 186 ? -10.133 -18.484 -21.094 1 93.88 186 VAL B N 1
ATOM 6483 C CA . VAL B 1 186 ? -10.805 -19.375 -20.141 1 93.88 186 VAL B CA 1
ATOM 6484 C C . VAL B 1 186 ? -12.016 -18.656 -19.547 1 93.88 186 VAL B C 1
ATOM 6486 O O . VAL B 1 186 ? -11.891 -17.562 -19.016 1 93.88 186 VAL B O 1
ATOM 6489 N N . CYS B 1 187 ? -13.172 -19.266 -19.594 1 92.19 187 CYS B N 1
ATOM 6490 C CA . CYS B 1 187 ? -14.43 -18.703 -19.141 1 92.19 187 CYS B CA 1
ATOM 6491 C C . CYS B 1 187 ? -15.023 -19.516 -18 1 92.19 187 CYS B C 1
ATOM 6493 O O . CYS B 1 187 ? -15.781 -20.469 -18.25 1 92.19 187 CYS B O 1
ATOM 6495 N N . ILE B 1 188 ? -14.883 -19.016 -16.812 1 87.19 188 ILE B N 1
ATOM 6496 C CA . ILE B 1 188 ? -15.328 -19.828 -15.688 1 87.19 188 ILE B CA 1
ATOM 6497 C C . ILE B 1 188 ? -16.328 -19.031 -14.852 1 87.19 188 ILE B C 1
ATOM 6499 O O . ILE B 1 188 ? -17.438 -19.516 -14.578 1 87.19 188 ILE B O 1
ATOM 6503 N N . THR B 1 189 ? -16.016 -17.828 -14.508 1 81.75 189 THR B N 1
ATOM 6504 C CA . THR B 1 189 ? -16.703 -17.047 -13.484 1 81.75 189 THR B CA 1
ATOM 6505 C C . THR B 1 189 ? -18.094 -16.625 -13.961 1 81.75 189 THR B C 1
ATOM 6507 O O . THR B 1 189 ? -18.266 -16.266 -15.125 1 81.75 189 THR B O 1
ATOM 6510 N N . GLU B 1 190 ? -19.047 -16.75 -13.055 1 82.19 190 GLU B N 1
ATOM 6511 C CA . GLU B 1 190 ? -20.422 -16.281 -13.281 1 82.19 190 GLU B CA 1
ATOM 6512 C C . GLU B 1 190 ? -20.875 -15.344 -12.172 1 82.19 190 GLU B C 1
ATOM 6514 O O . GLU B 1 190 ? -20.297 -15.336 -11.078 1 82.19 190 GLU B O 1
ATOM 6519 N N . ILE B 1 191 ? -21.672 -14.25 -12.422 1 64.81 191 ILE B N 1
ATOM 6520 C CA . ILE B 1 191 ? -22.047 -13.117 -11.57 1 64.81 191 ILE B CA 1
ATOM 6521 C C . ILE B 1 191 ? -22.359 -13.617 -10.164 1 64.81 191 ILE B C 1
ATOM 6523 O O . ILE B 1 191 ? -21.906 -13.039 -9.172 1 64.81 191 ILE B O 1
ATOM 6527 N N . LEU B 1 192 ? -23.422 -14.43 -10.062 1 53.62 192 LEU B N 1
ATOM 6528 C CA . LEU B 1 192 ? -24 -14.625 -8.742 1 53.62 192 LEU B CA 1
ATOM 6529 C C . LEU B 1 192 ? -23.047 -15.375 -7.82 1 53.62 192 LEU B C 1
ATOM 6531 O O . LEU B 1 192 ? -23.172 -15.312 -6.594 1 53.62 192 LEU B O 1
ATOM 6535 N N . THR B 1 193 ? -22.141 -15.969 -8.375 1 50.22 193 THR B N 1
ATOM 6536 C CA . THR B 1 193 ? -21.547 -17 -7.531 1 50.22 193 THR B CA 1
ATOM 6537 C C . THR B 1 193 ? -20.094 -16.688 -7.207 1 50.22 193 THR B C 1
ATOM 6539 O O . THR B 1 193 ? -19.547 -17.172 -6.219 1 50.22 193 THR B O 1
ATOM 6542 N N . GLY B 1 194 ? -19.594 -15.57 -7.633 1 53.25 194 GLY B N 1
ATOM 6543 C CA . GLY B 1 194 ? -18.156 -15.453 -7.438 1 53.25 194 GLY B CA 1
ATOM 6544 C C . GLY B 1 194 ? -17.406 -16.719 -7.781 1 53.25 194 GLY B C 1
ATOM 6545 O O . GLY B 1 194 ? -17.859 -17.516 -8.609 1 53.25 194 GLY B O 1
ATOM 6546 N N . PRO B 1 195 ? -16.188 -16.938 -7.277 1 51.19 195 PRO B N 1
ATOM 6547 C CA . PRO B 1 195 ? -15.398 -18.141 -7.543 1 51.19 195 PRO B CA 1
ATOM 6548 C C . PRO B 1 195 ? -16.016 -19.391 -6.93 1 51.19 195 PRO B C 1
ATOM 6550 O O . PRO B 1 195 ? -15.359 -20.438 -6.871 1 51.19 195 PRO B O 1
ATOM 6553 N N . ASN B 1 196 ? -17.281 -19.266 -6.613 1 54.94 196 ASN B N 1
ATOM 6554 C CA . ASN B 1 196 ? -17.844 -20.422 -5.949 1 54.94 196 ASN B CA 1
ATOM 6555 C C . ASN B 1 196 ? -18.266 -21.5 -6.957 1 54.94 196 ASN B C 1
ATOM 6557 O O . ASN B 1 196 ? -19.172 -21.281 -7.766 1 54.94 196 ASN B O 1
ATOM 6561 N N . MET B 1 197 ? -17.5 -22.562 -6.98 1 59.09 197 MET B N 1
ATOM 6562 C CA . MET B 1 197 ? -17.672 -23.719 -7.855 1 59.09 197 MET B CA 1
ATOM 6563 C C . MET B 1 197 ? -19.031 -24.359 -7.664 1 59.09 197 MET B C 1
ATOM 6565 O O . MET B 1 197 ? -19.469 -25.172 -8.492 1 59.09 197 MET B O 1
ATOM 6569 N N . LYS B 1 198 ? -19.719 -23.828 -6.676 1 61.59 198 LYS B N 1
ATOM 6570 C CA . LYS B 1 198 ? -20.938 -24.594 -6.352 1 61.59 198 LYS B CA 1
ATOM 6571 C C . LYS B 1 198 ? -22.141 -24.062 -7.121 1 61.59 198 LYS B C 1
ATOM 6573 O O . LYS B 1 198 ? -23.188 -24.703 -7.172 1 61.59 198 LYS B O 1
ATOM 6578 N N . ASN B 1 199 ? -21.875 -23 -7.852 1 71.69 199 ASN B N 1
ATOM 6579 C CA . ASN B 1 199 ? -23.109 -22.453 -8.422 1 71.69 199 ASN B CA 1
ATOM 6580 C C . ASN B 1 199 ? -22.953 -22.141 -9.906 1 71.69 199 ASN B C 1
ATOM 6582 O O . ASN B 1 199 ? -23.5 -21.156 -10.398 1 71.69 199 ASN B O 1
ATOM 6586 N N . ILE B 1 200 ? -22.406 -23 -10.562 1 82.69 200 ILE B N 1
ATOM 6587 C CA . ILE B 1 200 ? -22.281 -22.781 -12 1 82.69 200 ILE B CA 1
ATOM 6588 C C . ILE B 1 200 ? -23.641 -23.016 -12.672 1 82.69 200 ILE B C 1
ATOM 6590 O O . ILE B 1 200 ? -24.25 -24.078 -12.484 1 82.69 200 ILE B O 1
ATOM 6594 N N . GLU B 1 201 ? -24.141 -22.062 -13.469 1 85.25 201 GLU B N 1
ATOM 6595 C CA . GLU B 1 201 ? -25.469 -22.109 -14.078 1 85.25 201 GLU B CA 1
ATOM 6596 C C . GLU B 1 201 ? -25.375 -22.453 -15.562 1 85.25 201 GLU B C 1
ATOM 6598 O O . GLU B 1 201 ? -26.359 -22.906 -16.156 1 85.25 201 GLU B O 1
ATOM 6603 N N . THR B 1 202 ? -24.266 -22.203 -16.156 1 92.56 202 THR B N 1
ATOM 6604 C CA . THR B 1 202 ? -24.109 -22.578 -17.562 1 92.56 202 THR B CA 1
ATOM 6605 C C . THR B 1 202 ? -24.375 -24.062 -17.766 1 92.56 202 THR B C 1
ATOM 6607 O O . THR B 1 202 ? -23.906 -24.906 -17 1 92.56 202 THR B O 1
ATOM 6610 N N . GLU B 1 203 ? -25.156 -24.312 -18.859 1 93.5 203 GLU B N 1
ATOM 6611 C CA . GLU B 1 203 ? -25.578 -25.688 -19.094 1 93.5 203 GLU B CA 1
ATOM 6612 C C . GLU B 1 203 ? -25.094 -26.188 -20.453 1 93.5 203 GLU B C 1
ATOM 6614 O O . GLU B 1 203 ? -25.109 -25.453 -21.438 1 93.5 203 GLU B O 1
ATOM 6619 N N . ALA B 1 204 ? -24.688 -27.438 -20.453 1 95.56 204 ALA B N 1
ATOM 6620 C CA . ALA B 1 204 ? -24.391 -28.172 -21.672 1 95.56 204 ALA B CA 1
ATOM 6621 C C . ALA B 1 204 ? -25.25 -29.422 -21.797 1 95.56 204 ALA B C 1
ATOM 6623 O O . ALA B 1 204 ? -25.203 -30.312 -20.922 1 95.56 204 ALA B O 1
ATOM 6624 N N . SER B 1 205 ? -26.031 -29.469 -22.812 1 94.5 205 SER B N 1
ATOM 6625 C CA . SER B 1 205 ? -26.922 -30.609 -23.016 1 94.5 205 SER B CA 1
ATOM 6626 C C . SER B 1 205 ? -26.516 -31.422 -24.234 1 94.5 205 SER B C 1
ATOM 6628 O O . SER B 1 205 ? -26.312 -30.844 -25.312 1 94.5 205 SER B O 1
ATOM 6630 N N . LEU B 1 206 ? -26.422 -32.719 -23.969 1 93.88 206 LEU B N 1
ATOM 6631 C CA . LEU B 1 206 ? -26.109 -33.594 -25.094 1 93.88 206 LEU B CA 1
ATOM 6632 C C . LEU B 1 206 ? -27.328 -33.781 -25.984 1 93.88 206 LEU B C 1
ATOM 6634 O O . LEU B 1 206 ? -28.438 -33.969 -25.5 1 93.88 206 LEU B O 1
ATOM 6638 N N . SER B 1 207 ? -27.047 -33.781 -27.281 1 92.31 207 SER B N 1
ATOM 6639 C CA . SER B 1 207 ? -28.125 -34 -28.234 1 92.31 207 SER B CA 1
ATOM 6640 C C . SER B 1 207 ? -28.688 -35.406 -28.156 1 92.31 207 SER B C 1
ATOM 6642 O O . SER B 1 207 ? -27.984 -36.344 -27.75 1 92.31 207 SER B O 1
ATOM 6644 N N . LYS B 1 208 ? -29.906 -35.531 -28.719 1 91 208 LYS B N 1
ATOM 6645 C CA . LYS B 1 208 ? -30.547 -36.844 -28.734 1 91 208 LYS B CA 1
ATOM 6646 C C . LYS B 1 208 ? -29.797 -37.781 -29.656 1 91 208 LYS B C 1
ATOM 6648 O O . LYS B 1 208 ? -29.734 -39 -29.406 1 91 208 LYS B O 1
ATOM 6653 N N . CYS B 1 209 ? -29.203 -37.25 -30.656 1 92.69 209 CYS B N 1
ATOM 6654 C CA . CYS B 1 209 ? -28.469 -38.094 -31.609 1 92.69 209 CYS B CA 1
ATOM 6655 C C . CYS B 1 209 ? -27.062 -38.344 -31.141 1 92.69 209 CYS B C 1
ATOM 6657 O O . CYS B 1 209 ? -26.281 -39.031 -31.812 1 92.69 209 CYS B O 1
ATOM 6659 N N . ASP B 1 210 ? -26.641 -37.781 -30.016 1 92.19 210 ASP B N 1
ATOM 6660 C CA . ASP B 1 210 ? -25.375 -38 -29.344 1 92.19 210 ASP B CA 1
ATOM 6661 C C . ASP B 1 210 ? -24.203 -37.531 -30.188 1 92.19 210 ASP B C 1
ATOM 6663 O O . ASP B 1 210 ? -23.156 -38.188 -30.25 1 92.19 210 ASP B O 1
ATOM 6667 N N . LYS B 1 211 ? -24.422 -36.469 -30.875 1 92.56 211 LYS B N 1
ATOM 6668 C CA . LYS B 1 211 ? -23.375 -36 -31.781 1 92.56 211 LYS B CA 1
ATOM 6669 C C . LYS B 1 211 ? -22.875 -34.625 -31.375 1 92.56 211 LYS B C 1
ATOM 6671 O O . LYS B 1 211 ? -21.781 -34.188 -31.781 1 92.56 211 LYS B O 1
ATOM 6676 N N . TYR B 1 212 ? -23.719 -33.969 -30.703 1 95.12 212 TYR B N 1
ATOM 6677 C CA . TYR B 1 212 ? -23.281 -32.594 -30.359 1 95.12 212 TYR B CA 1
ATOM 6678 C C . TYR B 1 212 ? -23.797 -32.188 -28.984 1 95.12 212 TYR B C 1
ATOM 6680 O O . TYR B 1 212 ? -24.719 -32.812 -28.453 1 95.12 212 TYR B O 1
ATOM 6688 N N . TRP B 1 213 ? -23.125 -31.188 -28.359 1 96.44 213 TRP B N 1
ATOM 6689 C CA . TRP B 1 213 ? -23.547 -30.5 -27.156 1 96.44 213 TRP B CA 1
ATOM 6690 C C . TRP B 1 213 ? -24.156 -29.141 -27.484 1 96.44 213 TRP B C 1
ATOM 6692 O O . TRP B 1 213 ? -23.703 -28.453 -28.406 1 96.44 213 TRP B O 1
ATOM 6702 N N . THR B 1 214 ? -25.172 -28.797 -26.766 1 97.31 214 THR B N 1
ATOM 6703 C CA . THR B 1 214 ? -25.703 -27.438 -26.812 1 97.31 214 THR B CA 1
ATOM 6704 C C . THR B 1 214 ? -25.438 -26.703 -25.516 1 97.31 214 THR B C 1
ATOM 6706 O O . THR B 1 214 ? -25.844 -27.156 -24.438 1 97.31 214 THR B O 1
ATOM 6709 N N . ILE B 1 215 ? -24.797 -25.594 -25.672 1 97.25 215 ILE B N 1
ATOM 6710 C CA . ILE B 1 215 ? -24.375 -24.844 -24.5 1 97.25 215 ILE B CA 1
ATOM 6711 C C . ILE B 1 215 ? -25.188 -23.562 -24.375 1 97.25 215 ILE B C 1
ATOM 6713 O O . ILE B 1 215 ? -25.344 -22.828 -25.344 1 97.25 215 ILE B O 1
ATOM 6717 N N . ASN B 1 216 ? -25.734 -23.25 -23.219 1 96.88 216 ASN B N 1
ATOM 6718 C CA . ASN B 1 216 ? -26.438 -22.031 -22.844 1 96.88 216 ASN B CA 1
ATOM 6719 C C . ASN B 1 216 ? -25.938 -21.484 -21.5 1 96.88 216 ASN B C 1
ATOM 6721 O O . ASN B 1 216 ? -25.844 -22.219 -20.531 1 96.88 216 ASN B O 1
ATOM 6725 N N . GLY B 1 217 ? -25.516 -20.312 -21.531 1 94.81 217 GLY B N 1
ATOM 6726 C CA . GLY B 1 217 ? -25.078 -19.719 -20.266 1 94.81 217 GLY B CA 1
ATOM 6727 C C . GLY B 1 217 ? -24.344 -18.406 -20.453 1 94.81 217 GLY B C 1
ATOM 6728 O O . GLY B 1 217 ? -24.297 -17.875 -21.578 1 94.81 217 GLY B O 1
ATOM 6729 N N . ARG B 1 218 ? -23.969 -17.797 -19.344 1 93.12 218 ARG B N 1
ATOM 6730 C CA . ARG B 1 218 ? -23.312 -16.484 -19.312 1 93.12 218 ARG B CA 1
ATOM 6731 C C . ARG B 1 218 ? -22.109 -16.516 -18.375 1 93.12 218 ARG B C 1
ATOM 6733 O O . ARG B 1 218 ? -22.219 -16.922 -17.219 1 93.12 218 ARG B O 1
ATOM 6740 N N . LYS B 1 219 ? -20.969 -16.156 -18.922 1 91.88 219 LYS B N 1
ATOM 6741 C CA . LYS B 1 219 ? -19.734 -16.031 -18.141 1 91.88 219 LYS B CA 1
ATOM 6742 C C . LYS B 1 219 ? -19.312 -14.578 -18.016 1 91.88 219 LYS B C 1
ATOM 6744 O O . LYS B 1 219 ? -19.469 -13.797 -18.953 1 91.88 219 LYS B O 1
ATOM 6749 N N . GLU B 1 220 ? -18.734 -14.25 -16.844 1 87 220 GLU B N 1
ATOM 6750 C CA . GLU B 1 220 ? -18.344 -12.867 -16.547 1 87 220 GLU B CA 1
ATOM 6751 C C . GLU B 1 220 ? -16.844 -12.758 -16.266 1 87 220 GLU B C 1
ATOM 6753 O O . GLU B 1 220 ? -16.203 -13.742 -15.914 1 87 220 GLU B O 1
ATOM 6758 N N . PHE B 1 221 ? -16.297 -11.555 -16.516 1 85.5 221 PHE B N 1
ATOM 6759 C CA . PHE B 1 221 ? -14.898 -11.203 -16.25 1 85.5 221 PHE B CA 1
ATOM 6760 C C . PHE B 1 221 ? -13.953 -12.07 -17.078 1 85.5 221 PHE B C 1
ATOM 6762 O O . PHE B 1 221 ? -12.953 -12.57 -16.562 1 85.5 221 PHE B O 1
ATOM 6769 N N . VAL B 1 222 ? -14.367 -12.328 -18.234 1 91.69 222 VAL B N 1
ATOM 6770 C CA . VAL B 1 222 ? -13.531 -13.117 -19.141 1 91.69 222 VAL B CA 1
ATOM 6771 C C . VAL B 1 222 ? -12.453 -12.234 -19.75 1 91.69 222 VAL B C 1
ATOM 6773 O O . VAL B 1 222 ? -12.758 -11.211 -20.375 1 91.69 222 VAL B O 1
ATOM 6776 N N . THR B 1 223 ? -11.227 -12.641 -19.531 1 90.12 223 THR B N 1
ATOM 6777 C CA . THR B 1 223 ? -10.109 -11.836 -20 1 90.12 223 THR B CA 1
ATOM 6778 C C . THR B 1 223 ? -10 -11.906 -21.531 1 90.12 223 THR B C 1
ATOM 6780 O O . THR B 1 223 ? -9.805 -12.992 -22.094 1 90.12 223 THR B O 1
ATOM 6783 N N . ASN B 1 224 ? -10.195 -10.797 -22.188 1 92 224 ASN B N 1
ATOM 6784 C CA . ASN B 1 224 ? -10.008 -10.609 -23.625 1 92 224 ASN B CA 1
ATOM 6785 C C . ASN B 1 224 ? -10.93 -11.508 -24.438 1 92 224 ASN B C 1
ATOM 6787 O O . ASN B 1 224 ? -10.531 -12.039 -25.484 1 92 224 ASN B O 1
ATOM 6791 N N . GLY B 1 225 ? -12.102 -11.703 -23.938 1 92.5 225 GLY B N 1
ATOM 6792 C CA . GLY B 1 225 ? -13.086 -12.5 -24.641 1 92.5 225 GLY B CA 1
ATOM 6793 C C . GLY B 1 225 ? -13.422 -11.945 -26.016 1 92.5 225 GLY B C 1
ATOM 6794 O O . GL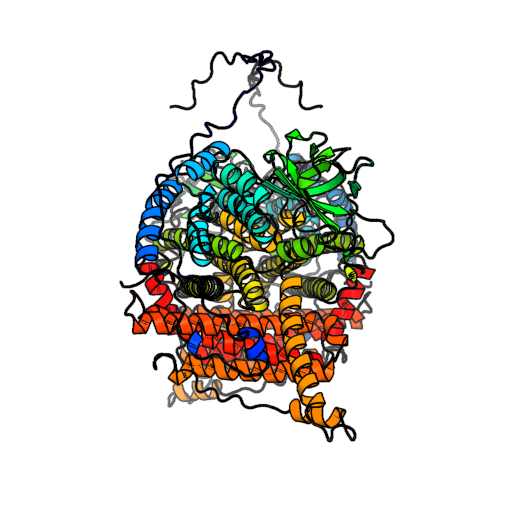Y B 1 225 ? -13.695 -12.703 -26.953 1 92.5 225 GLY B O 1
ATOM 6795 N N . ILE B 1 226 ? -13.297 -10.711 -26.188 1 89.81 226 ILE B N 1
ATOM 6796 C CA . ILE B 1 226 ? -13.68 -10.031 -27.422 1 89.81 226 ILE B CA 1
ATOM 6797 C C . ILE B 1 226 ? -12.703 -10.398 -28.531 1 89.81 226 ILE B C 1
ATOM 6799 O O . ILE B 1 226 ? -13.094 -10.484 -29.703 1 89.81 226 ILE B O 1
ATOM 6803 N N . ASP B 1 227 ? -11.5 -10.648 -28.188 1 90 227 ASP B N 1
ATOM 6804 C CA . ASP B 1 227 ? -10.453 -10.945 -29.156 1 90 227 ASP B CA 1
ATOM 6805 C C . ASP B 1 227 ? -10.281 -12.445 -29.344 1 90 227 ASP B C 1
ATOM 6807 O O . ASP B 1 227 ? -9.555 -12.891 -30.234 1 90 227 ASP B O 1
ATOM 6811 N N . SER B 1 228 ? -10.992 -13.195 -28.547 1 95.31 228 SER B N 1
ATOM 6812 C CA . SER B 1 228 ? -10.734 -14.633 -28.5 1 95.31 228 SER B CA 1
ATOM 6813 C C . SER B 1 228 ? -11.648 -15.383 -29.469 1 95.31 228 SER B C 1
ATOM 6815 O O . SER B 1 228 ? -12.758 -14.93 -29.766 1 95.31 228 SER B O 1
ATOM 6817 N N . ASN B 1 229 ? -11.094 -16.484 -30.016 1 97.06 229 ASN B N 1
ATOM 6818 C CA . ASN B 1 229 ? -11.914 -17.328 -30.875 1 97.06 229 ASN B CA 1
ATOM 6819 C C . ASN B 1 229 ? -11.914 -18.781 -30.391 1 97.06 229 ASN B C 1
ATOM 6821 O O . ASN B 1 229 ? -12.391 -19.672 -31.094 1 97.06 229 ASN B O 1
ATOM 6825 N N . LEU B 1 230 ? -11.391 -19.047 -29.297 1 98.19 230 LEU B N 1
ATOM 6826 C CA . LEU B 1 230 ? -11.461 -20.328 -28.594 1 98.19 230 LEU B CA 1
ATOM 6827 C C . LEU B 1 230 ? -11.75 -20.109 -27.109 1 98.19 230 LEU B C 1
ATOM 6829 O O . LEU B 1 230 ? -11.039 -19.359 -26.438 1 98.19 230 LEU B O 1
ATOM 6833 N N . PHE B 1 231 ? -12.773 -20.781 -26.641 1 98.19 231 PHE B N 1
ATOM 6834 C CA . PHE B 1 231 ? -13.242 -20.594 -25.266 1 98.19 231 PHE B CA 1
ATOM 6835 C C . PHE B 1 231 ? -13.234 -21.906 -24.5 1 98.19 231 PHE B C 1
ATOM 6837 O O . PHE B 1 231 ? -13.891 -22.875 -24.906 1 98.19 231 PHE B O 1
ATOM 6844 N N . LEU B 1 232 ? -12.461 -21.984 -23.484 1 97.38 232 LEU B N 1
ATOM 6845 C CA . LEU B 1 232 ? -12.555 -23.094 -22.547 1 97.38 232 LEU B CA 1
ATOM 6846 C C . LEU B 1 232 ? -13.586 -22.812 -21.469 1 97.38 232 LEU B C 1
ATOM 6848 O O . LEU B 1 232 ? -13.445 -21.859 -20.688 1 97.38 232 LEU B O 1
ATOM 6852 N N . ILE B 1 233 ? -14.609 -23.656 -21.391 1 95.81 233 ILE B N 1
ATOM 6853 C CA . ILE B 1 233 ? -15.727 -23.375 -20.484 1 95.81 233 ILE B CA 1
ATOM 6854 C C . ILE B 1 233 ? -16 -24.578 -19.609 1 95.81 233 ILE B C 1
ATOM 6856 O O . ILE B 1 233 ? -15.711 -25.719 -19.984 1 95.81 233 ILE B O 1
ATOM 6860 N N . VAL B 1 234 ? -16.469 -24.312 -18.422 1 92.88 234 VAL B N 1
ATOM 6861 C CA . VAL B 1 234 ? -17.016 -25.344 -17.547 1 92.88 234 VAL B CA 1
ATOM 6862 C C . VAL B 1 234 ? -18.516 -25.156 -17.406 1 92.88 234 VAL B C 1
ATOM 6864 O O . VAL B 1 234 ? -18.984 -24.031 -17.156 1 92.88 234 VAL B O 1
ATOM 6867 N N . ALA B 1 235 ? -19.234 -26.203 -17.641 1 93 235 ALA B N 1
ATOM 6868 C CA . ALA B 1 235 ? -20.703 -26.141 -17.609 1 93 235 ALA B CA 1
ATOM 6869 C C . ALA B 1 235 ? -21.281 -27.375 -16.938 1 93 235 ALA B C 1
ATOM 6871 O O . ALA B 1 235 ? -20.609 -28.422 -16.828 1 93 235 ALA B O 1
ATOM 6872 N N . ARG B 1 236 ? -22.516 -27.188 -16.578 1 91.69 236 ARG B N 1
ATOM 6873 C CA . ARG B 1 236 ? -23.266 -28.328 -16.062 1 91.69 236 ARG B CA 1
ATOM 6874 C C . ARG B 1 236 ? -23.734 -29.234 -17.203 1 91.69 236 ARG B C 1
ATOM 6876 O O . ARG B 1 236 ? -24.406 -28.766 -18.125 1 91.69 236 ARG B O 1
ATOM 6883 N N . SER B 1 237 ? -23.375 -30.516 -17.188 1 89 237 SER B N 1
ATOM 6884 C CA . SER B 1 237 ? -23.688 -31.422 -18.281 1 89 237 SER B CA 1
ATOM 6885 C C . SER B 1 237 ? -24.656 -32.5 -17.844 1 89 237 SER B C 1
ATOM 6887 O O . SER B 1 237 ? -25.141 -33.281 -18.656 1 89 237 SER B O 1
ATOM 6889 N N . GLU B 1 238 ? -24.75 -32.781 -16.703 1 75.56 238 GLU B N 1
ATOM 6890 C CA . GLU B 1 238 ? -25.672 -33.844 -16.266 1 75.56 238 GLU B CA 1
ATOM 6891 C C . GLU B 1 238 ? -26.844 -33.25 -15.492 1 75.56 238 GLU B C 1
ATOM 6893 O O . GLU B 1 238 ? -26.875 -32.031 -15.211 1 75.56 238 GLU B O 1
ATOM 6898 N N . GLU B 1 239 ? -27.594 -34.188 -15.148 1 65.62 239 GLU B N 1
ATOM 6899 C CA . GLU B 1 239 ? -28.859 -33.844 -14.516 1 65.62 239 GLU B CA 1
ATOM 6900 C C . GLU B 1 239 ? -28.641 -33.094 -13.203 1 65.62 239 GLU B C 1
ATOM 6902 O O . GLU B 1 239 ? -27.688 -33.375 -12.477 1 65.62 239 GLU B O 1
ATOM 6907 N N . LYS B 1 240 ? -29.406 -32.156 -13.133 1 61.66 240 LYS B N 1
ATOM 6908 C CA . LYS B 1 240 ? -29.438 -31.172 -12.055 1 61.66 240 LYS B CA 1
ATOM 6909 C C . LYS B 1 240 ? -29.5 -31.859 -10.688 1 61.66 240 LYS B C 1
ATOM 6911 O O . LYS B 1 240 ? -29.141 -31.25 -9.672 1 61.66 240 LYS B O 1
ATOM 6916 N N . ASN B 1 241 ? -29.781 -33.156 -10.688 1 64.81 241 ASN B N 1
ATOM 6917 C CA . ASN B 1 241 ? -29.984 -33.781 -9.383 1 64.81 241 ASN B CA 1
ATOM 6918 C C . ASN B 1 241 ? -28.672 -34.25 -8.773 1 64.81 241 ASN B C 1
ATOM 6920 O O . ASN B 1 241 ? -28.656 -34.719 -7.621 1 64.81 241 ASN B O 1
ATOM 6924 N N . LEU B 1 242 ? -27.688 -34.188 -9.406 1 72.5 242 LEU B N 1
ATOM 6925 C CA . LEU B 1 242 ? -26.391 -34.594 -8.852 1 72.5 242 LEU B CA 1
ATOM 6926 C C . LEU B 1 242 ? -25.719 -33.406 -8.164 1 72.5 242 LEU B C 1
ATOM 6928 O O . LEU B 1 242 ? -25.984 -32.25 -8.492 1 72.5 242 LEU B O 1
ATOM 6932 N N . PRO B 1 243 ? -24.922 -33.875 -7.133 1 77.5 243 PRO B N 1
ATOM 6933 C CA . PRO B 1 243 ? -24.109 -32.781 -6.551 1 77.5 243 PRO B CA 1
ATOM 6934 C C . PRO B 1 243 ? -23.281 -32.031 -7.598 1 77.5 243 PRO B C 1
ATOM 6936 O O . PRO B 1 243 ? -22.875 -32.625 -8.602 1 77.5 243 PRO B O 1
ATOM 6939 N N . MET B 1 244 ? -23.172 -30.812 -7.43 1 74.38 244 MET B N 1
ATOM 6940 C CA . MET B 1 244 ? -22.531 -29.906 -8.398 1 74.38 244 MET B CA 1
ATOM 6941 C C . MET B 1 244 ? -21.172 -30.469 -8.844 1 74.38 244 MET B C 1
ATOM 6943 O O . MET B 1 244 ? -20.859 -30.438 -10.031 1 74.38 244 MET B O 1
ATOM 6947 N N . HIS B 1 245 ? -20.422 -31 -7.91 1 75.44 245 HIS B N 1
ATOM 6948 C CA . HIS B 1 245 ? -19.078 -31.469 -8.242 1 75.44 245 HIS B CA 1
ATOM 6949 C C . HIS B 1 245 ? -19.125 -32.688 -9.141 1 75.44 245 HIS B C 1
ATOM 6951 O O . HIS B 1 245 ? -18.141 -33 -9.812 1 75.44 245 HIS B O 1
ATOM 6957 N N . GLN B 1 246 ? -20.266 -33.219 -9.289 1 79.75 246 GLN B N 1
ATOM 6958 C CA . GLN B 1 246 ? -20.422 -34.406 -10.117 1 79.75 246 GLN B CA 1
ATOM 6959 C C . GLN B 1 246 ? -21.188 -34.094 -11.406 1 79.75 246 GLN B C 1
ATOM 6961 O O . GLN B 1 246 ? -21.438 -34.969 -12.219 1 79.75 246 GLN B O 1
ATOM 6966 N N . SER B 1 247 ? -21.422 -32.812 -11.531 1 87.19 247 SER B N 1
ATOM 6967 C CA . SER B 1 247 ? -22.25 -32.5 -12.68 1 87.19 247 SER B CA 1
ATOM 6968 C C . SER B 1 247 ? -21.5 -31.578 -13.656 1 87.19 247 SER B C 1
ATOM 6970 O O . SER B 1 247 ? -22.047 -31.219 -14.703 1 87.19 247 SER B O 1
ATOM 6972 N N . LEU B 1 248 ? -20.281 -31.297 -13.359 1 91.5 248 LEU B N 1
ATOM 6973 C CA . LEU B 1 248 ? -19.562 -30.312 -14.164 1 91.5 248 LEU B CA 1
ATOM 6974 C C . LEU B 1 248 ? -18.703 -30.984 -15.219 1 91.5 248 LEU B C 1
ATOM 6976 O O . LEU B 1 248 ? -18.094 -32.031 -14.961 1 91.5 248 LEU B O 1
ATOM 6980 N N . SER B 1 249 ? -18.719 -30.453 -16.344 1 94.19 249 SER B N 1
ATOM 6981 C CA . SER B 1 249 ? -17.828 -30.859 -17.438 1 94.19 249 SER B CA 1
ATOM 6982 C C . SER B 1 249 ? -17.156 -29.656 -18.094 1 94.19 249 SER B C 1
ATOM 6984 O O . SER B 1 249 ? -17.656 -28.531 -17.969 1 94.19 249 SER B O 1
ATOM 6986 N N . ALA B 1 250 ? -16.031 -29.906 -18.703 1 96.25 250 ALA B N 1
ATOM 6987 C CA . ALA B 1 250 ? -15.297 -28.844 -19.391 1 96.25 250 ALA B CA 1
ATOM 6988 C C . ALA B 1 250 ? -15.359 -29.016 -20.906 1 96.25 250 ALA B C 1
ATOM 6990 O O . ALA B 1 250 ? -15.398 -30.156 -21.391 1 96.25 250 ALA B O 1
ATOM 6991 N N . PHE B 1 251 ? -15.391 -27.906 -21.641 1 97.75 251 PHE B N 1
ATOM 6992 C CA . PHE B 1 251 ? -15.562 -27.953 -23.094 1 97.75 251 PHE B CA 1
ATOM 6993 C C . PHE B 1 251 ? -14.641 -26.953 -23.781 1 97.75 251 PHE B C 1
ATOM 6995 O O . PHE B 1 251 ? -14.305 -25.922 -23.203 1 97.75 251 PHE B O 1
ATOM 7002 N N . LEU B 1 252 ? -14.18 -27.297 -24.969 1 98.25 252 LEU B N 1
ATOM 7003 C CA . LEU B 1 252 ? -13.531 -26.375 -25.891 1 98.25 252 LEU B CA 1
ATOM 7004 C C . LEU B 1 252 ? -14.523 -25.859 -26.938 1 98.25 252 LEU B C 1
ATOM 7006 O O . LEU B 1 252 ? -15.031 -26.641 -27.75 1 98.25 252 LEU B O 1
ATOM 7010 N N . VAL B 1 253 ? -14.797 -24.609 -26.922 1 98.19 253 VAL B N 1
ATOM 7011 C CA . VAL B 1 253 ? -15.797 -24.016 -27.797 1 98.19 253 VAL B CA 1
ATOM 7012 C C . VAL B 1 253 ? -15.133 -23 -28.734 1 98.19 253 VAL B C 1
ATOM 7014 O O . VAL B 1 253 ? -14.453 -22.078 -28.281 1 98.19 253 VAL B O 1
ATOM 7017 N N . GLU B 1 254 ? -15.289 -23.125 -30.016 1 97.88 254 GLU B N 1
ATOM 7018 C CA . GLU B 1 254 ? -14.742 -22.188 -30.984 1 97.88 254 GLU B CA 1
ATOM 7019 C C . GLU B 1 254 ? -15.797 -21.156 -31.391 1 97.88 254 GLU B C 1
ATOM 7021 O O . GLU B 1 254 ? -16.984 -21.469 -31.453 1 97.88 254 GLU B O 1
ATOM 7026 N N . SER B 1 255 ? -15.328 -19.984 -31.703 1 96.12 255 SER B N 1
ATOM 7027 C CA . SER B 1 255 ? -16.25 -18.922 -32.125 1 96.12 255 SER B CA 1
ATOM 7028 C C . SER B 1 255 ? -17.047 -19.344 -33.344 1 96.12 255 SER B C 1
ATOM 7030 O O . SER B 1 255 ? -18.188 -18.906 -33.5 1 96.12 255 SER B O 1
ATOM 7032 N N . LYS B 1 256 ? -16.547 -20.125 -34.188 1 94 256 LYS B N 1
ATOM 7033 C CA . LYS B 1 256 ? -17.188 -20.531 -35.438 1 94 256 LYS B CA 1
ATOM 7034 C C . LYS B 1 256 ? -18.453 -21.359 -35.156 1 94 256 LYS B C 1
ATOM 7036 O O . LYS B 1 256 ? -19.281 -21.531 -36.031 1 94 256 LYS B O 1
ATOM 7041 N N . HIS B 1 257 ? -18.562 -21.922 -34 1 95.25 257 HIS B N 1
ATOM 7042 C CA . HIS B 1 257 ? -19.719 -22.734 -33.656 1 95.25 257 HIS B CA 1
ATOM 7043 C C . HIS B 1 257 ? -20.984 -21.891 -33.531 1 95.25 257 HIS B C 1
ATOM 7045 O O . HIS B 1 257 ? -22.094 -22.422 -33.531 1 95.25 257 HIS B O 1
ATOM 7051 N N . GLY B 1 258 ? -20.844 -20.516 -33.375 1 94.56 258 GLY B N 1
ATOM 7052 C CA . GLY B 1 258 ? -21.984 -19.609 -33.344 1 94.56 258 GLY B CA 1
ATOM 7053 C C . GLY B 1 258 ? -22.625 -19.516 -31.984 1 94.56 258 GLY B C 1
ATOM 7054 O O . GLY B 1 258 ? -22.312 -20.297 -31.094 1 94.56 258 GLY B O 1
ATOM 7055 N N . GLY B 1 259 ? -23.469 -18.484 -31.844 1 96.75 259 GLY B N 1
ATOM 7056 C CA . GLY B 1 259 ? -24.203 -18.281 -30.594 1 96.75 259 GLY B CA 1
ATOM 7057 C C . GLY B 1 259 ? -23.359 -17.672 -29.5 1 96.75 259 GLY B C 1
ATOM 7058 O O . GLY B 1 259 ? -23.734 -17.734 -28.312 1 96.75 259 GLY B O 1
ATOM 7059 N N . ILE B 1 260 ? -22.234 -17.25 -29.828 1 97.12 260 ILE B N 1
ATOM 7060 C CA . ILE B 1 260 ? -21.328 -16.688 -28.844 1 97.12 260 ILE B CA 1
ATOM 7061 C C . ILE B 1 260 ? -21.281 -15.164 -29 1 97.12 260 ILE B C 1
ATOM 7063 O O . ILE B 1 260 ? -21 -14.656 -30.094 1 97.12 260 ILE B O 1
ATOM 7067 N N . THR B 1 261 ? -21.594 -14.414 -27.922 1 95.38 261 THR B N 1
ATOM 7068 C CA . THR B 1 261 ? -21.547 -12.961 -27.953 1 95.38 261 THR B CA 1
ATOM 7069 C C . THR B 1 261 ? -20.734 -12.43 -26.766 1 95.38 261 THR B C 1
ATOM 7071 O O . THR B 1 261 ? -20.891 -12.891 -25.641 1 95.38 261 THR B O 1
ATOM 7074 N N . CYS B 1 262 ? -19.844 -11.57 -27.078 1 92.38 262 CYS B N 1
ATOM 7075 C CA . CYS B 1 262 ? -19.047 -10.875 -26.062 1 92.38 262 CYS B CA 1
ATOM 7076 C C . CYS B 1 262 ? -19.547 -9.453 -25.875 1 92.38 262 CYS B C 1
ATOM 7078 O O . CYS B 1 262 ? -19.672 -8.695 -26.844 1 92.38 262 CYS B O 1
ATOM 7080 N N . SER B 1 263 ? -19.891 -9.047 -24.625 1 88.19 263 SER B N 1
ATOM 7081 C CA . SER B 1 263 ? -20.422 -7.715 -24.328 1 88.19 263 SER B CA 1
ATOM 7082 C C . SER B 1 263 ? -19.766 -7.133 -23.078 1 88.19 263 SER B C 1
ATOM 7084 O O . SER B 1 263 ? -18.969 -7.797 -22.422 1 88.19 263 SER B O 1
ATOM 7086 N N . ASN B 1 264 ? -20 -5.855 -22.812 1 76.25 264 ASN B N 1
ATOM 7087 C CA . ASN B 1 264 ? -19.625 -5.141 -21.594 1 76.25 264 ASN B CA 1
ATOM 7088 C C . ASN B 1 264 ? -18.109 -5.172 -21.375 1 76.25 264 ASN B C 1
ATOM 7090 O O . ASN B 1 264 ? -17.656 -5.508 -20.281 1 76.25 264 ASN B O 1
ATOM 7094 N N . ALA B 1 265 ? -17.484 -4.93 -22.438 1 76.62 265 ALA B N 1
ATOM 7095 C CA . ALA B 1 265 ? -16.031 -4.887 -22.281 1 76.62 265 ALA B CA 1
ATOM 7096 C C . ALA B 1 265 ? -15.609 -3.707 -21.406 1 76.62 265 ALA B C 1
ATOM 7098 O O . ALA B 1 265 ? -15.906 -2.553 -21.734 1 76.62 265 ALA B O 1
ATOM 7099 N N . ILE B 1 266 ? -15.125 -4.102 -20.172 1 78.94 266 ILE B N 1
ATOM 7100 C CA . ILE B 1 266 ? -14.641 -3.076 -19.25 1 78.94 266 ILE B CA 1
ATOM 7101 C C . ILE B 1 266 ? -13.109 -3.113 -19.188 1 78.94 266 ILE B C 1
ATOM 7103 O O . ILE B 1 266 ? -12.516 -4.18 -19.031 1 78.94 266 ILE B O 1
ATOM 7107 N N . ASN B 1 267 ? -12.625 -1.956 -19.312 1 80.38 267 ASN B N 1
ATOM 7108 C CA . ASN B 1 267 ? -11.172 -1.85 -19.234 1 80.38 267 ASN B CA 1
ATOM 7109 C C . ASN B 1 267 ? -10.688 -1.965 -17.797 1 80.38 267 ASN B C 1
ATOM 7111 O O . ASN B 1 267 ? -11.406 -1.612 -16.859 1 80.38 267 ASN B O 1
ATOM 7115 N N . THR B 1 268 ? -9.539 -2.582 -17.703 1 82.5 268 THR B N 1
ATOM 7116 C CA . THR B 1 268 ? -8.859 -2.58 -16.406 1 82.5 268 THR B CA 1
ATOM 7117 C C . THR B 1 268 ? -8.102 -1.273 -16.203 1 82.5 268 THR B C 1
ATOM 7119 O O . THR B 1 268 ? -7.957 -0.476 -17.125 1 82.5 268 THR B O 1
ATOM 7122 N N . MET B 1 269 ? -7.656 -1.271 -14.93 1 79.5 269 MET B N 1
ATOM 7123 C CA . MET B 1 269 ? -6.895 -0.066 -14.609 1 79.5 269 MET B CA 1
ATOM 7124 C C . MET B 1 269 ? -5.516 -0.106 -15.266 1 79.5 269 MET B C 1
ATOM 7126 O O . MET B 1 269 ? -4.734 -1.026 -15.016 1 79.5 269 MET B O 1
ATOM 7130 N N . ASN B 1 270 ? -5.18 0.651 -16.172 1 75.5 270 ASN B N 1
ATOM 7131 C CA . ASN B 1 270 ? -3.861 0.935 -16.734 1 75.5 270 ASN B CA 1
ATOM 7132 C C . ASN B 1 270 ? -3.467 -0.092 -17.797 1 75.5 270 ASN B C 1
ATOM 7134 O O . ASN B 1 270 ? -2.51 0.116 -18.531 1 75.5 270 ASN B O 1
ATOM 7138 N N . GLN B 1 271 ? -4.039 -1.283 -17.719 1 80.56 271 GLN B N 1
ATOM 7139 C CA . GLN B 1 271 ? -3.766 -2.232 -18.781 1 80.56 271 GLN B CA 1
ATOM 7140 C C . GLN B 1 271 ? -4.801 -2.117 -19.906 1 80.56 271 GLN B C 1
ATOM 7142 O O . GLN B 1 271 ? -5.703 -2.947 -20 1 80.56 271 GLN B O 1
ATOM 7147 N N . ARG B 1 272 ? -4.594 -1.243 -20.719 1 75.94 272 ARG B N 1
ATOM 7148 C CA . ARG B 1 272 ? -5.578 -0.791 -21.703 1 75.94 272 ARG B CA 1
ATOM 7149 C C . ARG B 1 272 ? -5.926 -1.902 -22.688 1 75.94 272 ARG B C 1
ATOM 7151 O O . ARG B 1 272 ? -7.008 -1.902 -23.266 1 75.94 272 ARG B O 1
ATOM 7158 N N . GLU B 1 273 ? -5.012 -2.83 -22.828 1 81.94 273 GLU B N 1
ATOM 7159 C CA . GLU B 1 273 ? -5.25 -3.867 -23.828 1 81.94 273 GLU B CA 1
ATOM 7160 C C . GLU B 1 273 ? -5.852 -5.117 -23.188 1 81.94 273 GLU B C 1
ATOM 7162 O O . GLU B 1 273 ? -6.047 -6.133 -23.859 1 81.94 273 GLU B O 1
ATOM 7167 N N . ILE B 1 274 ? -6.082 -5.094 -21.922 1 87.06 274 ILE B N 1
ATOM 7168 C CA . ILE B 1 274 ? -6.754 -6.184 -21.219 1 87.06 274 ILE B CA 1
ATOM 7169 C C . ILE B 1 274 ? -8.203 -5.797 -20.922 1 87.06 274 ILE B C 1
ATOM 7171 O O . ILE B 1 274 ? -8.461 -4.934 -20.078 1 87.06 274 ILE B O 1
ATOM 7175 N N . HIS B 1 275 ? -9.062 -6.496 -21.547 1 87.75 275 HIS B N 1
ATOM 7176 C CA . HIS B 1 275 ? -10.492 -6.246 -21.375 1 87.75 275 HIS B CA 1
ATOM 7177 C C . HIS B 1 275 ? -11.172 -7.43 -20.688 1 87.75 275 HIS B C 1
ATOM 7179 O O . HIS B 1 275 ? -10.875 -8.586 -21 1 87.75 275 HIS B O 1
ATOM 7185 N N . LEU B 1 276 ? -11.953 -7.066 -19.719 1 87.25 276 LEU B N 1
ATOM 7186 C CA . LEU B 1 276 ? -12.82 -8.062 -19.109 1 87.25 276 LEU B CA 1
ATOM 7187 C C . LEU B 1 276 ? -14.234 -7.969 -19.672 1 87.25 276 LEU B C 1
ATOM 7189 O O . LEU B 1 276 ? -14.805 -6.879 -19.75 1 87.25 276 LEU B O 1
ATOM 7193 N N . CYS B 1 277 ? -14.703 -9.062 -20.156 1 90.44 277 CYS B N 1
ATOM 7194 C CA . CYS B 1 277 ? -16 -8.984 -20.812 1 90.44 277 CYS B CA 1
ATOM 7195 C C . CYS B 1 277 ? -16.922 -10.109 -20.344 1 90.44 277 CYS B C 1
ATOM 7197 O O . CYS B 1 277 ? -16.484 -11.008 -19.625 1 90.44 277 CYS B O 1
ATOM 7199 N N . THR B 1 278 ? -18.172 -9.883 -20.656 1 92.56 278 THR B N 1
ATOM 7200 C CA . THR B 1 278 ? -19.172 -10.922 -20.516 1 92.56 278 THR B CA 1
ATOM 7201 C C . THR B 1 278 ? -19.297 -11.75 -21.797 1 92.56 278 THR B C 1
ATOM 7203 O O . THR B 1 278 ? -19.328 -11.195 -2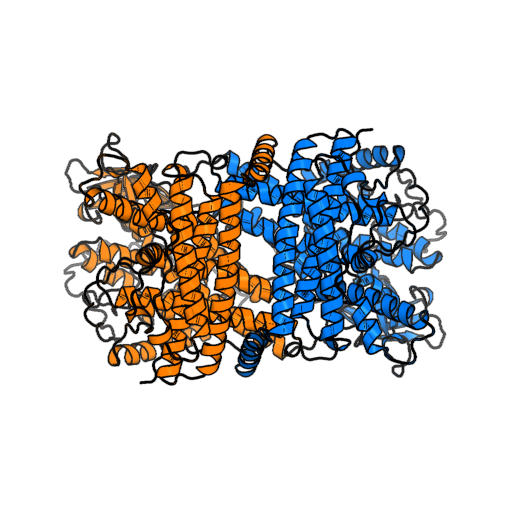2.891 1 92.56 278 THR B O 1
ATOM 7206 N N . VAL B 1 279 ? -19.281 -13.031 -21.656 1 95.62 279 VAL B N 1
ATOM 7207 C CA . VAL B 1 279 ? -19.453 -13.922 -22.797 1 95.62 279 VAL B CA 1
ATOM 7208 C C . VAL B 1 279 ? -20.75 -14.711 -22.641 1 95.62 279 VAL B C 1
ATOM 7210 O O . VAL B 1 279 ? -20.922 -15.469 -21.672 1 95.62 279 VAL B O 1
ATOM 7213 N N . ASP B 1 280 ? -21.594 -14.523 -23.594 1 96.25 280 ASP B N 1
ATOM 7214 C CA . ASP B 1 280 ? -22.875 -15.227 -23.609 1 96.25 280 ASP B CA 1
ATOM 7215 C C . ASP B 1 280 ? -22.859 -16.359 -24.625 1 96.25 280 ASP B C 1
ATOM 7217 O O . ASP B 1 280 ? -22.391 -16.188 -25.75 1 96.25 280 ASP B O 1
ATOM 7221 N N . PHE B 1 281 ? -23.312 -17.484 -24.172 1 97.31 281 PHE B N 1
ATOM 7222 C CA . PHE B 1 281 ? -23.562 -18.641 -25.047 1 97.31 281 PHE B CA 1
ATOM 7223 C C . PHE B 1 281 ? -25.062 -18.875 -25.203 1 97.31 281 PHE B C 1
ATOM 7225 O O . PHE B 1 281 ? -25.766 -19.125 -24.219 1 97.31 281 PHE B O 1
ATOM 7232 N N . LYS B 1 282 ? -25.516 -18.812 -26.422 1 97.69 282 LYS B N 1
ATOM 7233 C CA . LYS B 1 282 ? -26.922 -19.047 -26.734 1 97.69 282 LYS B CA 1
ATOM 7234 C C . LYS B 1 282 ? -27.078 -20.156 -27.766 1 97.69 282 LYS B C 1
ATOM 7236 O O . LYS B 1 282 ? -26.938 -19.906 -28.969 1 97.69 282 LYS B O 1
ATOM 7241 N N . ASP B 1 283 ? -27.484 -21.203 -27.344 1 97.06 283 ASP B N 1
ATOM 7242 C CA . ASP B 1 283 ? -27.703 -22.375 -28.203 1 97.06 283 ASP B CA 1
ATOM 7243 C C . ASP B 1 283 ? -26.469 -22.672 -29.047 1 97.06 283 ASP B C 1
ATOM 7245 O O . ASP B 1 283 ? -26.578 -22.859 -30.266 1 97.06 283 ASP B O 1
ATOM 7249 N N . THR B 1 284 ? -25.375 -22.594 -28.438 1 97.81 284 THR B N 1
ATOM 7250 C CA . THR B 1 284 ? -24.109 -22.891 -29.109 1 97.81 284 THR B CA 1
ATOM 7251 C C . THR B 1 284 ? -23.938 -24.406 -29.266 1 97.81 284 THR B C 1
ATOM 7253 O O . THR B 1 284 ? -23.828 -25.125 -28.281 1 97.81 284 THR B O 1
ATOM 7256 N N . CYS B 1 285 ? -23.859 -24.812 -30.484 1 96.81 285 CYS B N 1
ATOM 7257 C CA . CYS B 1 285 ? -23.75 -26.234 -30.781 1 96.81 285 CYS B CA 1
ATOM 7258 C C . CYS B 1 285 ? -22.312 -26.609 -31.094 1 96.81 285 CYS B C 1
ATOM 7260 O O . CYS B 1 285 ? -21.703 -26.078 -32 1 96.81 285 CYS B O 1
ATOM 7262 N N . ILE B 1 286 ? -21.812 -27.547 -30.344 1 97.25 286 ILE B N 1
ATOM 7263 C CA . ILE B 1 286 ? -20.438 -27.969 -30.562 1 97.25 286 ILE B CA 1
ATOM 7264 C C . ILE B 1 286 ? -20.391 -29.484 -30.719 1 97.25 286 ILE B C 1
ATOM 7266 O O . ILE B 1 286 ? -21.234 -30.203 -30.188 1 97.25 286 ILE B O 1
ATOM 7270 N N . PRO B 1 287 ? -19.422 -29.953 -31.406 1 96.25 287 PRO B N 1
ATOM 7271 C CA . PRO B 1 287 ? -19.297 -31.406 -31.562 1 96.25 287 PRO B CA 1
ATOM 7272 C C . PRO B 1 287 ? -19.078 -32.125 -30.234 1 96.25 287 PRO B C 1
ATOM 7274 O O . PRO B 1 287 ? -18.516 -31.562 -29.312 1 96.25 287 PRO B O 1
ATOM 7277 N N . LYS B 1 288 ? -19.438 -33.375 -30.203 1 95.44 288 LYS B N 1
ATOM 7278 C CA . LYS B 1 288 ? -19.312 -34.219 -29 1 95.44 288 LYS B CA 1
ATOM 7279 C C . LYS B 1 288 ? -17.844 -34.344 -28.562 1 95.44 288 LYS B C 1
ATOM 7281 O O . LYS B 1 288 ? -17.547 -34.375 -27.375 1 95.44 288 LYS B O 1
ATOM 7286 N N . GLU B 1 289 ? -16.938 -34.312 -29.531 1 94.12 289 GLU B N 1
ATOM 7287 C CA . GLU B 1 289 ? -15.5 -34.531 -29.297 1 94.12 289 GLU B CA 1
ATOM 7288 C C . GLU B 1 289 ? -14.875 -33.312 -28.609 1 94.12 289 GLU B C 1
ATOM 7290 O O . GLU B 1 289 ? -13.75 -33.375 -28.125 1 94.12 289 GLU B O 1
ATOM 7295 N N . ASN B 1 290 ? -15.672 -32.281 -28.453 1 96.69 290 ASN B N 1
ATOM 7296 C CA . ASN B 1 290 ? -15.141 -31.078 -27.844 1 96.69 290 ASN B CA 1
ATOM 7297 C C . ASN B 1 290 ? -15.227 -31.109 -26.328 1 96.69 290 ASN B C 1
ATOM 7299 O O . ASN B 1 290 ? -14.812 -30.172 -25.656 1 96.69 290 ASN B O 1
ATOM 7303 N N . LEU B 1 291 ? -15.68 -32.188 -25.797 1 96.62 291 LEU B N 1
ATOM 7304 C CA . LEU B 1 291 ? -15.586 -32.438 -24.359 1 96.62 291 LEU B CA 1
ATOM 7305 C C . LEU B 1 291 ? -14.133 -32.594 -23.922 1 96.62 291 LEU B C 1
ATOM 7307 O O . LEU B 1 291 ? -13.406 -33.438 -24.469 1 96.62 291 LEU B O 1
ATOM 7311 N N . LEU B 1 292 ? -13.742 -31.703 -23.109 1 96.56 292 LEU B N 1
ATOM 7312 C CA . LEU B 1 292 ? -12.391 -31.75 -22.562 1 96.56 292 LEU B CA 1
ATOM 7313 C C . LEU B 1 292 ? -12.328 -32.656 -21.344 1 96.56 292 LEU B C 1
ATOM 7315 O O . LEU B 1 292 ? -13.141 -32.531 -20.422 1 96.56 292 LEU B O 1
ATOM 7319 N N . SER B 1 293 ? -11.391 -33.469 -21.266 1 94.94 293 SER B N 1
ATOM 7320 C CA . SER B 1 293 ? -11.312 -34.469 -20.234 1 94.94 293 SER B CA 1
ATOM 7321 C C . SER B 1 293 ? -12.469 -35.469 -20.359 1 94.94 293 SER B C 1
ATOM 7323 O O . SER B 1 293 ? -12.82 -35.906 -21.453 1 94.94 293 SER B O 1
ATOM 7325 N N . GLU B 1 294 ? -13.039 -35.875 -19.172 1 93.69 294 GLU B N 1
ATOM 7326 C CA . GLU B 1 294 ? -14.156 -36.844 -19.188 1 93.69 294 GLU B CA 1
ATOM 7327 C C . GLU B 1 294 ? -15.453 -36.156 -18.734 1 93.69 294 GLU B C 1
ATOM 7329 O O . GLU B 1 294 ? -15.422 -35.062 -18.172 1 93.69 294 GLU B O 1
ATOM 7334 N N . LEU B 1 295 ? -16.531 -36.812 -19.219 1 92.5 295 LEU B N 1
ATOM 7335 C CA . LEU B 1 295 ? -17.844 -36.344 -18.766 1 92.5 295 LEU B CA 1
ATOM 7336 C C . LEU B 1 295 ? -17.891 -36.281 -17.25 1 92.5 295 LEU B C 1
ATOM 7338 O O . LEU B 1 295 ? -17.438 -37.188 -16.562 1 92.5 295 LEU B O 1
ATOM 7342 N N . CYS B 1 296 ? -18.281 -35.156 -16.656 1 90.38 296 CYS B N 1
ATOM 7343 C CA . CYS B 1 296 ? -18.453 -34.906 -15.227 1 90.38 296 CYS B CA 1
ATOM 7344 C C . CYS B 1 296 ? -17.109 -34.781 -14.539 1 90.38 296 CYS B C 1
ATOM 7346 O O . CYS B 1 296 ? -17 -34.969 -13.328 1 90.38 296 CYS B O 1
ATOM 7348 N N . ASP B 1 297 ? -16.141 -34.438 -15.328 1 91.62 297 ASP B N 1
ATOM 7349 C CA . ASP B 1 297 ? -14.82 -34.25 -14.758 1 91.62 297 ASP B CA 1
ATOM 7350 C C . ASP B 1 297 ? -14.445 -32.75 -14.734 1 91.62 297 ASP B C 1
ATOM 7352 O O . ASP B 1 297 ? -13.266 -32.406 -14.633 1 91.62 297 ASP B O 1
ATOM 7356 N N . GLY B 1 298 ? -15.406 -31.984 -14.898 1 90.19 298 GLY B N 1
ATOM 7357 C CA . GLY B 1 298 ? -15.188 -30.547 -14.961 1 90.19 298 GLY B CA 1
ATOM 7358 C C . GLY B 1 298 ? -14.625 -29.969 -13.672 1 90.19 298 GLY B C 1
ATOM 7359 O O . GLY B 1 298 ? -13.906 -28.969 -13.688 1 90.19 298 GLY B O 1
ATOM 7360 N N . ASN B 1 299 ? -14.914 -30.625 -12.602 1 86.94 299 ASN B N 1
ATOM 7361 C CA . ASN B 1 299 ? -14.406 -30.172 -11.305 1 86.94 299 ASN B CA 1
ATOM 7362 C C . ASN B 1 299 ? -12.883 -30.234 -11.242 1 86.94 299 ASN B C 1
ATOM 7364 O O . ASN B 1 299 ? -12.242 -29.359 -10.656 1 86.94 299 ASN B O 1
ATOM 7368 N N . ASN B 1 300 ? -12.352 -31.219 -11.781 1 87.06 300 ASN B N 1
ATOM 7369 C CA . ASN B 1 300 ? -10.898 -31.344 -11.797 1 87.06 300 ASN B CA 1
ATOM 7370 C C . ASN B 1 300 ? -10.25 -30.25 -12.633 1 87.06 300 ASN B C 1
ATOM 7372 O O . ASN B 1 300 ? -9.18 -29.75 -12.289 1 87.06 300 ASN B O 1
ATOM 7376 N N . VAL B 1 301 ? -10.875 -29.906 -13.656 1 88.69 301 VAL B N 1
ATOM 7377 C CA . VAL B 1 301 ? -10.391 -28.812 -14.5 1 88.69 301 VAL B CA 1
ATOM 7378 C C . VAL B 1 301 ? -10.445 -27.5 -13.727 1 88.69 301 VAL B C 1
ATOM 7380 O O . VAL B 1 301 ? -9.492 -26.719 -13.75 1 88.69 301 VAL B O 1
ATOM 7383 N N . LEU B 1 302 ? -11.516 -27.406 -13 1 85.44 302 LEU B N 1
ATOM 7384 C CA . LEU B 1 302 ? -11.695 -26.188 -12.211 1 85.44 302 LEU B CA 1
ATOM 7385 C C . LEU B 1 302 ? -10.633 -26.078 -11.125 1 85.44 302 LEU B C 1
ATOM 7387 O O . LEU B 1 302 ? -10.125 -24.984 -10.859 1 85.44 302 LEU B O 1
ATOM 7391 N N . LEU B 1 303 ? -10.391 -27.141 -10.531 1 79.31 303 LEU B N 1
ATOM 7392 C CA . LEU B 1 303 ? -9.383 -27.141 -9.477 1 79.31 303 LEU B CA 1
ATOM 7393 C C . LEU B 1 303 ? -8.016 -26.75 -10.031 1 79.31 303 LEU B C 1
ATOM 7395 O O . LEU B 1 303 ? -7.234 -26.078 -9.344 1 79.31 303 LEU B O 1
ATOM 7399 N N . ASP B 1 304 ? -7.777 -27.156 -11.195 1 82.31 304 ASP B N 1
ATOM 7400 C CA . ASP B 1 304 ? -6.508 -26.812 -11.82 1 82.31 304 ASP B CA 1
ATOM 7401 C C . ASP B 1 304 ? -6.453 -25.328 -12.18 1 82.31 304 ASP B C 1
ATOM 7403 O O . ASP B 1 304 ? -5.402 -24.703 -12.055 1 82.31 304 ASP B O 1
ATOM 7407 N N . VAL B 1 305 ? -7.516 -24.797 -12.57 1 79.44 305 VAL B N 1
ATOM 7408 C CA . VAL B 1 305 ? -7.605 -23.391 -12.953 1 79.44 305 VAL B CA 1
ATOM 7409 C C . VAL B 1 305 ? -7.441 -22.516 -11.719 1 79.44 305 VAL B C 1
ATOM 7411 O O . VAL B 1 305 ? -6.77 -21.484 -11.773 1 79.44 305 VAL B O 1
ATOM 7414 N N . TYR B 1 306 ? -7.996 -22.938 -10.656 1 74.62 306 TYR B N 1
ATOM 7415 C CA . TYR B 1 306 ? -8.031 -22.094 -9.469 1 74.62 306 TYR B CA 1
ATOM 7416 C C . TYR B 1 306 ? -6.844 -22.375 -8.562 1 74.62 306 TYR B C 1
ATOM 7418 O O . TYR B 1 306 ? -6.605 -21.656 -7.594 1 74.62 306 TYR B O 1
ATOM 7426 N N . ALA B 1 307 ? -6.223 -23.453 -8.852 1 73.06 307 ALA B N 1
ATOM 7427 C CA . ALA B 1 307 ? -5.078 -23.75 -7.996 1 73.06 307 ALA B CA 1
ATOM 7428 C C . ALA B 1 307 ? -4.086 -22.594 -7.973 1 73.06 307 ALA B C 1
ATOM 7430 O O . ALA B 1 307 ? -3.732 -22.047 -9.023 1 73.06 307 ALA B O 1
ATOM 7431 N N . PRO B 1 308 ? -3.949 -22.188 -6.555 1 60.19 308 PRO B N 1
ATOM 7432 C CA . PRO B 1 308 ? -2.961 -21.109 -6.488 1 60.19 308 PRO B CA 1
ATOM 7433 C C . PRO B 1 308 ? -1.622 -21.5 -7.109 1 60.19 308 PRO B C 1
ATOM 7435 O O . PRO B 1 308 ? -1.285 -22.688 -7.172 1 60.19 308 PRO B O 1
ATOM 7438 N N . GLY B 1 309 ? -0.824 -20.5 -7.484 1 61.28 309 GLY B N 1
ATOM 7439 C CA . GLY B 1 309 ? 0.587 -20.844 -7.562 1 61.28 309 GLY B CA 1
ATOM 7440 C C . GLY B 1 309 ? 1.122 -20.859 -8.984 1 61.28 309 GLY B C 1
ATOM 7441 O O . GLY B 1 309 ? 2.041 -21.609 -9.297 1 61.28 309 GLY B O 1
ATOM 7442 N N . THR B 1 310 ? 0.38 -20.031 -9.641 1 64.56 310 THR B N 1
ATOM 7443 C CA . THR B 1 310 ? 1.068 -20.172 -10.914 1 64.56 310 THR B CA 1
ATOM 7444 C C . THR B 1 310 ? 2.328 -19.312 -10.945 1 64.56 310 THR B C 1
ATOM 7446 O O . THR B 1 310 ? 2.297 -18.141 -10.539 1 64.56 310 THR B O 1
ATOM 7449 N N . ASN B 1 311 ? 3.387 -19.953 -11.055 1 83.44 311 ASN B N 1
ATOM 7450 C CA . ASN B 1 311 ? 4.688 -19.328 -11.242 1 83.44 311 ASN B CA 1
ATOM 7451 C C . ASN B 1 311 ? 4.613 -18.188 -12.258 1 83.44 311 ASN B C 1
ATOM 7453 O O . ASN B 1 311 ? 5.523 -17.359 -12.336 1 83.44 311 ASN B O 1
ATOM 7457 N N . ARG B 1 312 ? 3.494 -18.109 -12.828 1 90.12 312 ARG B N 1
ATOM 7458 C CA . ARG B 1 312 ? 3.346 -17.094 -13.875 1 90.12 312 ARG B CA 1
ATOM 7459 C C . ARG B 1 312 ? 3.227 -15.703 -13.273 1 90.12 312 ARG B C 1
ATOM 7461 O O . ARG B 1 312 ? 3.928 -14.773 -13.695 1 90.12 312 ARG B O 1
ATOM 7468 N N . ILE B 1 313 ? 2.42 -15.633 -12.211 1 91.69 313 ILE B N 1
ATOM 7469 C CA . ILE B 1 313 ? 2.234 -14.352 -11.539 1 91.69 313 ILE B CA 1
ATOM 7470 C C . ILE B 1 313 ? 3.547 -13.906 -10.891 1 91.69 313 ILE B C 1
ATOM 7472 O O . ILE B 1 313 ? 3.863 -12.719 -10.867 1 91.69 313 ILE B O 1
ATOM 7476 N N . ALA B 1 314 ? 4.246 -14.898 -10.445 1 94.88 314 ALA B N 1
ATOM 7477 C CA . ALA B 1 314 ? 5.539 -14.594 -9.828 1 94.88 314 ALA B CA 1
ATOM 7478 C C . ALA B 1 314 ? 6.5 -13.984 -10.844 1 94.88 314 ALA B C 1
ATOM 7480 O O . ALA B 1 314 ? 7.195 -13.016 -10.547 1 94.88 314 ALA B O 1
ATOM 7481 N N . GLY B 1 315 ? 6.547 -14.555 -12.039 1 96.12 315 GLY B N 1
ATOM 7482 C CA . GLY B 1 315 ? 7.402 -14.016 -13.078 1 96.12 315 GLY B CA 1
ATOM 7483 C C . GLY B 1 315 ? 7.082 -12.57 -13.43 1 96.12 315 GLY B C 1
ATOM 7484 O O . GLY B 1 315 ? 7.988 -11.742 -13.562 1 96.12 315 GLY B O 1
ATOM 7485 N N . GLU B 1 316 ? 5.855 -12.289 -13.555 1 95.06 316 GLU B N 1
ATOM 7486 C CA . GLU B 1 316 ? 5.418 -10.93 -13.844 1 95.06 316 GLU B CA 1
ATOM 7487 C C . GLU B 1 316 ? 5.789 -9.977 -12.711 1 95.06 316 GLU B C 1
ATOM 7489 O O . GLU B 1 316 ? 6.266 -8.867 -12.953 1 95.06 316 GLU B O 1
ATOM 7494 N N . SER B 1 317 ? 5.547 -10.383 -11.484 1 96.25 317 SER B N 1
ATOM 7495 C CA . SER B 1 317 ? 5.832 -9.562 -10.312 1 96.25 317 SER B CA 1
ATOM 7496 C C . SER B 1 317 ? 7.316 -9.219 -10.227 1 96.25 317 SER B C 1
ATOM 7498 O O . SER B 1 317 ? 7.68 -8.086 -9.914 1 96.25 317 SER B O 1
ATOM 7500 N N . ILE B 1 318 ? 8.133 -10.219 -10.508 1 97.25 318 ILE B N 1
ATOM 7501 C CA . ILE B 1 318 ? 9.578 -10.039 -10.453 1 97.25 318 ILE B CA 1
ATOM 7502 C C . ILE B 1 318 ? 10.008 -9 -11.484 1 97.25 318 ILE B C 1
ATOM 7504 O O . ILE B 1 318 ? 10.781 -8.094 -11.172 1 97.25 318 ILE B O 1
ATOM 7508 N N . GLY B 1 319 ? 9.5 -9.164 -12.695 1 96.56 319 GLY B N 1
ATOM 7509 C CA . GLY B 1 319 ? 9.844 -8.219 -13.742 1 96.56 319 GLY B CA 1
ATOM 7510 C C . GLY B 1 319 ? 9.391 -6.801 -13.438 1 96.56 319 GLY B C 1
ATOM 7511 O O . GLY B 1 319 ? 10.125 -5.844 -13.688 1 96.56 319 GLY B O 1
ATOM 7512 N N . ILE B 1 320 ? 8.211 -6.672 -12.883 1 96.38 320 ILE B N 1
ATOM 7513 C CA . ILE B 1 320 ? 7.672 -5.359 -12.547 1 96.38 320 ILE B CA 1
ATOM 7514 C C . ILE B 1 320 ? 8.555 -4.688 -11.492 1 96.38 320 ILE B C 1
ATOM 7516 O O . ILE B 1 320 ? 8.93 -3.523 -11.641 1 96.38 320 ILE B O 1
ATOM 7520 N N . LEU B 1 321 ? 8.867 -5.406 -10.438 1 97.12 321 LEU B N 1
ATOM 7521 C CA . LEU B 1 321 ? 9.672 -4.828 -9.367 1 97.12 321 LEU B CA 1
ATOM 7522 C C . LEU B 1 321 ? 11.07 -4.477 -9.867 1 97.12 321 LEU B C 1
ATOM 7524 O O . LEU B 1 321 ? 11.625 -3.447 -9.477 1 97.12 321 LEU B O 1
ATOM 7528 N N . ARG B 1 322 ? 11.648 -5.363 -10.672 1 95.44 322 ARG B N 1
ATOM 7529 C CA . ARG B 1 322 ? 12.969 -5.109 -11.25 1 95.44 322 ARG B CA 1
ATOM 7530 C C . ARG B 1 322 ? 12.961 -3.828 -12.078 1 95.44 322 ARG B C 1
ATOM 7532 O O . ARG B 1 322 ? 13.883 -3.01 -11.961 1 95.44 322 ARG B O 1
ATOM 7539 N N . ASN B 1 323 ? 12 -3.711 -12.938 1 94.06 323 ASN B N 1
ATOM 7540 C CA . ASN B 1 323 ? 11.875 -2.512 -13.758 1 94.06 323 ASN B CA 1
ATOM 7541 C C . ASN B 1 323 ? 11.695 -1.263 -12.898 1 94.06 323 ASN B C 1
ATOM 7543 O O . ASN B 1 323 ? 12.258 -0.21 -13.195 1 94.06 323 ASN B O 1
ATOM 7547 N N . PHE B 1 324 ? 10.875 -1.337 -11.836 1 95.69 324 PHE B N 1
ATOM 7548 C CA . PHE B 1 324 ? 10.656 -0.215 -10.93 1 95.69 324 PHE B CA 1
ATOM 7549 C C . PHE B 1 324 ? 11.961 0.2 -10.266 1 95.69 324 PHE B C 1
ATOM 7551 O O . PHE B 1 324 ? 12.281 1.389 -10.195 1 95.69 324 PHE B O 1
ATOM 7558 N N . LEU B 1 325 ? 12.68 -0.81 -9.75 1 94.31 325 LEU B N 1
ATOM 7559 C CA . LEU B 1 325 ? 13.953 -0.543 -9.094 1 94.31 325 LEU B CA 1
ATOM 7560 C C . LEU B 1 325 ? 14.922 0.164 -10.031 1 94.31 325 LEU B C 1
ATOM 7562 O O . LEU B 1 325 ? 15.617 1.1 -9.633 1 94.31 325 LEU B O 1
ATOM 7566 N N . SER B 1 326 ? 14.977 -0.305 -11.242 1 92.38 326 SER B N 1
ATOM 7567 C CA . SER B 1 326 ? 15.852 0.302 -12.234 1 92.38 326 SER B CA 1
ATOM 7568 C C . SER B 1 326 ? 15.484 1.765 -12.477 1 92.38 326 SER B C 1
ATOM 7570 O O . SER B 1 326 ? 16.359 2.629 -12.508 1 92.38 326 SER B O 1
ATOM 7572 N N . LEU B 1 327 ? 14.258 2.053 -12.664 1 91.44 327 LEU B N 1
ATOM 7573 C CA . LEU B 1 327 ? 13.781 3.416 -12.883 1 91.44 327 LEU B CA 1
ATOM 7574 C C . LEU B 1 327 ? 14.078 4.289 -11.664 1 91.44 327 LEU B C 1
ATOM 7576 O O . LEU B 1 327 ? 14.484 5.441 -11.812 1 91.44 327 LEU B O 1
ATOM 7580 N N . MET B 1 328 ? 13.742 3.801 -10.492 1 92.19 328 MET B N 1
ATOM 7581 C CA . MET B 1 328 ? 13.961 4.535 -9.25 1 92.19 328 MET B CA 1
ATOM 7582 C C . MET B 1 328 ? 15.43 4.895 -9.07 1 92.19 328 MET B C 1
ATOM 7584 O O . MET B 1 328 ? 15.758 6.02 -8.695 1 92.19 328 MET B O 1
ATOM 7588 N N . ASN B 1 329 ? 16.328 3.912 -9.344 1 90.88 329 ASN B N 1
ATOM 7589 C CA . ASN B 1 329 ? 17.75 4.148 -9.203 1 90.88 329 ASN B CA 1
ATOM 7590 C C . ASN B 1 329 ? 18.234 5.246 -10.148 1 90.88 329 ASN B C 1
ATOM 7592 O O . ASN B 1 329 ? 19.062 6.078 -9.773 1 90.88 329 ASN B O 1
ATOM 7596 N N . LYS B 1 330 ? 17.766 5.211 -11.336 1 88 330 LYS B N 1
ATOM 7597 C CA . LYS B 1 330 ? 18.109 6.254 -12.297 1 88 330 LYS B CA 1
ATOM 7598 C C . LYS B 1 330 ? 17.672 7.629 -11.797 1 88 330 LYS B C 1
ATOM 7600 O O . LYS B 1 330 ? 18.391 8.617 -11.977 1 88 330 LYS B O 1
ATOM 7605 N N . ASN B 1 331 ? 16.531 7.711 -11.25 1 86.62 331 ASN B N 1
ATOM 7606 C CA . ASN B 1 331 ? 16 8.953 -10.688 1 86.62 331 ASN B CA 1
ATOM 7607 C C . ASN B 1 331 ? 16.844 9.445 -9.523 1 86.62 331 ASN B C 1
ATOM 7609 O O . ASN B 1 331 ? 17.156 10.633 -9.422 1 86.62 331 ASN B O 1
ATOM 7613 N N . ILE B 1 332 ? 17.25 8.57 -8.656 1 87.31 332 ILE B N 1
ATOM 7614 C CA . ILE B 1 332 ? 17.984 8.891 -7.434 1 87.31 332 ILE B CA 1
ATOM 7615 C C . ILE B 1 332 ? 19.375 9.391 -7.781 1 87.31 332 ILE B C 1
ATOM 7617 O O . ILE B 1 332 ? 19.859 10.367 -7.195 1 87.31 332 ILE B O 1
ATOM 7621 N N . LEU B 1 333 ? 20.078 8.711 -8.625 1 84.56 333 LEU B N 1
ATOM 7622 C CA . LEU B 1 333 ? 21.469 9.023 -8.945 1 84.56 333 LEU B CA 1
ATOM 7623 C C . LEU B 1 333 ? 21.594 10.383 -9.625 1 84.56 333 LEU B C 1
ATOM 7625 O O . LEU B 1 333 ? 22.625 11.031 -9.547 1 84.56 333 LEU B O 1
ATOM 7629 N N . GLY B 1 334 ? 20.641 10.953 -10.102 1 76.25 334 GLY B N 1
ATOM 7630 C CA . GLY B 1 334 ? 20.688 12.234 -10.789 1 76.25 334 GLY B CA 1
ATOM 7631 C C . GLY B 1 334 ? 20.125 13.375 -9.961 1 76.25 334 GLY B C 1
ATOM 7632 O O . GLY B 1 334 ? 20.016 14.5 -10.445 1 76.25 334 GLY B O 1
ATOM 7633 N N . ARG B 1 335 ? 19.891 13.133 -8.648 1 78.5 335 ARG B N 1
ATOM 7634 C CA . ARG B 1 335 ? 19.172 14.148 -7.883 1 78.5 335 ARG B CA 1
ATOM 7635 C C . ARG B 1 335 ? 19.906 14.484 -6.594 1 78.5 335 ARG B C 1
ATOM 7637 O O . ARG B 1 335 ? 20.625 13.648 -6.047 1 78.5 335 ARG B O 1
ATOM 7644 N N . LYS B 1 336 ? 19.734 15.648 -6.219 1 75.62 336 LYS B N 1
ATOM 7645 C CA . LYS B 1 336 ? 20.25 16.125 -4.934 1 75.62 336 LYS B CA 1
ATOM 7646 C C . LYS B 1 336 ? 19.109 16.438 -3.971 1 75.62 336 LYS B C 1
ATOM 7648 O O . LYS B 1 336 ? 18 16.766 -4.398 1 75.62 336 LYS B O 1
ATOM 7653 N N . HIS B 1 337 ? 19.297 16.141 -2.742 1 72.19 337 HIS B N 1
ATOM 7654 C CA . HIS B 1 337 ? 18.438 16.531 -1.64 1 72.19 337 HIS B CA 1
ATOM 7655 C C . HIS B 1 337 ? 19.219 17.312 -0.586 1 72.19 337 HIS B C 1
ATOM 7657 O O . HIS B 1 337 ? 20.203 16.812 -0.034 1 72.19 337 HIS B O 1
ATOM 7663 N N . LEU B 1 338 ? 18.672 18.516 -0.429 1 67.38 338 LEU B N 1
ATOM 7664 C CA . LEU B 1 338 ? 19.422 19.438 0.415 1 67.38 338 LEU B CA 1
ATOM 7665 C C . LEU B 1 338 ? 20.859 19.594 -0.1 1 67.38 338 LEU B C 1
ATOM 7667 O O . LEU B 1 338 ? 21.062 19.969 -1.26 1 67.38 338 LEU B O 1
ATOM 7671 N N . ASP B 1 339 ? 21.922 19.281 0.667 1 68.75 339 ASP B N 1
ATOM 7672 C CA . ASP B 1 339 ? 23.297 19.547 0.261 1 68.75 339 ASP B CA 1
ATOM 7673 C C . ASP B 1 339 ? 24.031 18.25 -0.083 1 68.75 339 ASP B C 1
ATOM 7675 O O . ASP B 1 339 ? 25.25 18.234 -0.198 1 68.75 339 ASP B O 1
ATOM 7679 N N . LYS B 1 340 ? 23.219 17.266 -0.297 1 79.12 340 LYS B N 1
ATOM 7680 C CA . LYS B 1 340 ? 23.844 15.977 -0.584 1 79.12 340 LYS B CA 1
ATOM 7681 C C . LYS B 1 340 ? 23.109 15.258 -1.713 1 79.12 340 LYS B C 1
ATOM 7683 O O . LYS B 1 340 ? 21.969 15.57 -2.021 1 79.12 340 LYS B O 1
ATOM 7688 N N . ASN B 1 341 ? 23.953 14.367 -2.295 1 84.19 341 ASN B N 1
ATOM 7689 C CA . ASN B 1 341 ? 23.297 13.508 -3.277 1 84.19 341 ASN B CA 1
ATOM 7690 C C . ASN B 1 341 ? 22.281 12.578 -2.619 1 84.19 341 ASN B C 1
ATOM 7692 O O . ASN B 1 341 ? 22.516 12.078 -1.518 1 84.19 341 ASN B O 1
ATOM 7696 N N . MET B 1 342 ? 21.234 12.406 -3.254 1 85.56 342 MET B N 1
ATOM 7697 C CA . MET B 1 342 ? 20.125 11.641 -2.695 1 85.56 342 MET B CA 1
ATOM 7698 C C . MET B 1 342 ? 20.578 10.242 -2.297 1 85.56 342 MET B C 1
ATOM 7700 O O . MET B 1 342 ? 20.125 9.703 -1.288 1 85.56 342 MET B O 1
ATOM 7704 N N . HIS B 1 343 ? 21.469 9.602 -3.115 1 87.12 343 HIS B N 1
ATOM 7705 C CA . HIS B 1 343 ? 21.859 8.227 -2.867 1 87.12 343 HIS B CA 1
ATOM 7706 C C . HIS B 1 343 ? 22.734 8.117 -1.627 1 87.12 343 HIS B C 1
ATOM 7708 O O . HIS B 1 343 ? 22.984 7.016 -1.125 1 87.12 343 HIS B O 1
ATOM 7714 N N . GLU B 1 344 ? 23.125 9.25 -1.033 1 86.38 344 GLU B N 1
ATOM 7715 C CA . GLU B 1 344 ? 24 9.258 0.137 1 86.38 344 GLU B CA 1
ATOM 7716 C C . GLU B 1 344 ? 23.203 9.188 1.43 1 86.38 344 GLU B C 1
ATOM 7718 O O . GLU B 1 344 ? 23.75 8.891 2.494 1 86.38 344 GLU B O 1
ATOM 7723 N N . PHE B 1 345 ? 21.984 9.469 1.326 1 85.69 345 PHE B N 1
ATOM 7724 C CA . PHE B 1 345 ? 21.141 9.445 2.52 1 85.69 345 PHE B CA 1
ATOM 7725 C C . PHE B 1 345 ? 20.859 8.016 2.949 1 85.69 345 PHE B C 1
ATOM 7727 O O . PHE B 1 345 ? 20.484 7.172 2.127 1 85.69 345 PHE B O 1
ATOM 7734 N N . GLU B 1 346 ? 21 7.773 4.266 1 88.25 346 GLU B N 1
ATOM 7735 C CA . GLU B 1 346 ? 20.797 6.434 4.812 1 88.25 346 GLU B CA 1
ATOM 7736 C C . GLU B 1 346 ? 19.359 5.949 4.559 1 88.25 346 GLU B C 1
ATOM 7738 O O . GLU B 1 346 ? 19.141 4.766 4.301 1 88.25 346 GLU B O 1
ATOM 7743 N N . ALA B 1 347 ? 18.438 6.801 4.621 1 87.88 347 ALA B N 1
ATOM 7744 C CA . ALA B 1 347 ? 17.047 6.426 4.406 1 87.88 347 ALA B CA 1
ATOM 7745 C C . ALA B 1 347 ? 16.828 5.883 2.996 1 87.88 347 ALA B C 1
ATOM 7747 O O . ALA B 1 347 ? 16.062 4.934 2.797 1 87.88 347 ALA B O 1
ATOM 7748 N N . ILE B 1 348 ? 17.469 6.504 2.078 1 89.44 348 ILE B N 1
ATOM 7749 C CA . ILE B 1 348 ? 17.344 6.105 0.68 1 89.44 348 ILE B CA 1
ATOM 7750 C C . ILE B 1 348 ? 18.062 4.77 0.464 1 89.44 348 ILE B C 1
ATOM 7752 O O . ILE B 1 348 ? 17.547 3.887 -0.22 1 89.44 348 ILE B O 1
ATOM 7756 N N . GLN B 1 349 ? 19.188 4.668 1.06 1 88.75 349 GLN B N 1
ATOM 7757 C CA . GLN B 1 349 ? 19.938 3.424 0.968 1 88.75 349 GLN B CA 1
ATOM 7758 C C . GLN B 1 349 ? 19.156 2.256 1.552 1 88.75 349 GLN B C 1
ATOM 7760 O O . GLN B 1 349 ? 19.188 1.147 1.014 1 88.75 349 GLN B O 1
ATOM 7765 N N . GLU B 1 350 ? 18.469 2.52 2.586 1 88.31 350 GLU B N 1
ATOM 7766 C CA . GLU B 1 350 ? 17.656 1.486 3.225 1 88.31 350 GLU B CA 1
ATOM 7767 C C . GLU B 1 350 ? 16.562 0.993 2.289 1 88.31 350 GLU B C 1
ATOM 7769 O O . GLU B 1 350 ? 16.328 -0.213 2.172 1 88.31 350 GLU B O 1
ATOM 7774 N N . ILE B 1 351 ? 15.922 1.903 1.679 1 91.38 351 ILE B N 1
ATOM 7775 C CA . ILE B 1 351 ? 14.805 1.553 0.813 1 91.38 351 ILE B CA 1
ATOM 7776 C C . ILE B 1 351 ? 15.312 0.781 -0.402 1 91.38 351 ILE B C 1
ATOM 7778 O O . ILE B 1 351 ? 14.75 -0.254 -0.767 1 91.38 351 ILE B O 1
ATOM 7782 N N . VAL B 1 352 ? 16.406 1.231 -0.992 1 91.94 352 VAL B N 1
ATOM 7783 C CA . VAL B 1 352 ? 16.969 0.562 -2.156 1 91.94 352 VAL B CA 1
ATOM 7784 C C . VAL B 1 352 ? 17.469 -0.824 -1.761 1 91.94 352 VAL B C 1
ATOM 7786 O O . VAL B 1 352 ? 17.281 -1.795 -2.496 1 91.94 352 VAL B O 1
ATOM 7789 N N . GLY B 1 353 ? 18.094 -0.875 -0.578 1 90.75 353 GLY B N 1
ATOM 7790 C CA . GLY B 1 353 ? 18.562 -2.158 -0.081 1 90.75 353 GLY B CA 1
ATOM 7791 C C . GLY B 1 353 ? 17.453 -3.143 0.189 1 90.75 353 GLY B C 1
ATOM 7792 O O . GLY B 1 353 ? 17.562 -4.328 -0.12 1 90.75 353 GLY B O 1
ATOM 7793 N N . HIS B 1 354 ? 16.406 -2.662 0.739 1 91.75 354 HIS B N 1
ATOM 7794 C CA . HIS B 1 354 ? 15.242 -3.498 1.036 1 91.75 354 HIS B CA 1
ATOM 7795 C C . HIS B 1 354 ? 14.602 -4.02 -0.243 1 91.75 354 HIS B C 1
ATOM 7797 O O . HIS B 1 354 ? 14.305 -5.211 -0.353 1 91.75 354 HIS B O 1
ATOM 7803 N N . ILE B 1 355 ? 14.398 -3.148 -1.184 1 94.31 355 ILE B N 1
ATOM 7804 C CA . ILE B 1 355 ? 13.758 -3.541 -2.434 1 94.31 355 ILE B CA 1
ATOM 7805 C C . ILE B 1 355 ? 14.625 -4.566 -3.158 1 94.31 355 ILE B C 1
ATOM 7807 O O . ILE B 1 355 ? 14.117 -5.57 -3.666 1 94.31 355 ILE B O 1
ATOM 7811 N N . SER B 1 356 ? 15.906 -4.348 -3.172 1 93.69 356 SER B N 1
ATOM 7812 C CA . SER B 1 356 ? 16.828 -5.277 -3.822 1 93.69 356 SER B CA 1
ATOM 7813 C C . SER B 1 356 ? 16.797 -6.641 -3.143 1 93.69 356 SER B C 1
ATOM 7815 O O . SER B 1 356 ? 16.797 -7.676 -3.814 1 93.69 356 SER B O 1
ATOM 7817 N N . SER B 1 357 ? 16.812 -6.621 -1.835 1 93.94 357 SER B N 1
ATOM 7818 C CA . SER B 1 357 ? 16.797 -7.867 -1.078 1 93.94 357 SER B CA 1
ATOM 7819 C C . SER B 1 357 ? 15.5 -8.641 -1.319 1 93.94 357 SER B C 1
ATOM 7821 O O . SER B 1 357 ? 15.516 -9.867 -1.446 1 93.94 357 SER B O 1
ATOM 7823 N N . ARG B 1 358 ? 14.414 -7.918 -1.374 1 96.69 358 ARG B N 1
ATOM 7824 C CA . ARG B 1 358 ? 13.133 -8.586 -1.563 1 96.69 358 ARG B CA 1
ATOM 7825 C C . ARG B 1 358 ? 12.977 -9.086 -2.996 1 96.69 358 ARG B C 1
ATOM 7827 O O . ARG B 1 358 ? 12.352 -10.117 -3.236 1 96.69 358 ARG B O 1
ATOM 7834 N N . LEU B 1 359 ? 13.547 -8.344 -3.941 1 96.44 359 LEU B N 1
ATOM 7835 C CA . LEU B 1 359 ? 13.594 -8.859 -5.305 1 96.44 359 LEU B CA 1
ATOM 7836 C C . LEU B 1 359 ? 14.352 -10.188 -5.363 1 96.44 359 LEU B C 1
ATOM 7838 O O . LEU B 1 359 ? 13.922 -11.125 -6.035 1 96.44 359 LEU B O 1
ATOM 7842 N N . TYR B 1 360 ? 15.453 -10.25 -4.633 1 96.25 360 TYR B N 1
ATOM 7843 C CA . TYR B 1 360 ? 16.219 -11.484 -4.516 1 96.25 360 TYR B CA 1
ATOM 7844 C C . TYR B 1 360 ? 15.375 -12.609 -3.939 1 96.25 360 TYR B C 1
ATOM 7846 O O . TYR B 1 360 ? 15.438 -13.742 -4.41 1 96.25 360 TYR B O 1
ATOM 7854 N N . CYS B 1 361 ? 14.633 -12.281 -2.945 1 97.81 361 CYS B N 1
ATOM 7855 C CA . CYS B 1 361 ? 13.75 -13.266 -2.32 1 97.81 361 CYS B CA 1
ATOM 7856 C C . CYS B 1 361 ? 12.719 -13.773 -3.314 1 97.81 361 CYS B C 1
ATOM 7858 O O . CYS B 1 361 ? 12.5 -14.984 -3.422 1 97.81 361 CYS B O 1
ATOM 7860 N N . MET B 1 362 ? 12.117 -12.883 -4.055 1 97.88 362 MET B N 1
ATOM 7861 C CA . MET B 1 362 ? 11.07 -13.242 -5.008 1 97.88 362 MET B CA 1
ATOM 7862 C C . MET B 1 362 ? 11.617 -14.164 -6.098 1 97.88 362 MET B C 1
ATOM 7864 O O . MET B 1 362 ? 11.008 -15.18 -6.418 1 97.88 362 MET B O 1
ATOM 7868 N N . GLU B 1 363 ? 12.75 -13.805 -6.625 1 97.31 363 GLU B N 1
ATOM 7869 C CA . GLU B 1 363 ? 13.398 -14.641 -7.637 1 97.31 363 GLU B CA 1
ATOM 7870 C C . GLU B 1 363 ? 13.703 -16.031 -7.09 1 97.31 363 GLU B C 1
ATOM 7872 O O . GLU B 1 363 ? 13.492 -17.031 -7.777 1 97.31 363 GLU B O 1
ATOM 7877 N N . SER B 1 364 ? 14.195 -16.047 -5.883 1 97.75 364 SER B N 1
ATOM 7878 C CA . SER B 1 364 ? 14.586 -17.297 -5.262 1 97.75 364 SER B CA 1
ATOM 7879 C C . SER B 1 364 ? 13.375 -18.219 -5.078 1 97.75 364 SER B C 1
ATOM 7881 O O . SER B 1 364 ? 13.43 -19.406 -5.43 1 97.75 364 SER B O 1
ATOM 7883 N N . VAL B 1 365 ? 12.336 -17.688 -4.598 1 97.75 365 VAL B N 1
ATOM 7884 C CA . VAL B 1 365 ? 11.133 -18.453 -4.328 1 97.75 365 VAL B CA 1
ATOM 7885 C C . VAL B 1 365 ? 10.539 -18.969 -5.645 1 97.75 365 VAL B C 1
ATOM 7887 O O . VAL B 1 365 ? 10.203 -20.141 -5.762 1 97.75 365 VAL B O 1
ATOM 7890 N N . ALA B 1 366 ? 10.406 -18.125 -6.609 1 97.31 366 ALA B N 1
ATOM 7891 C CA . ALA B 1 366 ? 9.781 -18.469 -7.883 1 97.31 366 ALA B CA 1
ATOM 7892 C C . ALA B 1 366 ? 10.57 -19.547 -8.617 1 97.31 366 ALA B C 1
ATOM 7894 O O . ALA B 1 366 ? 9.992 -20.516 -9.109 1 97.31 366 ALA B O 1
ATOM 7895 N N . LEU B 1 367 ? 11.859 -19.375 -8.664 1 97.19 367 LEU B N 1
ATOM 7896 C CA . LEU B 1 367 ? 12.672 -20.297 -9.453 1 97.19 367 LEU B CA 1
ATOM 7897 C C . LEU B 1 367 ? 12.922 -21.594 -8.688 1 97.19 367 LEU B C 1
ATOM 7899 O O . LEU B 1 367 ? 13.047 -22.656 -9.289 1 97.19 367 LEU B O 1
ATOM 7903 N N . PHE B 1 368 ? 13.008 -21.516 -7.348 1 97.62 368 PHE B N 1
ATOM 7904 C CA . PHE B 1 368 ? 13.102 -22.734 -6.543 1 97.62 368 PHE B CA 1
ATOM 7905 C C . PHE B 1 368 ? 11.883 -23.625 -6.77 1 97.62 368 PHE B C 1
ATOM 7907 O O . PHE B 1 368 ? 12.023 -24.812 -7.086 1 97.62 368 PHE B O 1
ATOM 7914 N N . THR B 1 369 ? 10.742 -23.062 -6.719 1 97.06 369 THR B N 1
ATOM 7915 C CA . THR B 1 369 ? 9.484 -23.797 -6.844 1 97.06 369 THR B CA 1
ATOM 7916 C C . THR B 1 369 ? 9.305 -24.328 -8.266 1 97.06 369 THR B C 1
ATOM 7918 O O . THR B 1 369 ? 8.969 -25.5 -8.461 1 97.06 369 THR B O 1
ATOM 7921 N N . SER B 1 370 ? 9.539 -23.5 -9.234 1 96.44 370 SER B N 1
ATOM 7922 C CA . SER B 1 370 ? 9.359 -23.906 -10.625 1 96.44 370 SER B CA 1
ATOM 7923 C C . SER B 1 370 ? 10.367 -24.984 -11.008 1 96.44 370 SER B C 1
ATOM 7925 O O . SER B 1 370 ? 10.055 -25.906 -11.773 1 96.44 370 SER B O 1
ATOM 7927 N N . SER B 1 371 ? 11.57 -24.906 -10.508 1 96.44 371 SER B N 1
ATOM 7928 C CA . SER B 1 371 ? 12.594 -25.891 -10.805 1 96.44 371 SER B CA 1
ATOM 7929 C C . SER B 1 371 ? 12.234 -27.266 -10.227 1 96.44 371 SER B C 1
ATOM 7931 O O . SER B 1 371 ? 12.453 -28.297 -10.859 1 96.44 371 SER B O 1
ATOM 7933 N N . LEU B 1 372 ? 11.734 -27.234 -9.039 1 96.56 372 LEU B N 1
ATOM 7934 C CA . LEU B 1 372 ? 11.289 -28.5 -8.461 1 96.56 372 LEU B CA 1
ATOM 7935 C C . LEU B 1 372 ? 10.203 -29.141 -9.32 1 96.56 372 LEU B C 1
ATOM 7937 O O . LEU B 1 372 ? 10.203 -30.359 -9.516 1 96.56 372 LEU B O 1
ATOM 7941 N N . ASN B 1 373 ? 9.336 -28.312 -9.797 1 94.19 373 ASN B N 1
ATOM 7942 C CA . ASN B 1 373 ? 8.273 -28.812 -10.664 1 94.19 373 ASN B CA 1
ATOM 7943 C C . ASN B 1 373 ? 8.836 -29.375 -11.961 1 94.19 373 ASN B C 1
ATOM 7945 O O . ASN B 1 373 ? 8.266 -30.312 -12.531 1 94.19 373 ASN B O 1
ATOM 7949 N N . ASP B 1 374 ? 9.891 -28.812 -12.453 1 95.38 374 ASP B N 1
ATOM 7950 C CA . ASP B 1 374 ? 10.508 -29.219 -13.711 1 95.38 374 ASP B CA 1
ATOM 7951 C C . ASP B 1 374 ? 11.344 -30.484 -13.531 1 95.38 374 ASP B C 1
ATOM 7953 O O . ASP B 1 374 ? 11.445 -31.312 -14.453 1 95.38 374 ASP B O 1
ATOM 7957 N N . ILE B 1 375 ? 11.906 -30.688 -12.391 1 96.12 375 ILE B N 1
ATOM 7958 C CA . ILE B 1 375 ? 12.875 -31.75 -12.156 1 96.12 375 ILE B CA 1
ATOM 7959 C C . ILE B 1 375 ? 12.148 -33.031 -11.773 1 96.12 375 ILE B C 1
ATOM 7961 O O . ILE B 1 375 ? 12.531 -34.125 -12.195 1 96.12 375 ILE B O 1
ATOM 7965 N N . TYR B 1 376 ? 11.133 -32.875 -11 1 95.88 376 TYR B N 1
ATOM 7966 C CA . TYR B 1 376 ? 10.484 -34.062 -10.453 1 95.88 376 TYR B CA 1
ATOM 7967 C C . TYR B 1 376 ? 9.109 -34.281 -11.07 1 95.88 376 TYR B C 1
ATOM 7969 O O . TYR B 1 376 ? 8.352 -33.312 -11.242 1 95.88 376 TYR B O 1
ATOM 7977 N N . ASP B 1 377 ? 8.828 -35.5 -11.375 1 94 377 ASP B N 1
ATOM 7978 C CA . ASP B 1 377 ? 7.539 -35.844 -11.969 1 94 377 ASP B CA 1
ATOM 7979 C C . ASP B 1 377 ? 6.457 -35.969 -10.898 1 94 377 ASP B C 1
ATOM 7981 O O . ASP B 1 377 ? 6.57 -36.781 -9.984 1 94 377 ASP B O 1
ATOM 7985 N N . GLY B 1 378 ? 5.469 -35.156 -10.977 1 92.12 378 GLY B N 1
ATOM 7986 C CA . GLY B 1 378 ? 4.34 -35.219 -10.07 1 92.12 378 GLY B CA 1
ATOM 7987 C C . GLY B 1 378 ? 4.668 -34.75 -8.664 1 92.12 378 GLY B C 1
ATOM 7988 O O . GLY B 1 378 ? 4.043 -35.188 -7.695 1 92.12 378 GLY B O 1
ATOM 7989 N N . GLN B 1 379 ? 5.609 -33.969 -8.5 1 94.19 379 GLN B N 1
ATOM 7990 C CA . GLN B 1 379 ? 6.016 -33.469 -7.191 1 94.19 379 GLN B CA 1
ATOM 7991 C C . GLN B 1 379 ? 4.879 -32.719 -6.512 1 94.19 379 GLN B C 1
ATOM 7993 O O . GLN B 1 379 ? 4.188 -31.922 -7.148 1 94.19 379 GLN B O 1
ATOM 7998 N N . ASP B 1 380 ? 4.574 -33.094 -5.227 1 94.69 380 ASP B N 1
ATOM 7999 C CA . ASP B 1 380 ? 3.596 -32.344 -4.441 1 94.69 380 ASP B CA 1
ATOM 8000 C C . ASP B 1 380 ? 4.129 -30.953 -4.07 1 94.69 380 ASP B C 1
ATOM 8002 O O . ASP B 1 380 ? 4.961 -30.812 -3.168 1 94.69 380 ASP B O 1
ATOM 8006 N N . LEU B 1 381 ? 3.586 -29.969 -4.773 1 95.06 381 LEU B N 1
ATOM 8007 C CA . LEU B 1 381 ? 4.039 -28.594 -4.562 1 95.06 381 LEU B CA 1
ATOM 8008 C C . LEU B 1 381 ? 2.855 -27.672 -4.305 1 95.06 381 LEU B C 1
ATOM 8010 O O . LEU B 1 381 ? 2.92 -26.469 -4.613 1 95.06 381 LEU B O 1
ATOM 8014 N N . GLU B 1 382 ? 1.78 -28.188 -3.781 1 92.38 382 GLU B N 1
ATOM 8015 C CA . GLU B 1 382 ? 0.559 -27.406 -3.617 1 92.38 382 GLU B CA 1
ATOM 8016 C C . GLU B 1 382 ? 0.801 -26.172 -2.732 1 92.38 382 GLU B C 1
ATOM 8018 O O . GLU B 1 382 ? 0.43 -25.062 -3.094 1 92.38 382 GLU B O 1
ATOM 8023 N N . ILE B 1 383 ? 1.451 -26.375 -1.63 1 95.81 383 ILE B N 1
ATOM 8024 C CA . ILE B 1 383 ? 1.683 -25.281 -0.688 1 95.81 383 ILE B CA 1
ATOM 8025 C C . ILE B 1 383 ? 2.729 -24.328 -1.253 1 95.81 383 ILE B C 1
ATOM 8027 O O . ILE B 1 383 ? 2.568 -23.094 -1.176 1 95.81 383 ILE B O 1
ATOM 8031 N N . GLU B 1 384 ? 3.801 -24.859 -1.843 1 96.69 384 GLU B N 1
ATOM 8032 C CA . GLU B 1 384 ? 4.887 -24.047 -2.391 1 96.69 384 GLU B CA 1
ATOM 8033 C C . GLU B 1 384 ? 4.387 -23.125 -3.49 1 96.69 384 GLU B C 1
ATOM 8035 O O . GLU B 1 384 ? 4.773 -21.953 -3.547 1 96.69 384 GLU B O 1
ATOM 8040 N N . LYS B 1 385 ? 3.545 -23.672 -4.305 1 94.44 385 LYS B N 1
ATOM 8041 C CA . LYS B 1 385 ? 2.988 -22.875 -5.391 1 94.44 385 LYS B CA 1
ATOM 8042 C C . LYS B 1 385 ? 2.113 -21.75 -4.852 1 94.44 385 LYS B C 1
ATOM 8044 O O . LYS B 1 385 ? 2.164 -20.625 -5.355 1 94.44 385 LYS B O 1
ATOM 8049 N N . ALA B 1 386 ? 1.31 -22.062 -3.873 1 93.12 386 ALA B N 1
ATOM 8050 C CA . ALA B 1 386 ? 0.478 -21.047 -3.236 1 93.12 386 ALA B CA 1
ATOM 8051 C C . ALA B 1 386 ? 1.336 -19.953 -2.596 1 93.12 386 ALA B C 1
ATOM 8053 O O . ALA B 1 386 ? 1.021 -18.766 -2.697 1 93.12 386 ALA B O 1
ATOM 8054 N N . ILE B 1 387 ? 2.426 -20.344 -1.943 1 96.5 387 ILE B N 1
ATOM 8055 C CA . ILE B 1 387 ? 3.348 -19.406 -1.311 1 96.5 387 ILE B CA 1
ATOM 8056 C C . ILE B 1 387 ? 3.957 -18.484 -2.367 1 96.5 387 ILE B C 1
ATOM 8058 O O . ILE B 1 387 ? 4.031 -17.281 -2.176 1 96.5 387 ILE B O 1
ATOM 8062 N N . THR B 1 388 ? 4.395 -19.062 -3.43 1 96 388 THR B N 1
ATOM 8063 C CA . THR B 1 388 ? 5.09 -18.328 -4.484 1 96 388 THR B CA 1
ATOM 8064 C C . THR B 1 388 ? 4.207 -17.219 -5.047 1 96 388 THR B C 1
ATOM 8066 O O . THR B 1 388 ? 4.645 -16.062 -5.168 1 96 388 THR B O 1
ATOM 8069 N N . GLU B 1 389 ? 3.033 -17.594 -5.363 1 93.44 389 GLU B N 1
ATOM 8070 C CA . GLU B 1 389 ? 2.1 -16.609 -5.918 1 93.44 389 GLU B CA 1
ATOM 8071 C C . GLU B 1 389 ? 1.768 -15.531 -4.902 1 93.44 389 GLU B C 1
ATOM 8073 O O . GLU B 1 389 ? 1.848 -14.336 -5.211 1 93.44 389 GLU B O 1
ATOM 8078 N N . ASN B 1 390 ? 1.434 -15.906 -3.715 1 93.5 390 ASN B N 1
ATOM 8079 C CA . ASN B 1 390 ? 1.043 -14.977 -2.658 1 93.5 390 ASN B CA 1
ATOM 8080 C C . ASN B 1 390 ? 2.18 -14.023 -2.303 1 93.5 390 ASN B C 1
ATOM 8082 O O . ASN B 1 390 ? 1.977 -12.805 -2.24 1 93.5 390 ASN B O 1
ATOM 8086 N N . TYR B 1 391 ? 3.32 -14.555 -2.068 1 96.38 391 TYR B N 1
ATOM 8087 C CA . TYR B 1 391 ? 4.457 -13.766 -1.615 1 96.38 391 TYR B CA 1
ATOM 8088 C C . TYR B 1 391 ? 4.895 -12.773 -2.689 1 96.38 391 TYR B C 1
ATOM 8090 O O . TYR B 1 391 ? 5.082 -11.586 -2.412 1 96.38 391 TYR B O 1
ATOM 8098 N N . CYS B 1 392 ? 5.078 -13.281 -3.902 1 96.25 392 CYS B N 1
ATOM 8099 C CA . CYS B 1 392 ? 5.652 -12.445 -4.953 1 96.25 392 CYS B CA 1
ATOM 8100 C C . CYS B 1 392 ? 4.711 -11.305 -5.312 1 96.25 392 CYS B C 1
ATOM 8102 O O . CYS B 1 392 ? 5.145 -10.156 -5.457 1 96.25 392 CYS B O 1
ATOM 8104 N N . SER B 1 393 ? 3.449 -11.602 -5.492 1 93.94 393 SER B N 1
ATOM 8105 C CA . SER B 1 393 ? 2.5 -10.555 -5.859 1 93.94 393 SER B CA 1
ATOM 8106 C C . SER B 1 393 ? 2.387 -9.5 -4.762 1 93.94 393 SER B C 1
ATOM 8108 O O . SER B 1 393 ? 2.447 -8.305 -5.039 1 93.94 393 SER B O 1
ATOM 8110 N N . ASN B 1 394 ? 2.299 -9.891 -3.531 1 93.88 394 ASN B N 1
ATOM 8111 C CA . ASN B 1 394 ? 2.121 -8.961 -2.422 1 93.88 394 ASN B CA 1
ATOM 8112 C C . ASN B 1 394 ? 3.408 -8.203 -2.117 1 93.88 394 ASN B C 1
ATOM 8114 O O . ASN B 1 394 ? 3.371 -7.012 -1.796 1 93.88 394 ASN B O 1
ATOM 8118 N N . GLU B 1 395 ? 4.477 -8.922 -2.162 1 96.44 395 GLU B N 1
ATOM 8119 C CA . GLU B 1 395 ? 5.754 -8.273 -1.892 1 96.44 395 GLU B CA 1
ATOM 8120 C C . GLU B 1 395 ? 6.062 -7.203 -2.932 1 96.44 395 GLU B C 1
ATOM 8122 O O . GLU B 1 395 ? 6.613 -6.152 -2.604 1 96.44 395 GLU B O 1
ATOM 8127 N N . CYS B 1 396 ? 5.746 -7.504 -4.156 1 96.69 396 CYS B N 1
ATOM 8128 C CA . CYS B 1 396 ? 5.949 -6.539 -5.234 1 96.69 396 CYS B CA 1
ATOM 8129 C C . CYS B 1 396 ? 5.215 -5.234 -4.941 1 96.69 396 CYS B C 1
ATOM 8131 O O . CYS B 1 396 ? 5.805 -4.156 -5.023 1 96.69 396 CYS B O 1
ATOM 8133 N N . VAL B 1 397 ? 3.99 -5.301 -4.555 1 95 397 VAL B N 1
ATOM 8134 C CA . VAL B 1 397 ? 3.17 -4.129 -4.258 1 95 397 VAL B CA 1
ATOM 8135 C C . VAL B 1 397 ? 3.775 -3.359 -3.086 1 95 397 VAL B C 1
ATOM 8137 O O . VAL B 1 397 ? 3.924 -2.137 -3.15 1 95 397 VAL B O 1
ATOM 8140 N N . LYS B 1 398 ? 4.109 -4.066 -2.117 1 95 398 LYS B N 1
ATOM 8141 C CA . LYS B 1 398 ? 4.641 -3.459 -0.901 1 95 398 LYS B CA 1
ATOM 8142 C C . LYS B 1 398 ? 5.93 -2.689 -1.187 1 95 398 LYS B C 1
ATOM 8144 O O . LYS B 1 398 ? 6.117 -1.578 -0.687 1 95 398 LYS B O 1
ATOM 8149 N N . GLN B 1 399 ? 6.812 -3.293 -1.917 1 96.56 399 GLN B N 1
ATOM 8150 C CA . GLN B 1 399 ? 8.109 -2.682 -2.18 1 96.56 399 GLN B CA 1
ATOM 8151 C C . GLN B 1 399 ? 7.973 -1.453 -3.074 1 96.56 399 GLN B C 1
ATOM 8153 O O . GLN B 1 399 ? 8.648 -0.445 -2.863 1 96.56 399 GLN B O 1
ATOM 8158 N N . ILE B 1 400 ? 7.117 -1.559 -4.043 1 96.5 400 ILE B N 1
ATOM 8159 C CA . ILE B 1 400 ? 6.922 -0.417 -4.93 1 96.5 400 ILE B CA 1
ATOM 8160 C C . ILE B 1 400 ? 6.336 0.753 -4.145 1 96.5 400 ILE B C 1
ATOM 8162 O O . ILE B 1 400 ? 6.715 1.906 -4.355 1 96.5 400 ILE B O 1
ATOM 8166 N N . GLN B 1 401 ? 5.445 0.465 -3.301 1 92.94 401 GLN B N 1
ATOM 8167 C CA . GLN B 1 401 ? 4.863 1.513 -2.469 1 92.94 401 GLN B CA 1
ATOM 8168 C C . GLN B 1 401 ? 5.941 2.246 -1.676 1 92.94 401 GLN B C 1
ATOM 8170 O O . GLN B 1 401 ? 5.906 3.473 -1.557 1 92.94 401 GLN B O 1
ATOM 8175 N N . LYS B 1 402 ? 6.848 1.544 -1.117 1 92.38 402 LYS B N 1
ATOM 8176 C CA . LYS B 1 402 ? 7.961 2.152 -0.397 1 92.38 402 LYS B CA 1
ATOM 8177 C C . LYS B 1 402 ? 8.789 3.039 -1.318 1 92.38 402 LYS B C 1
ATOM 8179 O O . LYS B 1 402 ? 9.227 4.125 -0.92 1 92.38 402 LYS B O 1
ATOM 8184 N N . GLY B 1 403 ? 9.039 2.52 -2.498 1 93.69 403 GLY B N 1
ATOM 8185 C CA . GLY B 1 403 ? 9.836 3.271 -3.459 1 93.69 403 GLY B CA 1
ATOM 8186 C C . GLY B 1 403 ? 9.172 4.562 -3.902 1 93.69 403 GLY B C 1
ATOM 8187 O O . GLY B 1 403 ? 9.852 5.551 -4.188 1 93.69 403 GLY B O 1
ATOM 8188 N N . LEU B 1 404 ? 7.84 4.574 -3.967 1 92.12 404 LEU B N 1
ATOM 8189 C CA . LEU B 1 404 ? 7.105 5.77 -4.371 1 92.12 404 LEU B CA 1
ATOM 8190 C C . LEU B 1 404 ? 7.367 6.922 -3.408 1 92.12 404 LEU B C 1
ATOM 8192 O O . LEU B 1 404 ? 7.391 8.086 -3.816 1 92.12 404 LEU B O 1
ATOM 8196 N N . GLN B 1 405 ? 7.633 6.586 -2.174 1 88.75 405 GLN B N 1
ATOM 8197 C CA . GLN B 1 405 ? 7.918 7.613 -1.177 1 88.75 405 GLN B CA 1
ATOM 8198 C C . GLN B 1 405 ? 9.234 8.328 -1.481 1 88.75 405 GLN B C 1
ATOM 8200 O O . GLN B 1 405 ? 9.414 9.492 -1.134 1 88.75 405 GLN B O 1
ATOM 8205 N N . VAL B 1 406 ? 10.078 7.621 -2.088 1 88.5 406 VAL B N 1
ATOM 8206 C CA . VAL B 1 406 ? 11.383 8.18 -2.441 1 88.5 406 VAL B CA 1
ATOM 8207 C C . VAL B 1 406 ? 11.234 9.117 -3.645 1 88.5 406 VAL B C 1
ATOM 8209 O O . VAL B 1 406 ? 11.859 10.172 -3.701 1 88.5 406 VAL B O 1
ATOM 8212 N N . ILE B 1 407 ? 10.398 8.695 -4.57 1 87.88 407 ILE B N 1
ATOM 8213 C CA . ILE B 1 407 ? 10.195 9.484 -5.777 1 87.88 407 ILE B CA 1
ATOM 8214 C C . ILE B 1 407 ? 9.422 10.758 -5.438 1 87.88 407 ILE B C 1
ATOM 8216 O O . ILE B 1 407 ? 9.742 11.836 -5.941 1 87.88 407 ILE B O 1
ATOM 8220 N N . GLY B 1 408 ? 8.406 10.648 -4.621 1 82.69 408 GLY B N 1
ATOM 8221 C CA . GLY B 1 408 ? 7.652 11.812 -4.172 1 82.69 408 GLY B CA 1
ATOM 8222 C C . GLY B 1 408 ? 6.582 12.242 -5.156 1 82.69 408 GLY B C 1
ATOM 8223 O O . GLY B 1 408 ? 5.867 11.406 -5.711 1 82.69 408 GLY B O 1
ATOM 8224 N N . VAL B 1 409 ? 6.449 13.477 -5.402 1 78.5 409 VAL B N 1
ATOM 8225 C CA . VAL B 1 409 ? 5.316 14.086 -6.098 1 78.5 409 VAL B CA 1
ATOM 8226 C C . VAL B 1 409 ? 5.332 13.672 -7.566 1 78.5 409 VAL B C 1
ATOM 8228 O O . VAL B 1 409 ? 4.277 13.516 -8.188 1 78.5 409 VAL B O 1
ATOM 8231 N N . GLU B 1 410 ? 6.449 13.422 -8.094 1 81.81 410 GLU B N 1
ATOM 8232 C CA . GLU B 1 410 ? 6.559 13.031 -9.492 1 81.81 410 GLU B CA 1
ATOM 8233 C C . GLU B 1 410 ? 5.797 11.734 -9.766 1 81.81 410 GLU B C 1
ATOM 8235 O O . GLU B 1 410 ? 5.32 11.508 -10.875 1 81.81 410 GLU B O 1
ATOM 8240 N N . SER B 1 411 ? 5.711 10.945 -8.758 1 86.69 411 SER B N 1
ATOM 8241 C CA . SER B 1 411 ? 5.051 9.656 -8.93 1 86.69 411 SER B CA 1
ATOM 8242 C C . SER B 1 411 ? 3.537 9.82 -9.031 1 86.69 411 SER B C 1
ATOM 8244 O O . SER B 1 411 ? 2.836 8.898 -9.453 1 86.69 411 SER B O 1
ATOM 8246 N N . TYR B 1 412 ? 3.039 10.961 -8.719 1 83.69 412 TYR B N 1
ATOM 8247 C CA . TYR B 1 412 ? 1.595 11.156 -8.695 1 83.69 412 TYR B CA 1
ATOM 8248 C C . TYR B 1 412 ? 1.133 11.953 -9.906 1 83.69 412 TYR B C 1
ATOM 8250 O O . TYR B 1 412 ? -0.055 12.258 -10.047 1 83.69 412 TYR B O 1
ATOM 8258 N N . MET B 1 413 ? 1.997 12.242 -10.758 1 83.81 413 MET B N 1
ATOM 8259 C CA . MET B 1 413 ? 1.64 12.906 -12 1 83.81 413 MET B CA 1
ATOM 8260 C C . MET B 1 413 ? 1.035 11.922 -13 1 83.81 413 MET B C 1
ATOM 8262 O O . MET B 1 413 ? 1.331 10.727 -12.953 1 83.81 413 MET B O 1
ATOM 8266 N N . GLU B 1 414 ? 0.211 12.398 -13.805 1 79.62 414 GLU B N 1
ATOM 8267 C CA . GLU B 1 414 ? -0.434 11.531 -14.781 1 79.62 414 GLU B CA 1
ATOM 8268 C C . GLU B 1 414 ? 0.589 10.922 -15.742 1 79.62 414 GLU B C 1
ATOM 8270 O O . GLU B 1 414 ? 1.55 11.586 -16.125 1 79.62 414 GLU B O 1
ATOM 8275 N N . ASN B 1 415 ? 0.455 9.719 -16.094 1 76.5 415 ASN B N 1
ATOM 8276 C CA . ASN B 1 415 ? 1.201 8.969 -17.094 1 76.5 415 ASN B CA 1
ATOM 8277 C C . ASN B 1 415 ? 2.66 8.789 -16.688 1 76.5 415 ASN B C 1
ATOM 8279 O O . ASN B 1 415 ? 3.547 8.734 -17.547 1 76.5 415 ASN B O 1
ATOM 8283 N N . ASN B 1 416 ? 2.889 8.891 -15.453 1 84.5 416 ASN B N 1
ATOM 8284 C CA . ASN B 1 416 ? 4.25 8.578 -15.031 1 84.5 416 ASN B CA 1
ATOM 8285 C C . ASN B 1 416 ? 4.484 7.07 -14.938 1 84.5 416 ASN B C 1
ATOM 8287 O O . ASN B 1 416 ? 3.564 6.316 -14.617 1 84.5 416 ASN B O 1
ATOM 8291 N N . PRO B 1 417 ? 5.723 6.719 -15.211 1 89.81 417 PRO B N 1
ATOM 8292 C CA . PRO B 1 417 ? 5.992 5.277 -15.258 1 89.81 417 PRO B CA 1
ATOM 8293 C C . PRO B 1 417 ? 5.957 4.629 -13.875 1 89.81 417 PRO B C 1
ATOM 8295 O O . PRO B 1 417 ? 5.723 3.424 -13.758 1 89.81 417 PRO B O 1
ATOM 8298 N N . TYR B 1 418 ? 6.199 5.383 -12.82 1 92.25 418 TYR B N 1
ATOM 8299 C CA . TYR B 1 418 ? 6.254 4.828 -11.469 1 92.25 418 TYR B CA 1
ATOM 8300 C C . TYR B 1 418 ? 4.875 4.359 -11.016 1 92.25 418 TYR B C 1
ATOM 8302 O O . TYR B 1 418 ? 4.711 3.217 -10.586 1 92.25 418 TYR B O 1
ATOM 8310 N N . MET B 1 419 ? 3.943 5.203 -11.164 1 89.19 419 MET B N 1
ATOM 8311 C CA . MET B 1 419 ? 2.576 4.875 -10.773 1 89.19 419 MET B CA 1
ATOM 8312 C C . MET B 1 419 ? 1.989 3.801 -11.68 1 89.19 419 MET B C 1
ATOM 8314 O O . MET B 1 419 ? 1.211 2.959 -11.227 1 89.19 419 MET B O 1
ATOM 8318 N N . GLN B 1 420 ? 2.354 3.85 -12.898 1 89.81 420 GLN B N 1
ATOM 8319 C CA . GLN B 1 420 ? 1.883 2.812 -13.805 1 89.81 420 GLN B CA 1
ATOM 8320 C C . GLN B 1 420 ? 2.342 1.43 -13.352 1 89.81 420 GLN B C 1
ATOM 8322 O O . GLN B 1 420 ? 1.562 0.476 -13.367 1 89.81 420 GLN B O 1
ATOM 8327 N N . LEU B 1 421 ? 3.572 1.353 -13.047 1 93.44 421 LEU B N 1
ATOM 8328 C CA . LEU B 1 421 ? 4.102 0.081 -12.562 1 93.44 421 LEU B CA 1
ATOM 8329 C C . LEU B 1 421 ? 3.416 -0.339 -11.273 1 93.44 421 LEU B C 1
ATOM 8331 O O . LEU B 1 421 ? 3.176 -1.527 -11.047 1 93.44 421 LEU B O 1
ATOM 8335 N N . TYR B 1 422 ? 3.123 0.614 -10.43 1 92.62 422 TYR B N 1
ATOM 8336 C CA . TYR B 1 422 ? 2.418 0.325 -9.188 1 92.62 422 TYR B CA 1
ATOM 8337 C C . TYR B 1 422 ? 1.031 -0.242 -9.469 1 92.62 422 TYR B C 1
ATOM 8339 O O . TYR B 1 422 ? 0.613 -1.216 -8.836 1 92.62 422 TYR B O 1
ATOM 8347 N N . GLN B 1 423 ? 0.368 0.364 -10.328 1 89.06 423 GLN B N 1
ATOM 8348 C CA . GLN B 1 423 ? -0.966 -0.09 -10.703 1 89.06 423 GLN B CA 1
ATOM 8349 C C . GLN B 1 423 ? -0.918 -1.481 -11.328 1 89.06 423 GLN B C 1
ATOM 8351 O O . GLN B 1 423 ? -1.795 -2.311 -11.078 1 89.06 423 GLN B O 1
ATOM 8356 N N . ASP B 1 424 ? 0.079 -1.718 -12.125 1 91.38 424 ASP B N 1
ATOM 8357 C CA . ASP B 1 424 ? 0.263 -3.053 -12.688 1 91.38 424 ASP B CA 1
ATOM 8358 C C . ASP B 1 424 ? 0.453 -4.09 -11.586 1 91.38 424 ASP B C 1
ATOM 8360 O O . ASP B 1 424 ? -0.109 -5.188 -11.648 1 91.38 424 ASP B O 1
ATOM 8364 N N . ALA B 1 425 ? 1.28 -3.73 -10.617 1 92.88 425 ALA B N 1
ATOM 8365 C CA . ALA B 1 425 ? 1.538 -4.637 -9.5 1 92.88 425 ALA B CA 1
ATOM 8366 C C . ALA B 1 425 ? 0.26 -4.918 -8.711 1 92.88 425 ALA B C 1
ATOM 8368 O O . ALA B 1 425 ? 0.014 -6.051 -8.297 1 92.88 425 ALA B O 1
ATOM 8369 N N . LEU B 1 426 ? -0.519 -3.893 -8.523 1 89.69 426 LEU B N 1
ATOM 8370 C CA . LEU B 1 426 ? -1.777 -4.043 -7.805 1 89.69 426 LEU B CA 1
ATOM 8371 C C . LEU B 1 426 ? -2.699 -5.027 -8.516 1 89.69 426 LEU B C 1
ATOM 8373 O O . LEU B 1 426 ? -3.385 -5.82 -7.867 1 89.69 426 LEU B O 1
ATOM 8377 N N . GLY B 1 427 ? -2.697 -4.973 -9.773 1 86.75 427 GLY B N 1
ATOM 8378 C CA . GLY B 1 427 ? -3.527 -5.883 -10.547 1 86.75 427 GLY B CA 1
ATOM 8379 C C . GLY B 1 427 ? -3.195 -7.344 -10.305 1 86.75 427 GLY B C 1
ATOM 8380 O O . GLY B 1 427 ? -4.09 -8.188 -10.258 1 86.75 427 GLY B O 1
ATOM 8381 N N . LEU B 1 428 ? -1.952 -7.621 -10.109 1 87.44 428 LEU B N 1
ATOM 8382 C CA . LEU B 1 428 ? -1.514 -9 -9.93 1 87.44 428 LEU B CA 1
ATOM 8383 C C . LEU B 1 428 ? -1.979 -9.555 -8.586 1 87.44 428 LEU B C 1
ATOM 8385 O O . LEU B 1 428 ? -2.209 -10.758 -8.445 1 87.44 428 LEU B O 1
ATOM 8389 N N . SER B 1 429 ? -2.127 -8.688 -7.656 1 85.44 429 SER B N 1
ATOM 8390 C CA . SER B 1 429 ? -2.525 -9.117 -6.32 1 85.44 429 SER B CA 1
ATOM 8391 C C . SER B 1 429 ? -4.043 -9.227 -6.207 1 85.44 429 SER B C 1
ATOM 8393 O O . SER B 1 429 ? -4.559 -9.875 -5.293 1 85.44 429 SER B O 1
ATOM 8395 N N . LEU B 1 430 ? -4.715 -8.633 -7.141 1 78.5 430 LEU B N 1
ATOM 8396 C CA . LEU B 1 430 ? -6.168 -8.547 -7.02 1 78.5 430 LEU B CA 1
ATOM 8397 C C . LEU B 1 430 ? -6.855 -9.461 -8.023 1 78.5 430 LEU B C 1
ATOM 8399 O O . LEU B 1 430 ? -7.984 -9.898 -7.801 1 78.5 430 LEU B O 1
ATOM 8403 N N . PHE B 1 431 ? -6.203 -9.844 -9.18 1 69.69 431 PHE B N 1
ATOM 8404 C CA . PHE B 1 431 ? -6.82 -10.492 -10.328 1 69.69 431 PHE B CA 1
ATOM 8405 C C . PHE B 1 431 ? -6.891 -12 -10.125 1 69.69 431 PHE B C 1
ATOM 8407 O O . PHE B 1 431 ? -7.832 -12.648 -10.586 1 69.69 431 PHE B O 1
ATOM 8414 N N . ASP B 1 432 ? -5.906 -12.562 -9.672 1 63.91 432 ASP B N 1
ATOM 8415 C CA . ASP B 1 432 ? -5.777 -14.016 -9.75 1 63.91 432 ASP B CA 1
ATOM 8416 C C . ASP B 1 432 ? -6.109 -14.672 -8.414 1 63.91 432 ASP B C 1
ATOM 8418 O O . ASP B 1 432 ? -5.785 -15.836 -8.188 1 63.91 432 ASP B O 1
ATOM 8422 N N . GLY B 1 433 ? -6.84 -13.961 -7.676 1 67.31 433 GLY B N 1
ATOM 8423 C CA . GLY B 1 433 ? -7.203 -14.617 -6.43 1 67.31 433 GLY B CA 1
ATOM 8424 C C . GLY B 1 433 ? -7.023 -13.734 -5.215 1 67.31 433 GLY B C 1
ATOM 8425 O O . GLY B 1 433 ? -6.289 -12.742 -5.262 1 67.31 433 GLY B O 1
ATOM 8426 N N . SER B 1 434 ? -7.742 -14.234 -4.234 1 77.75 434 SER B N 1
ATOM 8427 C CA . SER B 1 434 ? -7.691 -13.5 -2.977 1 77.75 434 SER B CA 1
ATOM 8428 C C . SER B 1 434 ? -6.484 -13.914 -2.141 1 77.75 434 SER B C 1
ATOM 8430 O O . SER B 1 434 ? -6.281 -15.102 -1.88 1 77.75 434 SER B O 1
ATOM 8432 N N . SER B 1 435 ? -5.629 -12.945 -1.862 1 86.75 435 SER B N 1
ATOM 8433 C CA . SER B 1 435 ? -4.5 -13.188 -0.974 1 86.75 435 SER B CA 1
ATOM 8434 C C . SER B 1 435 ? -4.953 -13.797 0.346 1 86.75 435 SER B C 1
ATOM 8436 O O . SER B 1 435 ? -4.234 -14.602 0.942 1 86.75 435 SER B O 1
ATOM 8438 N N . ILE B 1 436 ? -6.102 -13.492 0.768 1 87.56 436 ILE B N 1
ATOM 8439 C CA . ILE B 1 436 ? -6.656 -13.992 2.021 1 87.56 436 ILE B CA 1
ATOM 8440 C C . ILE B 1 436 ? -6.957 -15.484 1.895 1 87.56 436 ILE B C 1
ATOM 8442 O O . ILE B 1 436 ? -6.562 -16.281 2.752 1 87.56 436 ILE B O 1
ATOM 8446 N N . ASP B 1 437 ? -7.586 -15.852 0.823 1 85.5 437 ASP B N 1
ATOM 8447 C CA . ASP B 1 437 ? -7.938 -17.25 0.604 1 85.5 437 ASP B CA 1
ATOM 8448 C C . ASP B 1 437 ? -6.684 -18.109 0.443 1 85.5 437 ASP B C 1
ATOM 8450 O O . ASP B 1 437 ? -6.645 -19.25 0.908 1 85.5 437 ASP B O 1
ATOM 8454 N N . GLU B 1 438 ? -5.758 -17.578 -0.206 1 89.19 438 GLU B N 1
ATOM 8455 C CA . GLU B 1 438 ? -4.52 -18.312 -0.418 1 89.19 438 GLU B CA 1
ATOM 8456 C C . GLU B 1 438 ? -3.807 -18.594 0.903 1 89.19 438 GLU B C 1
ATOM 8458 O O . GLU B 1 438 ? -3.268 -19.672 1.108 1 89.19 438 GLU B O 1
ATOM 8463 N N . LYS B 1 439 ? -3.783 -17.594 1.73 1 93.56 439 LYS B N 1
ATOM 8464 C CA . LYS B 1 439 ? -3.162 -17.797 3.037 1 93.56 439 LYS B CA 1
ATOM 8465 C C . LYS B 1 439 ? -3.902 -18.844 3.848 1 93.56 439 LYS B C 1
ATOM 8467 O O . LYS B 1 439 ? -3.279 -19.703 4.477 1 93.56 439 LYS B O 1
ATOM 8472 N N . ILE B 1 440 ? -5.203 -18.75 3.83 1 91 440 ILE B N 1
ATOM 8473 C CA . ILE B 1 440 ? -6.004 -19.734 4.547 1 91 440 ILE B CA 1
ATOM 8474 C C . ILE B 1 440 ? -5.738 -21.141 3.977 1 91 440 ILE B C 1
ATOM 8476 O O . ILE B 1 440 ? -5.598 -22.094 4.727 1 91 440 ILE B O 1
ATOM 8480 N N . PHE B 1 441 ? -5.613 -21.234 2.689 1 90.12 441 PHE B N 1
ATOM 8481 C CA . PHE B 1 441 ? -5.328 -22.484 1.994 1 90.12 441 PHE B CA 1
ATOM 8482 C C . PHE B 1 441 ? -3.994 -23.062 2.451 1 90.12 441 PHE B C 1
ATOM 8484 O O . PHE B 1 441 ? -3.908 -24.25 2.787 1 90.12 441 PHE B O 1
ATOM 8491 N N . ILE B 1 442 ? -2.979 -22.25 2.488 1 95.06 442 ILE B N 1
ATOM 8492 C CA . ILE B 1 442 ? -1.637 -22.672 2.889 1 95.06 442 ILE B CA 1
ATOM 8493 C C . ILE B 1 442 ? -1.67 -23.219 4.309 1 95.06 442 ILE B C 1
ATOM 8495 O O . ILE B 1 442 ? -1.145 -24.312 4.57 1 95.06 442 ILE B O 1
ATOM 8499 N N . ALA B 1 443 ? -2.293 -22.484 5.156 1 97.06 443 ALA B N 1
ATOM 8500 C CA . ALA B 1 443 ? -2.344 -22.859 6.57 1 97.06 443 ALA B CA 1
ATOM 8501 C C . ALA B 1 443 ? -3.131 -24.156 6.77 1 97.06 443 ALA B C 1
ATOM 8503 O O . ALA B 1 443 ? -2.68 -25.062 7.473 1 97.06 443 ALA B O 1
ATOM 8504 N N . LEU B 1 444 ? -4.262 -24.281 6.133 1 94.38 444 LEU B N 1
ATOM 8505 C CA . LEU B 1 444 ? -5.145 -25.422 6.336 1 94.38 444 LEU B CA 1
ATOM 8506 C C . LEU B 1 444 ? -4.531 -26.688 5.754 1 94.38 444 LEU B C 1
ATOM 8508 O O . LEU B 1 444 ? -4.648 -27.766 6.34 1 94.38 444 LEU B O 1
ATOM 8512 N N . LEU B 1 445 ? -3.955 -26.609 4.633 1 94.06 445 LEU B N 1
ATOM 8513 C CA . LEU B 1 445 ? -3.334 -27.781 4.023 1 94.06 445 LEU B CA 1
ATOM 8514 C C . LEU B 1 445 ? -2.199 -28.312 4.898 1 94.06 445 LEU B C 1
ATOM 8516 O O . LEU B 1 445 ? -2.016 -29.516 5.02 1 94.06 445 LEU B O 1
ATOM 8520 N N . GLY B 1 446 ? -1.42 -27.406 5.395 1 96.56 446 GLY B N 1
ATOM 8521 C CA . GLY B 1 446 ? -0.365 -27.812 6.309 1 96.56 446 GLY B CA 1
ATOM 8522 C C . GLY B 1 446 ? -0.89 -28.5 7.555 1 96.56 446 GLY B C 1
ATOM 8523 O O . GLY B 1 446 ? -0.384 -29.547 7.953 1 96.56 446 GLY B O 1
ATOM 8524 N N . LEU B 1 447 ? -1.889 -27.922 8.156 1 95.56 447 LEU B N 1
ATOM 8525 C CA . LEU B 1 447 ? -2.467 -28.469 9.375 1 95.56 447 LEU B CA 1
ATOM 8526 C C . LEU B 1 447 ? -3.129 -29.828 9.102 1 95.56 447 LEU B C 1
ATOM 8528 O O . LEU B 1 447 ? -3.08 -30.719 9.945 1 95.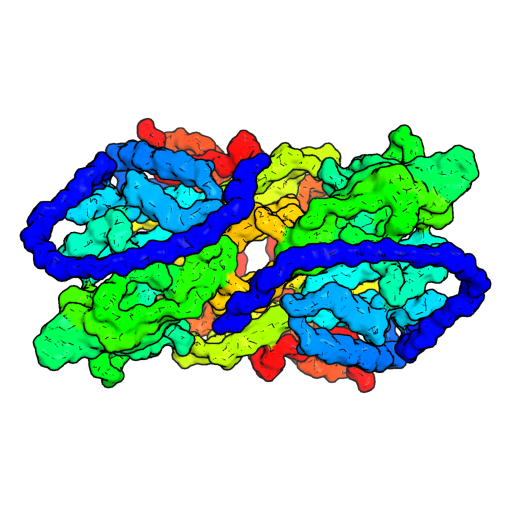56 447 LEU B O 1
ATOM 8532 N N . GLN B 1 448 ? -3.797 -29.891 7.961 1 93.38 448 GLN B N 1
ATOM 8533 C CA . GLN B 1 448 ? -4.395 -31.172 7.566 1 93.38 448 GLN B CA 1
ATOM 8534 C C . GLN B 1 448 ? -3.334 -32.25 7.441 1 93.38 448 GLN B C 1
ATOM 8536 O O . GLN B 1 448 ? -3.586 -33.406 7.785 1 93.38 448 GLN B O 1
ATOM 8541 N N . TYR B 1 449 ? -2.252 -31.891 6.918 1 93.25 449 TYR B N 1
ATOM 8542 C CA . TYR B 1 449 ? -1.156 -32.844 6.785 1 93.25 449 TYR B CA 1
ATOM 8543 C C . TYR B 1 449 ? -0.679 -33.312 8.148 1 93.25 449 TYR B C 1
ATOM 8545 O O . TYR B 1 449 ? -0.407 -34.5 8.344 1 93.25 449 TYR B O 1
ATOM 8553 N N . VAL B 1 450 ? -0.559 -32.438 9.117 1 91.81 450 VAL B N 1
ATOM 8554 C CA . VAL B 1 450 ? -0.161 -32.781 10.484 1 91.81 450 VAL B CA 1
ATOM 8555 C C . VAL B 1 450 ? -1.218 -33.688 11.117 1 91.81 450 VAL B C 1
ATOM 8557 O O . VAL B 1 450 ? -0.884 -34.688 11.773 1 91.81 450 VAL B O 1
ATOM 8560 N N . GLY B 1 451 ? -2.434 -33.312 10.922 1 86.38 451 GLY B N 1
ATOM 8561 C CA . GLY B 1 451 ? -3.521 -34.125 11.461 1 86.38 451 GLY B CA 1
ATOM 8562 C C . GLY B 1 451 ? -3.523 -35.531 10.945 1 86.38 451 GLY B C 1
ATOM 8563 O O . GLY B 1 451 ? -3.77 -36.5 11.711 1 86.38 451 GLY B O 1
ATOM 8564 N N . LYS B 1 452 ? -3.346 -35.688 9.711 1 83.94 452 LYS B N 1
ATOM 8565 C CA . LYS B 1 452 ? -3.291 -37.031 9.109 1 83.94 452 LYS B CA 1
ATOM 8566 C C . LYS B 1 452 ? -2.133 -37.844 9.672 1 83.94 452 LYS B C 1
ATOM 8568 O O . LYS B 1 452 ? -2.262 -39.062 9.891 1 83.94 452 LYS B O 1
ATOM 8573 N N . ASP B 1 453 ? -1.076 -37.188 9.859 1 81.5 453 ASP B N 1
ATOM 8574 C CA . ASP B 1 453 ? 0.096 -37.844 10.414 1 81.5 453 ASP B CA 1
ATOM 8575 C C . ASP B 1 453 ? -0.172 -38.312 11.844 1 81.5 453 ASP B C 1
ATOM 8577 O O . ASP B 1 453 ? 0.227 -39.438 12.219 1 81.5 453 ASP B O 1
ATOM 8581 N N . ILE B 1 454 ? -0.807 -37.5 12.57 1 75.25 454 ILE B N 1
ATOM 8582 C CA . ILE B 1 454 ? -1.143 -37.844 13.953 1 75.25 454 ILE B CA 1
ATOM 8583 C C . ILE B 1 454 ? -2.125 -39 13.977 1 75.25 454 ILE B C 1
ATOM 8585 O O . ILE B 1 454 ? -1.987 -39.938 14.781 1 75.25 454 ILE B O 1
ATOM 8589 N N . HIS B 1 455 ? -3.078 -38.906 13.117 1 73.38 455 HIS B N 1
ATOM 8590 C CA . HIS B 1 455 ? -4.07 -39.969 13.039 1 73.38 455 HIS B CA 1
ATOM 8591 C C . HIS B 1 455 ? -3.424 -41.312 12.68 1 73.38 455 HIS B C 1
ATOM 8593 O O . HIS B 1 455 ? -3.783 -42.344 13.234 1 73.38 455 HIS B O 1
ATOM 8599 N N . GLU B 1 456 ? -2.539 -41.25 11.844 1 69 456 GLU B N 1
ATOM 8600 C CA . GLU B 1 456 ? -1.833 -42.469 11.445 1 69 456 GLU B CA 1
ATOM 8601 C C . GLU B 1 456 ? -0.977 -43 12.586 1 69 456 GLU B C 1
ATOM 8603 O O . GLU B 1 456 ? -0.875 -44.219 12.766 1 69 456 GLU B O 1
ATOM 8608 N N . ASP B 1 457 ? -0.4 -42.094 13.297 1 64.38 457 ASP B N 1
ATOM 8609 C CA . ASP B 1 457 ? 0.415 -42.5 14.438 1 64.38 457 ASP B CA 1
ATOM 8610 C C . ASP B 1 457 ? -0.445 -43.125 15.531 1 64.38 457 ASP B C 1
ATOM 8612 O O . ASP B 1 457 ? -0.024 -44.094 16.172 1 64.38 457 ASP B O 1
ATOM 8616 N N . ILE B 1 458 ? -1.541 -42.562 15.703 1 60 458 ILE B N 1
ATOM 8617 C CA . ILE B 1 458 ? -2.469 -43.094 16.688 1 60 458 ILE B CA 1
ATOM 8618 C C . ILE B 1 458 ? -2.941 -44.5 16.266 1 60 458 ILE B C 1
ATOM 8620 O O . ILE B 1 458 ? -3.01 -45.406 17.094 1 60 458 ILE B O 1
ATOM 8624 N N . LYS B 1 459 ? -3.291 -44.656 15.039 1 58.47 459 LYS B N 1
ATOM 8625 C CA . LYS B 1 459 ? -3.732 -45.938 14.508 1 58.47 459 LYS B CA 1
ATOM 8626 C C . LYS B 1 459 ? -2.639 -47 14.641 1 58.47 459 LYS B C 1
ATOM 8628 O O . LYS B 1 459 ? -2.92 -48.156 14.953 1 58.47 459 LYS B O 1
ATOM 8633 N N . LYS B 1 460 ? -1.477 -46.594 14.484 1 58.97 460 LYS B N 1
ATOM 8634 C CA . LYS B 1 460 ? -0.355 -47.531 14.578 1 58.97 460 LYS B CA 1
ATOM 8635 C C . LYS B 1 460 ? -0.081 -47.938 16.031 1 58.97 460 LYS B C 1
ATOM 8637 O O . LYS B 1 460 ? 0.419 -49.031 16.297 1 58.97 460 LYS B O 1
ATOM 8642 N N . SER B 1 461 ? -0.27 -46.875 16.875 1 50.91 461 SER B N 1
ATOM 8643 C CA . SER B 1 461 ? -0.001 -47.188 18.281 1 50.91 461 SER B CA 1
ATOM 8644 C C . SER B 1 461 ? -1.1 -48.031 18.875 1 50.91 461 SER B C 1
ATOM 8646 O O . SER B 1 461 ? -2.285 -47.719 18.75 1 50.91 461 SER B O 1
ATOM 8648 N N . ARG B 1 462 ? -1.119 -49.375 18.734 1 50 462 ARG B N 1
ATOM 8649 C CA . ARG B 1 462 ? -1.981 -50.469 19.188 1 50 462 ARG B CA 1
ATOM 8650 C C . ARG B 1 462 ? -2.631 -50.125 20.531 1 50 462 ARG B C 1
ATOM 8652 O O . ARG B 1 462 ? -3.609 -50.781 20.922 1 50 462 ARG B O 1
ATOM 8659 N N . ASN B 1 463 ? -1.893 -49.812 21.562 1 40.72 463 ASN B N 1
ATOM 8660 C CA . ASN B 1 463 ? -2.359 -49.75 22.953 1 40.72 463 ASN B CA 1
ATOM 8661 C C . ASN B 1 463 ? -3.27 -48.562 23.188 1 40.72 463 ASN B C 1
ATOM 8663 O O . ASN B 1 463 ? -3.387 -48.094 24.328 1 40.72 463 ASN B O 1
ATOM 8667 N N . ILE B 1 464 ? -3.848 -47.969 22.281 1 47.56 464 ILE B N 1
ATOM 8668 C CA . ILE B 1 464 ? -4.48 -46.688 22.047 1 47.56 464 ILE B CA 1
ATOM 8669 C C . ILE B 1 464 ? -5.875 -46.656 22.672 1 47.56 464 ILE B C 1
ATOM 8671 O O . ILE B 1 464 ? -6.566 -45.656 22.656 1 47.56 464 ILE B O 1
ATOM 8675 N N . LEU B 1 465 ? -6.398 -47.688 22.938 1 43.62 465 LEU B N 1
ATOM 8676 C CA . LEU B 1 465 ? -7.75 -47.781 23.484 1 43.62 465 LEU B CA 1
ATOM 8677 C C . LEU B 1 465 ? -7.871 -46.938 24.75 1 43.62 465 LEU B C 1
ATOM 8679 O O . LEU B 1 465 ? -8.984 -46.625 25.203 1 43.62 465 LEU B O 1
ATOM 8683 N N . GLN B 1 466 ? -6.855 -46.812 25.516 1 47.53 466 GLN B N 1
ATOM 8684 C CA . GLN B 1 466 ? -7.195 -46.375 26.859 1 47.53 466 GLN B CA 1
ATOM 8685 C C . GLN B 1 466 ? -7.211 -44.844 26.969 1 47.53 466 GLN B C 1
ATOM 8687 O O . GLN B 1 466 ? -7.98 -44.281 27.75 1 47.53 466 GLN B O 1
ATOM 8692 N N . ASN B 1 467 ? -6.145 -43.875 26.406 1 44.91 467 ASN B N 1
ATOM 8693 C CA . ASN B 1 467 ? -6.34 -42.438 26.641 1 44.91 467 ASN B CA 1
ATOM 8694 C C . ASN B 1 467 ? -5.957 -41.594 25.406 1 44.91 467 ASN B C 1
ATOM 8696 O O . ASN B 1 467 ? -4.875 -41 25.375 1 44.91 467 ASN B O 1
ATOM 8700 N N . PRO B 1 468 ? -6.66 -41.719 24.234 1 49.69 468 PRO B N 1
ATOM 8701 C CA . PRO B 1 468 ? -6.367 -41.031 22.969 1 49.69 468 PRO B CA 1
ATOM 8702 C C . PRO B 1 468 ? -6.035 -39.562 23.172 1 49.69 468 PRO B C 1
ATOM 8704 O O . PRO B 1 468 ? -5.152 -39.031 22.484 1 49.69 468 PRO B O 1
ATOM 8707 N N . LEU B 1 469 ? -6.707 -38.969 23.984 1 50.31 469 LEU B N 1
ATOM 8708 C CA . LEU B 1 469 ? -6.48 -37.562 24.25 1 50.31 469 LEU B CA 1
ATOM 8709 C C . LEU B 1 469 ? -5.074 -37.312 24.797 1 50.31 469 LEU B C 1
ATOM 8711 O O . LEU B 1 469 ? -4.422 -36.344 24.453 1 50.31 469 LEU B O 1
ATOM 8715 N N . TYR B 1 470 ? -4.637 -38.281 25.641 1 48.09 470 TYR B N 1
ATOM 8716 C CA . TYR B 1 470 ? -3.311 -38.188 26.234 1 48.09 470 TYR B CA 1
ATOM 8717 C C . TYR B 1 470 ? -2.223 -38.281 25.172 1 48.09 470 TYR B C 1
ATOM 8719 O O . TYR B 1 470 ? -1.253 -37.531 25.188 1 48.09 470 TYR B O 1
ATOM 8727 N N . MET B 1 471 ? -2.357 -39.156 24.281 1 48.03 471 MET B N 1
ATOM 8728 C CA . MET B 1 471 ? -1.342 -39.375 23.25 1 48.03 471 MET B CA 1
ATOM 8729 C C . MET B 1 471 ? -1.265 -38.188 22.297 1 48.03 471 MET B C 1
ATOM 8731 O O . MET B 1 471 ? -0.176 -37.812 21.875 1 48.03 471 MET B O 1
ATOM 8735 N N . PHE B 1 472 ? -2.357 -37.719 22.062 1 53.72 472 PHE B N 1
ATOM 8736 C CA . PHE B 1 472 ? -2.393 -36.5 21.281 1 53.72 472 PHE B CA 1
ATOM 8737 C C . PHE B 1 472 ? -1.59 -35.406 21.969 1 53.72 472 PHE B C 1
ATOM 8739 O O . PHE B 1 472 ? -0.81 -34.688 21.328 1 53.72 472 PHE B O 1
ATOM 8746 N N . LYS B 1 473 ? -1.766 -35.438 23.281 1 54.53 473 LYS B N 1
ATOM 8747 C CA . LYS B 1 473 ? -1.061 -34.438 24.062 1 54.53 473 LYS B CA 1
ATOM 8748 C C . LYS B 1 473 ? 0.446 -34.656 24.047 1 54.53 473 LYS B C 1
ATOM 8750 O O . LYS B 1 473 ? 1.234 -33.719 24.031 1 54.53 473 LYS B O 1
ATOM 8755 N N . GLN B 1 474 ? 0.846 -35.906 24.172 1 52.53 474 GLN B N 1
ATOM 8756 C CA . GLN B 1 474 ? 2.266 -36.25 24.172 1 52.53 474 GLN B CA 1
ATOM 8757 C C . GLN B 1 474 ? 2.92 -35.875 22.844 1 52.53 474 GLN B C 1
ATOM 8759 O O . GLN B 1 474 ? 4.07 -35.438 22.812 1 52.53 474 GLN B O 1
ATOM 8764 N N . PHE B 1 475 ? 2.143 -36.062 21.859 1 51.91 475 PHE B N 1
ATOM 8765 C CA . PHE B 1 475 ? 2.656 -35.781 20.516 1 51.91 475 PHE B CA 1
ATOM 8766 C C . PHE B 1 475 ? 2.768 -34.281 20.281 1 51.91 475 PHE B C 1
ATOM 8768 O O . PHE B 1 475 ? 3.604 -33.844 19.484 1 51.91 475 PHE B O 1
ATOM 8775 N N . MET B 1 476 ? 1.918 -33.656 21.094 1 55.59 476 MET B N 1
ATOM 8776 C CA . MET B 1 476 ? 1.846 -32.219 20.938 1 55.59 476 MET B CA 1
ATOM 8777 C C . MET B 1 476 ? 2.912 -31.516 21.781 1 55.59 476 MET B C 1
ATOM 8779 O O . MET B 1 476 ? 3.023 -30.297 21.766 1 55.59 476 MET B O 1
ATOM 8783 N N . SER B 1 477 ? 3.691 -32.344 22.547 1 57.34 477 SER B N 1
ATOM 8784 C CA . SER B 1 477 ? 4.719 -31.734 23.375 1 57.34 477 SER B CA 1
ATOM 8785 C C . SER B 1 477 ? 5.789 -31.047 22.531 1 57.34 477 SER B C 1
ATOM 8787 O O . SER B 1 477 ? 5.961 -31.391 21.359 1 57.34 477 SER B O 1
ATOM 8789 N N . HIS B 1 478 ? 6.402 -30.078 23.094 1 65.5 478 HIS B N 1
ATOM 8790 C CA . HIS B 1 478 ? 7.449 -29.266 22.484 1 65.5 478 HIS B CA 1
ATOM 8791 C C . HIS B 1 478 ? 8.547 -30.141 21.891 1 65.5 478 HIS B C 1
ATOM 8793 O O . HIS B 1 478 ? 9.133 -30.953 22.609 1 65.5 478 HIS B O 1
ATOM 8799 N N . LYS B 1 479 ? 8.664 -30.172 20.578 1 67.81 479 LYS B N 1
ATOM 8800 C CA . LYS B 1 479 ? 9.688 -30.922 19.875 1 67.81 479 LYS B CA 1
ATOM 8801 C C . LYS B 1 479 ? 10.867 -30.031 19.484 1 67.81 479 LYS B C 1
ATOM 8803 O O . LYS B 1 479 ? 10.672 -28.969 18.891 1 67.81 479 LYS B O 1
ATOM 8808 N N . LYS B 1 480 ? 11.906 -30.312 20.141 1 74.94 480 LYS B N 1
ATOM 8809 C CA . LYS B 1 480 ? 13.133 -29.672 19.656 1 74.94 480 LYS B CA 1
ATOM 8810 C C . LYS B 1 480 ? 13.547 -30.234 18.297 1 74.94 480 LYS B C 1
ATOM 8812 O O . LYS B 1 480 ? 13.477 -31.438 18.078 1 74.94 480 LYS B O 1
ATOM 8817 N N . VAL B 1 481 ? 13.75 -29.406 17.312 1 79.81 481 VAL B N 1
ATOM 8818 C CA . VAL B 1 481 ? 14.156 -29.797 15.977 1 79.81 481 VAL B CA 1
ATOM 8819 C C . VAL B 1 481 ? 15.656 -29.547 15.797 1 79.81 481 VAL B C 1
ATOM 8821 O O . VAL B 1 481 ? 16.125 -28.422 15.93 1 79.81 481 VAL B O 1
ATOM 8824 N N . ASN B 1 482 ? 16.438 -30.547 15.789 1 82.19 482 ASN B N 1
ATOM 8825 C CA . ASN B 1 482 ? 17.859 -30.438 15.5 1 82.19 482 ASN B CA 1
ATOM 8826 C C . ASN B 1 482 ? 18.203 -31.047 14.141 1 82.19 482 ASN B C 1
ATOM 8828 O O . ASN B 1 482 ? 18.484 -32.25 14.039 1 82.19 482 ASN B O 1
ATOM 8832 N N . LEU B 1 483 ? 18.266 -30.219 13.133 1 87.5 483 LEU B N 1
ATOM 8833 C CA . LEU B 1 483 ? 18.453 -30.688 11.758 1 87.5 483 LEU B CA 1
ATOM 8834 C C . LEU B 1 483 ? 19.891 -30.438 11.297 1 87.5 483 LEU B C 1
ATOM 8836 O O . LEU B 1 483 ? 20.328 -31.016 10.305 1 87.5 483 LEU B O 1
ATOM 8840 N N . ASN B 1 484 ? 20.672 -29.656 12.008 1 88.44 484 ASN B N 1
ATOM 8841 C CA . ASN B 1 484 ? 22.031 -29.297 11.641 1 88.44 484 ASN B CA 1
ATOM 8842 C C . ASN B 1 484 ? 22.125 -28.859 10.18 1 88.44 484 ASN B C 1
ATOM 8844 O O . ASN B 1 484 ? 22.953 -29.391 9.422 1 88.44 484 ASN B O 1
ATOM 8848 N N . LEU B 1 485 ? 21.359 -28 9.812 1 89.12 485 LEU B N 1
ATOM 8849 C CA . LEU B 1 485 ? 21.25 -27.547 8.43 1 89.12 485 LEU B CA 1
ATOM 8850 C C . LEU B 1 485 ? 22.562 -26.938 7.949 1 89.12 485 LEU B C 1
ATOM 8852 O O . LEU B 1 485 ? 22.859 -26.938 6.75 1 89.12 485 LEU B O 1
ATOM 8856 N N . PHE B 1 486 ? 23.328 -26.422 8.906 1 87.75 486 PHE B N 1
ATOM 8857 C CA . PHE B 1 486 ? 24.562 -25.734 8.562 1 87.75 486 PHE B CA 1
ATOM 8858 C C . PHE B 1 486 ? 25.547 -26.688 7.902 1 87.75 486 PHE B C 1
ATOM 8860 O O . PHE B 1 486 ? 26.484 -26.25 7.223 1 87.75 486 PHE B O 1
ATOM 8867 N N . GLU B 1 487 ? 25.391 -27.953 8.023 1 87.62 487 GLU B N 1
ATOM 8868 C CA . GLU B 1 487 ? 26.266 -28.938 7.414 1 87.62 487 GLU B CA 1
ATOM 8869 C C . GLU B 1 487 ? 26.016 -29.062 5.914 1 87.62 487 GLU B C 1
ATOM 8871 O O . GLU B 1 487 ? 26.828 -29.609 5.184 1 87.62 487 GLU B O 1
ATOM 8876 N N . TYR B 1 488 ? 24.969 -28.484 5.484 1 86.88 488 TYR B N 1
ATOM 8877 C CA . TYR B 1 488 ? 24.562 -28.672 4.094 1 86.88 488 TYR B CA 1
ATOM 8878 C C . TYR B 1 488 ? 24.578 -27.344 3.34 1 86.88 488 TYR B C 1
ATOM 8880 O O . TYR B 1 488 ? 24.078 -27.25 2.217 1 86.88 488 TYR B O 1
ATOM 8888 N N . ALA B 1 489 ? 25.031 -26.344 3.959 1 87.88 489 ALA B N 1
ATOM 8889 C CA . ALA B 1 489 ? 25.219 -25.016 3.352 1 87.88 489 ALA B CA 1
ATOM 8890 C C . ALA B 1 489 ? 26.625 -24.5 3.609 1 87.88 489 ALA B C 1
ATOM 8892 O O . ALA B 1 489 ? 27.375 -25.078 4.391 1 87.88 489 ALA B O 1
ATOM 8893 N N . HIS B 1 490 ? 26.953 -23.516 2.867 1 85.81 490 HIS B N 1
ATOM 8894 C CA . HIS B 1 490 ? 28.266 -22.906 3.129 1 85.81 490 HIS B CA 1
ATOM 8895 C C . HIS B 1 490 ? 28.344 -22.391 4.559 1 85.81 490 HIS B C 1
ATOM 8897 O O . HIS B 1 490 ? 27.375 -21.844 5.094 1 85.81 490 HIS B O 1
ATOM 8903 N N . LEU B 1 491 ? 29.453 -22.406 5.129 1 84.56 491 LEU B N 1
ATOM 8904 C CA . LEU B 1 491 ? 29.688 -22.109 6.539 1 84.56 491 LEU B CA 1
ATOM 8905 C C . LEU B 1 491 ? 29.344 -20.656 6.848 1 84.56 491 LEU B C 1
ATOM 8907 O O . LEU B 1 491 ? 28.922 -20.344 7.965 1 84.56 491 LEU B O 1
ATOM 8911 N N . SER B 1 492 ? 29.484 -19.844 5.887 1 86.06 492 SER B N 1
ATOM 8912 C CA . SER B 1 492 ? 29.188 -18.422 6.07 1 86.06 492 SER B CA 1
ATOM 8913 C C . SER B 1 492 ? 27.703 -18.203 6.293 1 86.06 492 SER B C 1
ATOM 8915 O O . SER B 1 492 ? 27.281 -17.125 6.734 1 86.06 492 SER B O 1
ATOM 8917 N N . LEU B 1 493 ? 26.922 -19.203 6.105 1 92.94 493 LEU B N 1
ATOM 8918 C CA . LEU B 1 493 ? 25.484 -19.094 6.242 1 92.94 493 LEU B CA 1
ATOM 8919 C C . LEU B 1 493 ? 25 -19.797 7.5 1 92.94 493 LEU B C 1
ATOM 8921 O O . LEU B 1 493 ? 23.797 -20.047 7.656 1 92.94 493 LEU B O 1
ATOM 8925 N N . LYS B 1 494 ? 25.875 -20.094 8.359 1 92.88 494 LYS B N 1
ATOM 8926 C CA . LYS B 1 494 ? 25.578 -20.859 9.562 1 92.88 494 LYS B CA 1
ATOM 8927 C C . LYS B 1 494 ? 24.5 -20.172 10.391 1 92.88 494 LYS B C 1
ATOM 8929 O O . LYS B 1 494 ? 23.562 -20.812 10.891 1 92.88 494 LYS B O 1
ATOM 8934 N N . VAL B 1 495 ? 24.625 -18.875 10.539 1 91.25 495 VAL B N 1
ATOM 8935 C CA . VAL B 1 495 ? 23.672 -18.109 11.328 1 91.25 495 VAL B CA 1
ATOM 8936 C C . VAL B 1 495 ? 22.281 -18.188 10.688 1 91.25 495 VAL B C 1
ATOM 8938 O O . VAL B 1 495 ? 21.281 -18.297 11.383 1 91.25 495 VAL B O 1
ATOM 8941 N N . ALA B 1 496 ? 22.266 -18.094 9.422 1 94.56 496 ALA B N 1
ATOM 8942 C CA . ALA B 1 496 ? 21 -18.203 8.695 1 94.56 496 ALA B CA 1
ATOM 8943 C C . ALA B 1 496 ? 20.375 -19.578 8.859 1 94.56 496 ALA B C 1
ATOM 8945 O O . ALA B 1 496 ? 19.156 -19.703 9.023 1 94.56 496 ALA B O 1
ATOM 8946 N N . CYS B 1 497 ? 21.156 -20.594 8.852 1 95.5 497 CYS B N 1
ATOM 8947 C CA . CYS B 1 497 ? 20.672 -21.969 9.016 1 95.5 497 CYS B CA 1
ATOM 8948 C C . CYS B 1 497 ? 20.078 -22.172 10.398 1 95.5 497 CYS B C 1
ATOM 8950 O O . CYS B 1 497 ? 19.062 -22.844 10.547 1 95.5 497 CYS B O 1
ATOM 8952 N N . THR B 1 498 ? 20.734 -21.594 11.352 1 94.56 498 THR B N 1
ATOM 8953 C CA . THR B 1 498 ? 20.219 -21.688 12.719 1 94.56 498 THR B CA 1
ATOM 8954 C C . THR B 1 498 ? 18.859 -21.016 12.836 1 94.56 498 THR B C 1
ATOM 8956 O O . THR B 1 498 ? 17.953 -21.531 13.484 1 94.56 498 THR B O 1
ATOM 8959 N N . ALA B 1 499 ? 18.797 -19.828 12.227 1 95.19 499 ALA B N 1
ATOM 8960 C CA . ALA B 1 499 ? 17.516 -19.109 12.219 1 95.19 499 ALA B CA 1
ATOM 8961 C C . ALA B 1 499 ? 16.422 -19.938 11.586 1 95.19 499 ALA B C 1
ATOM 8963 O O . ALA B 1 499 ? 15.281 -19.953 12.07 1 95.19 499 ALA B O 1
ATOM 8964 N N . ILE B 1 500 ? 16.719 -20.625 10.547 1 97.06 500 ILE B N 1
ATOM 8965 C CA . ILE B 1 500 ? 15.742 -21.469 9.844 1 97.06 500 ILE B CA 1
ATOM 8966 C C . ILE B 1 500 ? 15.32 -22.625 10.742 1 97.06 500 ILE B C 1
ATOM 8968 O O . ILE B 1 500 ? 14.133 -22.969 10.812 1 97.06 500 ILE B O 1
ATOM 8972 N N . GLU B 1 501 ? 16.25 -23.25 11.414 1 96.06 501 GLU B N 1
ATOM 8973 C CA . GLU B 1 501 ? 15.945 -24.375 12.297 1 96.06 501 GLU B CA 1
ATOM 8974 C C . GLU B 1 501 ? 15.016 -23.938 13.43 1 96.06 501 GLU B C 1
ATOM 8976 O O . GLU B 1 501 ? 14.062 -24.656 13.758 1 96.06 501 GLU B O 1
ATOM 8981 N N . GLU B 1 502 ? 15.328 -22.812 13.922 1 95.75 502 GLU B N 1
ATOM 8982 C CA . GLU B 1 502 ? 14.469 -22.297 14.977 1 95.75 502 GLU B CA 1
ATOM 8983 C C . GLU B 1 502 ? 13.07 -21.984 14.445 1 95.75 502 GLU B C 1
ATOM 8985 O O . GLU B 1 502 ? 12.078 -22.188 15.141 1 95.75 502 GLU B O 1
ATOM 8990 N N . ALA B 1 503 ? 13.039 -21.484 13.289 1 97.38 503 ALA B N 1
ATOM 8991 C CA . ALA B 1 503 ? 11.75 -21.172 12.664 1 97.38 503 ALA B CA 1
ATOM 8992 C C . ALA B 1 503 ? 10.945 -22.438 12.414 1 97.38 503 ALA B C 1
ATOM 8994 O O . ALA B 1 503 ? 9.719 -22.453 12.547 1 97.38 503 ALA B O 1
ATOM 8995 N N . ILE B 1 504 ? 11.602 -23.5 12.016 1 97.31 504 ILE B N 1
ATOM 8996 C CA . ILE B 1 504 ? 10.93 -24.781 11.82 1 97.31 504 ILE B CA 1
ATOM 8997 C C . ILE B 1 504 ? 10.352 -25.266 13.141 1 97.31 504 ILE B C 1
ATOM 8999 O O . ILE B 1 504 ? 9.227 -25.781 13.188 1 97.31 504 ILE B O 1
ATOM 9003 N N . GLU B 1 505 ? 11.102 -25.141 14.18 1 96.19 505 GLU B N 1
ATOM 9004 C CA . GLU B 1 505 ? 10.625 -25.531 15.508 1 96.19 505 GLU B CA 1
ATOM 9005 C C . GLU B 1 505 ? 9.359 -24.766 15.875 1 96.19 505 GLU B C 1
ATOM 9007 O O . GLU B 1 505 ? 8.406 -25.344 16.406 1 96.19 505 GLU B O 1
ATOM 9012 N N . ILE B 1 506 ? 9.406 -23.469 15.594 1 97.06 506 ILE B N 1
ATOM 9013 C CA . ILE B 1 506 ? 8.242 -22.625 15.867 1 97.06 506 ILE B CA 1
ATOM 9014 C C . ILE B 1 506 ? 7.043 -23.141 15.062 1 97.06 506 ILE B C 1
ATOM 9016 O O . ILE B 1 506 ? 5.926 -23.219 15.578 1 97.06 506 ILE B O 1
ATOM 9020 N N . LEU B 1 507 ? 7.277 -23.484 13.828 1 97.5 507 LEU B N 1
ATOM 9021 C CA . LEU B 1 507 ? 6.211 -23.984 12.969 1 97.5 507 LEU B CA 1
ATOM 9022 C C . LEU B 1 507 ? 5.59 -25.25 13.547 1 97.5 507 LEU B C 1
ATOM 9024 O O . LEU B 1 507 ? 4.363 -25.359 13.625 1 97.5 507 LEU B O 1
ATOM 9028 N N . VAL B 1 508 ? 6.395 -26.156 13.945 1 95.5 508 VAL B N 1
ATOM 9029 C CA . VAL B 1 508 ? 5.945 -27.453 14.477 1 95.5 508 VAL B CA 1
ATOM 9030 C C . VAL B 1 508 ? 5.121 -27.219 15.742 1 95.5 508 VAL B C 1
ATOM 9032 O O . VAL B 1 508 ? 4.016 -27.766 15.875 1 95.5 508 VAL B O 1
ATOM 9035 N N . ASN B 1 509 ? 5.613 -26.422 16.609 1 94.38 509 ASN B N 1
ATOM 9036 C CA . ASN B 1 509 ? 4.953 -26.188 17.891 1 94.38 509 ASN B CA 1
ATOM 9037 C C . ASN B 1 509 ? 3.656 -25.391 17.719 1 94.38 509 ASN B C 1
ATOM 9039 O O . ASN B 1 509 ? 2.68 -25.641 18.422 1 94.38 509 ASN B O 1
ATOM 9043 N N . THR B 1 510 ? 3.691 -24.438 16.844 1 95.75 510 THR B N 1
ATOM 9044 C CA . THR B 1 510 ? 2.486 -23.656 16.594 1 95.75 510 THR B CA 1
ATOM 9045 C C . THR B 1 510 ? 1.402 -24.5 15.953 1 95.75 510 THR B C 1
ATOM 9047 O O . THR B 1 510 ? 0.214 -24.328 16.234 1 95.75 510 THR B O 1
ATOM 9050 N N . SER B 1 511 ? 1.812 -25.438 15.07 1 95.06 511 SER B N 1
ATOM 9051 C CA . SER B 1 511 ? 0.86 -26.359 14.477 1 95.06 511 SER B CA 1
ATOM 9052 C C . SER B 1 511 ? 0.17 -27.203 15.547 1 95.06 511 SER B C 1
ATOM 9054 O O . SER B 1 511 ? -1.053 -27.359 15.523 1 95.06 511 SER B O 1
ATOM 9056 N N . ALA B 1 512 ? 0.952 -27.703 16.391 1 91.12 512 ALA B N 1
ATOM 9057 C CA . ALA B 1 512 ? 0.424 -28.516 17.484 1 91.12 512 ALA B CA 1
ATOM 9058 C C . ALA B 1 512 ? -0.528 -27.719 18.359 1 91.12 512 ALA B C 1
ATOM 9060 O O . ALA B 1 512 ? -1.582 -28.219 18.766 1 91.12 512 ALA B O 1
ATOM 9061 N N . LEU B 1 513 ? -0.153 -26.516 18.641 1 91.69 513 LEU B N 1
ATOM 9062 C CA . LEU B 1 513 ? -0.971 -25.641 19.469 1 91.69 513 LEU B CA 1
ATOM 9063 C C . LEU B 1 513 ? -2.328 -25.391 18.828 1 91.69 513 LEU B C 1
ATOM 9065 O O . LEU B 1 513 ? -3.363 -25.469 19.484 1 91.69 513 LEU B O 1
ATOM 9069 N N . LEU B 1 514 ? -2.377 -25.094 17.578 1 93.19 514 LEU B N 1
ATOM 9070 C CA . LEU B 1 514 ? -3.607 -24.75 16.875 1 93.19 514 LEU B CA 1
ATOM 9071 C C . LEU B 1 514 ? -4.547 -25.953 16.828 1 93.19 514 LEU B C 1
ATOM 9073 O O . LEU B 1 514 ? -5.762 -25.797 16.984 1 93.19 514 LEU B O 1
ATOM 9077 N N . LEU B 1 515 ? -4.008 -27.109 16.562 1 90.19 515 LEU B N 1
ATOM 9078 C CA . LEU B 1 515 ? -4.832 -28.312 16.484 1 90.19 515 LEU B CA 1
ATOM 9079 C C . LEU B 1 515 ? -5.352 -28.688 17.875 1 90.19 515 LEU B C 1
ATOM 9081 O O . LEU B 1 515 ? -6.461 -29.219 18 1 90.19 515 LEU B O 1
ATOM 9085 N N . ASP B 1 516 ? -4.555 -28.375 18.844 1 87.62 516 ASP B N 1
ATOM 9086 C CA . ASP B 1 516 ? -4.953 -28.672 20.219 1 87.62 516 ASP B CA 1
ATOM 9087 C C . ASP B 1 516 ? -6.09 -27.75 20.672 1 87.62 516 ASP B C 1
ATOM 9089 O O . ASP B 1 516 ? -7.062 -28.203 21.281 1 87.62 516 ASP B O 1
ATOM 9093 N N . VAL B 1 517 ? -5.965 -26.5 20.406 1 88.5 517 VAL B N 1
ATOM 9094 C CA . VAL B 1 517 ? -6.895 -25.5 20.906 1 88.5 517 VAL B CA 1
ATOM 9095 C C . VAL B 1 517 ? -8.188 -25.531 20.094 1 88.5 517 VAL B C 1
ATOM 9097 O O . VAL B 1 517 ? -9.281 -25.469 20.656 1 88.5 517 VAL B O 1
ATOM 9100 N N . TYR B 1 518 ? -8.125 -25.672 18.797 1 89.25 518 TYR B N 1
ATOM 9101 C CA . TYR B 1 518 ? -9.312 -25.438 17.969 1 89.25 518 TYR B CA 1
ATOM 9102 C C . TYR B 1 518 ? -9.828 -26.75 17.375 1 89.25 518 TYR B C 1
ATOM 9104 O O . TYR B 1 518 ? -11.008 -26.844 17.016 1 89.25 518 TYR B O 1
ATOM 9112 N N . GLY B 1 519 ? -8.961 -27.75 17.172 1 87.38 519 GLY B N 1
ATOM 9113 C CA . GLY B 1 519 ? -9.391 -28.984 16.531 1 87.38 519 GLY B CA 1
ATOM 9114 C C . GLY B 1 519 ? -9.992 -28.75 15.156 1 87.38 519 GLY B C 1
ATOM 9115 O O . GLY B 1 519 ? -9.383 -28.094 14.312 1 87.38 519 GLY B O 1
ATOM 9116 N N . SER B 1 520 ? -11.211 -29.156 14.984 1 84.69 520 SER B N 1
ATOM 9117 C CA . SER B 1 520 ? -11.875 -29.078 13.688 1 84.69 520 SER B CA 1
ATOM 9118 C C . SER B 1 520 ? -12.406 -27.672 13.43 1 84.69 520 SER B C 1
ATOM 9120 O O . SER B 1 520 ? -12.68 -27.312 12.281 1 84.69 520 SER B O 1
ATOM 9122 N N . GLU B 1 521 ? -12.469 -26.906 14.375 1 89.62 521 GLU B N 1
ATOM 9123 C CA . GLU B 1 521 ? -13.016 -25.562 14.242 1 89.62 521 GLU B CA 1
ATOM 9124 C C . GLU B 1 521 ? -11.969 -24.594 13.688 1 89.62 521 GLU B C 1
ATOM 9126 O O . GLU B 1 521 ? -12.273 -23.438 13.375 1 89.62 521 GLU B O 1
ATOM 9131 N N . ILE B 1 522 ? -10.781 -25.125 13.484 1 91.94 522 ILE B N 1
ATOM 9132 C CA . ILE B 1 522 ? -9.672 -24.281 13.062 1 91.94 522 ILE B CA 1
ATOM 9133 C C . ILE B 1 522 ? -9.977 -23.672 11.688 1 91.94 522 ILE B C 1
ATOM 9135 O O . ILE B 1 522 ? -9.516 -22.578 11.367 1 91.94 522 ILE B O 1
ATOM 9139 N N . SER B 1 523 ? -10.836 -24.297 10.93 1 90.19 523 SER B N 1
ATOM 9140 C CA . SER B 1 523 ? -11.125 -23.859 9.562 1 90.19 523 SER B CA 1
ATOM 9141 C C . SER B 1 523 ? -11.844 -22.516 9.555 1 90.19 523 SER B C 1
ATOM 9143 O O . SER B 1 523 ? -11.805 -21.797 8.562 1 90.19 523 SER B O 1
ATOM 9145 N N . SER B 1 524 ? -12.438 -22.109 10.664 1 87.75 524 SER B N 1
ATOM 9146 C CA . SER B 1 524 ? -13.195 -20.859 10.727 1 87.75 524 SER B CA 1
ATOM 9147 C C . SER B 1 524 ? -12.375 -19.75 11.367 1 87.75 524 SER B C 1
ATOM 9149 O O . SER B 1 524 ? -12.812 -18.594 11.414 1 87.75 524 SER B O 1
ATOM 9151 N N . LYS B 1 525 ? -11.203 -20.078 11.859 1 91.06 525 LYS B N 1
ATOM 9152 C CA . LYS B 1 525 ? -10.367 -19.094 12.547 1 91.06 525 LYS B CA 1
ATOM 9153 C C . LYS B 1 525 ? -9.398 -18.422 11.578 1 91.06 525 LYS B C 1
ATOM 9155 O O . LYS B 1 525 ? -8.18 -18.578 11.711 1 91.06 525 LYS B O 1
ATOM 9160 N N . HIS B 1 526 ? -9.992 -17.578 10.758 1 90.19 526 HIS B N 1
ATOM 9161 C CA . HIS B 1 526 ? -9.266 -17.031 9.625 1 90.19 526 HIS B CA 1
ATOM 9162 C C . HIS B 1 526 ? -8.141 -16.109 10.078 1 90.19 526 HIS B C 1
ATOM 9164 O O . HIS B 1 526 ? -7.094 -16.031 9.43 1 90.19 526 HIS B O 1
ATOM 9170 N N . ILE B 1 527 ? -8.273 -15.469 11.195 1 89.25 527 ILE B N 1
ATOM 9171 C CA . ILE B 1 527 ? -7.266 -14.531 11.688 1 89.25 527 ILE B CA 1
ATOM 9172 C C . ILE B 1 527 ? -5.988 -15.289 12.039 1 89.25 527 ILE B C 1
ATOM 9174 O O . ILE B 1 527 ? -4.898 -14.93 11.586 1 89.25 527 ILE B O 1
ATOM 9178 N N . VAL B 1 528 ? -6.18 -16.297 12.805 1 92.94 528 VAL B N 1
ATOM 9179 C CA . VAL B 1 528 ? -5.039 -17.094 13.25 1 92.94 528 VAL B CA 1
ATOM 9180 C C . VAL B 1 528 ? -4.434 -17.844 12.062 1 92.94 528 VAL B C 1
ATOM 9182 O O . VAL B 1 528 ? -3.211 -17.969 11.961 1 92.94 528 VAL B O 1
ATOM 9185 N N . LEU B 1 529 ? -5.285 -18.297 11.188 1 94.88 529 LEU B N 1
ATOM 9186 C CA . LEU B 1 529 ? -4.82 -19.031 10.023 1 94.88 529 LEU B CA 1
ATOM 9187 C C . LEU B 1 529 ? -3.967 -18.156 9.117 1 94.88 529 LEU B C 1
ATOM 9189 O O . LEU B 1 529 ? -2.977 -18.609 8.547 1 94.88 529 LEU B O 1
ATOM 9193 N N . GLN B 1 530 ? -4.348 -16.953 8.969 1 94.62 530 GLN B N 1
ATOM 9194 C CA . GLN B 1 530 ? -3.572 -16.031 8.141 1 94.62 530 GLN B CA 1
ATOM 9195 C C . GLN B 1 530 ? -2.191 -15.781 8.734 1 94.62 530 GLN B C 1
ATOM 9197 O O . GLN B 1 530 ? -1.191 -15.758 8.016 1 94.62 530 GLN B O 1
ATOM 9202 N N . LYS B 1 531 ? -2.137 -15.57 10 1 95.5 531 LYS B N 1
ATOM 9203 C CA . LYS B 1 531 ? -0.857 -15.383 10.672 1 95.5 531 LYS B CA 1
ATOM 9204 C C . LYS B 1 531 ? 0.019 -16.625 10.555 1 95.5 531 LYS B C 1
ATOM 9206 O O . LYS B 1 531 ? 1.23 -16.516 10.352 1 95.5 531 LYS B O 1
ATOM 9211 N N . PHE B 1 532 ? -0.629 -17.719 10.766 1 97.69 532 PHE B N 1
ATOM 9212 C CA . PHE B 1 532 ? 0.085 -19 10.672 1 97.69 532 PHE B CA 1
ATOM 9213 C C . PHE B 1 532 ? 0.636 -19.203 9.266 1 97.69 532 PHE B C 1
ATOM 9215 O O . PHE B 1 532 ? 1.76 -19.672 9.094 1 97.69 532 PHE B O 1
ATOM 9222 N N . ALA B 1 533 ? -0.13 -18.844 8.266 1 98.25 533 ALA B N 1
ATOM 9223 C CA . ALA B 1 533 ? 0.331 -18.922 6.883 1 98.25 533 ALA B CA 1
ATOM 9224 C C . ALA B 1 533 ? 1.562 -18.047 6.668 1 98.25 533 ALA B C 1
ATOM 9226 O O . ALA B 1 533 ? 2.473 -18.422 5.926 1 98.25 533 ALA B O 1
ATOM 9227 N N . ASP B 1 534 ? 1.562 -16.891 7.285 1 98.06 534 ASP B N 1
ATOM 9228 C CA . ASP B 1 534 ? 2.701 -15.992 7.156 1 98.06 534 ASP B CA 1
ATOM 9229 C C . ASP B 1 534 ? 3.975 -16.625 7.699 1 98.06 534 ASP B C 1
ATOM 9231 O O . ASP B 1 534 ? 5.07 -16.391 7.188 1 98.06 534 ASP B O 1
ATOM 9235 N N . ILE B 1 535 ? 3.842 -17.375 8.75 1 98.56 535 ILE B N 1
ATOM 9236 C CA . ILE B 1 535 ? 4.984 -18.109 9.281 1 98.56 535 ILE B CA 1
ATOM 9237 C C . ILE B 1 535 ? 5.535 -19.047 8.219 1 98.56 535 ILE B C 1
ATOM 9239 O O . ILE B 1 535 ? 6.742 -19.078 7.965 1 98.56 535 ILE B O 1
ATOM 9243 N N . VAL B 1 536 ? 4.66 -19.781 7.586 1 98.69 536 VAL B N 1
ATOM 9244 C CA . VAL B 1 536 ? 5.051 -20.766 6.582 1 98.69 536 VAL B CA 1
ATOM 9245 C C . VAL B 1 536 ? 5.699 -20.062 5.391 1 98.69 536 VAL B C 1
ATOM 9247 O O . VAL B 1 536 ? 6.73 -20.516 4.883 1 98.69 536 VAL B O 1
ATOM 9250 N N . ILE B 1 537 ? 5.105 -19 4.961 1 98.44 537 ILE B N 1
ATOM 9251 C CA . ILE B 1 537 ? 5.578 -18.25 3.801 1 98.44 537 ILE B CA 1
ATOM 9252 C C . ILE B 1 537 ? 6.984 -17.719 4.066 1 98.44 537 ILE B C 1
ATOM 9254 O O . ILE B 1 537 ? 7.887 -17.891 3.244 1 98.44 537 ILE B O 1
ATOM 9258 N N . GLN B 1 538 ? 7.145 -17.109 5.211 1 98.62 538 GLN B N 1
ATOM 9259 C CA . GLN B 1 538 ? 8.43 -16.5 5.543 1 98.62 538 GLN B CA 1
ATOM 9260 C C . GLN B 1 538 ? 9.508 -17.562 5.723 1 98.62 538 GLN B C 1
ATOM 9262 O O . GLN B 1 538 ? 10.672 -17.359 5.359 1 98.62 538 GLN B O 1
ATOM 9267 N N . LEU B 1 539 ? 9.125 -18.656 6.281 1 98.69 539 LEU B N 1
ATOM 9268 C CA . LEU B 1 539 ? 10.062 -19.766 6.434 1 98.69 539 LEU B CA 1
ATOM 9269 C C . LEU B 1 539 ? 10.531 -20.266 5.07 1 98.69 539 LEU B C 1
ATOM 9271 O O . LEU B 1 539 ? 11.727 -20.484 4.863 1 98.69 539 LEU B O 1
ATOM 9275 N N . TYR B 1 540 ? 9.586 -20.484 4.203 1 98.56 540 TYR B N 1
ATOM 9276 C CA . TYR B 1 540 ? 9.914 -20.953 2.863 1 98.56 540 TYR B CA 1
ATOM 9277 C C . TYR B 1 540 ? 10.828 -19.969 2.15 1 98.56 540 TYR B C 1
ATOM 9279 O O . TYR B 1 540 ? 11.773 -20.359 1.468 1 98.56 540 TYR B O 1
ATOM 9287 N N . VAL B 1 541 ? 10.57 -18.688 2.283 1 98.44 541 VAL B N 1
ATOM 9288 C CA . VAL B 1 541 ? 11.398 -17.641 1.682 1 98.44 541 VAL B CA 1
ATOM 9289 C C . VAL B 1 541 ? 12.828 -17.75 2.211 1 98.44 541 VAL B C 1
ATOM 9291 O O . VAL B 1 541 ? 13.781 -17.719 1.437 1 98.44 541 VAL B O 1
ATOM 9294 N N . ALA B 1 542 ? 12.969 -17.859 3.508 1 98.19 542 ALA B N 1
ATOM 9295 C CA . ALA B 1 542 ? 14.297 -17.953 4.121 1 98.19 542 ALA B CA 1
ATOM 9296 C C . ALA B 1 542 ? 15.07 -19.156 3.588 1 98.19 542 ALA B C 1
ATOM 9298 O O . ALA B 1 542 ? 16.266 -19.047 3.287 1 98.19 542 ALA B O 1
ATOM 9299 N N . ILE B 1 543 ? 14.398 -20.25 3.451 1 98.12 543 ILE B N 1
ATOM 9300 C CA . ILE B 1 543 ? 15.039 -21.469 3.002 1 98.12 543 ILE B CA 1
ATOM 9301 C C . ILE B 1 543 ? 15.547 -21.297 1.572 1 98.12 543 ILE B C 1
ATOM 9303 O O . ILE B 1 543 ? 16.703 -21.625 1.271 1 98.12 543 ILE B O 1
ATOM 9307 N N . THR B 1 544 ? 14.734 -20.781 0.712 1 97.94 544 THR B N 1
ATOM 9308 C CA . THR B 1 544 ? 15.086 -20.688 -0.699 1 97.94 544 THR B CA 1
ATOM 9309 C C . THR B 1 544 ? 16.219 -19.688 -0.901 1 97.94 544 THR B C 1
ATOM 9311 O O . THR B 1 544 ? 17.078 -19.891 -1.754 1 97.94 544 THR B O 1
ATOM 9314 N N . VAL B 1 545 ? 16.203 -18.625 -0.137 1 97.12 545 VAL B N 1
ATOM 9315 C CA . VAL B 1 545 ? 17.234 -17.594 -0.251 1 97.12 545 VAL B CA 1
ATOM 9316 C C . VAL B 1 545 ? 18.578 -18.172 0.193 1 97.12 545 VAL B C 1
ATOM 9318 O O . VAL B 1 545 ? 19.609 -17.906 -0.445 1 97.12 545 VAL B O 1
ATOM 9321 N N . VAL B 1 546 ? 18.594 -18.906 1.25 1 96.75 546 VAL B N 1
ATOM 9322 C CA . VAL B 1 546 ? 19.828 -19.484 1.766 1 96.75 546 VAL B CA 1
ATOM 9323 C C . VAL B 1 546 ? 20.328 -20.547 0.797 1 96.75 546 VAL B C 1
ATOM 9325 O O . VAL B 1 546 ? 21.531 -20.641 0.541 1 96.75 546 VAL B O 1
ATOM 9328 N N . SER B 1 547 ? 19.422 -21.359 0.304 1 96.12 547 SER B N 1
ATOM 9329 C CA . SER B 1 547 ? 19.781 -22.359 -0.695 1 96.12 547 SER B CA 1
ATOM 9330 C C . SER B 1 547 ? 20.453 -21.719 -1.907 1 96.12 547 SER B C 1
ATOM 9332 O O . SER B 1 547 ? 21.484 -22.188 -2.379 1 96.12 547 SER B O 1
ATOM 9334 N N . ARG B 1 548 ? 19.875 -20.641 -2.406 1 96.12 548 ARG B N 1
ATOM 9335 C CA . ARG B 1 548 ? 20.406 -19.938 -3.574 1 96.12 548 ARG B CA 1
ATOM 9336 C C . ARG B 1 548 ? 21.766 -19.328 -3.277 1 96.12 548 ARG B C 1
ATOM 9338 O O . ARG B 1 548 ? 22.688 -19.422 -4.086 1 96.12 548 ARG B O 1
ATOM 9345 N N . ALA B 1 549 ? 21.844 -18.656 -2.152 1 94.75 549 ALA B N 1
ATOM 9346 C CA . ALA B 1 549 ? 23.109 -18 -1.782 1 94.75 549 ALA B CA 1
ATOM 9347 C C . ALA B 1 549 ? 24.219 -19.031 -1.637 1 94.75 549 ALA B C 1
ATOM 9349 O O . ALA B 1 549 ? 25.375 -18.766 -2.014 1 94.75 549 ALA B O 1
ATOM 9350 N N . SER B 1 550 ? 23.891 -20.172 -1.044 1 93.38 550 SER B N 1
ATOM 9351 C CA . SER B 1 550 ? 24.875 -21.234 -0.896 1 93.38 550 SER B CA 1
ATOM 9352 C C . SER B 1 550 ? 25.391 -21.719 -2.254 1 93.38 550 SER B C 1
ATOM 9354 O O . SER B 1 550 ? 26.594 -21.875 -2.451 1 93.38 550 SER B O 1
ATOM 9356 N N . ARG B 1 551 ? 24.5 -21.953 -3.162 1 91.25 551 ARG B N 1
ATOM 9357 C CA . ARG B 1 551 ? 24.875 -22.359 -4.508 1 91.25 551 ARG B CA 1
ATOM 9358 C C . ARG B 1 551 ? 25.766 -21.328 -5.18 1 91.25 551 ARG B C 1
ATOM 9360 O O . ARG B 1 551 ? 26.75 -21.656 -5.824 1 91.25 551 ARG B O 1
ATOM 9367 N N . SER B 1 552 ? 25.328 -20.094 -5.082 1 90.94 552 SER B N 1
ATOM 9368 C CA . SER B 1 552 ? 26.047 -19.016 -5.719 1 90.94 552 SER B CA 1
ATOM 9369 C C . SER B 1 552 ? 27.484 -18.922 -5.195 1 90.94 552 SER B C 1
ATOM 9371 O O . SER B 1 552 ? 28.422 -18.719 -5.969 1 90.94 552 SER B O 1
ATOM 9373 N N . TYR B 1 553 ? 27.609 -19.016 -3.934 1 88.88 553 TYR B N 1
ATOM 9374 C CA . TYR B 1 553 ? 28.938 -18.953 -3.326 1 88.88 553 TYR B CA 1
ATOM 9375 C C . TYR B 1 553 ? 29.781 -20.141 -3.754 1 88.88 553 TYR B C 1
ATOM 9377 O O . TYR B 1 553 ? 30.953 -19.969 -4.109 1 88.88 553 TYR B O 1
ATOM 9385 N N . CYS B 1 554 ? 29.25 -21.328 -3.758 1 88.81 554 CYS B N 1
ATOM 9386 C CA . CYS B 1 554 ? 29.984 -22.562 -4.059 1 88.81 554 CYS B CA 1
ATOM 9387 C C . CYS B 1 554 ? 30.359 -22.609 -5.531 1 88.81 554 CYS B C 1
ATOM 9389 O O . CYS B 1 554 ? 31.391 -23.188 -5.883 1 88.81 554 CYS B O 1
ATOM 9391 N N . THR B 1 555 ? 29.594 -22.016 -6.398 1 89.5 555 THR B N 1
ATOM 9392 C CA . THR B 1 555 ? 29.844 -22.094 -7.832 1 89.5 555 THR B CA 1
ATOM 9393 C C . THR B 1 555 ? 30.578 -20.859 -8.328 1 89.5 555 THR B C 1
ATOM 9395 O O . THR B 1 555 ? 30.922 -20.766 -9.508 1 89.5 555 THR B O 1
ATOM 9398 N N . GLY B 1 556 ? 30.734 -19.859 -7.426 1 87.56 556 GLY B N 1
ATOM 9399 C CA . GLY B 1 556 ? 31.516 -18.672 -7.77 1 87.56 556 GLY B CA 1
ATOM 9400 C C . GLY B 1 556 ? 30.781 -17.719 -8.695 1 87.56 556 GLY B C 1
ATOM 9401 O O . GLY B 1 556 ? 31.359 -17.219 -9.656 1 87.56 556 GLY B O 1
ATOM 9402 N N . MET B 1 557 ? 29.547 -17.562 -8.445 1 87.69 557 MET B N 1
ATOM 9403 C CA . MET B 1 557 ? 28.75 -16.625 -9.242 1 87.69 557 MET B CA 1
ATOM 9404 C C . MET B 1 557 ? 29.172 -15.188 -8.969 1 87.69 557 MET B C 1
ATOM 9406 O O . MET B 1 557 ? 29.75 -14.891 -7.926 1 87.69 557 MET B O 1
ATOM 9410 N N . ARG B 1 558 ? 28.891 -14.305 -9.914 1 86 558 ARG B N 1
ATOM 9411 C CA . ARG B 1 558 ? 29.172 -12.883 -9.727 1 86 558 ARG B CA 1
ATOM 9412 C C . ARG B 1 558 ? 28.375 -12.32 -8.555 1 86 558 ARG B C 1
ATOM 9414 O O . ARG B 1 558 ? 27.188 -12.648 -8.391 1 86 558 ARG B O 1
ATOM 9421 N N . ASN B 1 559 ? 28.953 -11.508 -7.684 1 86.31 559 ASN B N 1
ATOM 9422 C CA . ASN B 1 559 ? 28.344 -10.82 -6.555 1 86.31 559 ASN B CA 1
ATOM 9423 C C . ASN B 1 559 ? 27.812 -11.805 -5.52 1 86.31 559 ASN B C 1
ATOM 9425 O O . ASN B 1 559 ? 26.781 -11.555 -4.895 1 86.31 559 ASN B O 1
ATOM 9429 N N . ASN B 1 560 ? 28.453 -12.969 -5.445 1 89.31 560 ASN B N 1
ATOM 9430 C CA . ASN B 1 560 ? 28.016 -13.992 -4.5 1 89.31 560 ASN B CA 1
ATOM 9431 C C . ASN B 1 560 ? 28.156 -13.516 -3.055 1 89.31 560 ASN B C 1
ATOM 9433 O O . ASN B 1 560 ? 27.406 -13.953 -2.18 1 89.31 560 ASN B O 1
ATOM 9437 N N . ASP B 1 561 ? 29.047 -12.547 -2.793 1 86.94 561 ASP B N 1
ATOM 9438 C CA . ASP B 1 561 ? 29.172 -11.984 -1.451 1 86.94 561 ASP B CA 1
ATOM 9439 C C . ASP B 1 561 ? 27.906 -11.211 -1.067 1 86.94 561 ASP B C 1
ATOM 9441 O O . ASP B 1 561 ? 27.422 -11.312 0.064 1 86.94 561 ASP B O 1
ATOM 9445 N N . GLN B 1 562 ? 27.469 -10.422 -2 1 87.12 562 GLN B N 1
ATOM 9446 C CA . GLN B 1 562 ? 26.25 -9.664 -1.764 1 87.12 562 GLN B CA 1
ATOM 9447 C C . GLN B 1 562 ? 25.062 -10.602 -1.516 1 87.12 562 GLN B C 1
ATOM 9449 O O . GLN B 1 562 ? 24.203 -10.312 -0.685 1 87.12 562 GLN B O 1
ATOM 9454 N N . GLU B 1 563 ? 25.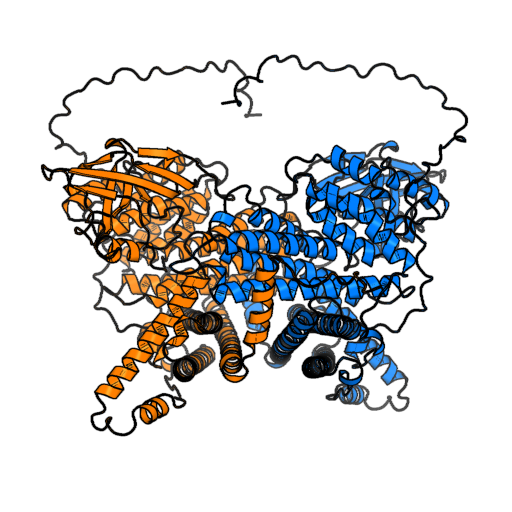031 -11.695 -2.24 1 92.19 563 GLU B N 1
ATOM 9455 C CA . GLU B 1 563 ? 23.969 -12.672 -2.049 1 92.19 563 GLU B CA 1
ATOM 9456 C C . GLU B 1 563 ? 24 -13.25 -0.64 1 92.19 563 GLU B C 1
ATOM 9458 O O . GLU B 1 563 ? 22.953 -13.453 -0.022 1 92.19 563 GLU B O 1
ATOM 9463 N N . ARG B 1 564 ? 25.203 -13.539 -0.188 1 90.56 564 ARG B N 1
ATOM 9464 C CA . ARG B 1 564 ? 25.359 -14.078 1.157 1 90.56 564 ARG B CA 1
ATOM 9465 C C . ARG B 1 564 ? 24.859 -13.094 2.207 1 90.56 564 ARG B C 1
ATOM 9467 O O . ARG B 1 564 ? 24.172 -13.492 3.148 1 90.56 564 ARG B O 1
ATOM 9474 N N . TYR B 1 565 ? 25.172 -11.812 2.018 1 87.44 565 TYR B N 1
ATOM 9475 C CA . TYR B 1 565 ? 24.719 -10.789 2.945 1 87.44 565 TYR B CA 1
ATOM 9476 C C . TYR B 1 565 ? 23.188 -10.695 2.941 1 87.44 565 TYR B C 1
ATOM 9478 O O . TYR B 1 565 ? 22.562 -10.578 3.998 1 87.44 565 TYR B O 1
ATOM 9486 N N . ILE B 1 566 ? 22.609 -10.75 1.784 1 90.88 566 ILE B N 1
ATOM 9487 C CA . ILE B 1 566 ? 21.156 -10.688 1.653 1 90.88 566 ILE B CA 1
ATOM 9488 C C . ILE B 1 566 ? 20.531 -11.891 2.355 1 90.88 566 ILE B C 1
ATOM 9490 O O . ILE B 1 566 ? 19.547 -11.742 3.084 1 90.88 566 ILE B O 1
ATOM 9494 N N . ALA B 1 567 ? 21.094 -13.07 2.127 1 94.12 567 ALA B N 1
ATOM 9495 C CA . ALA B 1 567 ? 20.531 -14.297 2.684 1 94.12 567 ALA B CA 1
ATOM 9496 C C . ALA B 1 567 ? 20.531 -14.258 4.207 1 94.12 567 ALA B C 1
ATOM 9498 O O . ALA B 1 567 ? 19.547 -14.633 4.844 1 94.12 567 ALA B O 1
ATOM 9499 N N . VAL B 1 568 ? 21.641 -13.852 4.777 1 91.25 568 VAL B N 1
ATOM 9500 C CA . VAL B 1 568 ? 21.75 -13.773 6.23 1 91.25 568 VAL B CA 1
ATOM 9501 C C . VAL B 1 568 ? 20.766 -12.727 6.766 1 91.25 568 VAL B C 1
ATOM 9503 O O . VAL B 1 568 ? 20.078 -12.969 7.754 1 91.25 568 VAL B O 1
ATOM 9506 N N . TYR B 1 569 ? 20.719 -11.594 6.117 1 88.06 569 TYR B N 1
ATOM 9507 C CA . TYR B 1 569 ? 19.812 -10.516 6.512 1 88.06 569 TYR B CA 1
ATOM 9508 C C . TYR B 1 569 ? 18.359 -10.969 6.465 1 88.06 569 TYR B C 1
ATOM 9510 O O . TYR B 1 569 ? 17.609 -10.766 7.422 1 88.06 569 TYR B O 1
ATOM 9518 N N . VAL B 1 570 ? 18 -11.578 5.41 1 93.88 570 VAL B N 1
ATOM 9519 C CA . VAL B 1 570 ? 16.609 -12 5.199 1 93.88 570 VAL B CA 1
ATOM 9520 C C . VAL B 1 570 ? 16.25 -13.094 6.203 1 93.88 570 VAL B C 1
ATOM 9522 O O . VAL B 1 570 ? 15.164 -13.07 6.789 1 93.88 570 VAL B O 1
ATOM 9525 N N . ALA B 1 571 ? 17.094 -14.047 6.367 1 95 571 ALA B N 1
ATOM 9526 C CA . ALA B 1 571 ? 16.812 -15.141 7.301 1 95 571 ALA B CA 1
ATOM 9527 C C . ALA B 1 571 ? 16.594 -14.602 8.711 1 95 571 ALA B C 1
ATOM 9529 O O . ALA B 1 571 ? 15.703 -15.062 9.43 1 95 571 ALA B O 1
ATOM 9530 N N . ARG B 1 572 ? 17.391 -13.688 9.078 1 90.12 572 ARG B N 1
ATOM 9531 C CA . ARG B 1 572 ? 17.25 -13.086 10.406 1 90.12 572 ARG B CA 1
ATOM 9532 C C . ARG B 1 572 ? 15.953 -12.305 10.523 1 90.12 572 ARG B C 1
ATOM 9534 O O . ARG B 1 572 ? 15.258 -12.383 11.539 1 90.12 572 ARG B O 1
ATOM 9541 N N . GLN B 1 573 ? 15.703 -11.547 9.516 1 90 573 GLN B N 1
ATOM 9542 C CA . GLN B 1 573 ? 14.477 -10.758 9.516 1 90 573 GLN B CA 1
ATOM 9543 C C . GLN B 1 573 ? 13.242 -11.656 9.555 1 90 573 GLN B C 1
ATOM 9545 O O . GLN B 1 573 ? 12.281 -11.359 10.266 1 90 573 GLN B O 1
ATOM 9550 N N . MET B 1 574 ? 13.289 -12.68 8.773 1 95.62 574 MET B N 1
ATOM 9551 C CA . MET B 1 574 ? 12.156 -13.609 8.75 1 95.62 574 MET B CA 1
ATOM 9552 C C . MET B 1 574 ? 11.992 -14.305 10.094 1 95.62 574 MET B C 1
ATOM 9554 O O . MET B 1 574 ? 10.875 -14.492 10.57 1 95.62 574 MET B O 1
ATOM 9558 N N . HIS B 1 575 ? 13.109 -14.703 10.656 1 95.38 575 HIS B N 1
ATOM 9559 C CA . HIS B 1 575 ? 13.062 -15.359 11.961 1 95.38 575 HIS B CA 1
ATOM 9560 C C . HIS B 1 575 ? 12.422 -14.461 13.008 1 95.38 575 HIS B C 1
ATOM 9562 O O . HIS B 1 575 ? 11.586 -14.914 13.797 1 95.38 575 HIS B O 1
ATOM 9568 N N . LYS B 1 576 ? 12.828 -13.242 13.008 1 91.25 576 LYS B N 1
ATOM 9569 C CA . LYS B 1 576 ? 12.258 -12.281 13.945 1 91.25 576 LYS B CA 1
ATOM 9570 C C . LYS B 1 576 ? 10.758 -12.125 13.734 1 91.25 576 LYS B C 1
ATOM 9572 O O . LYS B 1 576 ? 9.984 -12.102 14.695 1 91.25 576 LYS B O 1
ATOM 9577 N N . SER B 1 577 ? 10.406 -11.961 12.562 1 94.81 577 SER B N 1
ATOM 9578 C CA . SER B 1 577 ? 8.992 -11.828 12.227 1 94.81 577 SER B CA 1
ATOM 9579 C C . SER B 1 577 ? 8.203 -13.062 12.641 1 94.81 577 SER B C 1
ATOM 9581 O O . SER B 1 577 ? 7.09 -12.953 13.156 1 94.81 577 SER B O 1
ATOM 9583 N N . ILE B 1 578 ? 8.734 -14.195 12.398 1 97.5 578 ILE B N 1
ATOM 9584 C CA . ILE B 1 578 ? 8.086 -15.461 12.727 1 97.5 578 ILE B CA 1
ATOM 9585 C C . ILE B 1 578 ? 7.887 -15.562 14.242 1 97.5 578 ILE B C 1
ATOM 9587 O O . ILE B 1 578 ? 6.848 -16.031 14.703 1 97.5 578 ILE B O 1
ATOM 9591 N N . GLN B 1 579 ? 8.859 -15.156 14.984 1 95.06 579 GLN B N 1
ATOM 9592 C CA . GLN B 1 579 ? 8.734 -15.141 16.438 1 95.06 579 GLN B CA 1
ATOM 9593 C C . GLN B 1 579 ? 7.574 -14.258 16.875 1 95.06 579 GLN B C 1
ATOM 9595 O O . GLN B 1 579 ? 6.812 -14.625 17.781 1 95.06 579 GLN B O 1
ATOM 9600 N N . LEU B 1 580 ? 7.496 -13.172 16.25 1 91.81 580 LEU B N 1
ATOM 9601 C CA . LEU B 1 580 ? 6.426 -12.242 16.578 1 91.81 580 LEU B CA 1
ATOM 9602 C C . LEU B 1 580 ? 5.062 -12.836 16.234 1 91.81 580 LEU B C 1
ATOM 9604 O O . LEU B 1 580 ? 4.105 -12.688 17 1 91.81 580 LEU B O 1
ATOM 9608 N N . LEU B 1 581 ? 4.984 -13.414 15.125 1 95.19 581 LEU B N 1
ATOM 9609 C CA . LEU B 1 581 ? 3.742 -14.055 14.711 1 95.19 581 LEU B CA 1
ATOM 9610 C C . LEU B 1 581 ? 3.354 -15.172 15.672 1 95.19 581 LEU B C 1
ATOM 9612 O O . LEU B 1 581 ? 2.176 -15.32 16 1 95.19 581 LEU B O 1
ATOM 9616 N N . LYS B 1 582 ? 4.336 -15.945 16.047 1 95.69 582 LYS B N 1
ATOM 9617 C CA . LYS B 1 582 ? 4.102 -17 17.016 1 95.69 582 LYS B CA 1
ATOM 9618 C C . LYS B 1 582 ? 3.502 -16.453 18.312 1 95.69 582 LYS B C 1
ATOM 9620 O O . LYS B 1 582 ? 2.521 -16.984 18.828 1 95.69 582 LYS B O 1
ATOM 9625 N N . ASP B 1 583 ? 4.094 -15.398 18.797 1 90.56 583 ASP B N 1
ATOM 9626 C CA . ASP B 1 583 ? 3.609 -14.781 20.031 1 90.56 583 ASP B CA 1
ATOM 9627 C C . ASP B 1 583 ? 2.184 -14.258 19.859 1 90.56 583 ASP B C 1
ATOM 9629 O O . ASP B 1 583 ? 1.363 -14.375 20.766 1 90.56 583 ASP B O 1
ATOM 9633 N N . ASP B 1 584 ? 1.911 -13.727 18.75 1 89.19 584 ASP B N 1
ATOM 9634 C CA . ASP B 1 584 ? 0.573 -13.219 18.469 1 89.19 584 ASP B CA 1
ATOM 9635 C C . ASP B 1 584 ? -0.453 -14.344 18.438 1 89.19 584 ASP B C 1
ATOM 9637 O O . ASP B 1 584 ? -1.57 -14.188 18.938 1 89.19 584 ASP B O 1
ATOM 9641 N N . ILE B 1 585 ? -0.099 -15.367 17.797 1 93.19 585 ILE B N 1
ATOM 9642 C CA . ILE B 1 585 ? -0.993 -16.516 17.703 1 93.19 585 ILE B CA 1
ATOM 9643 C C . ILE B 1 585 ? -1.256 -17.078 19.094 1 93.19 585 ILE B C 1
ATOM 9645 O O . ILE B 1 585 ? -2.395 -17.422 19.422 1 93.19 585 ILE B O 1
ATOM 9649 N N . GLN B 1 586 ? -0.23 -17.188 19.875 1 89.81 586 GLN B N 1
ATOM 9650 C CA . GLN B 1 586 ? -0.375 -17.688 21.234 1 89.81 586 GLN B CA 1
ATOM 9651 C C . GLN B 1 586 ? -1.312 -16.812 22.047 1 89.81 586 GLN B C 1
ATOM 9653 O O . GLN B 1 586 ? -2.143 -17.297 22.812 1 89.81 586 GLN B O 1
ATOM 9658 N N . GLU B 1 587 ? -1.16 -15.562 21.891 1 83.62 587 GLU B N 1
ATOM 9659 C CA . GLU B 1 587 ? -2.021 -14.617 22.594 1 83.62 587 GLU B CA 1
ATOM 9660 C C . GLU B 1 587 ? -3.473 -14.75 22.141 1 83.62 587 GLU B C 1
ATOM 9662 O O . GLU B 1 587 ? -4.398 -14.586 22.938 1 83.62 587 GLU B O 1
ATOM 9667 N N . CYS B 1 588 ? -3.676 -14.891 20.875 1 80.75 588 CYS B N 1
ATOM 9668 C CA . CYS B 1 588 ? -5.02 -15.062 20.328 1 80.75 588 CYS B CA 1
ATOM 9669 C C . CYS B 1 588 ? -5.68 -16.312 20.906 1 80.75 588 CYS B C 1
ATOM 9671 O O . CYS B 1 588 ? -6.883 -16.328 21.156 1 80.75 588 CYS B O 1
ATOM 9673 N N . CYS B 1 589 ? -4.969 -17.312 21.016 1 78.06 589 CYS B N 1
ATOM 9674 C CA . CYS B 1 589 ? -5.496 -18.594 21.484 1 78.06 589 CYS B CA 1
ATOM 9675 C C . CYS B 1 589 ? -5.797 -18.547 22.969 1 78.06 589 CYS B C 1
ATOM 9677 O O . CYS B 1 589 ? -6.773 -19.141 23.438 1 78.06 589 CYS B O 1
ATOM 9679 N N . VAL B 1 590 ? -5.023 -17.75 23.734 1 67.75 590 VAL B N 1
ATOM 9680 C CA . VAL B 1 590 ? -5.145 -17.781 25.188 1 67.75 590 VAL B CA 1
ATOM 9681 C C . VAL B 1 590 ? -6.043 -16.641 25.656 1 67.75 590 VAL B C 1
ATOM 9683 O O . VAL B 1 590 ? -6.867 -16.828 26.547 1 67.75 590 VAL B O 1
ATOM 9686 N N . LEU B 1 591 ? -5.793 -15.414 25.188 1 61.12 591 LEU B N 1
ATOM 9687 C CA . LEU B 1 591 ? -6.414 -14.234 25.781 1 61.12 591 LEU B CA 1
ATOM 9688 C C . LEU B 1 591 ? -7.664 -13.828 25 1 61.12 591 LEU B C 1
ATOM 9690 O O . LEU B 1 591 ? -8.406 -12.938 25.422 1 61.12 591 LEU B O 1
ATOM 9694 N N . TYR B 1 592 ? -8.203 -14.461 24.203 1 55.34 592 TYR B N 1
ATOM 9695 C CA . TYR B 1 592 ? -9.375 -14.125 23.422 1 55.34 592 TYR B CA 1
ATOM 9696 C C . TYR B 1 592 ? -9.289 -12.703 22.875 1 55.34 592 TYR B C 1
ATOM 9698 O O . TYR B 1 592 ? -10.289 -11.984 22.812 1 55.34 592 TYR B O 1
ATOM 9706 N N . SER B 1 593 ? -8.266 -12.117 22.703 1 54.72 593 SER B N 1
ATOM 9707 C CA . SER B 1 593 ? -8.008 -10.742 22.297 1 54.72 593 SER B CA 1
ATOM 9708 C C . SER B 1 593 ? -8.742 -10.398 21 1 54.72 593 SER B C 1
ATOM 9710 O O . SER B 1 593 ? -9.094 -9.242 20.781 1 54.72 593 SER B O 1
ATOM 9712 N N . ASP B 1 594 ? -9.18 -11.32 20.219 1 60.91 594 ASP B N 1
ATOM 9713 C CA . ASP B 1 594 ? -9.812 -11.102 18.922 1 60.91 594 ASP B CA 1
ATOM 9714 C C . ASP B 1 594 ? -11.289 -10.742 19.078 1 60.91 594 ASP B C 1
ATOM 9716 O O . ASP B 1 594 ? -11.938 -10.32 18.125 1 60.91 594 ASP B O 1
ATOM 9720 N N . ARG B 1 595 ? -11.656 -10.625 20.422 1 65.38 595 ARG B N 1
ATOM 9721 C CA . ARG B 1 595 ? -13.062 -10.344 20.688 1 65.38 595 ARG B CA 1
ATOM 9722 C C . ARG B 1 595 ? -13.383 -8.867 20.453 1 65.38 595 ARG B C 1
ATOM 9724 O O . ARG B 1 595 ? -14.484 -8.523 20.031 1 65.38 595 ARG B O 1
ATOM 9731 N N . ALA B 1 596 ? -12.336 -8.086 20.766 1 73.69 596 ALA B N 1
ATOM 9732 C CA . ALA B 1 596 ? -12.57 -6.656 20.562 1 73.69 596 ALA B CA 1
ATOM 9733 C C . ALA B 1 596 ? -12.828 -6.34 19.094 1 73.69 596 ALA B C 1
ATOM 9735 O O . ALA B 1 596 ? -13.773 -5.613 18.766 1 73.69 596 ALA B O 1
ATOM 9736 N N . LEU B 1 597 ? -12.07 -6.941 18.297 1 76.88 597 LEU B N 1
ATOM 9737 C CA . LEU B 1 597 ? -12.219 -6.68 16.859 1 76.88 597 LEU B CA 1
ATOM 9738 C C . LEU B 1 597 ? -13.531 -7.262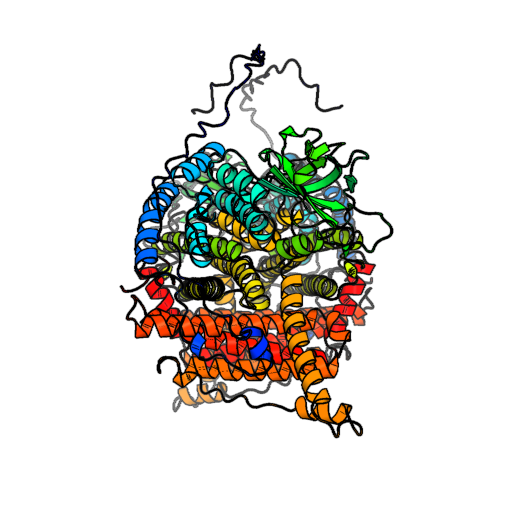 16.344 1 76.88 597 LEU B C 1
ATOM 9740 O O . LEU B 1 597 ? -14.148 -6.691 15.438 1 76.88 597 LEU B O 1
ATOM 9744 N N . ASP B 1 598 ? -13.828 -8.352 16.953 1 78.06 598 ASP B N 1
ATOM 9745 C CA . ASP B 1 598 ? -15.086 -8.977 16.547 1 78.06 598 ASP B CA 1
ATOM 9746 C C . ASP B 1 598 ? -16.281 -8.07 16.875 1 78.06 598 ASP B C 1
ATOM 9748 O O . ASP B 1 598 ? -17.172 -7.906 16.047 1 78.06 598 ASP B O 1
ATOM 9752 N N . THR B 1 599 ? -16.219 -7.516 18.031 1 79.75 599 THR B N 1
ATOM 9753 C CA . THR B 1 599 ? -17.297 -6.633 18.438 1 79.75 599 THR B CA 1
ATOM 9754 C C . THR B 1 599 ? -17.344 -5.387 17.562 1 79.75 599 THR B C 1
ATOM 9756 O O . THR B 1 599 ? -18.422 -4.93 17.188 1 79.75 599 THR B O 1
ATOM 9759 N N . VAL B 1 600 ? -16.234 -4.906 17.266 1 82 600 VAL B N 1
ATOM 9760 C CA . VAL B 1 600 ? -16.156 -3.691 16.469 1 82 600 VAL B CA 1
ATOM 9761 C C . VAL B 1 600 ? -16.656 -3.969 15.047 1 82 600 VAL B C 1
ATOM 9763 O O . VAL B 1 600 ? -17.391 -3.16 14.469 1 82 600 VAL B O 1
ATOM 9766 N N . SER B 1 601 ? -16.266 -5.094 14.555 1 82.62 601 SER B N 1
ATOM 9767 C CA . SER B 1 601 ? -16.688 -5.441 13.203 1 82.62 601 SER B CA 1
ATOM 9768 C C . SER B 1 601 ? -18.188 -5.652 13.125 1 82.62 601 SER B C 1
ATOM 9770 O O . SER B 1 601 ? -18.828 -5.207 12.172 1 82.62 601 SER B O 1
ATOM 9772 N N . LYS B 1 602 ? -18.688 -6.355 14.055 1 81.38 602 LYS B N 1
ATOM 9773 C CA . LYS B 1 602 ? -20.125 -6.594 14.078 1 81.38 602 LYS B CA 1
ATOM 9774 C C . LYS B 1 602 ? -20.906 -5.277 14.156 1 81.38 602 LYS B C 1
ATOM 9776 O O . LYS B 1 602 ? -21.922 -5.109 13.469 1 81.38 602 LYS B O 1
ATOM 9781 N N . SER B 1 603 ? -20.375 -4.438 14.93 1 82.06 603 SER B N 1
ATOM 9782 C CA . SER B 1 603 ? -21.016 -3.137 15.062 1 82.06 603 SER B CA 1
ATOM 9783 C C . SER B 1 603 ? -20.922 -2.344 13.766 1 82.06 603 SER B C 1
ATOM 9785 O O . SER B 1 603 ? -21.828 -1.581 13.43 1 82.06 603 SER B O 1
ATOM 9787 N N . ALA B 1 604 ? -19.875 -2.475 13.133 1 80.81 604 ALA B N 1
ATOM 9788 C CA . ALA B 1 604 ? -19.688 -1.777 11.859 1 80.81 604 ALA B CA 1
ATOM 9789 C C . ALA B 1 604 ? -20.688 -2.271 10.812 1 80.81 604 ALA B C 1
ATOM 9791 O O . ALA B 1 604 ? -21.188 -1.483 10.016 1 80.81 604 ALA B O 1
ATOM 9792 N N . PHE B 1 605 ? -20.969 -3.512 10.797 1 79.81 605 PHE B N 1
ATOM 9793 C CA . PHE B 1 605 ? -21.938 -4.074 9.867 1 79.81 605 PHE B CA 1
ATOM 9794 C C . PHE B 1 605 ? -23.359 -3.656 10.242 1 79.81 605 PHE B C 1
ATOM 9796 O O . PHE B 1 605 ? -24.172 -3.334 9.367 1 79.81 605 PHE B O 1
ATOM 9803 N N . GLU B 1 606 ? -23.578 -3.689 11.523 1 79.62 606 GLU B N 1
ATOM 9804 C CA . GLU B 1 606 ? -24.922 -3.32 11.992 1 79.62 606 GLU B CA 1
ATOM 9805 C C . GLU B 1 606 ? -25.234 -1.866 11.664 1 79.62 606 GLU B C 1
ATOM 9807 O O . GLU B 1 606 ? -26.375 -1.534 11.352 1 79.62 606 GLU B O 1
ATOM 9812 N N . ASN B 1 607 ? -24.219 -1.095 11.727 1 78.62 607 ASN B N 1
ATOM 9813 C CA . ASN B 1 607 ? -24.422 0.326 11.461 1 78.62 607 ASN B CA 1
ATOM 9814 C C . ASN B 1 607 ? -24.125 0.672 10.008 1 78.62 607 ASN B C 1
ATOM 9816 O O . ASN B 1 607 ? -24.141 1.845 9.625 1 78.62 607 ASN B O 1
ATOM 9820 N N . LYS B 1 608 ? -23.812 -0.323 9.188 1 73.81 608 LYS B N 1
ATOM 9821 C CA . LYS B 1 608 ? -23.531 -0.18 7.766 1 73.81 608 LYS B CA 1
ATOM 9822 C C . LYS B 1 608 ? -22.406 0.822 7.531 1 73.81 608 LYS B C 1
ATOM 9824 O O . LYS B 1 608 ? -22.453 1.603 6.578 1 73.81 608 LYS B O 1
ATOM 9829 N N . GLY B 1 609 ? -21.578 0.92 8.539 1 77.25 609 GLY B N 1
ATOM 9830 C CA . GLY B 1 609 ? -20.469 1.853 8.438 1 77.25 609 GLY B CA 1
ATOM 9831 C C . GLY B 1 609 ? -19.812 2.148 9.766 1 77.25 609 GLY B C 1
ATOM 9832 O O . GLY B 1 609 ? -19.875 1.334 10.695 1 77.25 609 GLY B O 1
ATOM 9833 N N . TYR B 1 610 ? -19 3.23 9.688 1 82.94 610 TYR B N 1
ATOM 9834 C CA . TYR B 1 610 ? -18.312 3.689 10.883 1 82.94 610 TYR B CA 1
ATOM 9835 C C . TYR B 1 610 ? -19.297 4.098 11.969 1 82.94 610 TYR B C 1
ATOM 9837 O O . TYR B 1 610 ? -20.188 4.922 11.727 1 82.94 610 TYR B O 1
ATOM 9845 N N . MET B 1 611 ? -19.188 3.48 13.156 1 83.31 611 MET B N 1
ATOM 9846 C CA . MET B 1 611 ? -20.281 3.572 14.125 1 83.31 611 MET B CA 1
ATOM 9847 C C . MET B 1 611 ? -19.969 4.617 15.188 1 83.31 611 MET B C 1
ATOM 9849 O O . MET B 1 611 ? -20.875 5.078 15.898 1 83.31 611 MET B O 1
ATOM 9853 N N . CYS B 1 612 ? -18.703 4.98 15.391 1 83.69 612 CYS B N 1
ATOM 9854 C CA . CYS B 1 612 ? -18.359 5.859 16.5 1 83.69 612 CYS B CA 1
ATOM 9855 C C . CYS B 1 612 ? -18.719 7.305 16.188 1 83.69 612 CYS B C 1
ATOM 9857 O O . CYS B 1 612 ? -18.656 7.73 15.031 1 83.69 612 CYS B O 1
ATOM 9859 N N . GLU B 1 613 ? -19.094 7.992 17.203 1 86.19 613 GLU B N 1
ATOM 9860 C CA . GLU B 1 613 ? -19.438 9.398 17.031 1 86.19 613 GLU B CA 1
ATOM 9861 C C . GLU B 1 613 ? -18.203 10.242 16.75 1 86.19 613 GLU B C 1
ATOM 9863 O O . GLU B 1 613 ? -17.109 9.953 17.266 1 86.19 613 GLU B O 1
ATOM 9868 N N . HIS B 1 614 ? -18.484 11.227 15.961 1 86.62 614 HIS B N 1
ATOM 9869 C CA . HIS B 1 614 ? -17.391 12.156 15.68 1 86.62 614 HIS B CA 1
ATOM 9870 C C . HIS B 1 614 ? -16.922 12.859 16.953 1 86.62 614 HIS B C 1
ATOM 9872 O O . HIS B 1 614 ? -17.734 13.219 17.812 1 86.62 614 HIS B O 1
ATOM 9878 N N . PRO B 1 615 ? -15.625 13.109 17.062 1 86.56 615 PRO B N 1
ATOM 9879 C CA . PRO B 1 615 ? -15.086 13.664 18.312 1 86.56 615 PRO B CA 1
ATOM 9880 C C . PRO B 1 615 ? -15.617 15.055 18.625 1 86.56 615 PRO B C 1
ATOM 9882 O O . PRO B 1 615 ? -15.594 15.492 19.781 1 86.56 615 PRO B O 1
ATOM 9885 N N . LEU B 1 616 ? -16.047 15.766 17.641 1 86.25 616 LEU B N 1
ATOM 9886 C CA . LEU B 1 616 ? -16.547 17.109 17.859 1 86.25 616 LEU B CA 1
ATOM 9887 C C . LEU B 1 616 ? -17.984 17.078 18.391 1 86.25 616 LEU B C 1
ATOM 9889 O O . LEU B 1 616 ? -18.484 18.094 18.875 1 86.25 616 LEU B O 1
ATOM 9893 N N . ILE B 1 617 ? -18.625 15.93 18.281 1 86.69 617 ILE B N 1
ATOM 9894 C CA . ILE B 1 617 ? -20 15.812 18.75 1 86.69 617 ILE B CA 1
ATOM 9895 C C . ILE B 1 617 ? -20.031 15.812 20.266 1 86.69 617 ILE B C 1
ATOM 9897 O O . ILE B 1 617 ? -19.188 15.18 20.906 1 86.69 617 ILE B O 1
ATOM 9901 N N . ARG B 1 618 ? -21 16.562 20.812 1 84.12 618 ARG B N 1
ATOM 9902 C CA . ARG B 1 618 ? -21.172 16.672 22.266 1 84.12 618 ARG B CA 1
ATOM 9903 C C . ARG B 1 618 ? -22.578 16.266 22.688 1 84.12 618 ARG B C 1
ATOM 9905 O O . ARG B 1 618 ? -23.516 16.359 21.891 1 84.12 618 ARG B O 1
ATOM 9912 N N . ASN B 1 619 ? -22.625 15.57 23.797 1 71.62 619 ASN B N 1
ATOM 9913 C CA . ASN B 1 619 ? -23.938 15.305 24.375 1 71.62 619 ASN B CA 1
ATOM 9914 C C . ASN B 1 619 ? -24.453 16.5 25.172 1 71.62 619 ASN B C 1
ATOM 9916 O O . ASN B 1 619 ? -24.047 16.719 26.312 1 71.62 619 ASN B O 1
ATOM 9920 N N . VAL B 1 620 ? -24.828 17.578 24.516 1 57.56 620 VAL B N 1
ATOM 9921 C CA . VAL B 1 620 ? -25.297 18.781 25.188 1 57.56 620 VAL B CA 1
ATOM 9922 C C . VAL B 1 620 ? -26.797 18.672 25.438 1 57.56 620 VAL B C 1
ATOM 9924 O O . VAL B 1 620 ? -27.516 18.047 24.656 1 57.56 620 VAL B O 1
#

InterPro domains:
  IPR006091 Acyl-CoA dehydrogenase/oxidase, middle domain [PF02770] (186-283)
  IPR009075 Acyl-CoA dehydrogenase/oxidase, C-terminal [PF00441] (313-435)
  IPR009100 Acyl-CoA dehydrogenase/oxidase, N-terminal and middle domain superfamily [SSF56645] (88-303)
  IPR013786 Acyl-CoA dehydrogenase/oxidase, N-terminal [PF02771] (89-181)
  IPR036250 Acyl-CoA dehydrogenase-like, C-terminal [SSF47203] (298-435)
  IPR037069 Acyl-CoA dehydrogenase/oxidase, N-terminal domain superfamily [G3DSA:1.10.540.10] (83-183)
  IPR046373 Acyl-CoA oxidase/dehydrogenase, middle domain superfamily [G3DSA:2.40.110.10] (184-295)
  IPR049448 ACAD9/ACADV-like, C-terminal domain [PF21343] (493-610)

Solvent-accessible surface area (backbone atoms only — not comparable to full-atom values): 64666 Å² total; per-residue (Å²): 125,88,83,66,72,90,71,69,89,80,80,74,79,71,79,75,84,75,72,86,72,86,72,77,78,68,83,79,75,74,64,74,70,76,78,70,83,80,79,52,61,78,72,68,82,55,39,78,49,62,77,48,53,72,60,32,30,50,73,59,43,80,68,70,73,60,36,48,51,66,74,60,62,51,72,68,36,46,55,47,50,61,58,60,46,46,62,54,50,52,50,50,70,71,56,49,64,92,73,60,48,69,69,60,50,52,50,52,33,38,76,68,47,54,53,19,22,67,36,49,54,94,50,70,24,41,48,48,46,55,42,54,46,26,54,51,29,31,50,41,25,71,28,53,49,58,32,49,43,44,43,52,37,39,51,48,54,51,51,48,40,66,72,41,35,51,72,68,52,37,64,59,47,51,40,36,37,22,69,59,77,39,34,38,27,60,40,69,40,33,82,88,27,47,92,27,80,75,56,71,73,26,33,32,42,71,39,96,84,68,50,32,30,36,29,38,35,61,29,36,71,19,61,40,47,78,77,34,43,26,38,38,34,58,26,32,52,50,62,82,84,45,60,54,67,58,13,18,20,26,35,59,44,49,56,86,52,43,44,67,45,64,44,74,72,40,44,32,52,88,28,77,82,41,29,29,15,31,41,36,34,50,71,21,49,40,57,52,83,33,50,37,53,47,92,39,40,18,44,62,55,48,49,60,69,64,47,63,29,48,52,59,56,21,15,36,27,48,23,46,44,52,54,49,47,31,53,50,40,58,56,36,74,75,34,57,47,70,95,38,52,37,67,71,37,47,53,48,27,46,52,50,15,49,45,48,45,50,50,50,36,39,52,28,37,37,39,46,51,25,16,47,56,51,36,20,49,82,43,63,46,67,54,56,24,29,39,31,27,47,50,24,19,49,49,34,37,54,44,46,56,58,52,43,56,71,62,24,50,64,38,43,33,54,92,28,70,62,42,50,51,44,45,54,33,46,43,57,41,28,62,81,43,49,61,66,58,46,27,39,48,43,28,48,55,38,48,50,53,49,50,52,51,49,50,52,49,50,66,64,45,74,86,46,84,77,54,59,71,54,52,52,49,62,70,47,46,87,59,85,56,85,78,66,53,39,79,59,40,48,71,91,42,34,69,27,33,50,32,49,40,52,45,36,28,49,46,28,45,51,50,35,49,49,48,68,76,41,47,84,57,45,83,64,39,39,62,56,29,38,48,50,19,49,39,52,44,40,50,52,38,34,51,32,27,42,9,41,23,30,43,29,50,76,65,63,42,71,57,24,66,55,38,42,38,42,24,40,50,46,17,49,52,36,35,52,50,36,53,50,43,52,52,50,46,53,42,46,73,69,65,53,60,62,51,44,39,48,52,44,18,53,43,25,60,75,58,55,19,84,64,67,67,60,87,85,65,71,90,122,131,85,88,42,68,47,87,68,82,82,74,78,78,71,79,75,81,74,84,80,74,86,70,79,78,68,82,78,75,76,64,75,70,76,78,69,82,81,78,54,62,78,73,68,82,55,39,79,49,62,77,48,53,71,61,32,31,50,73,59,43,78,69,70,74,60,36,46,51,64,73,60,63,50,72,69,37,46,56,47,50,61,58,60,46,46,62,54,48,52,50,48,72,70,57,49,64,92,72,60,49,68,69,59,50,51,49,52,33,40,77,68,47,53,55,19,22,66,35,49,54,94,50,69,22,41,48,46,45,55,41,54,46,25,54,52,28,31,49,40,25,72,28,52,48,57,32,50,43,44,43,53,36,40,51,49,53,50,52,49,39,66,72,39,36,52,71,68,51,37,63,59,48,51,40,35,36,21,68,62,76,38,34,37,26,61,40,70,37,32,83,89,28,46,91,26,80,74,55,71,75,25,33,32,43,71,40,94,83,68,52,31,31,35,29,38,36,61,28,36,70,16,61,39,47,78,75,34,44,28,37,38,35,59,27,30,52,51,64,82,84,45,58,52,69,59,14,18,19,26,33,60,44,48,56,87,49,41,44,68,47,64,42,74,72,38,45,32,52,87,28,78,84,40,29,29,15,32,40,36,34,51,73,19,48,41,55,54,82,33,51,36,53,47,90,38,41,18,43,60,54,48,50,60,71,64,45,64,27,48,52,58,54,22,13,36,28,50,24,46,44,51,53,48,47,32,53,50,41,58,55,35,74,73,36,57,48,71,94,38,53,38,68,72,37,48,53,49,28,47,52,52,14,48,44,47,45,49,50,49,38,39,52,28,37,37,39,45,51,25,15,47,56,52,37,19,49,82,44,63,45,68,55,57,24,28,39,30,28,48,48,24,18,48,48,33,36,55,43,45,56,59,50,43,57,72,62,23,51,64,38,42,34,52,90,28,70,62,41,49,51,46,46,52,33,47,43,59,41,29,62,81,42,50,60,64,59,47,27,40,47,43,28,49,55,36,49,50,53,50,49,51,51,49,52,49,50,50,66,67,45,74,83,47,83,76,55,58,71,53,52,54,48,63,69,46,44,87,60,86,54,86,78,66,54,41,78,57,41,49,70,91,42,35,68,27,33,51,33,49,42,52,45,36,28,49,45,27,44,51,50,35,48,47,47,68,74,42,48,84,55,43,83,62,40,38,61,56,29,38,48,51,18,49,40,53,43,39,50,53,39,34,51,33,27,43,9,41,25,31,42,29,50,76,64,63,43,72,57,25,67,55,39,42,39,42,25,39,52,47,17,49,52,37,32,53,50,36,52,50,44,51,53,50,45,51,42,45,74,70,64,53,61,61,49,44,38,47,53,44,17,53,44,25,60,75,57,54,19,81,63,67,67,60,86,84,64,72,89,124